Protein AF-0000000081272765 (afdb_homodimer)

Organism: Ralstonia solanacearum (NCBI:txid305)

Radius of gyration: 33.72 Å; Cα contacts (8 Å, |Δi|>4): 2215; chains: 2; bounding box: 58×109×72 Å

InterPro domains:
  IPR004722 Dihydroorotase [cd01317] (45-414)
  IPR006680 Amidohydrolase-related [PF01979] (261-419)
  IPR011059 Metal-dependent hydrolase, composite domain superfamily [G3DSA:2.30.40.10] (20-420)
  IPR011059 Metal-dependent hydrolase, composite domain superfamily [SSF51338] (1-423)
  IPR024403 Dihydroorotase, catalytic domain [PF12890] (51-236)
  IPR032466 Metal-dependent hydrolase [SSF51556] (56-367)
  IPR050138 Dihydroorotase/Allantoinase hydrolase-like [PTHR43668] (1-423)

Foldseek 3Di:
DKEKEAQAQEFFLVVRGGGGWIWIADQQATADIRDDDPPRDHPYYHHQHLWYKFFQFEFAAAAQQPPPRVVLFHVLLVLLLLFQQSHQHYEYEQPHVVGQLDLVRLLVVQVVNVVSVGHRYAYAHEQAVSLAQDHGGPRVSNVVSGHLAYESPPRANADLVSVLVSQLVCVVVVGEYEYAQFHRPQCPLFFAADDDLCVVLVGRHRYPVRRVVSLVSVLVSCVVRVGAYEHEADQFLNNLVSLVVSVVVVRNYAYEHALCLLPDARCLCPNQQLLQGAVVHGHHPNGSVSVLVCLVVCSHQAYHNNADGGDPVLSVDGNSRRDHHDGGSNCRVLSLLVSCVVVVNDPSSSSCRGAVRVCVVSVHQTRGRDGPGRPWMWMKNQADKDAQDQVVRSTPRSRHSRHGHITGIGTQFTDGSNHTPDGND/DKEKEAQAQEFFLVVRGGGGWIWIDDQQATADIRDDPPPRDHPYYHHQHLWYKFFQFEFAAAAQQPPPRVVLFHVLLVLLLLFQQSHQHYEYEQLHVVGQLDLVRLLVVQVVNVVSVGHRYAYAHEQAVSLAQPHGGPRVSNVVSGHLAYESPPRANADLVSVLVSQLVCVVVVGEYEYAQFHRPQCPLFFAADDDLCVVLVGRHRYPVRRVVSLVSVLVSCVVRVGAYEHEADQFLNNLVSLVVSVVVVRRYAYEHALCLLPDARCLCPNQQLLQGAVVHGHHPNGSVSVLVCLVVCSHQAYHNNADGGDPVLSPDGNSRRDHHHGGSNCRQLSLLVSCVVVVNDPSSSSCRGAVRVCVVSVHQTRGRDGPGRPWMWMKNQADKDAQAQVVRSTPRNRHSRHGHITGIGTQFTDGSNHTPDGND

Structure (mmCIF, N/CA/C/O backbone):
data_AF-0000000081272765-model_v1
#
loop_
_entity.id
_entity.type
_entity.pdbx_description
1 polymer Dihydroorotase
#
loop_
_atom_site.group_PDB
_atom_site.id
_atom_site.type_symbol
_atom_site.label_atom_id
_atom_site.label_alt_id
_atom_site.label_comp_id
_atom_site.label_asym_id
_atom_site.label_entity_id
_atom_site.label_seq_id
_atom_site.pdbx_PDB_ins_code
_atom_site.Cartn_x
_atom_site.Cartn_y
_atom_site.Cartn_z
_atom_site.occupancy
_atom_site.B_iso_or_equiv
_atom_site.auth_seq_id
_atom_site.auth_comp_id
_atom_site.auth_asym_id
_atom_site.auth_atom_id
_atom_site.pdbx_PDB_model_num
ATOM 1 N N . MET A 1 1 ? -9.938 -49.031 -22.141 1 82.81 1 MET A N 1
ATOM 2 C CA . MET A 1 1 ? -8.695 -49.75 -21.844 1 82.81 1 MET A CA 1
ATOM 3 C C . MET A 1 1 ? -8.523 -49.938 -20.344 1 82.81 1 MET A C 1
ATOM 5 O O . MET A 1 1 ? -8.844 -49.031 -19.547 1 82.81 1 MET A O 1
ATOM 9 N N . LYS A 1 2 ? -8.344 -51.156 -19.859 1 94.88 2 LYS A N 1
ATOM 10 C CA . LYS A 1 2 ? -8.102 -51.5 -18.469 1 94.88 2 LYS A CA 1
ATOM 11 C C . LYS A 1 2 ? -6.605 -51.656 -18.188 1 94.88 2 LYS A C 1
ATOM 13 O O . LYS A 1 2 ? -5.91 -52.375 -18.891 1 94.88 2 LYS A O 1
ATOM 18 N N . LEU A 1 3 ? -6.125 -50.875 -17.266 1 97 3 LEU A N 1
ATOM 19 C CA . LEU A 1 3 ? -4.703 -50.875 -16.953 1 97 3 LEU A CA 1
ATOM 20 C C . LEU A 1 3 ? -4.469 -51.281 -15.492 1 97 3 LEU A C 1
ATOM 22 O O . LEU A 1 3 ? -5.203 -50.844 -14.602 1 97 3 LEU A O 1
ATOM 26 N N . HIS A 1 4 ? -3.527 -52.156 -15.312 1 97.94 4 HIS A N 1
ATOM 27 C CA . HIS A 1 4 ? -3.092 -52.594 -13.984 1 97.94 4 HIS A CA 1
ATOM 28 C C . HIS A 1 4 ? -1.682 -52.094 -13.688 1 97.94 4 HIS A C 1
ATOM 30 O O . HIS A 1 4 ? -0.735 -52.406 -14.398 1 97.94 4 HIS A O 1
ATOM 36 N N . ILE A 1 5 ? -1.494 -51.156 -12.734 1 98.31 5 ILE A N 1
ATOM 37 C CA . ILE A 1 5 ? -0.188 -50.719 -12.242 1 98.31 5 ILE A CA 1
ATOM 38 C C . ILE A 1 5 ? 0.193 -51.531 -11.016 1 98.31 5 ILE A C 1
ATOM 40 O O . ILE A 1 5 ? -0.41 -51.406 -9.945 1 98.31 5 ILE A O 1
ATOM 44 N N . LYS A 1 6 ? 1.223 -52.281 -11.141 1 97.75 6 LYS A N 1
ATOM 45 C CA . LYS A 1 6 ? 1.475 -53.344 -10.188 1 97.75 6 LYS A CA 1
ATOM 46 C C . LYS A 1 6 ? 2.754 -53.094 -9.398 1 97.75 6 LYS A C 1
ATOM 48 O O . LYS A 1 6 ? 3.783 -52.719 -9.969 1 97.75 6 LYS A O 1
ATOM 53 N N . GLY A 1 7 ? 2.602 -53.281 -8.078 1 96.94 7 GLY A N 1
ATOM 54 C CA . GLY A 1 7 ? 3.779 -53.469 -7.242 1 96.94 7 GLY A CA 1
ATOM 55 C C . GLY A 1 7 ? 4.402 -52.156 -6.781 1 96.94 7 GLY A C 1
ATOM 56 O O . GLY A 1 7 ? 5.445 -52.188 -6.125 1 96.94 7 GLY A O 1
ATOM 57 N N . GLY A 1 8 ? 3.891 -51.031 -7.09 1 97.75 8 GLY A N 1
ATOM 58 C CA . GLY A 1 8 ? 4.484 -49.75 -6.738 1 97.75 8 GLY A CA 1
ATOM 59 C C . GLY A 1 8 ? 4.168 -49.312 -5.32 1 97.75 8 GLY A C 1
ATOM 60 O O . GLY A 1 8 ? 3.268 -49.844 -4.68 1 97.75 8 GLY A O 1
ATOM 61 N N . ARG A 1 9 ? 5.039 -48.344 -4.777 1 98.62 9 ARG A N 1
ATOM 62 C CA . ARG A 1 9 ? 4.664 -47.594 -3.588 1 98.62 9 ARG A CA 1
ATOM 63 C C . ARG A 1 9 ? 3.65 -46.5 -3.928 1 98.62 9 ARG A C 1
ATOM 65 O O . ARG A 1 9 ? 4.008 -45.469 -4.52 1 98.62 9 ARG A O 1
ATOM 72 N N . LEU A 1 10 ? 2.406 -46.75 -3.572 1 98.69 10 LEU A N 1
ATOM 73 C CA . LEU A 1 10 ? 1.344 -45.812 -3.891 1 98.69 10 LEU A CA 1
ATOM 74 C C . LEU A 1 10 ? 1.271 -44.719 -2.844 1 98.69 10 LEU A C 1
ATOM 76 O O . LEU A 1 10 ? 1.1 -44.969 -1.653 1 98.69 10 LEU A O 1
ATOM 80 N N . ILE A 1 11 ? 1.496 -43.438 -3.289 1 98.75 11 ILE A N 1
ATOM 81 C CA . ILE A 1 11 ? 1.385 -42.281 -2.416 1 98.75 11 ILE A CA 1
ATOM 82 C C . ILE A 1 11 ? 0.268 -41.344 -2.912 1 98.75 11 ILE A C 1
ATOM 84 O O . ILE A 1 11 ? 0.358 -40.781 -4.004 1 98.75 11 ILE A O 1
ATOM 88 N N . ASP A 1 12 ? -0.825 -41.25 -2.254 1 98.62 12 ASP A N 1
ATOM 89 C CA . ASP A 1 12 ? -1.963 -40.375 -2.488 1 98.62 12 ASP A CA 1
ATOM 90 C C . ASP A 1 12 ? -2.193 -39.438 -1.297 1 98.62 12 ASP A C 1
ATOM 92 O O . ASP A 1 12 ? -2.982 -39.75 -0.403 1 98.62 12 ASP A O 1
ATOM 96 N N . PRO A 1 13 ? -1.621 -38.281 -1.313 1 98.44 13 PRO A N 1
ATOM 97 C CA . PRO A 1 13 ? -1.691 -37.406 -0.163 1 98.44 13 PRO A CA 1
ATOM 98 C C . PRO A 1 13 ? -3.123 -37 0.188 1 98.44 13 PRO A C 1
ATOM 100 O O . PRO A 1 13 ? -3.459 -36.844 1.367 1 98.44 13 PRO A O 1
ATOM 103 N N . ALA A 1 14 ? -3.945 -36.812 -0.757 1 98.06 14 ALA A N 1
ATOM 104 C CA . ALA A 1 14 ? -5.32 -36.375 -0.521 1 98.06 14 ALA A CA 1
ATOM 105 C C . ALA A 1 14 ? -6.07 -37.375 0.353 1 98.06 14 ALA A C 1
ATOM 107 O O . ALA A 1 14 ? -6.957 -37 1.119 1 98.06 14 ALA A O 1
ATOM 108 N N . ASN A 1 15 ? -5.707 -38.656 0.218 1 97.44 15 ASN A N 1
ATOM 109 C CA . ASN A 1 15 ? -6.43 -39.719 0.92 1 97.44 15 ASN A CA 1
ATOM 110 C C . ASN A 1 15 ? -5.559 -40.406 1.975 1 97.44 15 ASN A C 1
ATOM 112 O O . ASN A 1 15 ? -5.906 -41.469 2.484 1 97.44 15 ASN A O 1
ATOM 116 N N . GLY A 1 16 ? -4.406 -39.875 2.248 1 97.56 16 GLY A N 1
ATOM 117 C CA . GLY A 1 16 ? -3.527 -40.375 3.305 1 97.56 16 GLY A CA 1
ATOM 118 C C . GLY A 1 16 ? -2.963 -41.75 3.033 1 97.56 16 GLY A C 1
ATOM 119 O O . GLY A 1 16 ? -2.734 -42.531 3.961 1 97.56 16 GLY A O 1
ATOM 120 N N . ILE A 1 17 ? -2.795 -42.094 1.766 1 97.75 17 ILE A N 1
ATOM 121 C CA . ILE A 1 17 ? -2.275 -43.406 1.396 1 97.75 17 ILE A CA 1
ATOM 122 C C . ILE A 1 17 ? -0.772 -43.312 1.143 1 97.75 17 ILE A C 1
ATOM 124 O O . ILE A 1 17 ? -0.314 -42.438 0.404 1 97.75 17 ILE A O 1
ATOM 128 N N . ASP A 1 18 ? 0.028 -44.094 1.775 1 98.44 18 ASP A N 1
ATOM 129 C CA . ASP A 1 18 ? 1.444 -44.375 1.549 1 98.44 18 ASP A CA 1
ATOM 130 C C . ASP A 1 18 ? 1.773 -45.844 1.826 1 98.44 18 ASP A C 1
ATOM 132 O O . ASP A 1 18 ? 2.15 -46.188 2.945 1 98.44 18 ASP A O 1
ATOM 136 N N . ALA A 1 19 ? 1.604 -46.656 0.722 1 97.81 19 ALA A N 1
ATOM 137 C CA . ALA A 1 19 ? 1.725 -48.094 0.917 1 97.81 19 ALA A CA 1
ATOM 138 C C . ALA A 1 19 ? 2.02 -48.812 -0.401 1 97.81 19 ALA A C 1
ATOM 140 O O . ALA A 1 19 ? 1.791 -48.25 -1.478 1 97.81 19 ALA A O 1
ATOM 141 N N . GLN A 1 20 ? 2.566 -50.031 -0.214 1 97.94 20 GLN A N 1
ATOM 142 C CA . GLN A 1 20 ? 2.691 -50.906 -1.383 1 97.94 20 GLN A CA 1
ATOM 143 C C . GLN A 1 20 ? 1.331 -51.438 -1.821 1 97.94 20 GLN A C 1
ATOM 145 O O . GLN A 1 20 ? 0.764 -52.312 -1.171 1 97.94 20 GLN A O 1
ATOM 150 N N . GLN A 1 21 ? 0.824 -50.844 -2.908 1 96.69 21 GLN A N 1
ATOM 151 C CA . GLN A 1 21 ? -0.5 -51.219 -3.389 1 96.69 21 GLN A CA 1
ATOM 152 C C . GLN A 1 21 ? -0.585 -51.125 -4.91 1 96.69 21 GLN A C 1
ATOM 154 O O . GLN A 1 21 ? 0.043 -50.25 -5.516 1 96.69 21 GLN A O 1
ATOM 159 N N . ASP A 1 22 ? -1.374 -52.031 -5.449 1 98 22 ASP A N 1
ATOM 160 C CA . ASP A 1 22 ? -1.65 -51.969 -6.883 1 98 22 ASP A CA 1
ATOM 161 C C . ASP A 1 22 ? -2.752 -50.969 -7.195 1 98 22 ASP A C 1
ATOM 163 O O . ASP A 1 22 ? -3.559 -50.625 -6.328 1 98 22 ASP A O 1
ATOM 167 N N . LEU A 1 23 ? -2.703 -50.438 -8.352 1 98.44 23 LEU A N 1
ATOM 168 C CA . LEU A 1 23 ? -3.713 -49.531 -8.844 1 98.44 23 LEU A CA 1
ATOM 169 C C . LEU A 1 23 ? -4.383 -50.062 -10.102 1 98.44 23 LEU A C 1
ATOM 171 O O . LEU A 1 23 ? -3.711 -50.594 -10.992 1 98.44 23 LEU A O 1
ATOM 175 N N . TYR A 1 24 ? -5.672 -50.031 -10.133 1 98.44 24 TYR A N 1
ATOM 176 C CA . TYR A 1 24 ? -6.453 -50.531 -11.25 1 98.44 24 TYR A CA 1
ATOM 177 C C . TYR A 1 24 ? -7.246 -49.438 -11.922 1 98.44 24 TYR A C 1
ATOM 179 O O . TYR A 1 24 ? -7.988 -48.688 -11.258 1 98.44 24 TYR A O 1
ATOM 187 N N . LEU A 1 25 ? -7.031 -49.281 -13.203 1 98.12 25 LEU A N 1
ATOM 188 C CA . LEU A 1 25 ? -7.645 -48.188 -13.984 1 98.12 25 LEU A CA 1
ATOM 189 C C . LEU A 1 25 ? -8.555 -48.781 -15.07 1 98.12 25 LEU A C 1
ATOM 191 O O . LEU A 1 25 ? -8.234 -49.781 -15.672 1 98.12 25 LEU A O 1
ATOM 195 N N . ALA A 1 26 ? -9.672 -48.156 -15.281 1 96.81 26 ALA A N 1
ATOM 196 C CA . ALA A 1 26 ? -10.602 -48.531 -16.344 1 96.81 26 ALA A CA 1
ATOM 197 C C . ALA A 1 26 ? -11.438 -47.344 -16.797 1 96.81 26 ALA A C 1
ATOM 199 O O . ALA A 1 26 ? -11.883 -46.562 -15.977 1 96.81 26 ALA A O 1
ATOM 200 N N . ALA A 1 27 ? -11.602 -47.25 -18.156 1 95.44 27 ALA A N 1
ATOM 201 C CA . ALA A 1 27 ? -12.469 -46.219 -18.734 1 95.44 27 ALA A CA 1
ATOM 202 C C . ALA A 1 27 ? -12.109 -44.844 -18.234 1 95.44 27 ALA A C 1
ATOM 204 O O . ALA A 1 27 ? -12.992 -44.062 -17.828 1 95.44 27 ALA A O 1
ATOM 205 N N . GLY A 1 28 ? -10.789 -44.656 -18.062 1 96.5 28 GLY A N 1
ATOM 206 C CA . GLY A 1 28 ? -10.289 -43.312 -17.75 1 96.5 28 GLY A CA 1
ATOM 207 C C . GLY A 1 28 ? -10.367 -42.969 -16.281 1 96.5 28 GLY A C 1
ATOM 208 O O . GLY A 1 28 ? -10.062 -41.844 -15.875 1 96.5 28 GLY A O 1
ATOM 209 N N . LYS A 1 29 ? -10.703 -43.938 -15.445 1 97.75 29 LYS A N 1
ATOM 210 C CA . LYS A 1 29 ? -10.891 -43.688 -14.016 1 97.75 29 LYS A CA 1
ATOM 211 C C . LYS A 1 29 ? -10.148 -44.719 -13.18 1 97.75 29 LYS A C 1
ATOM 213 O O . LYS A 1 29 ? -9.773 -45.781 -13.688 1 97.75 29 LYS A O 1
ATOM 218 N N . VAL A 1 30 ? -9.906 -44.344 -11.977 1 98.06 30 VAL A N 1
ATOM 219 C CA . VAL A 1 30 ? -9.43 -45.312 -10.992 1 98.06 30 VAL A CA 1
ATOM 220 C C . VAL A 1 30 ? -10.586 -46.219 -10.547 1 98.06 30 VAL A C 1
ATOM 222 O O . VAL A 1 30 ? -11.617 -45.719 -10.078 1 98.06 30 VAL A O 1
ATOM 225 N N . VAL A 1 31 ? -10.43 -47.469 -10.656 1 97.81 31 VAL A N 1
ATOM 226 C CA . VAL A 1 31 ? -11.555 -48.375 -10.336 1 97.81 31 VAL A CA 1
ATOM 227 C C . VAL A 1 31 ? -11.188 -49.25 -9.141 1 97.81 31 VAL A C 1
ATOM 229 O O . VAL A 1 31 ? -12.055 -49.906 -8.57 1 97.81 31 VAL A O 1
ATOM 232 N N . GLY A 1 32 ? -9.922 -49.25 -8.773 1 97.25 32 GLY A N 1
ATOM 233 C CA . GLY A 1 32 ? -9.508 -50.031 -7.617 1 97.25 32 GLY A CA 1
ATOM 234 C C . GLY A 1 32 ? -8.156 -49.594 -7.074 1 97.25 32 GLY A C 1
ATOM 235 O O . GLY A 1 32 ? -7.234 -49.312 -7.836 1 97.25 32 GLY A O 1
ATOM 236 N N . VAL A 1 33 ? -8.016 -49.594 -5.812 1 97.31 33 VAL A N 1
ATOM 237 C CA . VAL A 1 33 ? -6.773 -49.344 -5.094 1 97.31 33 VAL A CA 1
ATOM 238 C C . VAL A 1 33 ? -6.473 -50.5 -4.141 1 97.31 33 VAL A C 1
ATOM 240 O O . VAL A 1 33 ? -7.277 -50.781 -3.256 1 97.31 33 VAL A O 1
ATOM 243 N N . GLY A 1 34 ? -5.391 -51.188 -4.293 1 95.44 34 GLY A N 1
ATOM 244 C CA . GLY A 1 34 ? -5.016 -52.312 -3.436 1 95.44 34 GLY A CA 1
ATOM 245 C C . GLY A 1 34 ? -5.703 -53.594 -3.812 1 95.44 34 GLY A C 1
ATOM 246 O O . GLY A 1 34 ? -5.109 -54.688 -3.703 1 95.44 34 GLY A O 1
ATOM 247 N N . ARG A 1 35 ? -6.945 -53.469 -4.234 1 94.38 35 ARG A N 1
ATOM 248 C CA . ARG A 1 35 ? -7.727 -54.625 -4.602 1 94.38 35 ARG A CA 1
ATOM 249 C C . ARG A 1 35 ? -8.383 -54.469 -5.965 1 94.38 35 ARG A C 1
ATOM 251 O O . ARG A 1 35 ? -9.008 -53.406 -6.227 1 94.38 35 ARG A O 1
ATOM 258 N N . ALA A 1 36 ? -8.234 -55.5 -6.754 1 93.81 36 ALA A N 1
ATOM 259 C CA . ALA A 1 36 ? -8.852 -55.438 -8.078 1 93.81 36 ALA A CA 1
ATOM 260 C C . ALA A 1 36 ? -10.367 -55.562 -7.977 1 93.81 36 ALA A C 1
ATOM 262 O O . ALA A 1 36 ? -10.883 -56.344 -7.16 1 93.81 36 ALA A O 1
ATOM 263 N N . PRO A 1 37 ? -11.117 -54.781 -8.773 1 92.62 37 PRO A N 1
ATOM 264 C CA . PRO A 1 37 ? -12.555 -55.062 -8.875 1 92.62 37 PRO A CA 1
ATOM 265 C C . PRO A 1 37 ? -12.852 -56.469 -9.383 1 92.62 37 PRO A C 1
ATOM 267 O O . PRO A 1 37 ? -11.984 -57.094 -9.984 1 92.62 37 PRO A O 1
ATOM 270 N N . ALA A 1 38 ? -14.062 -56.844 -9.125 1 90 38 ALA A N 1
ATOM 271 C CA . ALA A 1 38 ? -14.484 -58.156 -9.617 1 90 38 ALA A CA 1
ATOM 272 C C . ALA A 1 38 ? -14.367 -58.219 -11.133 1 90 38 ALA A C 1
ATOM 274 O O . ALA A 1 38 ? -14.695 -57.281 -11.844 1 90 38 ALA A O 1
ATOM 275 N N . ASP A 1 39 ? -13.906 -59.281 -11.711 1 89.31 39 ASP A N 1
ATOM 276 C CA . ASP A 1 39 ? -13.828 -59.562 -13.141 1 89.31 39 ASP A CA 1
ATOM 277 C C . ASP A 1 39 ? -12.898 -58.562 -13.844 1 89.31 39 ASP A C 1
ATOM 279 O O . ASP A 1 39 ? -13.125 -58.219 -15.008 1 89.31 39 ASP A O 1
ATOM 283 N N . PHE A 1 40 ? -12.016 -57.938 -13.062 1 94.12 40 PHE A N 1
ATOM 284 C CA . PHE A 1 40 ? -11.047 -57.031 -13.672 1 94.12 40 PHE A CA 1
ATOM 285 C C . PHE A 1 40 ? -10 -57.812 -14.461 1 94.12 40 PHE A C 1
ATOM 287 O O . PHE A 1 40 ? -9.305 -58.656 -13.898 1 94.12 40 PHE A O 1
ATOM 294 N N . HIS A 1 41 ? -9.922 -57.625 -15.82 1 93.88 41 HIS A N 1
ATOM 295 C CA . HIS A 1 41 ? -8.883 -58.156 -16.688 1 93.88 41 HIS A CA 1
ATOM 296 C C . HIS A 1 41 ? -8.109 -57.062 -17.375 1 93.88 41 HIS A C 1
ATOM 298 O O . HIS A 1 41 ? -8.625 -56.375 -18.281 1 93.88 41 HIS A O 1
ATOM 304 N N . ALA A 1 42 ? -6.867 -56.906 -16.969 1 94 42 ALA A N 1
ATOM 305 C CA . ALA A 1 42 ? -6.066 -55.812 -17.469 1 94 42 ALA A CA 1
ATOM 306 C C . ALA A 1 42 ? -5.68 -56.031 -18.922 1 94 42 ALA A C 1
ATOM 308 O O . ALA A 1 42 ? -5.312 -57.125 -19.312 1 94 42 ALA A O 1
ATOM 309 N N . ASN A 1 43 ? -5.848 -55.062 -19.766 1 94.5 43 ASN A N 1
ATOM 310 C CA . ASN A 1 43 ? -5.312 -55.062 -21.125 1 94.5 43 ASN A CA 1
ATOM 311 C C . ASN A 1 43 ? -3.801 -54.875 -21.125 1 94.5 43 ASN A C 1
ATOM 313 O O . ASN A 1 43 ? -3.115 -55.344 -22.047 1 94.5 43 ASN A O 1
ATOM 317 N N . LYS A 1 44 ? -3.305 -54.062 -20.25 1 95.25 44 LYS A N 1
ATOM 318 C CA . LYS A 1 44 ? -1.89 -53.719 -20.094 1 95.25 44 LYS A CA 1
ATOM 319 C C . LYS A 1 44 ? -1.507 -53.656 -18.625 1 95.25 44 LYS A C 1
ATOM 321 O O . LYS A 1 44 ? -2.312 -53.219 -17.781 1 95.25 44 LYS A O 1
ATOM 326 N N . THR A 1 45 ? -0.401 -54.156 -18.266 1 96.25 45 THR A N 1
ATOM 327 C CA . THR A 1 45 ? 0.133 -54.062 -16.906 1 96.25 45 THR A CA 1
ATOM 328 C C . THR A 1 45 ? 1.427 -53.25 -16.891 1 96.25 45 THR A C 1
ATOM 330 O O . THR A 1 45 ? 2.322 -53.469 -17.703 1 96.25 45 THR A O 1
ATOM 333 N N . ILE A 1 46 ? 1.516 -52.25 -16.062 1 96.38 46 ILE A N 1
ATOM 334 C CA . ILE A 1 46 ? 2.734 -51.5 -15.805 1 96.38 46 ILE A CA 1
ATOM 335 C C . ILE A 1 46 ? 3.396 -52 -14.523 1 96.38 46 ILE A C 1
ATOM 337 O O . ILE A 1 46 ? 2.795 -51.938 -13.445 1 96.38 46 ILE A O 1
ATOM 341 N N . ASP A 1 47 ? 4.543 -52.562 -14.672 1 97.38 47 ASP A N 1
ATOM 342 C CA . ASP A 1 47 ? 5.305 -53 -13.5 1 97.38 47 ASP A CA 1
ATOM 343 C C . ASP A 1 47 ? 5.93 -51.812 -12.781 1 97.38 47 ASP A C 1
ATOM 345 O O . ASP A 1 47 ? 6.883 -51.188 -13.281 1 97.38 47 ASP A O 1
ATOM 349 N N . ALA A 1 48 ? 5.43 -51.5 -11.633 1 97.94 48 ALA A N 1
ATOM 350 C CA . ALA A 1 48 ? 5.898 -50.344 -10.883 1 97.94 48 ALA A CA 1
ATOM 351 C C . ALA A 1 48 ? 6.73 -50.75 -9.68 1 97.94 48 ALA A C 1
ATOM 353 O O . ALA A 1 48 ? 6.871 -50 -8.711 1 97.94 48 ALA A O 1
ATOM 354 N N . THR A 1 49 ? 7.238 -51.969 -9.711 1 97.19 49 THR A N 1
ATOM 355 C CA . THR A 1 49 ? 8.078 -52.469 -8.617 1 97.19 49 THR A CA 1
ATOM 356 C C . THR A 1 49 ? 9.281 -51.531 -8.414 1 97.19 49 THR A C 1
ATOM 358 O O . THR A 1 49 ? 10.016 -51.25 -9.359 1 97.19 49 THR A O 1
ATOM 361 N N . GLY A 1 50 ? 9.453 -51.031 -7.184 1 96.81 50 GLY A N 1
ATOM 362 C CA . GLY A 1 50 ? 10.562 -50.156 -6.844 1 96.81 50 GLY A CA 1
ATOM 363 C C . GLY A 1 50 ? 10.297 -48.719 -7.199 1 96.81 50 GLY A C 1
ATOM 364 O O . GLY A 1 50 ? 11.141 -47.844 -6.938 1 96.81 50 GLY A O 1
ATOM 365 N N . LEU A 1 51 ? 9.141 -48.469 -7.73 1 98.5 51 LEU A N 1
ATOM 366 C CA . LEU A 1 51 ? 8.781 -47.094 -8.156 1 98.5 51 LEU A CA 1
ATOM 367 C C . LEU A 1 51 ? 7.699 -46.531 -7.254 1 98.5 51 LEU A C 1
ATOM 369 O O . LEU A 1 51 ? 7.082 -47.25 -6.469 1 98.5 51 LEU A O 1
ATOM 373 N N . VAL A 1 52 ? 7.57 -45.219 -7.309 1 98.81 52 VAL A N 1
ATOM 374 C CA . VAL A 1 52 ? 6.488 -44.531 -6.621 1 98.81 52 VAL A CA 1
ATOM 375 C C . VAL A 1 52 ? 5.348 -44.25 -7.602 1 98.81 52 VAL A C 1
ATOM 377 O O . VAL A 1 52 ? 5.586 -43.875 -8.758 1 98.81 52 VAL A O 1
ATOM 380 N N . VAL A 1 53 ? 4.113 -44.531 -7.211 1 98.81 53 VAL A N 1
ATOM 381 C CA . VAL A 1 53 ? 2.9 -44.219 -7.953 1 98.81 53 VAL A CA 1
ATOM 382 C C . VAL A 1 53 ? 2.125 -43.094 -7.23 1 98.81 53 VAL A C 1
ATOM 384 O O . VAL A 1 53 ? 1.747 -43.281 -6.066 1 98.81 53 VAL A O 1
ATOM 387 N N . CYS A 1 54 ? 1.927 -41.969 -7.824 1 98.81 54 CYS A N 1
ATOM 388 C CA . CYS A 1 54 ? 1.198 -40.875 -7.211 1 98.81 54 CYS A CA 1
ATOM 389 C C . CYS A 1 54 ? 0.264 -40.219 -8.219 1 98.81 54 CYS A C 1
ATOM 391 O O . CYS A 1 54 ? 0.267 -40.562 -9.398 1 98.81 54 CYS A O 1
ATOM 393 N N . PRO A 1 55 ? -0.707 -39.375 -7.754 1 98.88 55 PRO A N 1
ATOM 394 C CA . PRO A 1 55 ? -1.521 -38.625 -8.719 1 98.88 55 PRO A CA 1
ATOM 395 C C . PRO A 1 55 ? -0.68 -37.812 -9.703 1 98.88 55 PRO A C 1
ATOM 397 O O . PRO A 1 55 ? 0.427 -37.406 -9.367 1 98.88 55 PRO A O 1
ATOM 400 N N . GLY A 1 56 ? -1.182 -37.688 -10.945 1 98.81 56 GLY A N 1
ATOM 401 C CA . GLY A 1 56 ? -0.507 -36.781 -11.859 1 98.81 56 GLY A CA 1
ATOM 402 C C . GLY A 1 56 ? -0.25 -35.406 -11.258 1 98.81 56 GLY A C 1
ATOM 403 O O . GLY A 1 56 ? -1.099 -34.875 -10.547 1 98.81 56 GLY A O 1
ATOM 404 N N . LEU A 1 57 ? 0.938 -34.844 -11.484 1 98.88 57 LEU A N 1
ATOM 405 C CA . LEU A 1 57 ? 1.309 -33.562 -10.891 1 98.88 57 LEU A CA 1
ATOM 406 C C . LEU A 1 57 ? 0.478 -32.438 -11.484 1 98.88 57 LEU A C 1
ATOM 408 O O . LEU A 1 57 ? 0.046 -32.5 -12.633 1 98.88 57 LEU A O 1
ATOM 412 N N . ILE A 1 58 ? 0.204 -31.406 -10.68 1 98.88 58 ILE A N 1
ATOM 413 C CA . ILE A 1 58 ? -0.535 -30.219 -11.078 1 98.88 58 ILE A CA 1
ATOM 414 C C . ILE A 1 58 ? 0.358 -28.984 -10.945 1 98.88 58 ILE A C 1
ATOM 416 O O . ILE A 1 58 ? 0.855 -28.688 -9.859 1 98.88 58 ILE A O 1
ATOM 420 N N . ASP A 1 59 ? 0.591 -28.297 -12.055 1 98.88 59 ASP A N 1
ATOM 421 C CA . ASP A 1 59 ? 1.438 -27.109 -12.086 1 98.88 59 ASP A CA 1
ATOM 422 C C . ASP A 1 59 ? 0.599 -25.844 -12.227 1 98.88 59 ASP A C 1
ATOM 424 O O . ASP A 1 59 ? -0.068 -25.641 -13.242 1 98.88 59 ASP A O 1
ATOM 428 N N . LEU A 1 60 ? 0.769 -24.922 -11.289 1 98.88 60 LEU A N 1
ATOM 429 C CA . LEU A 1 60 ? -0.103 -23.75 -11.227 1 98.88 60 LEU A CA 1
ATOM 430 C C . LEU A 1 60 ? 0.371 -22.672 -12.188 1 98.88 60 LEU A C 1
ATOM 432 O O . LEU A 1 60 ? -0.314 -21.656 -12.383 1 98.88 60 LEU A O 1
ATOM 436 N N . SER A 1 61 ? 1.479 -22.875 -12.844 1 98.81 61 SER A N 1
ATOM 437 C CA . SER A 1 61 ? 1.946 -21.859 -13.781 1 98.81 61 SER A CA 1
ATOM 438 C C . SER A 1 61 ? 2.891 -22.469 -14.82 1 98.81 61 SER A C 1
ATOM 440 O O . SER A 1 61 ? 4.004 -22.875 -14.484 1 98.81 61 SER A O 1
ATOM 442 N N . ALA A 1 62 ? 2.453 -22.516 -16.047 1 98.5 62 ALA A N 1
ATOM 443 C CA . ALA A 1 62 ? 3.258 -23 -17.172 1 98.5 62 ALA A CA 1
ATOM 444 C C . ALA A 1 62 ? 2.902 -22.25 -18.453 1 98.5 62 ALA A C 1
ATOM 446 O O . ALA A 1 62 ? 1.778 -22.359 -18.953 1 98.5 62 ALA A O 1
ATOM 447 N N . ARG A 1 63 ? 3.875 -21.469 -19.016 1 97.94 63 ARG A N 1
ATOM 448 C CA . ARG A 1 63 ? 3.693 -20.797 -20.297 1 97.94 63 ARG A CA 1
ATOM 449 C C . ARG A 1 63 ? 3.973 -21.75 -21.453 1 97.94 63 ARG A C 1
ATOM 451 O O . ARG A 1 63 ? 5.086 -22.266 -21.594 1 97.94 63 ARG A O 1
ATOM 458 N N . LEU A 1 64 ? 3.002 -21.922 -22.312 1 95.81 64 LEU A N 1
ATOM 459 C CA . LEU A 1 64 ? 3.088 -22.922 -23.375 1 95.81 64 LEU A CA 1
ATOM 460 C C . LEU A 1 64 ? 3.479 -22.281 -24.703 1 95.81 64 LEU A C 1
ATOM 462 O O . LEU A 1 64 ? 3.699 -22.969 -25.688 1 95.81 64 LEU A O 1
ATOM 466 N N . ARG A 1 65 ? 3.57 -20.969 -24.734 1 91 65 ARG A N 1
ATOM 467 C CA . ARG A 1 65 ? 4.148 -20.125 -25.766 1 91 65 ARG A CA 1
ATOM 468 C C . ARG A 1 65 ? 3.35 -20.203 -27.062 1 91 65 ARG A C 1
ATOM 470 O O . ARG A 1 65 ? 3.838 -19.828 -28.125 1 91 65 ARG A O 1
ATOM 477 N N . GLU A 1 66 ? 2.201 -20.828 -27.031 1 89.81 66 GLU A N 1
ATOM 478 C CA . GLU A 1 66 ? 1.209 -20.766 -28.094 1 89.81 66 GLU A CA 1
ATOM 479 C C . GLU A 1 66 ? -0.15 -20.328 -27.562 1 89.81 66 GLU A C 1
ATOM 481 O O . GLU A 1 66 ? -0.618 -20.828 -26.547 1 89.81 66 GLU A O 1
ATOM 486 N N . PRO A 1 67 ? -0.697 -19.328 -28.281 1 89.38 67 PRO A N 1
ATOM 487 C CA . PRO A 1 67 ? -0.295 -18.703 -29.547 1 89.38 67 PRO A CA 1
ATOM 488 C C . PRO A 1 67 ? 0.775 -17.625 -29.344 1 89.38 67 PRO A C 1
ATOM 490 O O . PRO A 1 67 ? 0.953 -17.125 -28.234 1 89.38 67 PRO A O 1
ATOM 493 N N . GLY A 1 68 ? 1.525 -17.25 -30.406 1 85.56 68 GLY A N 1
ATOM 494 C CA . GLY A 1 68 ? 2.275 -16.016 -30.562 1 85.56 68 GLY A CA 1
ATOM 495 C C . GLY A 1 68 ? 3.768 -16.188 -30.359 1 85.56 68 GLY A C 1
ATOM 496 O O . GLY A 1 68 ? 4.57 -15.438 -30.906 1 85.56 68 GLY A O 1
ATOM 497 N N . TYR A 1 69 ? 4.199 -17.188 -29.594 1 84.5 69 TYR A N 1
ATOM 498 C CA . TYR A 1 69 ? 5.613 -17.312 -29.266 1 84.5 69 TYR A CA 1
ATOM 499 C C . TYR A 1 69 ? 6.145 -18.688 -29.656 1 84.5 69 TYR A C 1
ATOM 501 O O . TYR A 1 69 ? 6.914 -19.297 -28.922 1 84.5 69 TYR A O 1
ATOM 509 N N . GLU A 1 70 ? 5.805 -19.125 -30.781 1 87 70 GLU A N 1
ATOM 510 C CA . GLU A 1 70 ? 6.125 -20.469 -31.234 1 87 70 GLU A CA 1
ATOM 511 C C . GLU A 1 70 ? 7.625 -20.656 -31.422 1 87 70 GLU A C 1
ATOM 513 O O . GLU A 1 70 ? 8.133 -21.781 -31.391 1 87 70 GLU A O 1
ATOM 518 N N . TYR A 1 71 ? 8.344 -19.531 -31.594 1 81.62 71 TYR A N 1
ATOM 519 C CA . TYR A 1 71 ? 9.789 -19.609 -31.75 1 81.62 71 TYR A CA 1
ATOM 520 C C . TYR A 1 71 ? 10.469 -19.938 -30.422 1 81.62 71 TYR A C 1
ATOM 522 O O . TYR A 1 71 ? 11.586 -20.453 -30.406 1 81.62 71 TYR A O 1
ATOM 530 N N . LYS A 1 72 ? 9.797 -19.609 -29.344 1 82.81 72 LYS A N 1
ATOM 531 C CA . LYS A 1 72 ? 10.297 -19.938 -28.016 1 82.81 72 LYS A CA 1
ATOM 532 C C . LYS A 1 72 ? 9.969 -21.391 -27.672 1 82.81 72 LYS A C 1
ATOM 534 O O . LYS A 1 72 ? 10.797 -22.094 -27.078 1 82.81 72 LYS A O 1
ATOM 539 N N . ALA A 1 73 ? 8.773 -21.734 -27.922 1 88.5 73 ALA A N 1
ATOM 540 C CA . ALA A 1 73 ? 8.25 -23.078 -27.672 1 88.5 73 ALA A CA 1
ATOM 541 C C . ALA A 1 73 ? 6.914 -23.281 -28.375 1 88.5 73 ALA A C 1
ATOM 543 O O . ALA A 1 73 ? 6.293 -22.312 -28.844 1 88.5 73 ALA A O 1
ATOM 544 N N . THR A 1 74 ? 6.559 -24.547 -28.562 1 92.62 74 THR A N 1
ATOM 545 C CA . THR A 1 74 ? 5.266 -24.891 -29.141 1 92.62 74 THR A CA 1
ATOM 546 C C . THR A 1 74 ? 4.402 -25.656 -28.141 1 92.62 74 THR A C 1
ATOM 548 O O . THR A 1 74 ? 4.926 -26.25 -27.203 1 92.62 74 THR A O 1
ATOM 551 N N . LEU A 1 75 ? 3.119 -25.547 -28.422 1 95.25 75 LEU A N 1
ATOM 552 C CA . LEU A 1 75 ? 2.195 -26.297 -27.562 1 95.25 75 LEU A CA 1
ATOM 553 C C . LEU A 1 75 ? 2.564 -27.766 -27.531 1 95.25 75 LEU A C 1
ATOM 555 O O . LEU A 1 75 ? 2.57 -28.391 -26.453 1 95.25 75 LEU A O 1
ATOM 559 N N . GLU A 1 76 ? 2.928 -28.359 -28.578 1 96 76 GLU A N 1
ATOM 560 C CA . GLU A 1 76 ? 3.283 -29.766 -28.672 1 96 76 GLU A CA 1
ATOM 561 C C . GLU A 1 76 ? 4.527 -30.094 -27.859 1 96 76 GLU A C 1
ATOM 563 O O . GLU A 1 76 ? 4.543 -31.078 -27.109 1 96 76 GLU A O 1
ATOM 568 N N . SER A 1 77 ? 5.547 -29.281 -28.031 1 96.38 77 SER A N 1
ATOM 569 C CA . SER A 1 77 ? 6.789 -29.516 -27.312 1 96.38 77 SER A CA 1
ATOM 570 C C . SER A 1 77 ? 6.574 -29.422 -25.797 1 96.38 77 SER A C 1
ATOM 572 O O . SER A 1 77 ? 7.082 -30.25 -25.047 1 96.38 77 SER A O 1
ATOM 574 N N . GLU A 1 78 ? 5.828 -28.375 -25.406 1 97.38 78 GLU A N 1
ATOM 575 C CA . GLU A 1 78 ? 5.664 -28.141 -23.969 1 97.38 78 GLU A CA 1
ATOM 576 C C . GLU A 1 78 ? 4.703 -29.156 -23.359 1 97.38 78 GLU A C 1
ATOM 578 O O . GLU A 1 78 ? 4.863 -29.531 -22.188 1 97.38 78 GLU A O 1
ATOM 583 N N . MET A 1 79 ? 3.736 -29.656 -24.125 1 97.75 79 MET A N 1
ATOM 584 C CA . MET A 1 79 ? 2.881 -30.75 -23.656 1 97.75 79 MET A CA 1
ATOM 585 C C . MET A 1 79 ? 3.68 -32.031 -23.484 1 97.75 79 MET A C 1
ATOM 587 O O . MET A 1 79 ? 3.479 -32.781 -22.516 1 97.75 79 MET A O 1
ATOM 591 N N . ALA A 1 80 ? 4.551 -32.25 -24.391 1 97.75 80 ALA A N 1
ATOM 592 C CA . ALA A 1 80 ? 5.438 -33.406 -24.266 1 97.75 80 ALA A CA 1
ATOM 593 C C . ALA A 1 80 ? 6.32 -33.281 -23.031 1 97.75 80 ALA A C 1
ATOM 595 O O . ALA A 1 80 ? 6.566 -34.281 -22.328 1 97.75 80 ALA A O 1
ATOM 596 N N . ALA A 1 81 ? 6.84 -32.062 -22.812 1 98.25 81 ALA A N 1
ATOM 597 C CA . ALA A 1 81 ? 7.645 -31.797 -21.609 1 98.25 81 ALA A CA 1
ATOM 598 C C . ALA A 1 81 ? 6.844 -32.062 -20.344 1 98.25 81 ALA A C 1
ATOM 600 O O . ALA A 1 81 ? 7.371 -32.625 -19.375 1 98.25 81 ALA A O 1
ATOM 601 N N . ALA A 1 82 ? 5.582 -31.641 -20.344 1 98.75 82 ALA A N 1
ATOM 602 C CA . ALA A 1 82 ? 4.711 -31.891 -19.203 1 98.75 82 ALA A CA 1
ATOM 603 C C . ALA A 1 82 ? 4.59 -33.375 -18.922 1 98.75 82 ALA A C 1
ATOM 605 O O . ALA A 1 82 ? 4.719 -33.812 -17.781 1 98.75 82 ALA A O 1
ATOM 606 N N . MET A 1 83 ? 4.391 -34.219 -19.938 1 98.5 83 MET A N 1
ATOM 607 C CA . MET A 1 83 ? 4.266 -35.656 -19.797 1 98.5 83 MET A CA 1
ATOM 608 C C . MET A 1 83 ? 5.562 -36.281 -19.266 1 98.5 83 MET A C 1
ATOM 610 O O . MET A 1 83 ? 5.535 -37.094 -18.359 1 98.5 83 MET A O 1
ATOM 614 N N . ALA A 1 84 ? 6.633 -35.75 -19.812 1 98.31 84 ALA A N 1
ATOM 615 C CA . ALA A 1 84 ? 7.938 -36.25 -19.391 1 98.31 84 ALA A CA 1
ATOM 616 C C . ALA A 1 84 ? 8.234 -35.875 -17.938 1 98.31 84 ALA A C 1
ATOM 618 O O . ALA A 1 84 ? 9.047 -36.5 -17.266 1 98.31 84 ALA A O 1
ATOM 619 N N . GLY A 1 85 ? 7.605 -34.812 -17.469 1 98.44 85 GLY A N 1
ATOM 620 C CA . GLY A 1 85 ? 7.793 -34.375 -16.109 1 98.44 85 GLY A CA 1
ATOM 621 C C . GLY A 1 85 ? 6.754 -34.906 -15.148 1 98.44 85 GLY A C 1
ATOM 622 O O . GLY A 1 85 ? 6.805 -34.625 -13.945 1 98.44 85 GLY A O 1
ATOM 623 N N . GLY A 1 86 ? 5.781 -35.688 -15.633 1 98.75 86 GLY A N 1
ATOM 624 C CA . GLY A 1 86 ? 4.742 -36.281 -14.789 1 98.75 86 GLY A CA 1
ATOM 625 C C . GLY A 1 86 ? 3.588 -35.312 -14.539 1 98.75 86 GLY A C 1
ATOM 626 O O . GLY A 1 86 ? 2.719 -35.594 -13.711 1 98.75 86 GLY A O 1
ATOM 627 N N . VAL A 1 87 ? 3.576 -34.156 -15.219 1 98.88 87 VAL A N 1
ATOM 628 C CA . VAL A 1 87 ? 2.553 -33.125 -15.039 1 98.88 87 VAL A CA 1
ATOM 629 C C . VAL A 1 87 ? 1.344 -33.438 -15.922 1 98.88 87 VAL A C 1
ATOM 631 O O . VAL A 1 87 ? 1.449 -33.469 -17.141 1 98.88 87 VAL A O 1
ATOM 634 N N . THR A 1 88 ? 0.21 -33.688 -15.289 1 98.69 88 THR A N 1
ATOM 635 C CA . THR A 1 88 ? -0.97 -34.094 -16.047 1 98.69 88 THR A CA 1
ATOM 636 C C . THR A 1 88 ? -1.963 -32.938 -16.141 1 98.69 88 THR A C 1
ATOM 638 O O . THR A 1 88 ? -2.898 -32.969 -16.938 1 98.69 88 THR A O 1
ATOM 641 N N . SER A 1 89 ? -1.815 -31.938 -15.297 1 98.62 89 SER A N 1
ATOM 642 C CA . SER A 1 89 ? -2.635 -30.734 -15.297 1 98.62 89 SER A CA 1
ATOM 643 C C . SER A 1 89 ? -1.777 -29.484 -15.133 1 98.62 89 SER A C 1
ATOM 645 O O . SER A 1 89 ? -0.828 -29.484 -14.344 1 98.62 89 SER A O 1
ATOM 647 N N . LEU A 1 90 ? -2.07 -28.484 -15.938 1 98.38 90 LEU A N 1
ATOM 648 C CA . LEU A 1 90 ? -1.289 -27.266 -15.766 1 98.38 90 LEU A CA 1
ATOM 649 C C . LEU A 1 90 ? -2.137 -26.031 -16.047 1 98.38 90 LEU A C 1
ATOM 651 O O . LEU A 1 90 ? -3.064 -26.078 -16.859 1 98.38 90 LEU A O 1
ATOM 655 N N . VAL A 1 91 ? -1.831 -24.953 -15.344 1 98.75 91 VAL A N 1
ATOM 656 C CA . VAL A 1 91 ? -2.475 -23.656 -15.523 1 98.75 91 VAL A CA 1
ATOM 657 C C . VAL A 1 91 ? -1.631 -22.781 -16.453 1 98.75 91 VAL A C 1
ATOM 659 O O . VAL A 1 91 ? -0.415 -22.688 -16.266 1 98.75 91 VAL A O 1
ATOM 662 N N . CYS A 1 92 ? -2.252 -22.219 -17.438 1 98.38 92 CYS A N 1
ATOM 663 C CA . CYS A 1 92 ? -1.571 -21.359 -18.391 1 98.38 92 CYS A CA 1
ATOM 664 C C . CYS A 1 92 ? -1.914 -19.891 -18.141 1 98.38 92 CYS A C 1
ATOM 666 O O . CYS A 1 92 ? -3.076 -19.5 -18.25 1 98.38 92 CYS A O 1
ATOM 668 N N . PRO A 1 93 ? -0.926 -19.031 -17.797 1 98.38 93 PRO A N 1
ATOM 669 C CA . PRO A 1 93 ? -1.19 -17.594 -17.656 1 98.38 93 PRO A CA 1
ATOM 670 C C . PRO A 1 93 ? -1.651 -16.938 -18.953 1 98.38 93 PRO A C 1
ATOM 672 O O . PRO A 1 93 ? -1.431 -17.484 -20.031 1 98.38 93 PRO A O 1
ATOM 675 N N . PRO A 1 94 ? -2.203 -15.797 -18.828 1 98.62 94 PRO A N 1
ATOM 676 C CA . PRO A 1 94 ? -2.889 -15.219 -19.984 1 98.62 94 PRO A CA 1
ATOM 677 C C . PRO A 1 94 ? -1.959 -14.391 -20.875 1 98.62 94 PRO A C 1
ATOM 679 O O . PRO A 1 94 ? -2.398 -13.82 -21.859 1 98.62 94 PRO A O 1
ATOM 682 N N . ASP A 1 95 ? -0.681 -14.281 -20.516 1 97.81 95 ASP A N 1
ATOM 683 C CA . ASP A 1 95 ? 0.233 -13.398 -21.234 1 97.81 95 ASP A CA 1
ATOM 684 C C . ASP A 1 95 ? 0.763 -14.062 -22.5 1 97.81 95 ASP A C 1
ATOM 686 O O . ASP A 1 95 ? 1.97 -14.055 -22.766 1 97.81 95 ASP A O 1
ATOM 690 N N . THR A 1 96 ? -0.112 -14.672 -23.281 1 96.5 96 THR A N 1
ATOM 691 C CA . THR A 1 96 ? 0.171 -15.133 -24.641 1 96.5 96 THR A CA 1
ATOM 692 C C . THR A 1 96 ? 0.117 -13.969 -25.625 1 96.5 96 THR A C 1
ATOM 694 O O . THR A 1 96 ? -0.116 -12.828 -25.234 1 96.5 96 THR A O 1
ATOM 697 N N . ASP A 1 97 ? 0.462 -14.312 -26.844 1 95.31 97 ASP A N 1
ATOM 698 C CA . ASP A 1 97 ? 0.31 -13.344 -27.922 1 95.31 97 ASP A CA 1
ATOM 699 C C . ASP A 1 97 ? -0.541 -13.906 -29.047 1 95.31 97 ASP A C 1
ATOM 701 O O . ASP A 1 97 ? -0.066 -14.727 -29.844 1 95.31 97 ASP A O 1
ATOM 705 N N . PRO A 1 98 ? -1.808 -13.461 -29.234 1 96.88 98 PRO A N 1
ATOM 706 C CA . PRO A 1 98 ? -2.471 -12.406 -28.453 1 96.88 98 PRO A CA 1
ATOM 707 C C . PRO A 1 98 ? -2.781 -12.828 -27.031 1 96.88 98 PRO A C 1
ATOM 709 O O . PRO A 1 98 ? -2.797 -14.023 -26.719 1 96.88 98 PRO A O 1
ATOM 712 N N . VAL A 1 99 ? -3.043 -11.828 -26.172 1 98 99 VAL A N 1
ATOM 713 C CA . VAL A 1 99 ? -3.428 -12.008 -24.781 1 98 99 VAL A CA 1
ATOM 714 C C . VAL A 1 99 ? -4.754 -12.758 -24.688 1 98 99 VAL A C 1
ATOM 716 O O . VAL A 1 99 ? -5.645 -12.555 -25.516 1 98 99 VAL A O 1
ATOM 719 N N . LEU A 1 100 ? -4.953 -13.633 -23.703 1 98.31 100 LEU A N 1
ATOM 720 C CA . LEU A 1 100 ? -6.188 -14.391 -23.547 1 98.31 100 LEU A CA 1
ATOM 721 C C . LEU A 1 100 ? -7.273 -13.531 -22.906 1 98.31 100 LEU A C 1
ATOM 723 O O . LEU A 1 100 ? -7.746 -13.836 -21.797 1 98.31 100 LEU A O 1
ATOM 727 N N . ASP A 1 101 ? -7.73 -12.492 -23.625 1 98.62 101 ASP A N 1
ATOM 728 C CA . ASP A 1 101 ? -8.742 -11.578 -23.109 1 98.62 101 ASP A CA 1
ATOM 729 C C . ASP A 1 101 ? -10.031 -11.664 -23.938 1 98.62 101 ASP A C 1
ATOM 731 O O . ASP A 1 101 ? -10.945 -10.859 -23.75 1 98.62 101 ASP A O 1
ATOM 735 N N . GLU A 1 102 ? -10.094 -12.664 -24.844 1 98.19 102 GLU A N 1
ATOM 736 C CA . GLU A 1 102 ? -11.289 -12.938 -25.641 1 98.19 102 GLU A CA 1
ATOM 737 C C . GLU A 1 102 ? -11.656 -14.422 -25.594 1 98.19 102 GLU A C 1
ATOM 739 O O . GLU A 1 102 ? -10.773 -15.281 -25.625 1 98.19 102 GLU A O 1
ATOM 744 N N . PRO A 1 103 ? -12.953 -14.75 -25.516 1 98.12 103 PRO A N 1
ATOM 745 C CA . PRO A 1 103 ? -13.398 -16.141 -25.422 1 98.12 103 PRO A CA 1
ATOM 746 C C . PRO A 1 103 ? -12.891 -17.016 -26.562 1 98.12 103 PRO A C 1
ATOM 748 O O . PRO A 1 103 ? -12.484 -18.156 -26.344 1 98.12 103 PRO A O 1
ATOM 751 N N . GLY A 1 104 ? -12.906 -16.438 -27.734 1 98 104 GLY A N 1
ATOM 752 C CA . GLY A 1 104 ? -12.469 -17.188 -28.891 1 98 104 GLY A CA 1
ATOM 753 C C . GLY A 1 104 ? -11.047 -17.703 -28.766 1 98 104 GLY A C 1
ATOM 754 O O . GLY A 1 104 ? -10.75 -18.828 -29.172 1 98 104 GLY A O 1
ATOM 755 N N . LEU A 1 105 ? -10.188 -16.938 -28.266 1 97.69 105 LEU A N 1
ATOM 756 C CA . LEU A 1 105 ? -8.789 -17.312 -28.078 1 97.69 105 LEU A CA 1
ATOM 757 C C . LEU A 1 105 ? -8.664 -18.438 -27.047 1 97.69 105 LEU A C 1
ATOM 759 O O . LEU A 1 105 ? -7.844 -19.344 -27.219 1 97.69 105 LEU A O 1
ATOM 763 N N . VAL A 1 106 ? -9.453 -18.359 -26.016 1 98.06 106 VAL A N 1
ATOM 764 C CA . VAL A 1 106 ? -9.461 -19.359 -24.953 1 98.06 106 VAL A CA 1
ATOM 765 C C . VAL A 1 106 ? -9.938 -20.703 -25.516 1 98.06 106 VAL A C 1
ATOM 767 O O . VAL A 1 106 ? -9.312 -21.734 -25.281 1 98.06 106 VAL A O 1
ATOM 770 N N . GLU A 1 107 ? -10.977 -20.656 -26.266 1 97.94 107 GLU A N 1
ATOM 771 C CA . GLU A 1 107 ? -11.539 -21.859 -26.891 1 97.94 107 GLU A CA 1
ATOM 772 C C . GLU A 1 107 ? -10.547 -22.5 -27.844 1 97.94 107 GLU A C 1
ATOM 774 O O . GLU A 1 107 ? -10.414 -23.719 -27.875 1 97.94 107 GLU A O 1
ATOM 779 N N . MET A 1 108 ? -9.961 -21.656 -28.547 1 96.81 108 MET A N 1
ATOM 780 C CA . MET A 1 108 ? -8.977 -22.156 -29.5 1 96.81 108 MET A CA 1
ATOM 781 C C . MET A 1 108 ? -7.824 -22.859 -28.781 1 96.81 108 MET A C 1
ATOM 783 O O . MET A 1 108 ? -7.398 -23.938 -29.203 1 96.81 108 MET A O 1
ATOM 787 N N . LEU A 1 109 ? -7.297 -22.281 -27.734 1 96.69 109 LEU A N 1
ATOM 788 C CA . LEU A 1 109 ? -6.219 -22.875 -26.953 1 96.69 109 LEU A CA 1
ATOM 789 C C . LEU A 1 109 ? -6.652 -24.219 -26.375 1 96.69 109 LEU A C 1
ATOM 791 O O . LEU A 1 109 ? -5.914 -25.203 -26.469 1 96.69 109 LEU A O 1
ATOM 795 N N . LYS A 1 110 ? -7.793 -24.266 -25.797 1 96.44 110 LYS A N 1
ATOM 796 C CA . LYS A 1 110 ? -8.305 -25.5 -25.203 1 96.44 110 LYS A CA 1
ATOM 797 C C . LYS A 1 110 ? -8.508 -26.578 -26.25 1 96.44 110 LYS A C 1
ATOM 799 O O . LYS A 1 110 ? -8.219 -27.75 -26.016 1 96.44 110 LYS A O 1
ATOM 804 N N . PHE A 1 111 ? -9.039 -26.141 -27.375 1 96.31 111 PHE A N 1
ATOM 805 C CA . PHE A 1 111 ? -9.273 -27.078 -28.484 1 96.31 111 PHE A CA 1
ATOM 806 C C . PHE A 1 111 ? -7.961 -27.703 -28.938 1 96.31 111 PHE A C 1
ATOM 808 O O . PHE A 1 111 ? -7.859 -28.922 -29.078 1 96.31 111 PHE A O 1
ATOM 815 N N . ARG A 1 112 ? -6.996 -26.891 -29.172 1 95.69 112 ARG A N 1
ATOM 816 C CA . ARG A 1 112 ? -5.691 -27.375 -29.625 1 95.69 112 ARG A CA 1
ATOM 817 C C . ARG A 1 112 ? -5.055 -28.281 -28.594 1 95.69 112 ARG A C 1
ATOM 819 O O . ARG A 1 112 ? -4.465 -29.312 -28.938 1 95.69 112 ARG A O 1
ATOM 826 N N . ALA A 1 113 ? -5.129 -27.906 -27.359 1 95.44 113 ALA A N 1
ATOM 827 C CA . ALA A 1 113 ? -4.57 -28.703 -26.266 1 95.44 113 ALA A CA 1
ATOM 828 C C . ALA A 1 113 ? -5.254 -30.078 -26.188 1 95.44 113 ALA A C 1
ATOM 830 O O . ALA A 1 113 ? -4.594 -31.094 -26 1 95.44 113 ALA A O 1
ATOM 831 N N . ARG A 1 114 ? -6.562 -30.062 -26.328 1 94.12 114 ARG A N 1
ATOM 832 C CA . ARG A 1 114 ? -7.332 -31.297 -26.25 1 94.12 114 ARG A CA 1
ATOM 833 C C . ARG A 1 114 ? -6.949 -32.25 -27.375 1 94.12 114 ARG A C 1
ATOM 835 O O . ARG A 1 114 ? -6.922 -33.469 -27.188 1 94.12 114 ARG A O 1
ATOM 842 N N . ASN A 1 115 ? -6.645 -31.703 -28.453 1 94.69 115 ASN A N 1
ATOM 843 C CA . ASN A 1 115 ? -6.316 -32.5 -29.625 1 94.69 115 ASN A CA 1
ATOM 844 C C . ASN A 1 115 ? -5 -33.25 -29.453 1 94.69 115 ASN A C 1
ATOM 846 O O . ASN A 1 115 ? -4.758 -34.25 -30.125 1 94.69 115 ASN A O 1
ATOM 850 N N . LEU A 1 116 ? -4.195 -32.812 -28.594 1 93.44 116 LEU A N 1
ATOM 851 C CA . LEU A 1 116 ? -2.916 -33.469 -28.344 1 93.44 116 LEU A CA 1
ATOM 852 C C . LEU A 1 116 ? -3.09 -34.656 -27.406 1 93.44 116 LEU A C 1
ATOM 854 O O . LEU A 1 116 ? -2.203 -35.5 -27.312 1 93.44 116 LEU A O 1
ATOM 858 N N . ASN A 1 117 ? -4.199 -34.781 -26.703 1 92.69 117 ASN A N 1
ATOM 859 C CA . ASN A 1 117 ? -4.535 -35.875 -25.797 1 92.69 117 ASN A CA 1
ATOM 860 C C . ASN A 1 117 ? -3.434 -36.125 -24.766 1 92.69 117 ASN A C 1
ATOM 862 O O . ASN A 1 117 ? -2.994 -37.25 -24.562 1 92.69 117 ASN A O 1
ATOM 866 N N . GLN A 1 118 ? -2.912 -35.062 -24.234 1 95.69 118 GLN A N 1
ATOM 867 C CA . GLN A 1 118 ? -1.888 -35.062 -23.188 1 95.69 118 GLN A CA 1
ATOM 868 C C . GLN A 1 118 ? -2.377 -34.375 -21.922 1 95.69 118 GLN A C 1
ATOM 870 O O . GLN A 1 118 ? -3.438 -34.719 -21.391 1 95.69 118 GLN A O 1
ATOM 875 N N . ALA A 1 119 ? -1.703 -33.375 -21.438 1 97.31 119 ALA A N 1
ATOM 876 C CA . ALA A 1 119 ? -2.051 -32.781 -20.156 1 97.31 119 ALA A CA 1
ATOM 877 C C . ALA A 1 119 ? -3.332 -31.953 -20.281 1 97.31 119 ALA A C 1
ATOM 879 O O . ALA A 1 119 ? -3.643 -31.422 -21.344 1 97.31 119 ALA A O 1
ATOM 880 N N . HIS A 1 120 ? -4.117 -31.891 -19.203 1 97.81 120 HIS A N 1
ATOM 881 C CA . HIS A 1 120 ? -5.227 -30.953 -19.078 1 97.81 120 HIS A CA 1
ATOM 882 C C . HIS A 1 120 ? -4.723 -29.531 -18.922 1 97.81 120 HIS A C 1
ATOM 884 O O . HIS A 1 120 ? -3.943 -29.234 -18.016 1 97.81 120 HIS A O 1
ATOM 890 N N . VAL A 1 121 ? -5.188 -28.672 -19.859 1 98.12 121 VAL A N 1
ATOM 891 C CA . VAL A 1 121 ? -4.754 -27.281 -19.812 1 98.12 121 VAL A CA 1
ATOM 892 C C . VAL A 1 121 ? -5.871 -26.406 -19.25 1 98.12 121 VAL A C 1
ATOM 894 O O . VAL A 1 121 ? -6.996 -26.422 -19.766 1 98.12 121 VAL A O 1
ATOM 897 N N . TYR A 1 122 ? -5.582 -25.672 -18.234 1 98.31 122 TYR A N 1
ATOM 898 C CA . TYR A 1 122 ? -6.512 -24.75 -17.594 1 98.31 122 TYR A CA 1
ATOM 899 C C . TYR A 1 122 ? -6.051 -23.312 -17.75 1 98.31 122 TYR A C 1
ATOM 901 O O . TYR A 1 122 ? -5.195 -22.828 -17 1 98.31 122 TYR A O 1
ATOM 909 N N . PRO A 1 123 ? -6.676 -22.547 -18.656 1 98.5 123 PRO A N 1
ATOM 910 C CA . PRO A 1 123 ? -6.223 -21.172 -18.906 1 98.5 123 PRO A CA 1
ATOM 911 C C . PRO A 1 123 ? -6.734 -20.172 -17.875 1 98.5 123 PRO A C 1
ATOM 913 O O . PRO A 1 123 ? -7.867 -20.297 -17.406 1 98.5 123 PRO A O 1
ATOM 916 N N . LEU A 1 124 ? -5.875 -19.266 -17.516 1 98.75 124 LEU A N 1
ATOM 917 C CA . LEU A 1 124 ? -6.328 -18.031 -16.859 1 98.75 124 LEU A CA 1
ATOM 918 C C . LEU A 1 124 ? -6.711 -16.984 -17.891 1 98.75 124 LEU A C 1
ATOM 920 O O . LEU A 1 124 ? -6.047 -16.828 -18.906 1 98.75 124 LEU A O 1
ATOM 924 N N . GLY A 1 125 ? -7.777 -16.328 -17.609 1 98.81 125 GLY A N 1
ATOM 925 C CA . GLY A 1 125 ? -8.117 -15.164 -18.422 1 98.81 125 GLY A CA 1
ATOM 926 C C . GLY A 1 125 ? -7.406 -13.898 -17.984 1 98.81 125 GLY A C 1
ATOM 927 O O . GLY A 1 125 ? -7.043 -13.758 -16.812 1 98.81 125 GLY A O 1
ATOM 928 N N . ALA A 1 126 ? -7.188 -13.016 -18.969 1 98.88 126 ALA A N 1
ATOM 929 C CA . ALA A 1 126 ? -6.629 -11.711 -18.609 1 98.88 126 ALA A CA 1
ATOM 930 C C . ALA A 1 126 ? -7.578 -10.938 -17.703 1 98.88 126 ALA A C 1
ATOM 932 O O . ALA A 1 126 ? -8.789 -10.906 -17.938 1 98.88 126 ALA A O 1
ATOM 933 N N . LEU A 1 127 ? -7 -10.359 -16.672 1 98.81 127 LEU A N 1
ATOM 934 C CA . LEU A 1 127 ? -7.785 -9.547 -15.758 1 98.81 127 LEU A CA 1
ATOM 935 C C . LEU A 1 127 ? -8.273 -8.273 -16.453 1 98.81 127 LEU A C 1
ATOM 937 O O . LEU A 1 127 ? -9.406 -7.836 -16.219 1 98.81 127 LEU A O 1
ATOM 941 N N . THR A 1 128 ? -7.426 -7.652 -17.234 1 98.81 128 THR A N 1
ATOM 942 C CA . THR A 1 128 ? -7.766 -6.445 -17.984 1 98.81 128 THR A CA 1
ATOM 943 C C . THR A 1 128 ? -7.465 -6.625 -19.469 1 98.81 128 THR A C 1
ATOM 945 O O . THR A 1 128 ? -6.637 -7.461 -19.844 1 98.81 128 THR A O 1
ATOM 948 N N . VAL A 1 129 ? -8.125 -5.891 -20.312 1 98.69 129 VAL A N 1
ATOM 949 C CA . VAL A 1 129 ? -7.961 -5.965 -21.766 1 98.69 129 VAL A CA 1
ATOM 950 C C . VAL A 1 129 ? -6.508 -5.68 -22.141 1 98.69 129 VAL A C 1
ATOM 952 O O . VAL A 1 129 ? -5.969 -4.625 -21.797 1 98.69 129 VAL A O 1
ATOM 955 N N . GLY A 1 130 ? -5.891 -6.68 -22.812 1 98.56 130 GLY A N 1
ATOM 956 C CA . GLY A 1 130 ? -4.512 -6.527 -23.25 1 98.56 130 GLY A CA 1
ATOM 957 C C . GLY A 1 130 ? -3.52 -6.516 -22.094 1 98.56 130 GLY A C 1
ATOM 958 O O . GLY A 1 130 ? -2.342 -6.207 -22.297 1 98.56 130 GLY A O 1
ATOM 959 N N . LEU A 1 131 ? -3.969 -6.754 -20.859 1 98.5 131 LEU A N 1
ATOM 960 C CA . LEU A 1 131 ? -3.164 -6.703 -19.641 1 98.5 131 LEU A CA 1
ATOM 961 C C . LEU A 1 131 ? -2.617 -5.301 -19.422 1 98.5 131 LEU A C 1
ATOM 963 O O . LEU A 1 131 ? -1.496 -5.137 -18.922 1 98.5 131 LEU A O 1
ATOM 967 N N . LYS A 1 132 ? -3.396 -4.293 -19.781 1 98.25 132 LYS A N 1
ATOM 968 C CA . LYS A 1 132 ? -2.945 -2.906 -19.719 1 98.25 132 LYS A CA 1
ATOM 969 C C . LYS A 1 132 ? -3.27 -2.279 -18.375 1 98.25 132 LYS A C 1
ATOM 971 O O . LYS A 1 132 ? -2.805 -1.182 -18.062 1 98.25 132 LYS A O 1
ATOM 976 N N . GLY A 1 133 ? -4.129 -2.922 -17.547 1 97.81 133 GLY A N 1
ATOM 977 C CA . GLY A 1 133 ? -4.457 -2.439 -16.219 1 97.81 133 GLY A CA 1
ATOM 978 C C . GLY A 1 133 ? -5.473 -1.312 -16.219 1 97.81 133 GLY A C 1
ATOM 979 O O . GLY A 1 133 ? -5.57 -0.55 -15.258 1 97.81 133 GLY A O 1
ATOM 980 N N . LEU A 1 134 ? -6.336 -1.147 -17.312 1 97.62 134 LEU A N 1
ATOM 981 C CA . LEU A 1 134 ? -7.199 0.018 -17.453 1 97.62 134 LEU A CA 1
ATOM 982 C C . LEU A 1 134 ? -8.672 -0.394 -17.5 1 97.62 134 LEU A C 1
ATOM 984 O O . LEU A 1 134 ? -9.516 0.247 -16.859 1 97.62 134 LEU A O 1
ATOM 988 N N . VAL A 1 135 ? -8.977 -1.465 -18.25 1 98.25 135 VAL A N 1
ATOM 989 C CA . VAL A 1 135 ? -10.352 -1.898 -18.469 1 98.25 135 VAL A CA 1
ATOM 990 C C . VAL A 1 135 ? -10.477 -3.395 -18.188 1 98.25 135 VAL A C 1
ATOM 992 O O . VAL A 1 135 ? -9.68 -4.195 -18.688 1 98.25 135 VAL A O 1
ATOM 995 N N . LEU A 1 136 ? -11.461 -3.787 -17.375 1 98.44 136 LEU A N 1
ATOM 996 C CA . LEU A 1 136 ? -11.68 -5.188 -17.031 1 98.44 136 LEU A CA 1
ATOM 997 C C . LEU A 1 136 ? -12.086 -5.988 -18.266 1 98.44 136 LEU A C 1
ATOM 999 O O . LEU A 1 136 ? -12.766 -5.469 -19.156 1 98.44 136 LEU A O 1
ATOM 1003 N N . THR A 1 137 ? -11.703 -7.168 -18.344 1 98.62 137 THR A N 1
ATOM 1004 C CA . THR A 1 137 ? -12.188 -8.07 -19.375 1 98.62 137 THR A CA 1
ATOM 1005 C C . THR A 1 137 ? -13.594 -8.578 -19.047 1 98.62 137 THR A C 1
ATOM 1007 O O . THR A 1 137 ? -14.102 -8.336 -17.953 1 98.62 137 THR A O 1
ATOM 1010 N N . GLU A 1 138 ? -14.242 -9.211 -20.062 1 97.94 138 GLU A N 1
ATOM 1011 C CA . GLU A 1 138 ? -15.523 -9.883 -19.828 1 97.94 138 GLU A CA 1
ATOM 1012 C C . GLU A 1 138 ? -15.32 -11.219 -19.109 1 97.94 138 GLU A C 1
ATOM 1014 O O . GLU A 1 138 ? -15.445 -12.281 -19.719 1 97.94 138 GLU A O 1
ATOM 1019 N N . MET A 1 139 ? -15.141 -11.164 -17.797 1 98.25 139 MET A N 1
ATOM 1020 C CA . MET A 1 139 ? -14.719 -12.305 -16.984 1 98.25 139 MET A CA 1
ATOM 1021 C C . MET A 1 139 ? -15.711 -13.453 -17.094 1 98.25 139 MET A C 1
ATOM 1023 O O . MET A 1 139 ? -15.32 -14.617 -17.172 1 98.25 139 MET A O 1
ATOM 1027 N N . ALA A 1 140 ? -16.953 -13.133 -17.094 1 97.88 140 ALA A N 1
ATOM 1028 C CA . ALA A 1 140 ? -17.984 -14.172 -17.172 1 97.88 140 ALA A CA 1
ATOM 1029 C C . ALA A 1 140 ? -17.875 -14.961 -18.469 1 97.88 140 ALA A C 1
ATOM 1031 O O . ALA A 1 140 ? -17.906 -16.188 -18.453 1 97.88 140 ALA A O 1
ATOM 1032 N N . GLU A 1 141 ? -17.75 -14.227 -19.578 1 98.12 141 GLU A N 1
ATOM 1033 C CA . GLU A 1 141 ? -17.641 -14.867 -20.875 1 98.12 141 GLU A CA 1
ATOM 1034 C C . GLU A 1 141 ? -16.359 -15.703 -20.969 1 98.12 141 GLU A C 1
ATOM 1036 O O . GLU A 1 141 ? -16.359 -16.781 -21.578 1 98.12 141 GLU A O 1
ATOM 1041 N N . LEU A 1 142 ? -15.328 -15.18 -20.422 1 98.69 142 LEU A N 1
ATOM 1042 C CA . LEU A 1 142 ? -14.062 -15.898 -20.422 1 98.69 142 LEU A CA 1
ATOM 1043 C C . LEU A 1 142 ? -14.156 -17.172 -19.594 1 98.69 142 LEU A C 1
ATOM 1045 O O . LEU A 1 142 ? -13.562 -18.203 -19.938 1 98.69 142 LEU A O 1
ATOM 1049 N N . THR A 1 143 ? -14.844 -17.094 -18.5 1 98.25 143 THR A N 1
ATOM 1050 C CA . THR A 1 143 ? -15.062 -18.281 -17.656 1 98.25 143 THR A CA 1
ATOM 1051 C C . THR A 1 143 ? -15.859 -19.328 -18.422 1 98.25 143 THR A C 1
ATOM 1053 O O . THR A 1 143 ? -15.547 -20.516 -18.359 1 98.25 143 THR A O 1
ATOM 1056 N N . GLU A 1 144 ? -16.906 -18.906 -19.141 1 98 144 GLU A N 1
ATOM 1057 C CA . GLU A 1 144 ? -17.703 -19.812 -19.969 1 98 144 GLU A CA 1
ATOM 1058 C C . GLU A 1 144 ? -16.844 -20.484 -21.031 1 98 144 GLU A C 1
ATOM 1060 O O . GLU A 1 144 ? -17.078 -21.641 -21.391 1 98 144 GLU A O 1
ATOM 1065 N N . ALA A 1 145 ? -15.875 -19.688 -21.453 1 98.19 145 ALA A N 1
ATOM 1066 C CA . ALA A 1 145 ? -14.984 -20.203 -22.484 1 98.19 145 ALA A CA 1
ATOM 1067 C C . ALA A 1 145 ? -13.992 -21.219 -21.906 1 98.19 145 ALA A C 1
ATOM 1069 O O . ALA A 1 145 ? -13.375 -21.984 -22.641 1 98.19 145 ALA A O 1
ATOM 1070 N N . GLY A 1 146 ? -13.797 -21.219 -20.594 1 97.81 146 GLY A N 1
ATOM 1071 C CA . GLY A 1 146 ? -12.977 -22.25 -20 1 97.81 146 GLY A CA 1
ATOM 1072 C C . GLY A 1 146 ? -11.93 -21.719 -19.047 1 97.81 146 GLY A C 1
ATOM 1073 O O . GLY A 1 146 ? -11.141 -22.484 -18.484 1 97.81 146 GLY A O 1
ATOM 1074 N N . CYS A 1 147 ? -11.867 -20.391 -18.797 1 98.56 147 CYS A N 1
ATOM 1075 C CA . CYS A 1 147 ? -10.898 -19.844 -17.859 1 98.56 147 CYS A CA 1
ATOM 1076 C C . CYS A 1 147 ? -11.234 -20.234 -16.422 1 98.56 147 CYS A C 1
ATOM 1078 O O . CYS A 1 147 ? -12.406 -20.234 -16.047 1 98.56 147 CYS A O 1
ATOM 1080 N N . VAL A 1 148 ? -10.18 -20.5 -15.656 1 98.25 148 VAL A N 1
ATOM 1081 C CA . VAL A 1 148 ? -10.398 -21 -14.305 1 98.25 148 VAL A CA 1
ATOM 1082 C C . VAL A 1 148 ? -10.133 -19.891 -13.289 1 98.25 148 VAL A C 1
ATOM 1084 O O . VAL A 1 148 ? -10.305 -20.094 -12.086 1 98.25 148 VAL A O 1
ATOM 1087 N N . GLY A 1 149 ? -9.742 -18.766 -13.695 1 98.44 149 GLY A N 1
ATOM 1088 C CA . GLY A 1 149 ? -9.414 -17.562 -12.93 1 98.44 149 GLY A CA 1
ATOM 1089 C C . GLY A 1 149 ? -8.891 -16.438 -13.781 1 98.44 149 GLY A C 1
ATOM 1090 O O . GLY A 1 149 ? -8.867 -16.531 -15.016 1 98.44 149 GLY A O 1
ATOM 1091 N N . PHE A 1 150 ? -8.5 -15.367 -13.172 1 98.88 150 PHE A N 1
ATOM 1092 C CA . PHE A 1 150 ? -8.07 -14.188 -13.922 1 98.88 150 PHE A CA 1
ATOM 1093 C C . PHE A 1 150 ? -6.762 -13.641 -13.367 1 98.88 150 PHE A C 1
ATOM 1095 O O . PHE A 1 150 ? -6.547 -13.641 -12.148 1 98.88 150 PHE A O 1
ATOM 1102 N N . SER A 1 151 ? -5.938 -13.164 -14.273 1 98.75 151 SER A N 1
ATOM 1103 C CA . SER A 1 151 ? -4.602 -12.742 -13.852 1 98.75 151 SER A CA 1
ATOM 1104 C C . SER A 1 151 ? -4.105 -11.57 -14.695 1 98.75 151 SER A C 1
ATOM 1106 O O . SER A 1 151 ? -4.566 -11.367 -15.82 1 98.75 151 SER A O 1
ATOM 1108 N N . GLN A 1 152 ? -3.215 -10.828 -14.062 1 98.06 152 GLN A N 1
ATOM 1109 C CA . GLN A 1 152 ? -2.441 -9.82 -14.781 1 98.06 152 GLN A CA 1
ATOM 1110 C C . GLN A 1 152 ? -1.057 -10.352 -15.148 1 98.06 152 GLN A C 1
ATOM 1112 O O . GLN A 1 152 ? -0.207 -9.602 -15.633 1 98.06 152 GLN A O 1
ATOM 1117 N N . ALA A 1 153 ? -0.904 -11.641 -14.93 1 97.5 153 ALA A N 1
ATOM 1118 C CA . ALA A 1 153 ? 0.419 -12.219 -15.148 1 97.5 153 ALA A CA 1
ATOM 1119 C C . ALA A 1 153 ? 1.508 -11.352 -14.531 1 97.5 153 ALA A C 1
ATOM 1121 O O . ALA A 1 153 ? 1.432 -11 -13.352 1 97.5 153 ALA A O 1
ATOM 1122 N N . ASP A 1 154 ? 2.508 -10.938 -15.32 1 95.62 154 ASP A N 1
ATOM 1123 C CA . ASP A 1 154 ? 3.607 -10.133 -14.789 1 95.62 154 ASP A CA 1
ATOM 1124 C C . ASP A 1 154 ? 3.428 -8.656 -15.125 1 95.62 154 ASP A C 1
ATOM 1126 O O . ASP A 1 154 ? 4.27 -7.828 -14.781 1 95.62 154 ASP A O 1
ATOM 1130 N N . ALA A 1 155 ? 2.32 -8.305 -15.781 1 96.62 155 ALA A N 1
ATOM 1131 C CA . ALA A 1 155 ? 2.072 -6.914 -16.141 1 96.62 155 ALA A CA 1
ATOM 1132 C C . ALA A 1 155 ? 1.693 -6.086 -14.922 1 96.62 155 ALA A C 1
ATOM 1134 O O . ALA A 1 155 ? 0.987 -6.562 -14.039 1 96.62 155 ALA A O 1
ATOM 1135 N N . PRO A 1 156 ? 2.168 -4.867 -14.938 1 93.81 156 PRO A N 1
ATOM 1136 C CA . PRO A 1 156 ? 1.898 -4.031 -13.766 1 93.81 156 PRO A CA 1
ATOM 1137 C C . PRO A 1 156 ? 0.426 -3.648 -13.641 1 93.81 156 PRO A C 1
ATOM 1139 O O . PRO A 1 156 ? -0.252 -3.441 -14.648 1 93.81 156 PRO A O 1
ATOM 1142 N N . MET A 1 157 ? -0.052 -3.562 -12.445 1 95.19 157 MET A N 1
ATOM 1143 C CA . MET A 1 157 ? -1.367 -3.035 -12.086 1 95.19 157 MET A CA 1
ATOM 1144 C C . MET A 1 157 ? -1.238 -1.748 -11.281 1 95.19 157 MET A C 1
ATOM 1146 O O . MET A 1 157 ? -1.28 -1.778 -10.047 1 95.19 157 MET A O 1
ATOM 1150 N N . THR A 1 158 ? -1.265 -0.613 -11.961 1 96.31 158 THR A N 1
ATOM 1151 C CA . THR A 1 158 ? -0.975 0.67 -11.328 1 96.31 158 THR A CA 1
ATOM 1152 C C . THR A 1 158 ? -2.217 1.229 -10.641 1 96.31 158 THR A C 1
ATOM 1154 O O . THR A 1 158 ? -2.143 1.714 -9.508 1 96.31 158 THR A O 1
ATOM 1157 N N . ASP A 1 159 ? -3.352 1.154 -11.281 1 97.69 159 ASP A N 1
ATOM 1158 C CA . ASP A 1 159 ? -4.594 1.764 -10.812 1 97.69 159 ASP A CA 1
ATOM 1159 C C . ASP A 1 159 ? -5.285 0.876 -9.781 1 97.69 159 ASP A C 1
ATOM 1161 O O . ASP A 1 159 ? -5.957 -0.093 -10.133 1 97.69 159 ASP A O 1
ATOM 1165 N N . THR A 1 160 ? -5.203 1.227 -8.523 1 98.31 160 THR A N 1
ATOM 1166 C CA . THR A 1 160 ? -5.754 0.419 -7.441 1 98.31 160 THR A CA 1
ATOM 1167 C C . THR A 1 160 ? -7.281 0.419 -7.488 1 98.31 160 THR A C 1
ATOM 1169 O O . THR A 1 160 ? -7.922 -0.495 -6.965 1 98.31 160 THR A O 1
ATOM 1172 N N . LEU A 1 161 ? -7.863 1.463 -8.078 1 97.81 161 LEU A N 1
ATOM 1173 C CA . LEU A 1 161 ? -9.312 1.478 -8.242 1 97.81 161 LEU A CA 1
ATOM 1174 C C . LEU A 1 161 ? -9.758 0.412 -9.234 1 97.81 161 LEU A C 1
ATOM 1176 O O . LEU A 1 161 ? -10.766 -0.271 -9.016 1 97.81 161 LEU A O 1
ATOM 1180 N N . VAL A 1 162 ? -9.016 0.257 -10.32 1 98.19 162 VAL A N 1
ATOM 1181 C CA . VAL A 1 162 ? -9.312 -0.793 -11.289 1 98.19 162 VAL A CA 1
ATOM 1182 C C . VAL A 1 162 ? -9.156 -2.162 -10.633 1 98.19 162 VAL A C 1
ATOM 1184 O O . VAL A 1 162 ? -9.977 -3.059 -10.852 1 98.19 162 VAL A O 1
ATOM 1187 N N . LEU A 1 163 ? -8.125 -2.332 -9.875 1 98.62 163 LEU A N 1
ATOM 1188 C CA . LEU A 1 163 ? -7.91 -3.588 -9.164 1 98.62 163 LEU A CA 1
ATOM 1189 C C . LEU A 1 163 ? -9.062 -3.869 -8.203 1 98.62 163 LEU A C 1
ATOM 1191 O O . LEU A 1 163 ? -9.547 -5 -8.125 1 98.62 163 LEU A O 1
ATOM 1195 N N . MET A 1 164 ? -9.516 -2.846 -7.469 1 98.38 164 MET A N 1
ATOM 1196 C CA . MET A 1 164 ? -10.648 -2.982 -6.551 1 98.38 164 MET A CA 1
ATOM 1197 C C . MET A 1 164 ? -11.898 -3.43 -7.293 1 98.38 164 MET A C 1
ATOM 1199 O O . MET A 1 164 ? -12.594 -4.348 -6.852 1 98.38 164 MET A O 1
ATOM 1203 N N . ARG A 1 165 ? -12.164 -2.801 -8.375 1 97.88 165 ARG A N 1
ATOM 1204 C CA . ARG A 1 165 ? -13.328 -3.15 -9.18 1 97.88 165 ARG A CA 1
ATOM 1205 C C . ARG A 1 165 ? -13.234 -4.582 -9.695 1 97.88 165 ARG A C 1
ATOM 1207 O O . ARG A 1 165 ? -14.227 -5.305 -9.734 1 97.88 165 ARG A O 1
ATOM 1214 N N . ALA A 1 166 ? -12.023 -4.969 -10.117 1 98.69 166 ALA A N 1
ATOM 1215 C CA . ALA A 1 166 ? -11.805 -6.336 -10.57 1 98.69 166 ALA A CA 1
ATOM 1216 C C . ALA A 1 166 ? -12.125 -7.344 -9.477 1 98.69 166 ALA A C 1
ATOM 1218 O O . ALA A 1 166 ? -12.789 -8.352 -9.719 1 98.69 166 ALA A O 1
ATOM 1219 N N . LEU A 1 167 ? -11.672 -7.074 -8.297 1 98.69 167 LEU A N 1
ATOM 1220 C CA . LEU A 1 167 ? -11.898 -7.969 -7.168 1 98.69 167 LEU A CA 1
ATOM 1221 C C . LEU A 1 167 ? -13.383 -8.016 -6.801 1 98.69 167 LEU A C 1
ATOM 1223 O O . LEU A 1 167 ? -13.914 -9.078 -6.469 1 98.69 167 LEU A O 1
ATOM 1227 N N . GLN A 1 168 ? -14.031 -6.844 -6.859 1 98.06 168 GLN A N 1
ATOM 1228 C CA . GLN A 1 168 ? -15.461 -6.801 -6.594 1 98.06 168 GLN A CA 1
ATOM 1229 C C . GLN A 1 168 ? -16.234 -7.66 -7.586 1 98.06 168 GLN A C 1
ATOM 1231 O O . GLN A 1 168 ? -17.109 -8.43 -7.199 1 98.06 168 GLN A O 1
ATOM 1236 N N . TYR A 1 169 ? -15.883 -7.461 -8.852 1 97.94 169 TYR A N 1
ATOM 1237 C CA . TYR A 1 169 ? -16.531 -8.242 -9.898 1 97.94 169 TYR A CA 1
ATOM 1238 C C . TYR A 1 169 ? -16.266 -9.734 -9.711 1 97.94 169 TYR A C 1
ATOM 1240 O O . TYR A 1 169 ? -17.188 -10.547 -9.812 1 97.94 169 TYR A O 1
ATOM 1248 N N . ALA A 1 170 ? -15.062 -10.094 -9.461 1 98.44 170 ALA A N 1
ATOM 1249 C CA . ALA A 1 170 ? -14.695 -11.492 -9.258 1 98.44 170 ALA A CA 1
ATOM 1250 C C . ALA A 1 170 ? -15.469 -12.094 -8.086 1 98.44 170 ALA A C 1
ATOM 1252 O O . ALA A 1 170 ? -15.945 -13.227 -8.172 1 98.44 170 ALA A O 1
ATOM 1253 N N . GLN A 1 171 ? -15.57 -11.344 -7.035 1 98.06 171 GLN A N 1
ATOM 1254 C CA . GLN A 1 171 ? -16.297 -11.812 -5.859 1 98.06 171 GLN A CA 1
ATOM 1255 C C . GLN A 1 171 ? -17.766 -12.094 -6.195 1 98.06 171 GLN A C 1
ATOM 1257 O O . GLN A 1 171 ? -18.344 -13.078 -5.73 1 98.06 171 GLN A O 1
ATOM 1262 N N . THR A 1 172 ? -18.375 -11.18 -6.922 1 97.56 172 THR A N 1
ATOM 1263 C CA . THR A 1 172 ? -19.781 -11.289 -7.305 1 97.56 172 THR A CA 1
ATOM 1264 C C . THR A 1 172 ? -20.047 -12.625 -7.992 1 97.56 172 THR A C 1
ATOM 1266 O O . THR A 1 172 ? -21.094 -13.25 -7.762 1 97.56 172 THR A O 1
ATOM 1269 N N . PHE A 1 173 ? -19.125 -13.109 -8.75 1 97.25 173 PHE A N 1
ATOM 1270 C CA . PHE A 1 173 ? -19.344 -14.305 -9.555 1 97.25 173 PHE A CA 1
ATOM 1271 C C . PHE A 1 173 ? -18.594 -15.492 -8.992 1 97.25 173 PHE A C 1
ATOM 1273 O O . PHE A 1 173 ? -18.641 -16.594 -9.547 1 97.25 173 PHE A O 1
ATOM 1280 N N . GLY A 1 174 ? -17.828 -15.25 -7.926 1 97.31 174 GLY A N 1
ATOM 1281 C CA . GLY A 1 174 ? -17.109 -16.328 -7.266 1 97.31 174 GLY A CA 1
ATOM 1282 C C . GLY A 1 174 ? -15.836 -16.719 -7.98 1 97.31 174 GLY A C 1
ATOM 1283 O O . GLY A 1 174 ? -15.383 -17.859 -7.879 1 97.31 174 GLY A O 1
ATOM 1284 N N . PHE A 1 175 ? -15.281 -15.828 -8.797 1 98.12 175 PHE A N 1
ATOM 1285 C CA . PHE A 1 175 ? -14.031 -16.078 -9.5 1 98.12 175 PHE A CA 1
ATOM 1286 C C . PHE A 1 175 ? -12.836 -15.828 -8.594 1 98.12 175 PHE A C 1
ATOM 1288 O O . PHE A 1 175 ? -12.945 -15.117 -7.594 1 98.12 175 PHE A O 1
ATOM 1295 N N . THR A 1 176 ? -11.75 -16.438 -8.867 1 98.56 176 THR A N 1
ATOM 1296 C CA . THR A 1 176 ? -10.5 -16.203 -8.164 1 98.56 176 THR A CA 1
ATOM 1297 C C . THR A 1 176 ? -9.57 -15.328 -9 1 98.56 176 THR A C 1
ATOM 1299 O O . THR A 1 176 ? -9.422 -15.539 -10.203 1 98.56 176 THR A O 1
ATOM 1302 N N . VAL A 1 177 ? -8.992 -14.312 -8.383 1 98.88 177 VAL A N 1
ATOM 1303 C CA . VAL A 1 177 ? -8.023 -13.461 -9.062 1 98.88 177 VAL A CA 1
ATOM 1304 C C . VAL A 1 177 ? -6.602 -13.867 -8.664 1 98.88 177 VAL A C 1
ATOM 1306 O O . VAL A 1 177 ? -6.305 -14.031 -7.48 1 98.88 177 VAL A O 1
ATOM 1309 N N . TRP A 1 178 ? -5.793 -14.109 -9.664 1 98.88 178 TRP A N 1
ATOM 1310 C CA . TRP A 1 178 ? -4.398 -14.5 -9.484 1 98.88 178 TRP A CA 1
ATOM 1311 C C . TRP A 1 178 ? -3.467 -13.305 -9.68 1 98.88 178 TRP A C 1
ATOM 1313 O O . TRP A 1 178 ? -3.393 -12.734 -10.773 1 98.88 178 TRP A O 1
ATOM 1323 N N . LEU A 1 179 ? -2.719 -12.961 -8.594 1 98.75 179 LEU A N 1
ATOM 1324 C CA . LEU A 1 179 ? -1.917 -11.742 -8.656 1 98.75 179 LEU A CA 1
ATOM 1325 C C . LEU A 1 179 ? -0.481 -12.016 -8.219 1 98.75 179 LEU A C 1
ATOM 1327 O O . LEU A 1 179 ? -0.249 -12.648 -7.191 1 98.75 179 LEU A O 1
ATOM 1331 N N . ARG A 1 180 ? 0.51 -11.617 -9.023 1 98 180 ARG A N 1
ATOM 1332 C CA . ARG A 1 180 ? 1.861 -11.438 -8.508 1 98 180 ARG A CA 1
ATOM 1333 C C . ARG A 1 180 ? 1.976 -10.141 -7.715 1 98 180 ARG A C 1
ATOM 1335 O O . ARG A 1 180 ? 1.731 -9.055 -8.25 1 98 180 ARG A O 1
ATOM 1342 N N . PRO A 1 181 ? 2.283 -10.289 -6.465 1 98.06 181 PRO A N 1
ATOM 1343 C CA . PRO A 1 181 ? 2.295 -9.078 -5.633 1 98.06 181 PRO A CA 1
ATOM 1344 C C . PRO A 1 181 ? 3.564 -8.25 -5.82 1 98.06 181 PRO A C 1
ATOM 1346 O O . PRO A 1 181 ? 4.57 -8.492 -5.145 1 98.06 181 PRO A O 1
ATOM 1349 N N . GLU A 1 182 ? 3.512 -7.281 -6.629 1 97.69 182 GLU A N 1
ATOM 1350 C CA . GLU A 1 182 ? 4.613 -6.352 -6.84 1 97.69 182 GLU A CA 1
ATOM 1351 C C . GLU A 1 182 ? 4.102 -4.941 -7.129 1 97.69 182 GLU A C 1
ATOM 1353 O O . GLU A 1 182 ? 3.24 -4.754 -7.992 1 97.69 182 GLU A O 1
ATOM 1358 N N . ASP A 1 183 ? 4.578 -4.047 -6.336 1 98.06 183 ASP A N 1
ATOM 1359 C CA . ASP A 1 183 ? 4.266 -2.646 -6.605 1 98.06 183 ASP A CA 1
ATOM 1360 C C . ASP A 1 183 ? 4.691 -2.25 -8.016 1 98.06 183 ASP A C 1
ATOM 1362 O O . ASP A 1 183 ? 5.762 -2.65 -8.484 1 98.06 183 ASP A O 1
ATOM 1366 N N . ALA A 1 184 ? 3.908 -1.408 -8.68 1 96.81 184 ALA A N 1
ATOM 1367 C CA . ALA A 1 184 ? 4.098 -1.119 -10.102 1 96.81 184 ALA A CA 1
ATOM 1368 C C . ALA A 1 184 ? 5.32 -0.231 -10.32 1 96.81 184 ALA A C 1
ATOM 1370 O O . ALA A 1 184 ? 5.844 -0.151 -11.438 1 96.81 184 ALA A O 1
ATOM 1371 N N . PHE A 1 185 ? 5.867 0.433 -9.25 1 97.94 185 PHE A N 1
ATOM 1372 C CA . PHE A 1 185 ? 6.887 1.455 -9.453 1 97.94 185 PHE A CA 1
ATOM 1373 C C . PHE A 1 185 ? 8.18 1.076 -8.75 1 97.94 185 PHE A C 1
ATOM 1375 O O . PHE A 1 185 ? 9.266 1.214 -9.32 1 97.94 185 PHE A O 1
ATOM 1382 N N . LEU A 1 186 ? 8.18 0.516 -7.621 1 97.38 186 LEU A N 1
ATOM 1383 C CA . LEU A 1 186 ? 9.336 0.271 -6.766 1 97.38 186 LEU A CA 1
ATOM 1384 C C . LEU A 1 186 ? 10.289 -0.727 -7.414 1 97.38 186 LEU A C 1
ATOM 1386 O O . LEU A 1 186 ? 11.5 -0.662 -7.203 1 97.38 186 LEU A O 1
ATOM 1390 N N . GLY A 1 187 ? 9.742 -1.673 -8.188 1 93.62 187 GLY A N 1
ATOM 1391 C CA . GLY A 1 187 ? 10.578 -2.676 -8.828 1 93.62 187 GLY A CA 1
ATOM 1392 C C . GLY A 1 187 ? 10.812 -2.408 -10.305 1 93.62 187 GLY A C 1
ATOM 1393 O O . GLY A 1 187 ? 11.438 -3.217 -10.992 1 93.62 187 GLY A O 1
ATOM 1394 N N . LYS A 1 188 ? 10.391 -1.235 -10.75 1 93.69 188 LYS A N 1
ATOM 1395 C CA . LYS A 1 188 ? 10.445 -0.943 -12.18 1 93.69 188 LYS A CA 1
ATOM 1396 C C . LYS A 1 188 ? 11.891 -0.87 -12.672 1 93.69 188 LYS A C 1
ATOM 1398 O O . LYS A 1 188 ? 12.711 -0.155 -12.094 1 93.69 188 LYS A O 1
ATOM 1403 N N . GLY A 1 189 ? 12.172 -1.704 -13.695 1 93 189 GLY A N 1
ATOM 1404 C CA . GLY A 1 189 ? 13.492 -1.701 -14.305 1 93 189 GLY A CA 1
ATOM 1405 C C . GLY A 1 189 ? 14.484 -2.598 -13.586 1 93 189 GLY A C 1
ATOM 1406 O O . GLY A 1 189 ? 15.609 -2.779 -14.047 1 93 189 GLY A O 1
ATOM 1407 N N . GLY A 1 190 ? 14.094 -3.195 -12.445 1 96.62 190 GLY A N 1
ATOM 1408 C CA . GLY A 1 190 ? 14.977 -4.082 -11.703 1 96.62 190 GLY A CA 1
ATOM 1409 C C . GLY A 1 190 ? 15.141 -5.441 -12.359 1 96.62 190 GLY A C 1
ATOM 1410 O O . GLY A 1 190 ? 14.203 -5.957 -12.977 1 96.62 190 GLY A O 1
ATOM 1411 N N . VAL A 1 191 ? 16.406 -5.992 -12.203 1 97.44 191 VAL A N 1
ATOM 1412 C CA . VAL A 1 191 ? 16.672 -7.258 -12.875 1 97.44 191 VAL A CA 1
ATOM 1413 C C . VAL A 1 191 ? 17.234 -8.258 -11.867 1 97.44 191 VAL A C 1
ATOM 1415 O O . VAL A 1 191 ? 17.406 -9.445 -12.188 1 97.44 191 VAL A O 1
ATOM 1418 N N . ALA A 1 192 ? 17.547 -7.805 -10.711 1 98.12 192 ALA A N 1
ATOM 1419 C CA . ALA A 1 192 ? 18.016 -8.617 -9.594 1 98.12 192 ALA A CA 1
ATOM 1420 C C . ALA A 1 192 ? 17.422 -8.133 -8.273 1 98.12 192 ALA A C 1
ATOM 1422 O O . ALA A 1 192 ? 16.781 -7.078 -8.219 1 98.12 192 ALA A O 1
ATOM 1423 N N . ALA A 1 193 ? 17.5 -8.945 -7.277 1 98.19 193 ALA A N 1
ATOM 1424 C CA . ALA A 1 193 ? 17.047 -8.5 -5.965 1 98.19 193 ALA A CA 1
ATOM 1425 C C . ALA A 1 193 ? 17.953 -7.406 -5.41 1 98.19 193 ALA A C 1
ATOM 1427 O O . ALA A 1 193 ? 19.172 -7.5 -5.5 1 98.19 193 ALA A O 1
ATOM 1428 N N . SER A 1 194 ? 17.328 -6.363 -4.859 1 97.19 194 SER A N 1
ATOM 1429 C CA . SER A 1 194 ? 18.125 -5.352 -4.191 1 97.19 194 SER A CA 1
ATOM 1430 C C . SER A 1 194 ? 18.953 -5.957 -3.061 1 97.19 194 SER A C 1
ATOM 1432 O O . SER A 1 194 ? 18.469 -6.809 -2.314 1 97.19 194 SER A O 1
ATOM 1434 N N . GLY A 1 195 ? 20.219 -5.555 -2.982 1 95.19 195 GLY A N 1
ATOM 1435 C CA . GLY A 1 195 ? 21.125 -6.062 -1.96 1 95.19 195 GLY A CA 1
ATOM 1436 C C . GLY A 1 195 ? 22.594 -5.934 -2.34 1 95.19 195 GLY A C 1
ATOM 1437 O O . GLY A 1 195 ? 22.922 -5.324 -3.361 1 95.19 195 GLY A O 1
ATOM 1438 N N . PRO A 1 196 ? 23.422 -6.441 -1.541 1 95.44 196 PRO A N 1
ATOM 1439 C CA . PRO A 1 196 ? 24.859 -6.281 -1.745 1 95.44 196 PRO A CA 1
ATOM 1440 C C . PRO A 1 196 ? 25.328 -6.84 -3.086 1 95.44 196 PRO A C 1
ATOM 1442 O O . PRO A 1 196 ? 26.156 -6.219 -3.758 1 95.44 196 PRO A O 1
ATOM 1445 N N . LEU A 1 197 ? 24.797 -7.945 -3.51 1 95.94 197 LEU A N 1
ATOM 1446 C CA . LEU A 1 197 ? 25.25 -8.562 -4.754 1 95.94 197 LEU A CA 1
ATOM 1447 C C . LEU A 1 197 ? 24.875 -7.703 -5.953 1 95.94 197 LEU A C 1
ATOM 1449 O O . LEU A 1 197 ? 25.719 -7.461 -6.828 1 95.94 197 LEU A O 1
ATOM 1453 N N . ALA A 1 198 ? 23.641 -7.309 -6.023 1 96.81 198 ALA A N 1
ATOM 1454 C CA . ALA A 1 198 ? 23.203 -6.461 -7.129 1 96.81 198 ALA A CA 1
ATOM 1455 C C . ALA A 1 198 ? 24.047 -5.188 -7.211 1 96.81 198 ALA A C 1
ATOM 1457 O O . ALA A 1 198 ? 24.453 -4.773 -8.305 1 96.81 198 ALA A O 1
ATOM 1458 N N . SER A 1 199 ? 24.281 -4.586 -6.074 1 95.12 199 SER A N 1
ATOM 1459 C CA . SER A 1 199 ? 25.094 -3.379 -6.02 1 95.12 199 SER A CA 1
ATOM 1460 C C . SER A 1 199 ? 26.5 -3.631 -6.566 1 95.12 199 SER A C 1
ATOM 1462 O O . SER A 1 199 ? 27.016 -2.846 -7.371 1 95.12 199 SER A O 1
ATOM 1464 N N . ARG A 1 200 ? 27.141 -4.668 -6.125 1 95.81 200 ARG A N 1
ATOM 1465 C CA . ARG A 1 200 ? 28.484 -5.023 -6.543 1 95.81 200 ARG A CA 1
ATOM 1466 C C . ARG A 1 200 ? 28.547 -5.27 -8.047 1 95.81 200 ARG A C 1
ATOM 1468 O O . ARG A 1 200 ? 29.531 -4.91 -8.703 1 95.81 200 ARG A O 1
ATOM 1475 N N . LEU A 1 201 ? 27.469 -5.863 -8.594 1 96.25 201 LEU A N 1
ATOM 1476 C CA . LEU A 1 201 ? 27.438 -6.223 -10.008 1 96.25 201 LEU A CA 1
ATOM 1477 C C . LEU A 1 201 ? 26.922 -5.066 -10.852 1 96.25 201 LEU A C 1
ATOM 1479 O O . LEU A 1 201 ? 26.859 -5.156 -12.078 1 96.25 201 LEU A O 1
ATOM 1483 N N . GLY A 1 202 ? 26.484 -3.984 -10.172 1 96.06 202 GLY A N 1
ATOM 1484 C CA . GLY A 1 202 ? 25.953 -2.838 -10.883 1 96.06 202 GLY A CA 1
ATOM 1485 C C . GLY A 1 202 ? 24.594 -3.104 -11.508 1 96.06 202 GLY A C 1
ATOM 1486 O O . GLY A 1 202 ? 24.25 -2.512 -12.531 1 96.06 202 GLY A O 1
ATOM 1487 N N . LEU A 1 203 ? 23.859 -4.031 -10.984 1 97.19 203 LEU A N 1
ATOM 1488 C CA . LEU A 1 203 ? 22.531 -4.379 -11.492 1 97.19 203 LEU A CA 1
ATOM 1489 C C . LEU A 1 203 ? 21.438 -3.592 -10.766 1 97.19 203 LEU A C 1
ATOM 1491 O O . LEU A 1 203 ? 21.531 -3.385 -9.555 1 97.19 203 LEU A O 1
ATOM 1495 N N . ALA A 1 204 ? 20.453 -3.137 -11.516 1 96.69 204 ALA A N 1
ATOM 1496 C CA . ALA A 1 204 ? 19.281 -2.525 -10.898 1 96.69 204 ALA A CA 1
ATOM 1497 C C . ALA A 1 204 ? 18.5 -3.549 -10.078 1 96.69 204 ALA A C 1
ATOM 1499 O O . ALA A 1 204 ? 18.281 -4.672 -10.531 1 96.69 204 ALA A O 1
ATOM 1500 N N . GLY A 1 205 ? 18.078 -3.125 -8.875 1 97.06 205 GLY A N 1
ATOM 1501 C CA . GLY A 1 205 ? 17.516 -4.09 -7.949 1 97.06 205 GLY A CA 1
ATOM 1502 C C . GLY A 1 205 ? 16.016 -3.945 -7.785 1 97.06 205 GLY A C 1
ATOM 1503 O O . GLY A 1 205 ? 15.469 -2.854 -7.949 1 97.06 205 GLY A O 1
ATOM 1504 N N . VAL A 1 206 ? 15.336 -5.004 -7.512 1 98.06 206 VAL A N 1
ATOM 1505 C CA . VAL A 1 206 ? 13.961 -5.043 -7.031 1 98.06 206 VAL A CA 1
ATOM 1506 C C . VAL A 1 206 ? 13.945 -5.219 -5.512 1 98.06 206 VAL A C 1
ATOM 1508 O O . VAL A 1 206 ? 14.344 -6.27 -5 1 98.06 206 VAL A O 1
ATOM 1511 N N . PRO A 1 207 ? 13.539 -4.25 -4.812 1 97.81 207 PRO A N 1
ATOM 1512 C CA . PRO A 1 207 ? 13.562 -4.371 -3.354 1 97.81 207 PRO A CA 1
ATOM 1513 C C . PRO A 1 207 ? 12.445 -5.258 -2.814 1 97.81 207 PRO A C 1
ATOM 1515 O O . PRO A 1 207 ? 11.398 -5.395 -3.457 1 97.81 207 PRO A O 1
ATOM 1518 N N . VAL A 1 208 ? 12.648 -5.828 -1.624 1 97.88 208 VAL A N 1
ATOM 1519 C CA . VAL A 1 208 ? 11.641 -6.645 -0.946 1 97.88 208 VAL A CA 1
ATOM 1520 C C . VAL A 1 208 ? 10.359 -5.84 -0.765 1 97.88 208 VAL A C 1
ATOM 1522 O O . VAL A 1 208 ? 9.258 -6.387 -0.878 1 97.88 208 VAL A O 1
ATOM 1525 N N . MET A 1 209 ? 10.484 -4.57 -0.577 1 97.69 209 MET A N 1
ATOM 1526 C CA . MET A 1 209 ? 9.336 -3.721 -0.282 1 97.69 209 MET A CA 1
ATOM 1527 C C . MET A 1 209 ? 8.398 -3.641 -1.48 1 97.69 209 MET A C 1
ATOM 1529 O O . MET A 1 209 ? 7.207 -3.35 -1.325 1 97.69 209 MET A O 1
ATOM 1533 N N . ALA A 1 210 ? 8.938 -3.842 -2.691 1 98.25 210 ALA A N 1
ATOM 1534 C CA . ALA A 1 210 ? 8.055 -3.895 -3.852 1 98.25 210 ALA A CA 1
ATOM 1535 C C . ALA A 1 210 ? 6.984 -4.969 -3.676 1 98.25 210 ALA A C 1
ATOM 1537 O O . ALA A 1 210 ? 5.852 -4.805 -4.133 1 98.25 210 ALA A O 1
ATOM 1538 N N . GLU A 1 211 ? 7.285 -6.07 -3.031 1 98.56 211 GLU A N 1
ATOM 1539 C CA . GLU A 1 211 ? 6.359 -7.164 -2.76 1 98.56 211 GLU A CA 1
ATOM 1540 C C . GLU A 1 211 ? 5.477 -6.852 -1.556 1 98.56 211 GLU A C 1
ATOM 1542 O O . GLU A 1 211 ? 4.254 -7 -1.621 1 98.56 211 GLU A O 1
ATOM 1547 N N . THR A 1 212 ? 6.039 -6.348 -0.422 1 98.56 212 THR A N 1
ATOM 1548 C CA . THR A 1 212 ? 5.277 -6.176 0.809 1 98.56 212 THR A CA 1
ATOM 1549 C C . THR A 1 212 ? 4.266 -5.039 0.663 1 98.56 212 THR A C 1
ATOM 1551 O O . THR A 1 212 ? 3.135 -5.141 1.143 1 98.56 212 THR A O 1
ATOM 1554 N N . VAL A 1 213 ? 4.648 -3.955 -0.019 1 98.5 213 VAL A N 1
ATOM 1555 C CA . VAL A 1 213 ? 3.734 -2.842 -0.251 1 98.5 213 VAL A CA 1
ATOM 1556 C C . VAL A 1 213 ? 2.496 -3.336 -0.997 1 98.5 213 VAL A C 1
ATOM 1558 O O . VAL A 1 213 ? 1.366 -3.025 -0.612 1 98.5 213 VAL A O 1
ATOM 1561 N N . ARG A 1 214 ? 2.738 -4.082 -2.031 1 98.62 214 ARG A N 1
ATOM 1562 C CA . ARG A 1 214 ? 1.615 -4.559 -2.83 1 98.62 214 ARG A CA 1
ATOM 1563 C C . ARG A 1 214 ? 0.774 -5.562 -2.049 1 98.62 214 ARG A C 1
ATOM 1565 O O . ARG A 1 214 ? -0.452 -5.582 -2.174 1 98.62 214 ARG A O 1
ATOM 1572 N N . LEU A 1 215 ? 1.414 -6.414 -1.246 1 98.81 215 LEU A N 1
ATOM 1573 C CA . LEU A 1 215 ? 0.668 -7.355 -0.417 1 98.81 215 LEU A CA 1
ATOM 1574 C C . LEU A 1 215 ? -0.279 -6.617 0.524 1 98.81 215 LEU A C 1
ATOM 1576 O O . LEU A 1 215 ? -1.446 -6.988 0.655 1 98.81 215 LEU A O 1
ATOM 1580 N N . HIS A 1 216 ? 0.197 -5.555 1.154 1 98.56 216 HIS A N 1
ATOM 1581 C CA . HIS A 1 216 ? -0.667 -4.758 2.018 1 98.56 216 HIS A CA 1
ATOM 1582 C C . HIS A 1 216 ? -1.876 -4.23 1.253 1 98.56 216 HIS A C 1
ATOM 1584 O O . HIS A 1 216 ? -3 -4.273 1.756 1 98.56 216 HIS A O 1
ATOM 1590 N N . THR A 1 217 ? -1.618 -3.705 0.093 1 98.5 217 THR A N 1
ATOM 1591 C CA . THR A 1 217 ? -2.697 -3.191 -0.743 1 98.5 217 THR A CA 1
ATOM 1592 C C . THR A 1 217 ? -3.719 -4.285 -1.043 1 98.5 217 THR A C 1
ATOM 1594 O O . THR A 1 217 ? -4.922 -4.086 -0.87 1 98.5 217 THR A O 1
ATOM 1597 N N . ILE A 1 218 ? -3.203 -5.445 -1.445 1 98.81 218 ILE A N 1
ATOM 1598 C CA . ILE A 1 218 ? -4.066 -6.551 -1.835 1 98.81 218 ILE A CA 1
ATOM 1599 C C . ILE A 1 218 ? -4.906 -7 -0.639 1 98.81 218 ILE A C 1
ATOM 1601 O O . ILE A 1 218 ? -6.113 -7.211 -0.763 1 98.81 218 ILE A O 1
ATOM 1605 N N . PHE A 1 219 ? -4.316 -7.105 0.507 1 98.75 219 PHE A N 1
ATOM 1606 C CA . PHE A 1 219 ? -5.031 -7.59 1.684 1 98.75 219 PHE A CA 1
ATOM 1607 C C . PHE A 1 219 ? -6.105 -6.602 2.109 1 98.75 219 PHE A C 1
ATOM 1609 O O . PHE A 1 219 ? -7.195 -7 2.525 1 98.75 219 PHE A O 1
ATOM 1616 N N . GLU A 1 220 ? -5.809 -5.25 1.985 1 98.19 220 GLU A N 1
ATOM 1617 C CA . GLU A 1 220 ? -6.84 -4.25 2.266 1 98.19 220 GLU A CA 1
ATOM 1618 C C . GLU A 1 220 ? -8.023 -4.398 1.317 1 98.19 220 GLU A C 1
ATOM 1620 O O . GLU A 1 220 ? -9.18 -4.297 1.736 1 98.19 220 GLU A O 1
ATOM 1625 N N . LEU A 1 221 ? -7.73 -4.637 0.116 1 98.5 221 LEU A N 1
ATOM 1626 C CA . LEU A 1 221 ? -8.789 -4.793 -0.88 1 98.5 221 LEU A CA 1
ATOM 1627 C C . LEU A 1 221 ? -9.594 -6.059 -0.62 1 98.5 221 LEU A C 1
ATOM 1629 O O . LEU A 1 221 ? -10.82 -6.062 -0.775 1 98.5 221 LEU A O 1
ATOM 1633 N N . ILE A 1 222 ? -8.914 -7.156 -0.231 1 98.69 222 ILE A N 1
ATOM 1634 C CA . ILE A 1 222 ? -9.594 -8.406 0.087 1 98.69 222 ILE A CA 1
ATOM 1635 C C . ILE A 1 222 ? -10.531 -8.195 1.274 1 98.69 222 ILE A C 1
ATOM 1637 O O . ILE A 1 222 ? -11.68 -8.633 1.251 1 98.69 222 ILE A O 1
ATOM 1641 N N . ARG A 1 223 ? -10.07 -7.492 2.307 1 97.06 223 ARG A N 1
ATOM 1642 C CA . ARG A 1 223 ? -10.891 -7.215 3.482 1 97.06 223 ARG A CA 1
ATOM 1643 C C . ARG A 1 223 ? -12.164 -6.477 3.098 1 97.06 223 ARG A C 1
ATOM 1645 O O . ARG A 1 223 ? -13.227 -6.727 3.672 1 97.06 223 ARG A O 1
ATOM 1652 N N . SER A 1 224 ? -12.047 -5.633 2.143 1 95.44 224 SER A N 1
ATOM 1653 C CA . SER A 1 224 ? -13.156 -4.785 1.736 1 95.44 224 SER A CA 1
ATOM 1654 C C . SER A 1 224 ? -14.109 -5.531 0.807 1 95.44 224 SER A C 1
ATOM 1656 O O . SER A 1 224 ? -15.328 -5.332 0.868 1 95.44 224 SER A O 1
ATOM 1658 N N . THR A 1 225 ? -13.602 -6.43 -0.05 1 97.06 225 THR A N 1
ATOM 1659 C CA . THR A 1 225 ? -14.414 -7.004 -1.114 1 97.06 225 THR A CA 1
ATOM 1660 C C . THR A 1 225 ? -14.805 -8.438 -0.777 1 97.06 225 THR A C 1
ATOM 1662 O O . THR A 1 225 ? -15.789 -8.961 -1.304 1 97.06 225 THR A O 1
ATOM 1665 N N . GLY A 1 226 ? -13.922 -9.125 -0.014 1 97.88 226 GLY A N 1
ATOM 1666 C CA . GLY A 1 226 ? -14.117 -10.547 0.248 1 97.88 226 GLY A CA 1
ATOM 1667 C C . GLY A 1 226 ? -13.664 -11.43 -0.898 1 97.88 226 GLY A C 1
ATOM 1668 O O . GLY A 1 226 ? -13.898 -12.641 -0.886 1 97.88 226 GLY A O 1
ATOM 1669 N N . ALA A 1 227 ? -12.977 -10.883 -1.84 1 98.5 227 ALA A N 1
ATOM 1670 C CA . ALA A 1 227 ? -12.602 -11.617 -3.041 1 98.5 227 ALA A CA 1
ATOM 1671 C C . ALA A 1 227 ? -11.539 -12.672 -2.73 1 98.5 227 ALA A C 1
ATOM 1673 O O . ALA A 1 227 ? -10.688 -12.461 -1.86 1 98.5 227 ALA A O 1
ATOM 1674 N N . ARG A 1 228 ? -11.586 -13.781 -3.475 1 98.69 228 ARG A N 1
ATOM 1675 C CA . ARG A 1 228 ? -10.555 -14.812 -3.393 1 98.69 228 ARG A CA 1
ATOM 1676 C C . ARG A 1 228 ? -9.352 -14.453 -4.258 1 98.69 228 ARG A C 1
ATOM 1678 O O . ARG A 1 228 ? -9.508 -14.141 -5.441 1 98.69 228 ARG A O 1
ATOM 1685 N N . VAL A 1 229 ? -8.203 -14.477 -3.602 1 98.88 229 VAL A N 1
ATOM 1686 C CA . VAL A 1 229 ? -6.996 -14.109 -4.34 1 98.88 229 VAL A CA 1
ATOM 1687 C C . VAL A 1 229 ? -5.938 -15.195 -4.176 1 98.88 229 VAL A C 1
ATOM 1689 O O . VAL A 1 229 ? -5.742 -15.719 -3.078 1 98.88 229 VAL A O 1
ATOM 1692 N N . HIS A 1 230 ? -5.395 -15.625 -5.238 1 98.94 230 HIS A N 1
ATOM 1693 C CA . HIS A 1 230 ? -4.191 -16.453 -5.23 1 98.94 230 HIS A CA 1
ATOM 1694 C C . HIS A 1 230 ? -2.947 -15.625 -5.512 1 98.94 230 HIS A C 1
ATOM 1696 O O . HIS A 1 230 ? -2.842 -14.992 -6.562 1 98.94 230 HIS A O 1
ATOM 1702 N N . LEU A 1 231 ? -2.047 -15.586 -4.562 1 98.88 231 LEU A N 1
ATOM 1703 C CA . LEU A 1 231 ? -0.796 -14.844 -4.711 1 98.88 231 LEU A CA 1
ATOM 1704 C C . LEU A 1 231 ? 0.259 -15.703 -5.402 1 98.88 231 LEU A C 1
ATOM 1706 O O . LEU A 1 231 ? 0.615 -16.781 -4.91 1 98.88 231 LEU A O 1
ATOM 1710 N N . CYS A 1 232 ? 0.731 -15.172 -6.512 1 98.75 232 CYS A N 1
ATOM 1711 C CA . CYS A 1 232 ? 1.603 -15.953 -7.379 1 98.75 232 CYS A CA 1
ATOM 1712 C C . CYS A 1 232 ? 3.07 -15.68 -7.074 1 98.75 232 CYS A C 1
ATOM 1714 O O . CYS A 1 232 ? 3.5 -14.523 -7.062 1 98.75 232 CYS A O 1
ATOM 1716 N N . ARG A 1 233 ? 3.879 -16.672 -6.82 1 98.56 233 ARG A N 1
ATOM 1717 C CA . ARG A 1 233 ? 5.336 -16.672 -6.809 1 98.56 233 ARG A CA 1
ATOM 1718 C C . ARG A 1 233 ? 5.883 -15.711 -5.762 1 98.56 233 ARG A C 1
ATOM 1720 O O . ARG A 1 233 ? 6.691 -14.836 -6.074 1 98.56 233 ARG A O 1
ATOM 1727 N N . LEU A 1 234 ? 5.48 -15.969 -4.562 1 98.75 234 LEU A N 1
ATOM 1728 C CA . LEU A 1 234 ? 6.062 -15.195 -3.469 1 98.75 234 LEU A CA 1
ATOM 1729 C C . LEU A 1 234 ? 7.57 -15.43 -3.381 1 98.75 234 LEU A C 1
ATOM 1731 O O . LEU A 1 234 ? 8.047 -16.531 -3.625 1 98.75 234 LEU A O 1
ATOM 1735 N N . SER A 1 235 ? 8.312 -14.359 -2.99 1 98.56 235 SER A N 1
ATOM 1736 C CA . SER A 1 235 ? 9.766 -14.477 -3.125 1 98.56 235 SER A CA 1
ATOM 1737 C C . SER A 1 235 ? 10.477 -13.977 -1.876 1 98.56 235 SER A C 1
ATOM 1739 O O . SER A 1 235 ? 11.703 -14.078 -1.771 1 98.56 235 SER A O 1
ATOM 1741 N N . SER A 1 236 ? 9.797 -13.367 -0.885 1 98.62 236 SER A N 1
ATOM 1742 C CA . SER A 1 236 ? 10.484 -12.758 0.246 1 98.62 236 SER A CA 1
ATOM 1743 C C . SER A 1 236 ? 9.969 -13.312 1.571 1 98.62 236 SER A C 1
ATOM 1745 O O . SER A 1 236 ? 8.789 -13.641 1.693 1 98.62 236 SER A O 1
ATOM 1747 N N . ALA A 1 237 ? 10.875 -13.398 2.561 1 98.75 237 ALA A N 1
ATOM 1748 C CA . ALA A 1 237 ? 10.492 -13.812 3.908 1 98.75 237 ALA A CA 1
ATOM 1749 C C . ALA A 1 237 ? 9.477 -12.852 4.516 1 98.75 237 ALA A C 1
ATOM 1751 O O . ALA A 1 237 ? 8.508 -13.281 5.141 1 98.75 237 ALA A O 1
ATOM 1752 N N . ALA A 1 238 ? 9.703 -11.602 4.309 1 98.44 238 ALA A N 1
ATOM 1753 C CA . ALA A 1 238 ? 8.797 -10.578 4.84 1 98.44 238 ALA A CA 1
ATOM 1754 C C . ALA A 1 238 ? 7.406 -10.711 4.227 1 98.44 238 ALA A C 1
ATOM 1756 O O . ALA A 1 238 ? 6.398 -10.547 4.922 1 98.44 238 ALA A O 1
ATOM 1757 N N . GLY A 1 239 ? 7.352 -10.914 2.947 1 98.69 239 GLY A N 1
ATOM 1758 C CA . GLY A 1 239 ? 6.074 -11.141 2.291 1 98.69 239 GLY A CA 1
ATOM 1759 C C . GLY A 1 239 ? 5.324 -12.344 2.83 1 98.69 239 GLY A C 1
ATOM 1760 O O . GLY A 1 239 ? 4.113 -12.289 3.041 1 98.69 239 GLY A O 1
ATOM 1761 N N . LEU A 1 240 ? 6.047 -13.414 3.082 1 98.88 240 LEU A N 1
ATOM 1762 C CA . LEU A 1 240 ? 5.441 -14.641 3.582 1 98.88 240 LEU A CA 1
ATOM 1763 C C . LEU A 1 240 ? 4.91 -14.445 5 1 98.88 240 LEU A C 1
ATOM 1765 O O . LEU A 1 240 ? 3.898 -15.039 5.375 1 98.88 240 LEU A O 1
ATOM 1769 N N . GLU A 1 241 ? 5.586 -13.617 5.75 1 98.56 241 GLU A N 1
ATOM 1770 C CA . GLU A 1 241 ? 5.07 -13.281 7.07 1 98.56 241 GLU A CA 1
ATOM 1771 C C . GLU A 1 241 ? 3.734 -12.555 6.973 1 98.56 241 GLU A C 1
ATOM 1773 O O . GLU A 1 241 ? 2.824 -12.805 7.766 1 98.56 241 GLU A O 1
ATOM 1778 N N . LEU A 1 242 ? 3.637 -11.648 6.066 1 98.56 242 LEU A N 1
ATOM 1779 C CA . LEU A 1 242 ? 2.375 -10.953 5.84 1 98.56 242 LEU A CA 1
ATOM 1780 C C . LEU A 1 242 ? 1.277 -11.938 5.441 1 98.56 242 LEU A C 1
ATOM 1782 O O . LEU A 1 242 ? 0.135 -11.812 5.887 1 98.56 242 LEU A O 1
ATOM 1786 N N . VAL A 1 243 ? 1.6 -12.906 4.598 1 98.88 243 VAL A N 1
ATOM 1787 C CA . VAL A 1 243 ? 0.632 -13.898 4.156 1 98.88 243 VAL A CA 1
ATOM 1788 C C . VAL A 1 243 ? 0.179 -14.742 5.344 1 98.88 243 VAL A C 1
ATOM 1790 O O . VAL A 1 243 ? -1.009 -15.047 5.48 1 98.88 243 VAL A O 1
ATOM 1793 N N . ARG A 1 244 ? 1.142 -15.133 6.145 1 98.62 244 ARG A N 1
ATOM 1794 C CA . ARG A 1 244 ? 0.816 -15.898 7.34 1 98.62 244 ARG A CA 1
ATOM 1795 C C . ARG A 1 244 ? -0.219 -15.18 8.195 1 98.62 244 ARG A C 1
ATOM 1797 O O . ARG A 1 244 ? -1.191 -15.789 8.648 1 98.62 244 ARG A O 1
ATOM 1804 N N . ARG A 1 245 ? -0.041 -13.898 8.422 1 97.75 245 ARG A N 1
ATOM 1805 C CA . ARG A 1 245 ? -0.961 -13.094 9.211 1 97.75 245 ARG A CA 1
ATOM 1806 C C . ARG A 1 245 ? -2.322 -12.984 8.531 1 97.75 245 ARG A C 1
ATOM 1808 O O . ARG A 1 245 ? -3.359 -13.047 9.195 1 97.75 245 ARG A O 1
ATOM 1815 N N . ALA A 1 246 ? -2.301 -12.75 7.234 1 98.62 246 ALA A N 1
ATOM 1816 C CA . ALA A 1 246 ? -3.545 -12.648 6.477 1 98.62 246 ALA A CA 1
ATOM 1817 C C . ALA A 1 246 ? -4.359 -13.93 6.59 1 98.62 246 ALA A C 1
ATOM 1819 O O . ALA A 1 246 ? -5.578 -13.883 6.781 1 98.62 246 ALA A O 1
ATOM 1820 N N . LYS A 1 247 ? -3.686 -15.078 6.469 1 98.62 247 LYS A N 1
ATOM 1821 C CA . LYS A 1 247 ? -4.359 -16.375 6.605 1 98.62 247 LYS A CA 1
ATOM 1822 C C . LYS A 1 247 ? -4.898 -16.562 8.016 1 98.62 247 LYS A C 1
ATOM 1824 O O . LYS A 1 247 ? -6 -17.078 8.203 1 98.62 247 LYS A O 1
ATOM 1829 N N . ALA A 1 248 ? -4.125 -16.172 8.992 1 98.19 248 ALA A N 1
ATOM 1830 C CA . ALA A 1 248 ? -4.562 -16.25 10.383 1 98.19 248 ALA A CA 1
ATOM 1831 C C . ALA A 1 248 ? -5.809 -15.406 10.617 1 98.19 248 ALA A C 1
ATOM 1833 O O . ALA A 1 248 ? -6.664 -15.766 11.43 1 98.19 248 ALA A O 1
ATOM 1834 N N . GLU A 1 249 ? -5.895 -14.289 9.93 1 97.62 249 GLU A N 1
ATOM 1835 C CA . GLU A 1 249 ? -7.055 -13.406 10.008 1 97.62 249 GLU A CA 1
ATOM 1836 C C . GLU A 1 249 ? -8.266 -14.016 9.305 1 97.62 249 GLU A C 1
ATOM 1838 O O . GLU A 1 249 ? -9.391 -13.555 9.492 1 97.62 249 GLU A O 1
ATOM 1843 N N . GLY A 1 250 ? -8.086 -15.008 8.469 1 98.31 250 GLY A N 1
ATOM 1844 C CA . GLY A 1 250 ? -9.164 -15.688 7.773 1 98.31 250 GLY A CA 1
ATOM 1845 C C . GLY A 1 250 ? -9.414 -15.141 6.383 1 98.31 250 GLY A C 1
ATOM 1846 O O . GLY A 1 250 ? -10.461 -15.406 5.781 1 98.31 250 GLY A O 1
ATOM 1847 N N . LEU A 1 251 ? -8.508 -14.305 5.883 1 98.56 251 LEU A N 1
ATOM 1848 C CA . LEU A 1 251 ? -8.68 -13.797 4.527 1 98.56 251 LEU A CA 1
ATOM 1849 C C . LEU A 1 251 ? -8.633 -14.93 3.508 1 98.56 251 LEU A C 1
ATOM 1851 O O . LEU A 1 251 ? -7.871 -15.883 3.674 1 98.56 251 LEU A O 1
ATOM 1855 N N . PRO A 1 252 ? -9.445 -14.914 2.506 1 98.62 252 PRO A N 1
ATOM 1856 C CA . PRO A 1 252 ? -9.477 -15.961 1.481 1 98.62 252 PRO A CA 1
ATOM 1857 C C . PRO A 1 252 ? -8.312 -15.852 0.499 1 98.62 252 PRO A C 1
ATOM 1859 O O . PRO A 1 252 ? -8.516 -15.508 -0.669 1 98.62 252 PRO A O 1
ATOM 1862 N N . VAL A 1 253 ? -7.125 -16.25 0.94 1 98.69 253 VAL A N 1
ATOM 1863 C CA . VAL A 1 253 ? -5.914 -16.109 0.141 1 98.69 253 VAL A CA 1
ATOM 1864 C C . VAL A 1 253 ? -5.148 -17.422 0.108 1 98.69 253 VAL A C 1
ATOM 1866 O O . VAL A 1 253 ? -5.137 -18.172 1.093 1 98.69 253 VAL A O 1
ATOM 1869 N N . THR A 1 254 ? -4.652 -17.781 -0.975 1 98.81 254 THR A N 1
ATOM 1870 C CA . THR A 1 254 ? -3.674 -18.844 -1.174 1 98.81 254 THR A CA 1
ATOM 1871 C C . THR A 1 254 ? -2.424 -18.312 -1.867 1 98.81 254 THR A C 1
ATOM 1873 O O . THR A 1 254 ? -2.408 -17.172 -2.338 1 98.81 254 THR A O 1
ATOM 1876 N N . CYS A 1 255 ? -1.354 -19.078 -1.842 1 98.88 255 CYS A N 1
ATOM 1877 C CA . CYS A 1 255 ? -0.158 -18.594 -2.521 1 98.88 255 CYS A CA 1
ATOM 1878 C C . CYS A 1 255 ? 0.725 -19.75 -2.967 1 98.88 255 CYS A C 1
ATOM 1880 O O . CYS A 1 255 ? 0.578 -20.875 -2.477 1 98.88 255 CYS A O 1
ATOM 1882 N N . ASP A 1 256 ? 1.512 -19.469 -3.922 1 98.88 256 ASP A N 1
ATOM 1883 C CA . ASP A 1 256 ? 2.482 -20.453 -4.395 1 98.88 256 ASP A CA 1
ATOM 1884 C C . ASP A 1 256 ? 3.881 -19.844 -4.48 1 98.88 256 ASP A C 1
ATOM 1886 O O . ASP A 1 256 ? 4.066 -18.656 -4.191 1 98.88 256 ASP A O 1
ATOM 1890 N N . VAL A 1 257 ? 4.848 -20.703 -4.758 1 98.81 257 VAL A N 1
ATOM 1891 C CA . VAL A 1 257 ? 6.238 -20.297 -4.945 1 98.81 257 VAL A CA 1
ATOM 1892 C C . VAL A 1 257 ? 6.805 -20.984 -6.188 1 98.81 257 VAL A C 1
ATOM 1894 O O . VAL A 1 257 ? 6.375 -22.078 -6.551 1 98.81 257 VAL A O 1
ATOM 1897 N N . ASN A 1 258 ? 7.652 -20.266 -6.852 1 98.44 258 ASN A N 1
ATOM 1898 C CA . ASN A 1 258 ? 8.469 -20.875 -7.898 1 98.44 258 ASN A CA 1
ATOM 1899 C C . ASN A 1 258 ? 9.477 -21.859 -7.32 1 98.44 258 ASN A C 1
ATOM 1901 O O . ASN A 1 258 ? 10.242 -21.5 -6.418 1 98.44 258 ASN A O 1
ATOM 1905 N N . VAL A 1 259 ? 9.555 -23.031 -7.793 1 98.5 259 VAL A N 1
ATOM 1906 C CA . VAL A 1 259 ? 10.367 -24.125 -7.266 1 98.5 259 VAL A CA 1
ATOM 1907 C C . VAL A 1 259 ? 11.836 -23.703 -7.223 1 98.5 259 VAL A C 1
ATOM 1909 O O . VAL A 1 259 ? 12.586 -24.109 -6.34 1 98.5 259 VAL A O 1
ATOM 1912 N N . HIS A 1 260 ? 12.289 -22.812 -8.133 1 98.12 260 HIS A N 1
ATOM 1913 C CA . HIS A 1 260 ? 13.672 -22.359 -8.203 1 98.12 260 HIS A CA 1
ATOM 1914 C C . HIS A 1 260 ? 14.047 -21.531 -6.977 1 98.12 260 HIS A C 1
ATOM 1916 O O . HIS A 1 260 ? 15.195 -21.562 -6.523 1 98.12 260 HIS A O 1
ATOM 1922 N N . HIS A 1 261 ? 13.07 -20.859 -6.434 1 98.44 261 HIS A N 1
ATOM 1923 C CA . HIS A 1 261 ? 13.297 -19.953 -5.316 1 98.44 261 HIS A CA 1
ATOM 1924 C C . HIS A 1 261 ? 13.461 -20.719 -4.008 1 98.44 261 HIS A C 1
ATOM 1926 O O . HIS A 1 261 ? 13.82 -20.141 -2.98 1 98.44 261 HIS A O 1
ATOM 1932 N N . ILE A 1 262 ? 13.203 -22.016 -4.047 1 98.25 262 ILE A N 1
ATOM 1933 C CA . ILE A 1 262 ? 13.336 -22.859 -2.863 1 98.25 262 ILE A CA 1
ATOM 1934 C C . ILE A 1 262 ? 14.812 -23.172 -2.617 1 98.25 262 ILE A C 1
ATOM 1936 O O . ILE A 1 262 ? 15.234 -23.328 -1.469 1 98.25 262 ILE A O 1
ATOM 1940 N N . SER A 1 263 ? 15.641 -23.172 -3.719 1 96 263 SER A N 1
ATOM 1941 C CA . SER A 1 263 ? 17 -23.672 -3.57 1 96 263 SER A CA 1
ATOM 1942 C C . SER A 1 263 ? 18.031 -22.641 -3.992 1 96 263 SER A C 1
ATOM 1944 O O . SER A 1 263 ? 19.203 -22.734 -3.627 1 96 263 SER A O 1
ATOM 1946 N N . LEU A 1 264 ? 17.594 -21.688 -4.805 1 98 264 LEU A N 1
ATOM 1947 C CA . LEU A 1 264 ? 18.547 -20.734 -5.367 1 98 264 LEU A CA 1
ATOM 1948 C C . LEU A 1 264 ? 18.438 -19.391 -4.66 1 98 264 LEU A C 1
ATOM 1950 O O . LEU A 1 264 ? 17.406 -19.062 -4.074 1 98 264 LEU A O 1
ATOM 1954 N N . THR A 1 265 ? 19.5 -18.672 -4.648 1 98.31 265 THR A N 1
ATOM 1955 C CA . THR A 1 265 ? 19.562 -17.328 -4.078 1 98.31 265 THR A CA 1
ATOM 1956 C C . THR A 1 265 ? 20.266 -16.375 -5.039 1 98.31 265 THR A C 1
ATOM 1958 O O . THR A 1 265 ? 20.688 -16.766 -6.125 1 98.31 265 THR A O 1
ATOM 1961 N N . ASP A 1 266 ? 20.328 -15.117 -4.645 1 98 266 ASP A N 1
ATOM 1962 C CA . ASP A 1 266 ? 20.953 -14.102 -5.48 1 98 266 ASP A CA 1
ATOM 1963 C C . ASP A 1 266 ? 22.438 -14.414 -5.703 1 98 266 ASP A C 1
ATOM 1965 O O . ASP A 1 266 ? 23 -14.055 -6.738 1 98 266 ASP A O 1
ATOM 1969 N N . VAL A 1 267 ? 23.047 -15.164 -4.832 1 97.62 267 VAL A N 1
ATOM 1970 C CA . VAL A 1 267 ? 24.469 -15.484 -4.949 1 97.62 267 VAL A CA 1
ATOM 1971 C C . VAL A 1 267 ? 24.688 -16.375 -6.164 1 97.62 267 VAL A C 1
ATOM 1973 O O . VAL A 1 267 ? 25.766 -16.359 -6.766 1 97.62 267 VAL A O 1
ATOM 1976 N N . ASP A 1 268 ? 23.703 -17.109 -6.582 1 97.75 268 ASP A N 1
ATOM 1977 C CA . ASP A 1 268 ? 23.812 -18.062 -7.688 1 97.75 268 ASP A CA 1
ATOM 1978 C C . ASP A 1 268 ? 23.938 -17.328 -9.023 1 97.75 268 ASP A C 1
ATOM 1980 O O . ASP A 1 268 ? 24.312 -17.938 -10.031 1 97.75 268 ASP A O 1
ATOM 1984 N N . ILE A 1 269 ? 23.625 -16.047 -8.977 1 96.69 269 ILE A N 1
ATOM 1985 C CA . ILE A 1 269 ? 23.797 -15.25 -10.188 1 96.69 269 ILE A CA 1
ATOM 1986 C C . ILE A 1 269 ? 25.281 -15.227 -10.57 1 96.69 269 ILE A C 1
ATOM 1988 O O . ILE A 1 269 ? 25.609 -15.109 -11.75 1 96.69 269 ILE A O 1
ATOM 1992 N N . GLY A 1 270 ? 26.188 -15.297 -9.5 1 95.19 270 GLY A N 1
ATOM 1993 C CA . GLY A 1 270 ? 27.609 -15.328 -9.758 1 95.19 270 GLY A CA 1
ATOM 1994 C C . GLY A 1 270 ? 28.094 -14.188 -10.641 1 95.19 270 GLY A C 1
ATOM 1995 O O . GLY A 1 270 ? 27.797 -13.023 -10.367 1 95.19 270 GLY A O 1
ATOM 1996 N N . TYR A 1 271 ? 28.844 -14.602 -11.711 1 93.44 271 TYR A N 1
ATOM 1997 C CA . TYR A 1 271 ? 29.312 -13.602 -12.664 1 93.44 271 TYR A CA 1
ATOM 1998 C C . TYR A 1 271 ? 28.344 -13.445 -13.82 1 93.44 271 TYR A C 1
ATOM 2000 O O . TYR A 1 271 ? 28.656 -13.781 -14.961 1 93.44 271 TYR A O 1
ATOM 2008 N N . PHE A 1 272 ? 27.203 -12.992 -13.555 1 95.56 272 PHE A N 1
ATOM 2009 C CA . PHE A 1 272 ? 26.156 -12.594 -14.5 1 95.56 272 PHE A CA 1
ATOM 2010 C C . PHE A 1 272 ? 25.625 -13.812 -15.242 1 95.56 272 PHE A C 1
ATOM 2012 O O . PHE A 1 272 ? 25.484 -13.781 -16.469 1 95.56 272 PHE A O 1
ATOM 2019 N N . ASN A 1 273 ? 25.438 -14.891 -14.531 1 95.88 273 ASN A N 1
ATOM 2020 C CA . ASN A 1 273 ? 24.828 -16.062 -15.141 1 95.88 273 ASN A CA 1
ATOM 2021 C C . ASN A 1 273 ? 23.375 -15.82 -15.523 1 95.88 273 ASN A C 1
ATOM 2023 O O . ASN A 1 273 ? 22.484 -15.852 -14.664 1 95.88 273 ASN A O 1
ATOM 2027 N N . SER A 1 274 ? 23.109 -15.719 -16.781 1 96.06 274 SER A N 1
ATOM 2028 C CA . SER A 1 274 ? 21.781 -15.344 -17.281 1 96.06 274 SER A CA 1
ATOM 2029 C C . SER A 1 274 ? 20.766 -16.453 -17.047 1 96.06 274 SER A C 1
ATOM 2031 O O . SER A 1 274 ? 19.562 -16.219 -17.125 1 96.06 274 SER A O 1
ATOM 2033 N N . GLN A 1 275 ? 21.219 -17.672 -16.734 1 95.69 275 GLN A N 1
ATOM 2034 C CA . GLN A 1 275 ? 20.312 -18.766 -16.406 1 95.69 275 GLN A CA 1
ATOM 2035 C C . GLN A 1 275 ? 19.609 -18.531 -15.07 1 95.69 275 GLN A C 1
ATOM 2037 O O . GLN A 1 275 ? 18.609 -19.188 -14.758 1 95.69 275 GLN A O 1
ATOM 2042 N N . MET A 1 276 ? 20.125 -17.531 -14.32 1 97.12 276 MET A N 1
ATOM 2043 C CA . MET A 1 276 ? 19.578 -17.219 -13 1 97.12 276 MET A CA 1
ATOM 2044 C C . MET A 1 276 ? 18.656 -16.016 -13.07 1 97.12 276 MET A C 1
ATOM 2046 O O . MET A 1 276 ? 18.25 -15.477 -12.039 1 97.12 276 MET A O 1
ATOM 2050 N N . ARG A 1 277 ? 18.312 -15.586 -14.328 1 97.12 277 ARG A N 1
ATOM 2051 C CA . ARG A 1 277 ? 17.406 -14.469 -14.523 1 97.12 277 ARG A CA 1
ATOM 2052 C C . ARG A 1 277 ? 15.953 -14.914 -14.367 1 97.12 277 ARG A C 1
ATOM 2054 O O . ARG A 1 277 ? 15.406 -15.578 -15.258 1 97.12 277 ARG A O 1
ATOM 2061 N N . PHE A 1 278 ? 15.359 -14.508 -13.258 1 97.12 278 PHE A N 1
ATOM 2062 C CA . PHE A 1 278 ? 13.977 -14.883 -12.953 1 97.12 278 PHE A CA 1
ATOM 2063 C C . PHE A 1 278 ? 13.141 -13.656 -12.609 1 97.12 278 PHE A C 1
ATOM 2065 O O . PHE A 1 278 ? 13.688 -12.578 -12.352 1 97.12 278 PHE A O 1
ATOM 2072 N N . MET A 1 279 ? 11.883 -13.82 -12.695 1 96.12 279 MET A N 1
ATOM 2073 C CA . MET A 1 279 ? 10.883 -12.891 -12.18 1 96.12 279 MET A CA 1
ATOM 2074 C C . MET A 1 279 ? 9.875 -13.609 -11.289 1 96.12 279 MET A C 1
ATOM 2076 O O . MET A 1 279 ? 9.141 -14.477 -11.758 1 96.12 279 MET A O 1
ATOM 2080 N N . PRO A 1 280 ? 9.75 -13.297 -9.992 1 97.5 280 PRO A N 1
ATOM 2081 C CA . PRO A 1 280 ? 10.609 -12.352 -9.273 1 97.5 280 PRO A CA 1
ATOM 2082 C C . PRO A 1 280 ? 12.062 -12.812 -9.219 1 97.5 280 PRO A C 1
ATOM 2084 O O . PRO A 1 280 ? 12.359 -13.977 -9.477 1 97.5 280 PRO A O 1
ATOM 2087 N N . PRO A 1 281 ? 12.961 -11.867 -8.961 1 98.38 281 PRO A N 1
ATOM 2088 C CA . PRO A 1 281 ? 14.375 -12.258 -8.922 1 98.38 281 PRO A CA 1
ATOM 2089 C C . PRO A 1 281 ? 14.711 -13.125 -7.715 1 98.38 281 PRO A C 1
ATOM 2091 O O . PRO A 1 281 ? 13.984 -13.117 -6.723 1 98.38 281 PRO A O 1
ATOM 2094 N N . LEU A 1 282 ? 15.773 -13.906 -7.867 1 98.56 282 LEU A N 1
ATOM 2095 C CA . LEU A 1 282 ? 16.312 -14.648 -6.73 1 98.56 282 LEU A CA 1
ATOM 2096 C C . LEU A 1 282 ? 16.781 -13.695 -5.637 1 98.56 282 LEU A C 1
ATOM 2098 O O . LEU A 1 282 ? 17.516 -12.742 -5.906 1 98.56 282 LEU A O 1
ATOM 2102 N N . ARG A 1 283 ? 16.328 -13.961 -4.438 1 98.5 283 ARG A N 1
ATOM 2103 C CA . ARG A 1 283 ? 16.672 -13.055 -3.342 1 98.5 283 ARG A CA 1
ATOM 2104 C C . ARG A 1 283 ? 17.719 -13.672 -2.428 1 98.5 283 ARG A C 1
ATOM 2106 O O . ARG A 1 283 ? 18.375 -14.641 -2.805 1 98.5 283 ARG A O 1
ATOM 2113 N N . ALA A 1 284 ? 17.984 -13.039 -1.242 1 98 284 ALA A N 1
ATOM 2114 C CA . ALA A 1 284 ? 19.062 -13.438 -0.328 1 98 284 ALA A CA 1
ATOM 2115 C C . ALA A 1 284 ? 18.703 -14.734 0.402 1 98 284 ALA A C 1
ATOM 2117 O O . ALA A 1 284 ? 17.547 -15.172 0.368 1 98 284 ALA A O 1
ATOM 2118 N N . GLY A 1 285 ? 19.688 -15.344 1.023 1 98.25 285 GLY A N 1
ATOM 2119 C CA . GLY A 1 285 ? 19.516 -16.594 1.762 1 98.25 285 GLY A CA 1
ATOM 2120 C C . GLY A 1 285 ? 18.375 -16.531 2.77 1 98.25 285 GLY A C 1
ATOM 2121 O O . GLY A 1 285 ? 17.641 -17.5 2.949 1 98.25 285 GLY A O 1
ATOM 2122 N N . ARG A 1 286 ? 18.234 -15.422 3.406 1 97.88 286 ARG A N 1
ATOM 2123 C CA . ARG A 1 286 ? 17.188 -15.273 4.402 1 97.88 286 ARG A CA 1
ATOM 2124 C C . ARG A 1 286 ? 15.805 -15.445 3.771 1 97.88 286 ARG A C 1
ATOM 2126 O O . ARG A 1 286 ? 14.891 -15.984 4.398 1 97.88 286 ARG A O 1
ATOM 2133 N N . ASP A 1 287 ? 15.633 -14.945 2.609 1 98.5 287 ASP A N 1
ATOM 2134 C CA . ASP A 1 287 ? 14.367 -15.078 1.899 1 98.5 287 ASP A CA 1
ATOM 2135 C C . ASP A 1 287 ? 14.133 -16.531 1.476 1 98.5 287 ASP A C 1
ATOM 2137 O O . ASP A 1 287 ? 13.023 -17.047 1.622 1 98.5 287 ASP A O 1
ATOM 2141 N N . ARG A 1 288 ? 15.156 -17.141 0.956 1 98.44 288 ARG A N 1
ATOM 2142 C CA . ARG A 1 288 ? 15.062 -18.562 0.626 1 98.44 288 ARG A CA 1
ATOM 2143 C C . ARG A 1 288 ? 14.695 -19.391 1.856 1 98.44 288 ARG A C 1
ATOM 2145 O O . ARG A 1 288 ? 13.82 -20.25 1.792 1 98.44 288 ARG A O 1
ATOM 2152 N N . ASP A 1 289 ? 15.312 -19.094 2.982 1 98.44 289 ASP A N 1
ATOM 2153 C CA . ASP A 1 289 ? 15.008 -19.797 4.227 1 98.44 289 ASP A CA 1
ATOM 2154 C C . ASP A 1 289 ? 13.562 -19.562 4.652 1 98.44 289 ASP A C 1
ATOM 2156 O O . ASP A 1 289 ? 12.914 -20.469 5.188 1 98.44 289 ASP A O 1
ATOM 2160 N N . GLY A 1 290 ? 13.141 -18.312 4.434 1 98.62 290 GLY A N 1
ATOM 2161 C CA . GLY A 1 290 ? 11.75 -18 4.699 1 98.62 290 GLY A CA 1
ATOM 2162 C C . GLY A 1 290 ? 10.789 -18.844 3.871 1 98.62 290 GLY A C 1
ATOM 2163 O O . GLY A 1 290 ? 9.758 -19.297 4.375 1 98.62 290 GLY A O 1
ATOM 2164 N N . ILE A 1 291 ? 11.109 -19.062 2.652 1 98.81 291 ILE A N 1
ATOM 2165 C CA . ILE A 1 291 ? 10.305 -19.875 1.75 1 98.81 291 ILE A CA 1
ATOM 2166 C C . ILE A 1 291 ? 10.258 -21.312 2.254 1 98.81 291 ILE A C 1
ATOM 2168 O O . ILE A 1 291 ? 9.188 -21.922 2.328 1 98.81 291 ILE A O 1
ATOM 2172 N N . VAL A 1 292 ? 11.398 -21.812 2.631 1 98.31 292 VAL A N 1
ATOM 2173 C CA . VAL A 1 292 ? 11.492 -23.188 3.113 1 98.31 292 VAL A CA 1
ATOM 2174 C C . VAL A 1 292 ? 10.641 -23.344 4.367 1 98.31 292 VAL A C 1
ATOM 2176 O O . VAL A 1 292 ? 9.883 -24.312 4.48 1 98.31 292 VAL A O 1
ATOM 2179 N N . ARG A 1 293 ? 10.711 -22.391 5.266 1 97.69 293 ARG A N 1
ATOM 2180 C CA . ARG A 1 293 ? 9.914 -22.438 6.488 1 97.69 293 ARG A CA 1
ATOM 2181 C C . ARG A 1 293 ? 8.422 -22.359 6.176 1 97.69 293 ARG A C 1
ATOM 2183 O O . ARG A 1 293 ? 7.617 -23.078 6.781 1 97.69 293 ARG A O 1
ATOM 2190 N N . ALA A 1 294 ? 8.102 -21.5 5.227 1 98.5 294 ALA A N 1
ATOM 2191 C CA . ALA A 1 294 ? 6.695 -21.297 4.879 1 98.5 294 ALA A CA 1
ATOM 2192 C C . ALA A 1 294 ? 6.113 -22.516 4.184 1 98.5 294 ALA A C 1
ATOM 2194 O O . ALA A 1 294 ? 4.93 -22.828 4.336 1 98.5 294 ALA A O 1
ATOM 2195 N N . LEU A 1 295 ? 6.891 -23.25 3.441 1 98.06 295 LEU A N 1
ATOM 2196 C CA . LEU A 1 295 ? 6.457 -24.5 2.846 1 98.06 295 LEU A CA 1
ATOM 2197 C C . LEU A 1 295 ? 6.203 -25.547 3.922 1 98.06 295 LEU A C 1
ATOM 2199 O O . LEU A 1 295 ? 5.219 -26.297 3.85 1 98.06 295 LEU A O 1
ATOM 2203 N N . ALA A 1 296 ? 7.051 -25.531 4.91 1 95 296 ALA A N 1
ATOM 2204 C CA . ALA A 1 296 ? 6.969 -26.531 5.98 1 95 296 ALA A CA 1
ATOM 2205 C C . ALA A 1 296 ? 5.742 -26.281 6.855 1 95 296 ALA A C 1
ATOM 2207 O O . ALA A 1 296 ? 5.109 -27.234 7.32 1 95 296 ALA A O 1
ATOM 2208 N N . ASP A 1 297 ? 5.395 -25.016 7.047 1 95.31 297 ASP A N 1
ATOM 2209 C CA . ASP A 1 297 ? 4.332 -24.75 8.008 1 95.31 297 ASP A CA 1
ATOM 2210 C C . ASP A 1 297 ? 2.988 -24.578 7.309 1 95.31 297 ASP A C 1
ATOM 2212 O O . ASP A 1 297 ? 1.975 -24.297 7.957 1 95.31 297 ASP A O 1
ATOM 2216 N N . GLY A 1 298 ? 2.994 -24.672 5.996 1 95.31 298 GLY A N 1
ATOM 2217 C CA . GLY A 1 298 ? 1.74 -24.672 5.262 1 95.31 298 GLY A CA 1
ATOM 2218 C C . GLY A 1 298 ? 1.307 -23.281 4.824 1 95.31 298 GLY A C 1
ATOM 2219 O O . GLY A 1 298 ? 0.26 -23.125 4.195 1 95.31 298 GLY A O 1
ATOM 2220 N N . THR A 1 299 ? 2.094 -22.234 5.125 1 98.31 299 THR A N 1
ATOM 2221 C CA . THR A 1 299 ? 1.79 -20.891 4.637 1 98.31 299 THR A CA 1
ATOM 2222 C C . THR A 1 299 ? 1.746 -20.875 3.109 1 98.31 299 THR A C 1
ATOM 2224 O O . THR A 1 299 ? 0.85 -20.266 2.518 1 98.31 299 THR A O 1
ATOM 2227 N N . ILE A 1 300 ? 2.707 -21.516 2.523 1 98.81 300 ILE A N 1
ATOM 2228 C CA . ILE A 1 300 ? 2.697 -21.688 1.074 1 98.81 300 ILE A CA 1
ATOM 2229 C C . ILE A 1 300 ? 1.875 -22.922 0.7 1 98.81 300 ILE A C 1
ATOM 2231 O O . ILE A 1 300 ? 2.098 -24 1.234 1 98.81 300 ILE A O 1
ATOM 2235 N N . ASP A 1 301 ? 0.984 -22.719 -0.198 1 98.75 301 ASP A N 1
ATOM 2236 C CA . ASP A 1 301 ? 0.046 -23.781 -0.548 1 98.75 301 ASP A CA 1
ATOM 2237 C C . ASP A 1 301 ? 0.654 -24.734 -1.574 1 98.75 301 ASP A C 1
ATOM 2239 O O . ASP A 1 301 ? 0.499 -25.953 -1.465 1 98.75 301 ASP A O 1
ATOM 2243 N N . ALA A 1 302 ? 1.356 -24.188 -2.525 1 98.81 302 ALA A N 1
ATOM 2244 C CA . ALA A 1 302 ? 1.752 -25.031 -3.645 1 98.81 302 ALA A CA 1
ATOM 2245 C C . ALA A 1 302 ? 3.109 -24.609 -4.199 1 98.81 302 ALA A C 1
ATOM 2247 O O . ALA A 1 302 ? 3.527 -23.469 -4.031 1 98.81 302 ALA A O 1
ATOM 2248 N N . ILE A 1 303 ? 3.773 -25.547 -4.809 1 98.81 303 ILE A N 1
ATOM 2249 C CA . ILE A 1 303 ? 4.988 -25.328 -5.586 1 98.81 303 ILE A CA 1
ATOM 2250 C C . ILE A 1 303 ? 4.66 -25.375 -7.074 1 98.81 303 ILE A C 1
ATOM 2252 O O . ILE A 1 303 ? 3.912 -26.25 -7.527 1 98.81 303 ILE A O 1
ATOM 2256 N N . CYS A 1 304 ? 5.094 -24.406 -7.797 1 98.5 304 CYS A N 1
ATOM 2257 C CA . CYS A 1 304 ? 4.914 -24.469 -9.242 1 98.5 304 CYS A CA 1
ATOM 2258 C C . CYS A 1 304 ? 6.25 -24.344 -9.961 1 98.5 304 CYS A C 1
ATOM 2260 O O . CYS A 1 304 ? 7.227 -23.859 -9.391 1 98.5 304 CYS A O 1
ATOM 2262 N N . SER A 1 305 ? 6.309 -24.797 -11.148 1 98.44 305 SER A N 1
ATOM 2263 C CA . SER A 1 305 ? 7.531 -24.75 -11.945 1 98.44 305 SER A CA 1
ATOM 2264 C C . SER A 1 305 ? 7.77 -23.359 -12.508 1 98.44 305 SER A C 1
ATOM 2266 O O . SER A 1 305 ? 8.914 -22.984 -12.789 1 98.44 305 SER A O 1
ATOM 2268 N N . ASP A 1 306 ? 6.641 -22.609 -12.672 1 98.19 306 ASP A N 1
ATOM 2269 C CA . ASP A 1 306 ? 6.672 -21.344 -13.414 1 98.19 306 ASP A CA 1
ATOM 2270 C C . ASP A 1 306 ? 7.406 -21.5 -14.742 1 98.19 306 ASP A C 1
ATOM 2272 O O . ASP A 1 306 ? 8.273 -20.688 -15.078 1 98.19 306 ASP A O 1
ATOM 2276 N N . HIS A 1 307 ? 7.09 -22.625 -15.445 1 98.44 307 HIS A N 1
ATOM 2277 C CA . HIS A 1 307 ? 7.691 -22.969 -16.719 1 98.44 307 HIS A CA 1
ATOM 2278 C C . HIS A 1 307 ? 7.586 -21.812 -17.719 1 98.44 307 HIS A C 1
ATOM 2280 O O . HIS A 1 307 ? 6.484 -21.453 -18.141 1 98.44 307 HIS A O 1
ATOM 2286 N N . THR A 1 308 ? 8.727 -21.234 -18.047 1 97.5 308 THR A N 1
ATOM 2287 C CA . THR A 1 308 ? 8.852 -20.078 -18.938 1 97.5 308 THR A CA 1
ATOM 2288 C C . THR A 1 308 ? 10.008 -20.281 -19.922 1 97.5 308 THR A C 1
ATOM 2290 O O . THR A 1 308 ? 11.078 -19.703 -19.75 1 97.5 308 THR A O 1
ATOM 2293 N N . PRO A 1 309 ? 9.727 -21.109 -20.922 1 95.56 309 PRO A N 1
ATOM 2294 C CA . PRO A 1 309 ? 10.781 -21.344 -21.906 1 95.56 309 PRO A CA 1
ATOM 2295 C C . PRO A 1 309 ? 11.148 -20.078 -22.688 1 95.56 309 PRO A C 1
ATOM 2297 O O . PRO A 1 309 ? 10.266 -19.297 -23.047 1 95.56 309 PRO A O 1
ATOM 2300 N N . VAL A 1 310 ? 12.391 -19.859 -22.812 1 93.06 310 VAL A N 1
ATOM 2301 C CA . VAL A 1 310 ? 12.938 -18.734 -23.562 1 93.06 310 VAL A CA 1
ATOM 2302 C C . VAL A 1 310 ? 13.875 -19.234 -24.656 1 93.06 310 VAL A C 1
ATOM 2304 O O . VAL A 1 310 ? 14.43 -20.328 -24.531 1 93.06 310 VAL A O 1
ATOM 2307 N N . ASP A 1 311 ? 13.945 -18.516 -25.688 1 88.69 311 ASP A N 1
ATOM 2308 C CA . ASP A 1 311 ? 14.859 -18.891 -26.75 1 88.69 311 ASP A CA 1
ATOM 2309 C C . ASP A 1 311 ? 16.312 -18.781 -26.297 1 88.69 311 ASP A C 1
ATOM 2311 O O . ASP A 1 311 ? 16.656 -17.906 -25.484 1 88.69 311 ASP A O 1
ATOM 2315 N N . ASP A 1 312 ? 17.125 -19.609 -26.859 1 85.44 312 ASP A N 1
ATOM 2316 C CA . ASP A 1 312 ? 18.531 -19.672 -26.469 1 85.44 312 ASP A CA 1
ATOM 2317 C C . ASP A 1 312 ? 19.219 -18.312 -26.672 1 85.44 312 ASP A C 1
ATOM 2319 O O . ASP A 1 312 ? 20.062 -17.906 -25.875 1 85.44 312 ASP A O 1
ATOM 2323 N N . ASP A 1 313 ? 18.844 -17.672 -27.656 1 90 313 ASP A N 1
ATOM 2324 C CA . ASP A 1 313 ? 19.469 -16.391 -27.984 1 90 313 ASP A CA 1
ATOM 2325 C C . ASP A 1 313 ? 19.172 -15.344 -26.922 1 90 313 ASP A C 1
ATOM 2327 O O . ASP A 1 313 ? 20 -14.469 -26.656 1 90 313 ASP A O 1
ATOM 2331 N N . GLU A 1 314 ? 18.016 -15.492 -26.328 1 90.56 314 GLU A N 1
ATOM 2332 C CA . GLU A 1 314 ? 17.625 -14.523 -25.328 1 90.56 314 GLU A CA 1
ATOM 2333 C C . GLU A 1 314 ? 18.422 -14.703 -24.031 1 90.56 314 GLU A C 1
ATOM 2335 O O . GLU A 1 314 ? 18.609 -13.75 -23.281 1 90.56 314 GLU A O 1
ATOM 2340 N N . LYS A 1 315 ? 18.906 -15.883 -23.828 1 91.75 315 LYS A N 1
ATOM 2341 C CA . LYS A 1 315 ? 19.672 -16.156 -22.609 1 91.75 315 LYS A CA 1
ATOM 2342 C C . LYS A 1 315 ? 21.172 -15.906 -22.844 1 91.75 315 LYS A C 1
ATOM 2344 O O . LYS A 1 315 ? 21.953 -15.859 -21.891 1 91.75 315 LYS A O 1
ATOM 2349 N N . LEU A 1 316 ? 21.516 -15.672 -24.031 1 92.38 316 LEU A N 1
ATOM 2350 C CA . LEU A 1 316 ? 22.906 -15.391 -24.359 1 92.38 316 LEU A CA 1
ATOM 2351 C C . LEU A 1 316 ? 23.219 -13.898 -24.203 1 92.38 316 LEU A C 1
ATOM 2353 O O . LEU A 1 316 ? 24.375 -13.492 -24.219 1 92.38 316 LEU A O 1
ATOM 2357 N N . LEU A 1 317 ? 22.203 -13.156 -23.969 1 93.81 317 LEU A N 1
ATOM 2358 C CA . LEU A 1 317 ? 22.359 -11.727 -23.75 1 93.81 317 LEU A CA 1
ATOM 2359 C C . LEU A 1 317 ? 22.938 -11.461 -22.35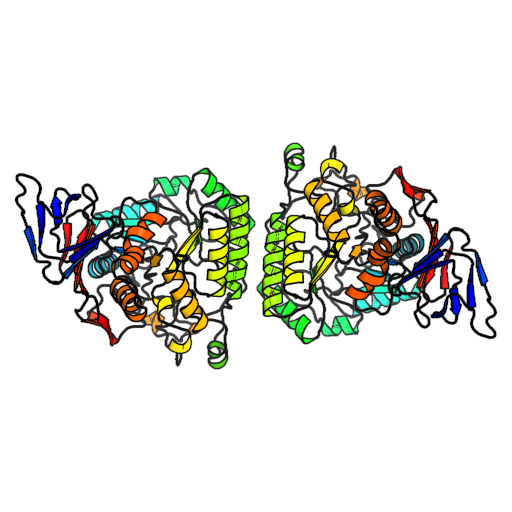9 1 93.81 317 LEU A C 1
ATOM 2361 O O . LEU A 1 317 ? 22.891 -12.328 -21.484 1 93.81 317 LEU A O 1
ATOM 2365 N N . PRO A 1 318 ? 23.516 -10.234 -22.25 1 95.44 318 PRO A N 1
ATOM 2366 C CA . PRO A 1 318 ? 23.938 -9.867 -20.891 1 95.44 318 PRO A CA 1
ATOM 2367 C C . PRO A 1 318 ? 22.812 -10 -19.875 1 95.44 318 PRO A C 1
ATOM 2369 O O . PRO A 1 318 ? 21.641 -9.859 -20.219 1 95.44 318 PRO A O 1
ATOM 2372 N N . PHE A 1 319 ? 23.203 -10.242 -18.672 1 96.81 319 PHE A N 1
ATOM 2373 C CA . PHE A 1 319 ? 22.266 -10.602 -17.609 1 96.81 319 PHE A CA 1
ATOM 2374 C C . PHE A 1 319 ? 21.078 -9.641 -17.594 1 96.81 319 PHE A C 1
ATOM 2376 O O . PHE A 1 319 ? 19.938 -10.078 -17.547 1 96.81 319 PHE A O 1
ATOM 2383 N N . ALA A 1 320 ? 21.281 -8.398 -17.688 1 95.56 320 ALA A N 1
ATOM 2384 C CA . ALA A 1 320 ? 20.234 -7.379 -17.562 1 95.56 320 ALA A CA 1
ATOM 2385 C C . ALA A 1 320 ? 19.312 -7.391 -18.781 1 95.56 320 ALA A C 1
ATOM 2387 O O . ALA A 1 320 ? 18.172 -6.953 -18.703 1 95.56 320 ALA A O 1
ATOM 2388 N N . GLU A 1 321 ? 19.766 -7.902 -19.844 1 96.12 321 GLU A N 1
ATOM 2389 C CA . GLU A 1 321 ? 19 -7.906 -21.094 1 96.12 321 GLU A CA 1
ATOM 2390 C C . GLU A 1 321 ? 18.375 -9.266 -21.359 1 96.12 321 GLU A C 1
ATOM 2392 O O . GLU A 1 321 ? 17.484 -9.398 -22.203 1 96.12 321 GLU A O 1
ATOM 2397 N N . ALA A 1 322 ? 18.859 -10.25 -20.656 1 96.31 322 ALA A N 1
ATOM 2398 C CA . ALA A 1 322 ? 18.328 -11.602 -20.844 1 96.31 322 ALA A CA 1
ATOM 2399 C C . ALA A 1 322 ? 16.891 -11.688 -20.359 1 96.31 322 ALA A C 1
ATOM 2401 O O . ALA A 1 322 ? 16.516 -11.055 -19.375 1 96.31 322 ALA A O 1
ATOM 2402 N N . SER A 1 323 ? 16.062 -12.453 -21.062 1 95.69 323 SER A N 1
ATOM 2403 C CA . SER A 1 323 ? 14.672 -12.664 -20.656 1 95.69 323 SER A CA 1
ATOM 2404 C C . SER A 1 323 ? 14.578 -13.562 -19.422 1 95.69 323 SER A C 1
ATOM 2406 O O . SER A 1 323 ? 15.305 -14.555 -19.312 1 95.69 323 SER A O 1
ATOM 2408 N N . PRO A 1 324 ? 13.75 -13.172 -18.531 1 96.56 324 PRO A N 1
ATOM 2409 C CA . PRO A 1 324 ? 13.594 -14.016 -17.344 1 96.56 324 PRO A CA 1
ATOM 2410 C C . PRO A 1 324 ? 12.828 -15.305 -17.641 1 96.56 324 PRO A C 1
ATOM 2412 O O . PRO A 1 324 ? 11.898 -15.305 -18.453 1 96.56 324 PRO A O 1
ATOM 2415 N N . GLY A 1 325 ? 13.164 -16.375 -16.984 1 95.81 325 GLY A N 1
ATOM 2416 C CA . GLY A 1 325 ? 12.43 -17.625 -17.109 1 95.81 325 GLY A CA 1
ATOM 2417 C C . GLY A 1 325 ? 13.344 -18.828 -17.281 1 95.81 325 GLY A C 1
ATOM 2418 O O . GLY A 1 325 ? 14.555 -18.672 -17.453 1 95.81 325 GLY A O 1
ATOM 2419 N N . ALA A 1 326 ? 12.781 -19.969 -17.172 1 96.25 326 ALA A N 1
ATOM 2420 C CA . ALA A 1 326 ? 13.445 -21.25 -17.359 1 96.25 326 ALA A CA 1
ATOM 2421 C C . ALA A 1 326 ? 12.438 -22.344 -17.688 1 96.25 326 ALA A C 1
ATOM 2423 O O . ALA A 1 326 ? 11.258 -22.234 -17.344 1 96.25 326 ALA A O 1
ATOM 2424 N N . THR A 1 327 ? 12.945 -23.328 -18.406 1 96.5 327 THR A N 1
ATOM 2425 C CA . THR A 1 327 ? 12.141 -24.547 -18.5 1 96.5 327 THR A CA 1
ATOM 2426 C C . THR A 1 327 ? 12 -25.219 -17.141 1 96.5 327 THR A C 1
ATOM 2428 O O . THR A 1 327 ? 12.953 -25.25 -16.359 1 96.5 327 THR A O 1
ATOM 2431 N N . GLY A 1 328 ? 10.766 -25.625 -16.812 1 97.62 328 GLY A N 1
ATOM 2432 C CA . GLY A 1 328 ? 10.602 -26.078 -15.445 1 97.62 328 GLY A CA 1
ATOM 2433 C C . GLY A 1 328 ? 9.68 -27.281 -15.32 1 97.62 328 GLY A C 1
ATOM 2434 O O . GLY A 1 328 ? 9.648 -27.938 -14.281 1 97.62 328 GLY A O 1
ATOM 2435 N N . LEU A 1 329 ? 8.945 -27.703 -16.359 1 98.5 329 LEU A N 1
ATOM 2436 C CA . LEU A 1 329 ? 7.969 -28.797 -16.281 1 98.5 329 LEU A CA 1
ATOM 2437 C C . LEU A 1 329 ? 8.648 -30.109 -15.93 1 98.5 329 LEU A C 1
ATOM 2439 O O . LEU A 1 329 ? 8.18 -30.844 -15.055 1 98.5 329 LEU A O 1
ATOM 2443 N N . GLU A 1 330 ? 9.773 -30.359 -16.516 1 98.12 330 GLU A N 1
ATOM 2444 C CA . GLU A 1 330 ? 10.461 -31.641 -16.359 1 98.12 330 GLU A CA 1
ATOM 2445 C C . GLU A 1 330 ? 11.281 -31.672 -15.07 1 98.12 330 GLU A C 1
ATOM 2447 O O . GLU A 1 330 ? 11.68 -32.75 -14.609 1 98.12 330 GLU A O 1
ATOM 2452 N N . THR A 1 331 ? 11.547 -30.5 -14.523 1 98.06 331 THR A N 1
ATOM 2453 C CA . THR A 1 331 ? 12.391 -30.453 -13.336 1 98.06 331 THR A CA 1
ATOM 2454 C C . THR A 1 331 ? 11.547 -30.219 -12.086 1 98.06 331 THR A C 1
ATOM 2456 O O . THR A 1 331 ? 12.062 -30.25 -10.969 1 98.06 331 THR A O 1
ATOM 2459 N N . LEU A 1 332 ? 10.234 -30.031 -12.227 1 98.75 332 LEU A N 1
ATOM 2460 C CA . LEU A 1 332 ? 9.367 -29.75 -11.094 1 98.75 332 LEU A CA 1
ATOM 2461 C C . LEU A 1 332 ? 9.453 -30.875 -10.055 1 98.75 332 LEU A C 1
ATOM 2463 O O . LEU A 1 332 ? 9.727 -30.609 -8.883 1 98.75 332 LEU A O 1
ATOM 2467 N N . LEU A 1 333 ? 9.273 -32.156 -10.445 1 98.81 333 LEU A N 1
ATOM 2468 C CA . LEU A 1 333 ? 9.297 -33.281 -9.531 1 98.81 333 LEU A CA 1
ATOM 2469 C C . LEU A 1 333 ? 10.672 -33.469 -8.906 1 98.81 333 LEU A C 1
ATOM 2471 O O . LEU A 1 333 ? 10.812 -33.469 -7.68 1 98.81 333 LEU A O 1
ATOM 2475 N N . PRO A 1 334 ? 11.789 -33.531 -9.719 1 98.62 334 PRO A N 1
ATOM 2476 C CA . PRO A 1 334 ? 13.117 -33.688 -9.141 1 98.62 334 PRO A CA 1
ATOM 2477 C C . PRO A 1 334 ? 13.469 -32.625 -8.117 1 98.62 334 PRO A C 1
ATOM 2479 O O . PRO A 1 334 ? 14.031 -32.938 -7.059 1 98.62 334 PRO A O 1
ATOM 2482 N N . LEU A 1 335 ? 13.102 -31.391 -8.414 1 98.44 335 LEU A N 1
ATOM 2483 C CA . LEU A 1 335 ? 13.453 -30.297 -7.512 1 98.44 335 LEU A CA 1
ATOM 2484 C C . LEU A 1 335 ? 12.602 -30.344 -6.246 1 98.44 335 LEU A C 1
ATOM 2486 O O . LEU A 1 335 ? 13.07 -29.984 -5.164 1 98.44 335 LEU A O 1
ATOM 2490 N N . THR A 1 336 ? 11.336 -30.734 -6.352 1 98.62 336 THR A N 1
ATOM 2491 C CA . THR A 1 336 ? 10.492 -30.938 -5.18 1 98.62 336 THR A CA 1
ATOM 2492 C C . THR A 1 336 ? 11.055 -32.031 -4.293 1 98.62 336 THR A C 1
ATOM 2494 O O . THR A 1 336 ? 11.109 -31.906 -3.07 1 98.62 336 THR A O 1
ATOM 2497 N N . LEU A 1 337 ? 11.492 -33.125 -4.922 1 98.38 337 LEU A N 1
ATOM 2498 C CA . LEU A 1 337 ? 12.094 -34.25 -4.184 1 98.38 337 LEU A CA 1
ATOM 2499 C C . LEU A 1 337 ? 13.375 -33.781 -3.484 1 98.38 337 LEU A C 1
ATOM 2501 O O . LEU A 1 337 ? 13.641 -34.188 -2.346 1 98.38 337 LEU A O 1
ATOM 2505 N N . ARG A 1 338 ? 14.148 -33.031 -4.172 1 97.5 338 ARG A N 1
ATOM 2506 C CA . ARG A 1 338 ? 15.383 -32.531 -3.584 1 97.5 338 ARG A CA 1
ATOM 2507 C C . ARG A 1 338 ? 15.086 -31.688 -2.34 1 97.5 338 ARG A C 1
ATOM 2509 O O . ARG A 1 338 ? 15.75 -31.844 -1.312 1 97.5 338 ARG A O 1
ATOM 2516 N N . TRP A 1 339 ? 14.141 -30.797 -2.475 1 97.38 339 TRP A N 1
ATOM 2517 C CA . TRP A 1 339 ? 13.711 -30 -1.328 1 97.38 339 TRP A CA 1
ATOM 2518 C C . TRP A 1 339 ? 13.305 -30.906 -0.164 1 97.38 339 TRP A C 1
ATOM 2520 O O . TRP A 1 339 ? 13.719 -30.672 0.976 1 97.38 339 TRP A O 1
ATOM 2530 N N . ALA A 1 340 ? 12.484 -31.875 -0.456 1 97.19 340 ALA A N 1
ATOM 2531 C CA . ALA A 1 340 ? 12 -32.781 0.575 1 97.19 340 ALA A CA 1
ATOM 2532 C C . ALA A 1 340 ? 13.156 -33.5 1.272 1 97.19 340 ALA A C 1
ATOM 2534 O O . ALA A 1 340 ? 13.195 -33.562 2.502 1 97.19 340 ALA A O 1
ATOM 2535 N N . ALA A 1 341 ? 14.07 -33.938 0.5 1 96.81 341 ALA A N 1
ATOM 2536 C CA . ALA A 1 341 ? 15.219 -34.656 1.04 1 96.81 341 ALA A CA 1
ATOM 2537 C C . ALA A 1 341 ? 16.094 -33.75 1.886 1 96.81 341 ALA A C 1
ATOM 2539 O O . ALA A 1 341 ? 16.484 -34.094 3.002 1 96.81 341 ALA A O 1
ATOM 2540 N N . GLU A 1 342 ? 16.375 -32.594 1.37 1 96.44 342 GLU A N 1
ATOM 2541 C CA . GLU A 1 342 ? 17.281 -31.641 2.02 1 96.44 342 GLU A CA 1
ATOM 2542 C C . GLU A 1 342 ? 16.688 -31.141 3.332 1 96.44 342 GLU A C 1
ATOM 2544 O O . GLU A 1 342 ? 17.422 -30.859 4.285 1 96.44 342 GLU A O 1
ATOM 2549 N N . HIS A 1 343 ? 15.453 -31.062 3.373 1 96.5 343 HIS A N 1
ATOM 2550 C CA . HIS A 1 343 ? 14.836 -30.438 4.539 1 96.5 343 HIS A CA 1
ATOM 2551 C C . HIS A 1 343 ? 14.023 -31.438 5.348 1 96.5 343 HIS A C 1
ATOM 2553 O O . HIS A 1 343 ? 13.195 -31.047 6.168 1 96.5 343 HIS A O 1
ATOM 2559 N N . LYS A 1 344 ? 14.156 -32.688 5.039 1 96.25 344 LYS A N 1
ATOM 2560 C CA . LYS A 1 344 ? 13.586 -33.812 5.785 1 96.25 344 LYS A CA 1
ATOM 2561 C C . LYS A 1 344 ? 12.062 -33.719 5.816 1 96.25 344 LYS A C 1
ATOM 2563 O O . LYS A 1 344 ? 11.445 -33.875 6.875 1 96.25 344 LYS A O 1
ATOM 2568 N N . VAL A 1 345 ? 11.547 -33.375 4.699 1 96.62 345 VAL A N 1
ATOM 2569 C CA . VAL A 1 345 ? 10.102 -33.406 4.512 1 96.62 345 VAL A CA 1
ATOM 2570 C C . VAL A 1 345 ? 9.68 -34.781 3.994 1 96.62 345 VAL A C 1
ATOM 2572 O O . VAL A 1 345 ? 10.305 -35.312 3.086 1 96.62 345 VAL A O 1
ATOM 2575 N N . ASP A 1 346 ? 8.68 -35.312 4.652 1 96.75 346 ASP A N 1
ATOM 2576 C CA . ASP A 1 346 ? 8.242 -36.625 4.184 1 96.75 346 ASP A CA 1
ATOM 2577 C C . ASP A 1 346 ? 7.648 -36.531 2.779 1 96.75 346 ASP A C 1
ATOM 2579 O O . ASP A 1 346 ? 7.07 -35.5 2.41 1 96.75 346 ASP A O 1
ATOM 2583 N N . LEU A 1 347 ? 7.758 -37.562 2.021 1 97.75 347 LEU A N 1
ATOM 2584 C CA . LEU A 1 347 ? 7.449 -37.594 0.597 1 97.75 347 LEU A CA 1
ATOM 2585 C C . LEU A 1 347 ? 5.973 -37.281 0.356 1 97.75 347 LEU A C 1
ATOM 2587 O O . LEU A 1 347 ? 5.637 -36.5 -0.539 1 97.75 347 LEU A O 1
ATOM 2591 N N . PRO A 1 348 ? 4.977 -37.844 1.144 1 98.44 348 PRO A N 1
ATOM 2592 C CA . PRO A 1 348 ? 3.57 -37.5 0.924 1 98.44 348 PRO A CA 1
ATOM 2593 C C . PRO A 1 348 ? 3.309 -36 1.043 1 98.44 348 PRO A C 1
ATOM 2595 O O . PRO A 1 348 ? 2.555 -35.438 0.247 1 98.44 348 PRO A O 1
ATOM 2598 N N . ARG A 1 349 ? 3.951 -35.406 2.049 1 97.12 349 ARG A N 1
ATOM 2599 C CA . ARG A 1 349 ? 3.779 -33.969 2.24 1 97.12 349 ARG A CA 1
ATOM 2600 C C . ARG A 1 349 ? 4.371 -33.188 1.073 1 97.12 349 ARG A C 1
ATOM 2602 O O . ARG A 1 349 ? 3.797 -32.188 0.633 1 97.12 349 ARG A O 1
ATOM 2609 N N . ALA A 1 350 ? 5.492 -33.562 0.626 1 98.19 350 ALA A N 1
ATOM 2610 C CA . ALA A 1 350 ? 6.141 -32.906 -0.506 1 98.19 350 ALA A CA 1
ATOM 2611 C C . ALA A 1 350 ? 5.301 -33.062 -1.773 1 98.19 350 ALA A C 1
ATOM 2613 O O . ALA A 1 350 ? 5.082 -32.062 -2.49 1 98.19 350 ALA A O 1
ATOM 2614 N N . LEU A 1 351 ? 4.801 -34.25 -2.041 1 98.69 351 LEU A N 1
ATOM 2615 C CA . LEU A 1 351 ? 4.012 -34.5 -3.242 1 98.69 351 LEU A CA 1
ATOM 2616 C C . LEU A 1 351 ? 2.682 -33.75 -3.182 1 98.69 351 LEU A C 1
ATOM 2618 O O . LEU A 1 351 ? 2.15 -33.344 -4.215 1 98.69 351 LEU A O 1
ATOM 2622 N N . ALA A 1 352 ? 2.152 -33.562 -1.957 1 98.75 352 ALA A N 1
ATOM 2623 C CA . ALA A 1 352 ? 0.911 -32.812 -1.807 1 98.75 352 ALA A CA 1
ATOM 2624 C C . ALA A 1 352 ? 1.044 -31.406 -2.402 1 98.75 352 ALA A C 1
ATOM 2626 O O . ALA A 1 352 ? 0.089 -30.875 -2.975 1 98.75 352 ALA A O 1
ATOM 2627 N N . ARG A 1 353 ? 2.221 -30.812 -2.369 1 98.75 353 ARG A N 1
ATOM 2628 C CA . ARG A 1 353 ? 2.463 -29.438 -2.799 1 98.75 353 ARG A CA 1
ATOM 2629 C C . ARG A 1 353 ? 2.4 -29.312 -4.316 1 98.75 353 ARG A C 1
ATOM 2631 O O . ARG A 1 353 ? 2.312 -28.203 -4.859 1 98.75 353 ARG A O 1
ATOM 2638 N N . ILE A 1 354 ? 2.385 -30.516 -5.008 1 98.88 354 ILE A N 1
ATOM 2639 C CA . ILE A 1 354 ? 2.328 -30.469 -6.465 1 98.88 354 ILE A CA 1
ATOM 2640 C C . ILE A 1 354 ? 1.244 -31.422 -6.965 1 98.88 354 ILE A C 1
ATOM 2642 O O . ILE A 1 354 ? 1.252 -31.828 -8.133 1 98.88 354 ILE A O 1
ATOM 2646 N N . THR A 1 355 ? 0.293 -31.891 -6.109 1 98.75 355 THR A N 1
ATOM 2647 C CA . THR A 1 355 ? -0.824 -32.75 -6.516 1 98.75 355 THR A CA 1
ATOM 2648 C C . THR A 1 355 ? -2.127 -32.25 -5.891 1 98.75 355 THR A C 1
ATOM 2650 O O . THR A 1 355 ? -2.777 -31.344 -6.426 1 98.75 355 THR A O 1
ATOM 2653 N N . SER A 1 356 ? -2.342 -32.562 -4.578 1 98.69 356 SER A N 1
ATOM 2654 C CA . SER A 1 356 ? -3.627 -32.281 -3.941 1 98.69 356 SER A CA 1
ATOM 2655 C C . SER A 1 356 ? -3.779 -30.812 -3.588 1 98.69 356 SER A C 1
ATOM 2657 O O . SER A 1 356 ? -4.879 -30.266 -3.674 1 98.69 356 SER A O 1
ATOM 2659 N N . GLU A 1 357 ? -2.717 -30.156 -3.172 1 98.56 357 GLU A N 1
ATOM 2660 C CA . GLU A 1 357 ? -2.818 -28.766 -2.736 1 98.56 357 GLU A CA 1
ATOM 2661 C C . GLU A 1 357 ? -3.084 -27.844 -3.916 1 98.56 357 GLU A C 1
ATOM 2663 O O . GLU A 1 357 ? -3.975 -26.984 -3.854 1 98.56 357 GLU A O 1
ATOM 2668 N N . PRO A 1 358 ? -2.316 -27.969 -5.008 1 98.75 358 PRO A N 1
ATOM 2669 C CA . PRO A 1 358 ? -2.707 -27.156 -6.16 1 98.75 358 PRO A CA 1
ATOM 2670 C C . PRO A 1 358 ? -4.109 -27.484 -6.672 1 98.75 358 PRO A C 1
ATOM 2672 O O . PRO A 1 358 ? -4.805 -26.594 -7.18 1 98.75 358 PRO A O 1
ATOM 2675 N N . ALA A 1 359 ? -4.551 -28.719 -6.605 1 98.62 359 ALA A N 1
ATOM 2676 C CA . ALA A 1 359 ? -5.93 -29.062 -6.949 1 98.62 359 ALA A CA 1
ATOM 2677 C C . ALA A 1 359 ? -6.918 -28.297 -6.078 1 98.62 359 ALA A C 1
ATOM 2679 O O . ALA A 1 359 ? -7.918 -27.766 -6.578 1 98.62 359 ALA A O 1
ATOM 2680 N N . ARG A 1 360 ? -6.613 -28.234 -4.809 1 98.19 360 ARG A N 1
ATOM 2681 C CA . ARG A 1 360 ? -7.438 -27.484 -3.867 1 98.19 360 ARG A CA 1
ATOM 2682 C C . ARG A 1 360 ? -7.473 -26 -4.23 1 98.19 360 ARG A C 1
ATOM 2684 O O . ARG A 1 360 ? -8.539 -25.375 -4.234 1 98.19 360 ARG A O 1
ATOM 2691 N N . VAL A 1 361 ? -6.34 -25.438 -4.578 1 98.06 361 VAL A N 1
ATOM 2692 C CA . VAL A 1 361 ? -6.234 -24.031 -4.961 1 98.06 361 VAL A CA 1
ATOM 2693 C C . VAL A 1 361 ? -7.121 -23.766 -6.172 1 98.06 361 VAL A C 1
ATOM 2695 O O . VAL A 1 361 ? -7.781 -22.719 -6.246 1 98.06 361 VAL A O 1
ATOM 2698 N N . LEU A 1 362 ? -7.188 -24.734 -7.082 1 97.62 362 LEU A N 1
ATOM 2699 C CA . LEU A 1 362 ? -7.918 -24.578 -8.336 1 97.62 362 LEU A CA 1
ATOM 2700 C C . LEU A 1 362 ? -9.391 -24.938 -8.156 1 97.62 362 LEU A C 1
ATOM 2702 O O . LEU A 1 362 ? -10.219 -24.625 -9.016 1 97.62 362 LEU A O 1
ATOM 2706 N N . GLY A 1 363 ? -9.703 -25.578 -7.125 1 95.75 363 GLY A N 1
ATOM 2707 C CA . GLY A 1 363 ? -11.047 -26.109 -6.961 1 95.75 363 GLY A CA 1
ATOM 2708 C C . GLY A 1 363 ? -11.367 -27.25 -7.922 1 95.75 363 GLY A C 1
ATOM 2709 O O . GLY A 1 363 ? -12.492 -27.359 -8.414 1 95.75 363 GLY A O 1
ATOM 2710 N N . LEU A 1 364 ? -10.359 -27.984 -8.273 1 94.12 364 LEU A N 1
ATOM 2711 C CA . LEU A 1 364 ? -10.5 -29.094 -9.219 1 94.12 364 LEU A CA 1
ATOM 2712 C C . LEU A 1 364 ? -10.633 -30.422 -8.484 1 94.12 364 LEU A C 1
ATOM 2714 O O . LEU A 1 364 ? -9.984 -30.641 -7.457 1 94.12 364 LEU A O 1
ATOM 2718 N N . GLN A 1 365 ? -11.477 -31.219 -8.992 1 93.38 365 GLN A N 1
ATOM 2719 C CA . GLN A 1 365 ? -11.477 -32.625 -8.547 1 93.38 365 GLN A CA 1
ATOM 2720 C C . GLN A 1 365 ? -10.344 -33.406 -9.203 1 93.38 365 GLN A C 1
ATOM 2722 O O . GLN A 1 365 ? -10.586 -34.188 -10.117 1 93.38 365 GLN A O 1
ATOM 2727 N N . ALA A 1 366 ? -9.18 -33.219 -8.789 1 96.19 366 ALA A N 1
ATOM 2728 C CA . ALA A 1 366 ? -7.949 -33.812 -9.297 1 96.19 366 ALA A CA 1
ATOM 2729 C C . ALA A 1 366 ? -6.926 -33.969 -8.18 1 96.19 366 ALA A C 1
ATOM 2731 O O . ALA A 1 366 ? -7.219 -33.719 -7.012 1 96.19 366 ALA A O 1
ATOM 2732 N N . GLY A 1 367 ? -5.836 -34.531 -8.484 1 97.31 367 GLY A N 1
ATOM 2733 C CA . GLY A 1 367 ? -4.738 -34.656 -7.539 1 97.31 367 GLY A CA 1
ATOM 2734 C C . GLY A 1 367 ? -4.934 -35.781 -6.539 1 97.31 367 GLY A C 1
ATOM 2735 O O . GLY A 1 367 ? -4.367 -35.75 -5.445 1 97.31 367 GLY A O 1
ATOM 2736 N N . SER A 1 368 ? -5.773 -36.688 -6.891 1 98 368 SER A N 1
ATOM 2737 C CA . SER A 1 368 ? -6.055 -37.844 -6.031 1 98 368 SER A CA 1
ATOM 2738 C C . SER A 1 368 ? -6.191 -39.125 -6.848 1 98 368 SER A C 1
ATOM 2740 O O . SER A 1 368 ? -6.367 -39.062 -8.062 1 98 368 SER A O 1
ATOM 2742 N N . LEU A 1 369 ? -6.027 -40.281 -6.172 1 98.31 369 LEU A N 1
ATOM 2743 C CA . LEU A 1 369 ? -6.145 -41.594 -6.82 1 98.31 369 LEU A CA 1
ATOM 2744 C C . LEU A 1 369 ? -7.254 -42.406 -6.184 1 98.31 369 LEU A C 1
ATOM 2746 O O . LEU A 1 369 ? -7.211 -43.625 -6.211 1 98.31 369 LEU A O 1
ATOM 2750 N N . GLU A 1 370 ? -8.164 -41.75 -5.586 1 97.06 370 GLU A N 1
ATOM 2751 C CA . GLU A 1 370 ? -9.289 -42.469 -5 1 97.06 370 GLU A CA 1
ATOM 2752 C C . GLU A 1 370 ? -10.148 -43.125 -6.078 1 97.06 370 GLU A C 1
ATOM 2754 O O . GLU A 1 370 ? -10.141 -42.688 -7.23 1 97.06 370 GLU A O 1
ATOM 2759 N N . GLU A 1 371 ? -10.859 -44.125 -5.66 1 97.19 371 GLU A N 1
ATOM 2760 C CA . GLU A 1 371 ? -11.758 -44.781 -6.605 1 97.19 371 GLU A CA 1
ATOM 2761 C C . GLU A 1 371 ? -12.773 -43.812 -7.168 1 97.19 371 GLU A C 1
ATOM 2763 O O . GLU A 1 371 ? -13.367 -43.031 -6.422 1 97.19 371 GLU A O 1
ATOM 2768 N N . GLY A 1 372 ? -12.898 -43.844 -8.461 1 97.12 372 GLY A N 1
ATOM 2769 C CA . GLY A 1 372 ? -13.82 -42.906 -9.117 1 97.12 372 GLY A CA 1
ATOM 2770 C C . GLY A 1 372 ? -13.125 -41.688 -9.688 1 97.12 372 GLY A C 1
ATOM 2771 O O . GLY A 1 372 ? -13.656 -41.031 -10.586 1 97.12 372 GLY A O 1
ATOM 2772 N N . ALA A 1 373 ? -11.945 -41.406 -9.234 1 97.75 373 ALA A N 1
ATOM 2773 C CA . ALA A 1 373 ? -11.195 -40.25 -9.711 1 97.75 373 ALA A CA 1
ATOM 2774 C C . ALA A 1 373 ? -10.672 -40.469 -11.125 1 97.75 373 ALA A C 1
ATOM 2776 O O . ALA A 1 373 ? -10.539 -41.625 -11.57 1 97.75 373 ALA A O 1
ATOM 2777 N N . MET A 1 374 ? -10.492 -39.406 -11.852 1 97.81 374 MET A N 1
ATOM 2778 C CA . MET A 1 374 ? -9.828 -39.5 -13.141 1 97.81 374 MET A CA 1
ATOM 2779 C C . MET A 1 374 ? -8.461 -40.156 -13 1 97.81 374 MET A C 1
ATOM 2781 O O . MET A 1 374 ? -7.707 -39.844 -12.07 1 97.81 374 MET A O 1
ATOM 2785 N N . ALA A 1 375 ? -8.133 -41 -13.914 1 98.12 375 ALA A N 1
ATOM 2786 C CA . ALA A 1 375 ? -6.898 -41.781 -13.844 1 98.12 375 ALA A CA 1
ATOM 2787 C C . ALA A 1 375 ? -5.711 -40.969 -14.359 1 98.12 375 ALA A C 1
ATOM 2789 O O . ALA A 1 375 ? -5.055 -41.375 -15.32 1 98.12 375 ALA A O 1
ATOM 2790 N N . ASP A 1 376 ? -5.465 -39.875 -13.781 1 98.62 376 ASP A N 1
ATOM 2791 C CA . ASP A 1 376 ? -4.23 -39.125 -13.961 1 98.62 376 ASP A CA 1
ATOM 2792 C C . ASP A 1 376 ? -3.154 -39.594 -12.984 1 98.62 376 ASP A C 1
ATOM 2794 O O . ASP A 1 376 ? -3.275 -39.375 -11.773 1 98.62 376 ASP A O 1
ATOM 2798 N N . VAL A 1 377 ? -2.088 -40.188 -13.516 1 98.69 377 VAL A N 1
ATOM 2799 C CA . VAL A 1 377 ? -1.14 -40.875 -12.648 1 98.69 377 VAL A CA 1
ATOM 2800 C C . VAL A 1 377 ? 0.288 -40.562 -13.094 1 98.69 377 VAL A C 1
ATOM 2802 O O . VAL A 1 377 ? 0.573 -40.5 -14.289 1 98.69 377 VAL A O 1
ATOM 2805 N N . CYS A 1 378 ? 1.105 -40.312 -12.18 1 98.88 378 CYS A N 1
ATOM 2806 C CA . CYS A 1 378 ? 2.545 -40.219 -12.398 1 98.88 378 CYS A CA 1
ATOM 2807 C C . CYS A 1 378 ? 3.283 -41.344 -11.711 1 98.88 378 CYS A C 1
ATOM 2809 O O . CYS A 1 378 ? 3.074 -41.625 -10.523 1 98.88 378 CYS A O 1
ATOM 2811 N N . VAL A 1 379 ? 4.062 -42.125 -12.43 1 98.81 379 VAL A N 1
ATOM 2812 C CA . VAL A 1 379 ? 4.934 -43.188 -11.922 1 98.81 379 VAL A CA 1
ATOM 2813 C C . VAL A 1 379 ? 6.395 -42.75 -12.078 1 98.81 379 VAL A C 1
ATOM 2815 O O . VAL A 1 379 ? 6.84 -42.438 -13.18 1 98.81 379 VAL A O 1
ATOM 2818 N N . PHE A 1 380 ? 7.137 -42.75 -10.969 1 98.75 380 PHE A N 1
ATOM 2819 C CA . PHE A 1 380 ? 8.508 -42.281 -11.086 1 98.75 380 PHE A CA 1
ATOM 2820 C C . PHE A 1 380 ? 9.445 -43.062 -10.188 1 98.75 380 PHE A C 1
ATOM 2822 O O . PHE A 1 380 ? 9 -43.719 -9.242 1 98.75 380 PHE A O 1
ATOM 2829 N N . ASP A 1 381 ? 10.719 -43.094 -10.555 1 98.56 381 ASP A N 1
ATOM 2830 C CA . ASP A 1 381 ? 11.805 -43.656 -9.75 1 98.56 381 ASP A CA 1
ATOM 2831 C C . ASP A 1 381 ? 12.469 -42.562 -8.898 1 98.56 381 ASP A C 1
ATOM 2833 O O . ASP A 1 381 ? 13.188 -41.719 -9.43 1 98.56 381 ASP A O 1
ATOM 2837 N N . PRO A 1 382 ? 12.195 -42.625 -7.586 1 97.62 382 PRO A N 1
ATOM 2838 C CA . PRO A 1 382 ? 12.719 -41.531 -6.75 1 97.62 382 PRO A CA 1
ATOM 2839 C C . PRO A 1 382 ? 14.242 -41.531 -6.648 1 97.62 382 PRO A C 1
ATOM 2841 O O . PRO A 1 382 ? 14.852 -40.531 -6.324 1 97.62 382 PRO A O 1
ATOM 2844 N N . ASP A 1 383 ? 14.906 -42.594 -7.02 1 96.25 383 ASP A N 1
ATOM 2845 C CA . ASP A 1 383 ? 16.344 -42.75 -6.797 1 96.25 383 ASP A CA 1
ATOM 2846 C C . ASP A 1 383 ? 17.109 -42.625 -8.109 1 96.25 383 ASP A C 1
ATOM 2848 O O . ASP A 1 383 ? 18.328 -42.375 -8.102 1 96.25 383 ASP A O 1
ATOM 2852 N N . ALA A 1 384 ? 16.453 -42.812 -9.219 1 97.38 384 ALA A N 1
ATOM 2853 C CA . ALA A 1 384 ? 17.141 -42.719 -10.5 1 97.38 384 ALA A CA 1
ATOM 2854 C C . ALA A 1 384 ? 17.594 -41.281 -10.766 1 97.38 384 ALA A C 1
ATOM 2856 O O . ALA A 1 384 ? 16.812 -40.344 -10.609 1 97.38 384 ALA A O 1
ATOM 2857 N N . THR A 1 385 ? 18.859 -41.188 -11.141 1 97 385 THR A N 1
ATOM 2858 C CA . THR A 1 385 ? 19.422 -39.844 -11.43 1 97 385 THR A CA 1
ATOM 2859 C C . THR A 1 385 ? 19.516 -39.625 -12.93 1 97 385 THR A C 1
ATOM 2861 O O . THR A 1 385 ? 19.531 -40.562 -13.711 1 97 385 THR A O 1
ATOM 2864 N N . TRP A 1 386 ? 19.469 -38.469 -13.289 1 96 386 TRP A N 1
ATOM 2865 C CA . TRP A 1 386 ? 19.656 -38.062 -14.68 1 96 386 TRP A CA 1
ATOM 2866 C C . TRP A 1 386 ? 20.312 -36.688 -14.766 1 96 386 TRP A C 1
ATOM 2868 O O . TRP A 1 386 ? 20.156 -35.875 -13.867 1 96 386 TRP A O 1
ATOM 2878 N N . LYS A 1 387 ? 21.047 -36.438 -15.773 1 96.88 387 LYS A N 1
ATOM 2879 C CA . LYS A 1 387 ? 21.734 -35.188 -15.984 1 96.88 387 LYS A CA 1
ATOM 2880 C C . LYS A 1 387 ? 20.859 -34.219 -16.797 1 96.88 387 LYS A C 1
ATOM 2882 O O . LYS A 1 387 ? 20.344 -34.562 -17.859 1 96.88 387 LYS A O 1
ATOM 2887 N N . VAL A 1 388 ? 20.656 -33.062 -16.281 1 96.94 388 VAL A N 1
ATOM 2888 C CA . VAL A 1 388 ? 19.922 -32.031 -17 1 96.94 388 VAL A CA 1
ATOM 2889 C C . VAL A 1 388 ? 20.781 -31.484 -18.125 1 96.94 388 VAL A C 1
ATOM 2891 O O . VAL A 1 388 ? 21.766 -30.766 -17.875 1 96.94 388 VAL A O 1
ATOM 2894 N N . GLU A 1 389 ? 20.469 -31.797 -19.375 1 96.44 389 GLU A N 1
ATOM 2895 C CA . GLU A 1 389 ? 21.109 -31.328 -20.594 1 96.44 389 GLU A CA 1
ATOM 2896 C C . GLU A 1 389 ? 20.094 -31.047 -21.688 1 96.44 389 GLU A C 1
ATOM 2898 O O . GLU A 1 389 ? 18.984 -31.578 -21.656 1 96.44 389 GLU A O 1
ATOM 2903 N N . PRO A 1 390 ? 20.5 -30.188 -22.609 1 93.94 390 PRO A N 1
ATOM 2904 C CA . PRO A 1 390 ? 19.531 -29.844 -23.656 1 93.94 390 PRO A CA 1
ATOM 2905 C C . PRO A 1 390 ? 18.906 -31.062 -24.312 1 93.94 390 PRO A C 1
ATOM 2907 O O . PRO A 1 390 ? 17.688 -31.094 -24.547 1 93.94 390 PRO A O 1
ATOM 2910 N N . ARG A 1 391 ? 19.594 -32.062 -24.469 1 94.38 391 ARG A N 1
ATOM 2911 C CA . ARG A 1 391 ? 19.109 -33.219 -25.188 1 94.38 391 ARG A CA 1
ATOM 2912 C C . ARG A 1 391 ? 18.156 -34.031 -24.328 1 94.38 391 ARG A C 1
ATOM 2914 O O . ARG A 1 391 ? 17.344 -34.812 -24.844 1 94.38 391 ARG A O 1
ATOM 2921 N N . SER A 1 392 ? 18.281 -33.906 -23.031 1 94.5 392 SER A N 1
ATOM 2922 C CA . SER A 1 392 ? 17.453 -34.656 -22.125 1 94.5 392 SER A CA 1
ATOM 2923 C C . SER A 1 392 ? 16.109 -33.969 -21.891 1 94.5 392 SER A C 1
ATOM 2925 O O . SER A 1 392 ? 15.18 -34.562 -21.344 1 94.5 392 SER A O 1
ATOM 2927 N N . LEU A 1 393 ? 16 -32.781 -22.297 1 95.38 393 LEU A N 1
ATOM 2928 C CA . LEU A 1 393 ? 14.781 -32 -22.094 1 95.38 393 LEU A CA 1
ATOM 2929 C C . LEU A 1 393 ? 13.891 -32.062 -23.328 1 95.38 393 LEU A C 1
ATOM 2931 O O . LEU A 1 393 ? 14.359 -31.812 -24.453 1 95.38 393 LEU A O 1
ATOM 2935 N N . ARG A 1 394 ? 12.664 -32.375 -23.141 1 96.38 394 ARG A N 1
ATOM 2936 C CA . ARG A 1 394 ? 11.703 -32.406 -24.234 1 96.38 394 ARG A CA 1
ATOM 2937 C C . ARG A 1 394 ? 11.242 -31 -24.609 1 96.38 394 ARG A C 1
ATOM 2939 O O . ARG A 1 394 ? 10.914 -30.734 -25.766 1 96.38 394 ARG A O 1
ATOM 2946 N N . SER A 1 395 ? 11.203 -30.094 -23.641 1 96.44 395 SER A N 1
ATOM 2947 C CA . SER A 1 395 ? 10.852 -28.703 -23.922 1 96.44 395 SER A CA 1
ATOM 2948 C C . SER A 1 395 ? 11.734 -28.125 -25.016 1 96.44 395 SER A C 1
ATOM 2950 O O . SER A 1 395 ? 12.922 -28.453 -25.109 1 96.44 395 SER A O 1
ATOM 2952 N N . GLN A 1 396 ? 11.133 -27.312 -25.859 1 94.94 396 GLN A N 1
ATOM 2953 C CA . GLN A 1 396 ? 11.906 -26.641 -26.891 1 94.94 396 GLN A CA 1
ATOM 2954 C C . GLN A 1 396 ? 12.898 -25.641 -26.297 1 94.94 396 GLN A C 1
ATOM 2956 O O . GLN A 1 396 ? 14.023 -25.516 -26.781 1 94.94 396 GLN A O 1
ATOM 2961 N N . GLY A 1 397 ? 12.414 -24.875 -25.328 1 93.44 397 GLY A N 1
ATOM 2962 C CA . GLY A 1 397 ? 13.336 -24.047 -24.562 1 93.44 397 GLY A CA 1
ATOM 2963 C C . GLY A 1 397 ? 14.289 -24.844 -23.703 1 93.44 397 GLY A C 1
ATOM 2964 O O . GLY A 1 397 ? 13.852 -25.688 -22.922 1 93.44 397 GLY A O 1
ATOM 2965 N N . LYS A 1 398 ? 15.602 -24.625 -23.797 1 94.25 398 LYS A N 1
ATOM 2966 C CA . LYS A 1 398 ? 16.594 -25.453 -23.125 1 94.25 398 LYS A CA 1
ATOM 2967 C C . LYS A 1 398 ? 17.25 -24.703 -21.969 1 94.25 398 LYS A C 1
ATOM 2969 O O . LYS A 1 398 ? 18.156 -25.219 -21.328 1 94.25 398 LYS A O 1
ATOM 2974 N N . ASN A 1 399 ? 16.781 -23.516 -21.719 1 93.88 399 ASN A N 1
ATOM 2975 C CA . ASN A 1 399 ? 17.359 -22.688 -20.656 1 93.88 399 ASN A CA 1
ATOM 2976 C C . ASN A 1 399 ? 17 -23.219 -19.266 1 93.88 399 ASN A C 1
ATOM 2978 O O . ASN A 1 399 ? 15.82 -23.453 -18.984 1 93.88 399 ASN A O 1
ATOM 2982 N N . SER A 1 400 ? 17.938 -23.484 -18.406 1 95.31 400 SER A N 1
ATOM 2983 C CA . SER A 1 400 ? 17.719 -23.953 -17.047 1 95.31 400 SER A CA 1
ATOM 2984 C C . SER A 1 400 ? 18.922 -23.625 -16.156 1 95.31 400 SER A C 1
ATOM 2986 O O . SER A 1 400 ? 20.062 -23.719 -16.594 1 95.31 400 SER A O 1
ATOM 2988 N N . PRO A 1 401 ? 18.656 -23.234 -14.906 1 95.75 401 PRO A N 1
ATOM 2989 C CA . PRO A 1 401 ? 19.75 -23.016 -13.969 1 95.75 401 PRO A CA 1
ATOM 2990 C C . PRO A 1 401 ? 20.438 -24.312 -13.555 1 95.75 401 PRO A C 1
ATOM 2992 O O . PRO A 1 401 ? 21.5 -24.281 -12.922 1 95.75 401 PRO A O 1
ATOM 2995 N N . TYR A 1 402 ? 19.969 -25.469 -14.039 1 96.75 402 TYR A N 1
ATOM 2996 C CA . TYR A 1 402 ? 20.469 -26.75 -13.555 1 96.75 402 TYR A CA 1
ATOM 2997 C C . TYR A 1 402 ? 21.172 -27.516 -14.664 1 96.75 402 TYR A C 1
ATOM 2999 O O . TYR A 1 402 ? 21.438 -28.703 -14.539 1 96.75 402 TYR A O 1
ATOM 3007 N N . LEU A 1 403 ? 21.391 -26.828 -15.734 1 95.38 403 LEU A N 1
ATOM 3008 C CA . LEU A 1 403 ? 22.141 -27.469 -16.812 1 95.38 403 LEU A CA 1
ATOM 3009 C C . LEU A 1 403 ? 23.453 -28.047 -16.297 1 95.38 403 LEU A C 1
ATOM 3011 O O . LEU A 1 403 ? 24.219 -27.359 -15.625 1 95.38 403 LEU A O 1
ATOM 3015 N N . GLY A 1 404 ? 23.641 -29.281 -16.562 1 96 404 GLY A N 1
ATOM 3016 C CA . GLY A 1 404 ? 24.859 -29.953 -16.156 1 96 404 GLY A CA 1
ATOM 3017 C C . GLY A 1 404 ? 24.75 -30.641 -14.805 1 96 404 GLY A C 1
ATOM 3018 O O . GLY A 1 404 ? 25.578 -31.469 -14.453 1 96 404 GLY A O 1
ATOM 3019 N N . PHE A 1 405 ? 23.672 -30.391 -14.109 1 96.06 405 PHE A N 1
ATOM 3020 C CA . PHE A 1 405 ? 23.469 -31 -12.805 1 96.06 405 PHE A CA 1
ATOM 3021 C C . PHE A 1 405 ? 22.812 -32.375 -12.961 1 96.06 405 PHE A C 1
ATOM 3023 O O . PHE A 1 405 ? 22.125 -32.625 -13.945 1 96.06 405 PHE A O 1
ATOM 3030 N N . GLU A 1 406 ? 23.078 -33.156 -11.984 1 97.25 406 GLU A N 1
ATOM 3031 C CA . GLU A 1 406 ? 22.344 -34.438 -11.844 1 97.25 406 GLU A CA 1
ATOM 3032 C C . GLU A 1 406 ? 21.234 -34.312 -10.812 1 97.25 406 GLU A C 1
ATOM 3034 O O . GLU A 1 406 ? 21.469 -33.875 -9.68 1 97.25 406 GLU A O 1
ATOM 3039 N N . LEU A 1 407 ? 20.062 -34.688 -11.25 1 97.12 407 LEU A N 1
ATOM 3040 C CA . LEU A 1 407 ? 18.906 -34.656 -10.367 1 97.12 407 LEU A CA 1
ATOM 3041 C C . LEU A 1 407 ? 18.328 -36.031 -10.164 1 97.12 407 LEU A C 1
ATOM 3043 O O . LEU A 1 407 ? 18.359 -36.875 -11.086 1 97.12 407 LEU A O 1
ATOM 3047 N N . ALA A 1 408 ? 17.859 -36.281 -8.977 1 97.56 408 ALA A N 1
ATOM 3048 C CA . ALA A 1 408 ? 17.141 -37.5 -8.695 1 97.56 408 ALA A CA 1
ATOM 3049 C C . ALA A 1 408 ? 15.648 -37.375 -8.945 1 97.56 408 ALA A C 1
ATOM 3051 O O . ALA A 1 408 ? 15.094 -36.281 -8.805 1 97.56 408 ALA A O 1
ATOM 3052 N N . GLY A 1 409 ? 14.992 -38.562 -9.188 1 97.62 409 GLY A N 1
ATOM 3053 C CA . GLY A 1 409 ? 13.57 -38.562 -9.484 1 97.62 409 GLY A CA 1
ATOM 3054 C C . GLY A 1 409 ? 13.273 -38.562 -10.977 1 97.62 409 GLY A C 1
ATOM 3055 O O . GLY A 1 409 ? 13.133 -37.5 -11.578 1 97.62 409 GLY A O 1
ATOM 3056 N N . ARG A 1 410 ? 13.141 -39.594 -11.562 1 97.19 410 ARG A N 1
ATOM 3057 C CA . ARG A 1 410 ? 12.891 -39.719 -12.992 1 97.19 410 ARG A CA 1
ATOM 3058 C C . ARG A 1 410 ? 11.516 -40.312 -13.258 1 97.19 410 ARG A C 1
ATOM 3060 O O . ARG A 1 410 ? 11.203 -41.406 -12.789 1 97.19 410 ARG A O 1
ATOM 3067 N N . VAL A 1 411 ? 10.766 -39.625 -13.969 1 98.5 411 VAL A N 1
ATOM 3068 C CA . VAL A 1 411 ? 9.445 -40.094 -14.344 1 98.5 411 VAL A CA 1
ATOM 3069 C C . VAL A 1 411 ? 9.578 -41.281 -15.312 1 98.5 411 VAL A C 1
ATOM 3071 O O . VAL A 1 411 ? 10.344 -41.219 -16.281 1 98.5 411 VAL A O 1
ATOM 3074 N N . ARG A 1 412 ? 8.789 -42.312 -15.062 1 98.31 412 ARG A N 1
ATOM 3075 C CA . ARG A 1 412 ? 8.836 -43.531 -15.891 1 98.31 412 ARG A CA 1
ATOM 3076 C C . ARG A 1 412 ? 7.57 -43.656 -16.734 1 98.31 412 ARG A C 1
ATOM 3078 O O . ARG A 1 412 ? 7.602 -44.219 -17.828 1 98.31 412 ARG A O 1
ATOM 3085 N N . ALA A 1 413 ? 6.512 -43.156 -16.172 1 98.31 413 ALA A N 1
ATOM 3086 C CA . ALA A 1 413 ? 5.25 -43.188 -16.906 1 98.31 413 ALA A CA 1
ATOM 3087 C C . ALA A 1 413 ? 4.316 -42.062 -16.453 1 98.31 413 ALA A C 1
ATOM 3089 O O . ALA A 1 413 ? 4.309 -41.719 -15.273 1 98.31 413 ALA A O 1
ATOM 3090 N N . THR A 1 414 ? 3.664 -41.531 -17.328 1 98.69 414 THR A N 1
ATOM 3091 C CA . THR A 1 414 ? 2.6 -40.562 -17.062 1 98.69 414 THR A CA 1
ATOM 3092 C C . THR A 1 414 ? 1.308 -40.969 -17.75 1 98.69 414 THR A C 1
ATOM 3094 O O . THR A 1 414 ? 1.298 -41.219 -18.953 1 98.69 414 THR A O 1
ATOM 3097 N N . LEU A 1 415 ? 0.265 -41.125 -17.016 1 98.31 415 LEU A N 1
ATOM 3098 C CA . LEU A 1 415 ? -1.05 -41.469 -17.562 1 98.31 415 LEU A CA 1
ATOM 3099 C C . LEU A 1 415 ? -2.008 -40.281 -17.422 1 98.31 415 LEU A C 1
ATOM 3101 O O . LEU A 1 415 ? -2.033 -39.625 -16.375 1 98.31 415 LEU A O 1
ATOM 3105 N N . VAL A 1 416 ? -2.732 -40 -18.484 1 98.06 416 VAL A N 1
ATOM 3106 C CA . VAL A 1 416 ? -3.775 -38.969 -18.469 1 98.06 416 VAL A CA 1
ATOM 3107 C C . VAL A 1 416 ? -5.117 -39.594 -18.828 1 98.06 416 VAL A C 1
ATOM 3109 O O . VAL A 1 416 ? -5.289 -40.125 -19.938 1 98.06 416 VAL A O 1
ATOM 3112 N N . ALA A 1 417 ? -6.016 -39.594 -17.906 1 96.88 417 ALA A N 1
ATOM 3113 C CA . ALA A 1 417 ? -7.32 -40.219 -18.078 1 96.88 417 ALA A CA 1
ATOM 3114 C C . ALA A 1 417 ? -7.164 -41.688 -18.5 1 96.88 417 ALA A C 1
ATOM 3116 O O . ALA A 1 417 ? -7.824 -42.125 -19.438 1 96.88 417 ALA A O 1
ATOM 3117 N N . GLY A 1 418 ? -6.258 -42.312 -17.891 1 95.62 418 GLY A N 1
ATOM 3118 C CA . GLY A 1 418 ? -6.074 -43.719 -18.109 1 95.62 418 GLY A CA 1
ATOM 3119 C C . GLY A 1 418 ? -5.238 -44.031 -19.344 1 95.62 418 GLY A C 1
ATOM 3120 O O . GLY A 1 418 ? -4.879 -45.188 -19.562 1 95.62 418 GLY A O 1
ATOM 3121 N N . HIS A 1 419 ? -4.902 -43.031 -20.109 1 94.75 419 HIS A N 1
ATOM 3122 C CA . HIS A 1 419 ? -4.086 -43.219 -21.297 1 94.75 419 HIS A CA 1
ATOM 3123 C C . HIS A 1 419 ? -2.607 -43.031 -21 1 94.75 419 HIS A C 1
ATOM 3125 O O . HIS A 1 419 ? -2.234 -42.062 -20.328 1 94.75 419 HIS A O 1
ATOM 3131 N N . LEU A 1 420 ? -1.765 -43.969 -21.391 1 96.12 420 LEU A N 1
ATOM 3132 C CA . LEU A 1 420 ? -0.323 -43.844 -21.219 1 96.12 420 LEU A CA 1
ATOM 3133 C C . LEU A 1 420 ? 0.241 -42.781 -22.156 1 96.12 420 LEU A C 1
ATOM 3135 O O . LEU A 1 420 ? 0.556 -43.062 -23.312 1 96.12 420 LEU A O 1
ATOM 3139 N N . ALA A 1 421 ? 0.442 -41.656 -21.703 1 96.25 421 ALA A N 1
ATOM 3140 C CA . ALA A 1 421 ? 0.865 -40.5 -22.5 1 96.25 421 ALA A CA 1
ATOM 3141 C C . ALA A 1 421 ? 2.387 -40.406 -22.562 1 96.25 421 ALA A C 1
ATOM 3143 O O . ALA A 1 421 ? 2.941 -39.781 -23.453 1 96.25 421 ALA A O 1
ATOM 3144 N N . TYR A 1 422 ? 3.068 -40.938 -21.609 1 96.75 422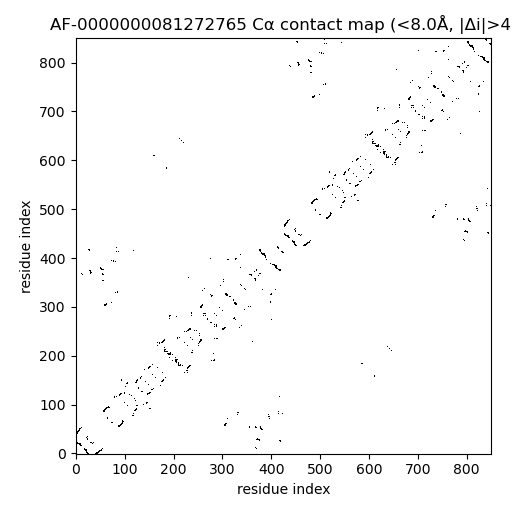 TYR A N 1
ATOM 3145 C CA . TYR A 1 422 ? 4.527 -40.969 -21.562 1 96.75 422 TYR A CA 1
ATOM 3146 C C . TYR A 1 422 ? 5.023 -42.312 -21.031 1 96.75 422 TYR A C 1
ATOM 3148 O O . TYR A 1 422 ? 4.539 -42.812 -20.016 1 96.75 422 TYR A O 1
ATOM 3156 N N . ASP A 1 423 ? 5.918 -42.875 -21.734 1 95.31 423 ASP A N 1
ATOM 3157 C CA . ASP A 1 423 ? 6.555 -44.125 -21.375 1 95.31 423 ASP A CA 1
ATOM 3158 C C . ASP A 1 423 ? 8.078 -44 -21.406 1 95.31 423 ASP A C 1
ATOM 3160 O O . ASP A 1 423 ? 8.688 -44.125 -22.469 1 95.31 423 ASP A O 1
ATOM 3164 N N . GLY A 1 424 ? 8.602 -43.75 -20.281 1 84.88 424 GLY A N 1
ATOM 3165 C CA . GLY A 1 424 ? 10.031 -43.531 -20.188 1 84.88 424 GLY A CA 1
ATOM 3166 C C . GLY A 1 424 ? 10.789 -44.781 -19.719 1 84.88 424 GLY A C 1
ATOM 3167 O O . GLY A 1 424 ? 11.883 -44.656 -19.172 1 84.88 424 GLY A O 1
ATOM 3168 N N . HIS A 1 425 ? 10.148 -45.969 -19.828 1 71.75 425 HIS A N 1
ATOM 3169 C CA . HIS A 1 425 ? 10.797 -47.219 -19.469 1 71.75 425 HIS A CA 1
ATOM 3170 C C . HIS A 1 425 ? 11.766 -47.688 -20.547 1 71.75 425 HIS A C 1
ATOM 3172 O O . HIS A 1 425 ? 11.57 -47.375 -21.734 1 71.75 425 HIS A O 1
ATOM 3178 N N . MET B 1 1 ? 9.93 46.969 25.062 1 82.81 1 MET B N 1
ATOM 3179 C CA . MET B 1 1 ? 8.68 47.156 25.781 1 82.81 1 MET B CA 1
ATOM 3180 C C . MET B 1 1 ? 8.5 46.094 26.859 1 82.81 1 MET B C 1
ATOM 3182 O O . MET B 1 1 ? 8.82 44.938 26.625 1 82.81 1 MET B O 1
ATOM 3186 N N . LYS B 1 2 ? 8.305 46.469 28.109 1 94.81 2 LYS B N 1
ATOM 3187 C CA . LYS B 1 2 ? 8.055 45.562 29.234 1 94.81 2 LYS B CA 1
ATOM 3188 C C . LYS B 1 2 ? 6.559 45.438 29.516 1 94.81 2 LYS B C 1
ATOM 3190 O O . LYS B 1 2 ? 5.863 46.469 29.641 1 94.81 2 LYS B O 1
ATOM 3195 N N . LEU B 1 3 ? 6.074 44.25 29.453 1 97 3 LEU B N 1
ATOM 3196 C CA . LEU B 1 3 ? 4.648 44 29.641 1 97 3 LEU B CA 1
ATOM 3197 C C . LEU B 1 3 ? 4.402 43.094 30.828 1 97 3 LEU B C 1
ATOM 3199 O O . LEU B 1 3 ? 5.133 42.125 31.047 1 97 3 LEU B O 1
ATOM 3203 N N . HIS B 1 4 ? 3.447 43.5 31.641 1 97.94 4 HIS B N 1
ATOM 3204 C CA . HIS B 1 4 ? 2.994 42.719 32.781 1 97.94 4 HIS B CA 1
ATOM 3205 C C . HIS B 1 4 ? 1.584 42.156 32.562 1 97.94 4 HIS B C 1
ATOM 3207 O O . HIS B 1 4 ? 0.644 42.938 32.375 1 97.94 4 HIS B O 1
ATOM 3213 N N . ILE B 1 5 ? 1.388 40.844 32.375 1 98.31 5 ILE B N 1
ATOM 3214 C CA . ILE B 1 5 ? 0.079 40.188 32.344 1 98.31 5 ILE B CA 1
ATOM 3215 C C . ILE B 1 5 ? -0.318 39.719 33.75 1 98.31 5 ILE B C 1
ATOM 3217 O O . ILE B 1 5 ? 0.279 38.812 34.281 1 98.31 5 ILE B O 1
ATOM 3221 N N . LYS B 1 6 ? -1.353 40.281 34.219 1 97.75 6 LYS B N 1
ATOM 3222 C CA . LYS B 1 6 ? -1.621 40.188 35.656 1 97.75 6 LYS B CA 1
ATOM 3223 C C . LYS B 1 6 ? -2.906 39.406 35.938 1 97.75 6 LYS B C 1
ATOM 3225 O O . LYS B 1 6 ? -3.928 39.656 35.281 1 97.75 6 LYS B O 1
ATOM 3230 N N . GLY B 1 7 ? -2.77 38.5 36.875 1 96.94 7 GLY B N 1
ATOM 3231 C CA . GLY B 1 7 ? -3.957 37.969 37.531 1 96.94 7 GLY B CA 1
ATOM 3232 C C . GLY B 1 7 ? -4.578 36.781 36.781 1 96.94 7 GLY B C 1
ATOM 3233 O O . GLY B 1 7 ? -5.621 36.281 37.188 1 96.94 7 GLY B O 1
ATOM 3234 N N . GLY B 1 8 ? -4.055 36.344 35.688 1 97.75 8 GLY B N 1
ATOM 3235 C CA . GLY B 1 8 ? -4.645 35.281 34.875 1 97.75 8 GLY B CA 1
ATOM 3236 C C . GLY B 1 8 ? -4.336 33.875 35.406 1 97.75 8 GLY B C 1
ATOM 3237 O O . GLY B 1 8 ? -3.445 33.719 36.25 1 97.75 8 GLY B O 1
ATOM 3238 N N . ARG B 1 9 ? -5.199 32.875 34.969 1 98.62 9 ARG B N 1
ATOM 3239 C CA . ARG B 1 9 ? -4.832 31.469 35.094 1 98.62 9 ARG B CA 1
ATOM 3240 C C . ARG B 1 9 ? -3.811 31.062 34.031 1 98.62 9 ARG B C 1
ATOM 3242 O O . ARG B 1 9 ? -4.156 30.906 32.875 1 98.62 9 ARG B O 1
ATOM 3249 N N . LEU B 1 10 ? -2.572 30.938 34.5 1 98.69 10 LEU B N 1
ATOM 3250 C CA . LEU B 1 10 ? -1.502 30.594 33.562 1 98.69 10 LEU B CA 1
ATOM 3251 C C . LEU B 1 10 ? -1.434 29.094 33.312 1 98.69 10 LEU B C 1
ATOM 3253 O O . LEU B 1 10 ? -1.276 28.328 34.281 1 98.69 10 LEU B O 1
ATOM 3257 N N . ILE B 1 11 ? -1.646 28.672 32.031 1 98.75 11 ILE B N 1
ATOM 3258 C CA . ILE B 1 11 ? -1.538 27.266 31.656 1 98.75 11 ILE B CA 1
ATOM 3259 C C . ILE B 1 11 ? -0.411 27.094 30.641 1 98.75 11 ILE B C 1
ATOM 3261 O O . ILE B 1 11 ? -0.488 27.609 29.516 1 98.75 11 ILE B O 1
ATOM 3265 N N . ASP B 1 12 ? 0.673 26.516 30.984 1 98.62 12 ASP B N 1
ATOM 3266 C CA . ASP B 1 12 ? 1.818 26.156 30.156 1 98.62 12 ASP B CA 1
ATOM 3267 C C . ASP B 1 12 ? 2.041 24.641 30.156 1 98.62 12 ASP B C 1
ATOM 3269 O O . ASP B 1 12 ? 2.814 24.125 30.969 1 98.62 12 ASP B O 1
ATOM 3273 N N . PRO B 1 13 ? 1.477 23.953 29.219 1 98.44 13 PRO B N 1
ATOM 3274 C CA . PRO B 1 13 ? 1.54 22.484 29.219 1 98.44 13 PRO B CA 1
ATOM 3275 C C . PRO B 1 13 ? 2.969 21.953 29.125 1 98.44 13 PRO B C 1
ATOM 3277 O O . PRO B 1 13 ? 3.295 20.938 29.75 1 98.44 13 PRO B O 1
ATOM 3280 N N . ALA B 1 14 ? 3.805 22.594 28.391 1 98.06 14 ALA B N 1
ATOM 3281 C CA . ALA B 1 14 ? 5.18 22.125 28.219 1 98.06 14 ALA B CA 1
ATOM 3282 C C . ALA B 1 14 ? 5.914 22.047 29.547 1 98.06 14 ALA B C 1
ATOM 3284 O O . ALA B 1 14 ? 6.797 21.203 29.734 1 98.06 14 ALA B O 1
ATOM 3285 N N . ASN B 1 15 ? 5.555 22.953 30.484 1 97.44 15 ASN B N 1
ATOM 3286 C CA . ASN B 1 15 ? 6.27 23.031 31.75 1 97.44 15 ASN B CA 1
ATOM 3287 C C . ASN B 1 15 ? 5.379 22.609 32.938 1 97.44 15 ASN B C 1
ATOM 3289 O O . ASN B 1 15 ? 5.719 22.859 34.094 1 97.44 15 ASN B O 1
ATOM 3293 N N . GLY B 1 16 ? 4.223 22.094 32.688 1 97.5 16 GLY B N 1
ATOM 3294 C CA . GLY B 1 16 ? 3.332 21.547 33.688 1 97.5 16 GLY B CA 1
ATOM 3295 C C . GLY B 1 16 ? 2.77 22.625 34.625 1 97.5 16 GLY B C 1
ATOM 3296 O O . GLY B 1 16 ? 2.529 22.359 35.781 1 97.5 16 GLY B O 1
ATOM 3297 N N . ILE B 1 17 ? 2.615 23.844 34.125 1 97.69 17 ILE B N 1
ATOM 3298 C CA . ILE B 1 17 ? 2.096 24.938 34.938 1 97.69 17 ILE B CA 1
ATOM 3299 C C . ILE B 1 17 ? 0.597 25.094 34.688 1 97.69 17 ILE B C 1
ATOM 3301 O O . ILE B 1 17 ? 0.148 25.156 33.531 1 97.69 17 ILE B O 1
ATOM 3305 N N . ASP B 1 18 ? -0.215 25.078 35.688 1 98.44 18 ASP B N 1
ATOM 3306 C CA . ASP B 1 18 ? -1.631 25.422 35.75 1 98.44 18 ASP B CA 1
ATOM 3307 C C . ASP B 1 18 ? -1.97 26.109 37.094 1 98.44 18 ASP B C 1
ATOM 3309 O O . ASP B 1 18 ? -2.348 25.438 38.062 1 98.44 18 ASP B O 1
ATOM 3313 N N . ALA B 1 19 ? -1.798 27.484 37.062 1 97.75 19 ALA B N 1
ATOM 3314 C CA . ALA B 1 19 ? -1.926 28.203 38.312 1 97.75 19 ALA B CA 1
ATOM 3315 C C . ALA B 1 19 ? -2.219 29.688 38.062 1 97.75 19 ALA B C 1
ATOM 3317 O O . ALA B 1 19 ? -1.992 30.188 36.969 1 97.75 19 ALA B O 1
ATOM 3318 N N . GLN B 1 20 ? -2.775 30.297 39.125 1 97.94 20 GLN B N 1
ATOM 3319 C CA . GLN B 1 20 ? -2.898 31.75 39.094 1 97.94 20 GLN B CA 1
ATOM 3320 C C . GLN B 1 20 ? -1.539 32.406 39.281 1 97.94 20 GLN B C 1
ATOM 3322 O O . GLN B 1 20 ? -0.994 32.469 40.375 1 97.94 20 GLN B O 1
ATOM 3327 N N . GLN B 1 21 ? -1.011 32.875 38.125 1 96.69 21 GLN B N 1
ATOM 3328 C CA . GLN B 1 21 ? 0.314 33.5 38.156 1 96.69 21 GLN B CA 1
ATOM 3329 C C . GLN B 1 21 ? 0.412 34.625 37.125 1 96.69 21 GLN B C 1
ATOM 3331 O O . GLN B 1 21 ? -0.198 34.562 36.062 1 96.69 21 GLN B O 1
ATOM 3336 N N . ASP B 1 22 ? 1.207 35.625 37.531 1 98 22 ASP B N 1
ATOM 3337 C CA . ASP B 1 22 ? 1.491 36.719 36.625 1 98 22 ASP B CA 1
ATOM 3338 C C . ASP B 1 22 ? 2.604 36.344 35.625 1 98 22 ASP B C 1
ATOM 3340 O O . ASP B 1 22 ? 3.412 35.469 35.906 1 98 22 ASP B O 1
ATOM 3344 N N . LEU B 1 23 ? 2.559 36.938 34.531 1 98.44 23 LEU B N 1
ATOM 3345 C CA . LEU B 1 23 ? 3.578 36.781 33.5 1 98.44 23 LEU B CA 1
ATOM 3346 C C . LEU B 1 23 ? 4.258 38.094 33.156 1 98.44 23 LEU B C 1
ATOM 3348 O O . LEU B 1 23 ? 3.592 39.125 33.031 1 98.44 23 LEU B O 1
ATOM 3352 N N . TYR B 1 24 ? 5.551 38.094 33.156 1 98.44 24 TYR B N 1
ATOM 3353 C CA . TYR B 1 24 ? 6.344 39.281 32.875 1 98.44 24 TYR B CA 1
ATOM 3354 C C . TYR B 1 24 ? 7.148 39.125 31.594 1 98.44 24 TYR B C 1
ATOM 3356 O O . TYR B 1 24 ? 7.887 38.156 31.422 1 98.44 24 TYR B O 1
ATOM 3364 N N . LEU B 1 25 ? 6.945 40.031 30.672 1 98.12 25 LEU B N 1
ATOM 3365 C CA . LEU B 1 25 ? 7.574 40 29.359 1 98.12 25 LEU B CA 1
ATOM 3366 C C . LEU B 1 25 ? 8.492 41.188 29.156 1 98.12 25 LEU B C 1
ATOM 3368 O O . LEU B 1 25 ? 8.172 42.312 29.578 1 98.12 25 LEU B O 1
ATOM 3372 N N . ALA B 1 26 ? 9.617 41 28.547 1 96.75 26 ALA B N 1
ATOM 3373 C CA . ALA B 1 26 ? 10.555 42.062 28.203 1 96.75 26 ALA B CA 1
ATOM 3374 C C . ALA B 1 26 ? 11.406 41.688 27 1 96.75 26 ALA B C 1
ATOM 3376 O O . ALA B 1 26 ? 11.844 40.531 26.875 1 96.75 26 ALA B O 1
ATOM 3377 N N . ALA B 1 27 ? 11.586 42.688 26.094 1 95.44 27 ALA B N 1
ATOM 3378 C CA . ALA B 1 27 ? 12.477 42.531 24.938 1 95.44 27 ALA B CA 1
ATOM 3379 C C . ALA B 1 27 ? 12.117 41.281 24.141 1 95.44 27 ALA B C 1
ATOM 3381 O O . ALA B 1 27 ? 12.992 40.469 23.781 1 95.44 27 ALA B O 1
ATOM 3382 N N . GLY B 1 28 ? 10.789 41.031 24.078 1 96.5 28 GLY B N 1
ATOM 3383 C CA . GLY B 1 28 ? 10.297 39.969 23.219 1 96.5 28 GLY B CA 1
ATOM 3384 C C . GLY B 1 28 ? 10.352 38.594 23.859 1 96.5 28 GLY B C 1
ATOM 3385 O O . GLY B 1 28 ? 10.039 37.594 23.203 1 96.5 28 GLY B O 1
ATOM 3386 N N . LYS B 1 29 ? 10.68 38.531 25.125 1 97.75 29 LYS B N 1
ATOM 3387 C CA . LYS B 1 29 ? 10.852 37.25 25.797 1 97.75 29 LYS B CA 1
ATOM 3388 C C . LYS B 1 29 ? 10.094 37.219 27.125 1 97.75 29 LYS B C 1
ATOM 3390 O O . LYS B 1 29 ? 9.719 38.281 27.656 1 97.75 29 LYS B O 1
ATOM 3395 N N . VAL B 1 30 ? 9.836 36.062 27.562 1 98.06 30 VAL B N 1
ATOM 3396 C CA . VAL B 1 30 ? 9.344 35.875 28.922 1 98.06 30 VAL B CA 1
ATOM 3397 C C . VAL B 1 30 ? 10.484 36.062 29.922 1 98.06 30 VAL B C 1
ATOM 3399 O O . VAL B 1 30 ? 11.516 35.406 29.828 1 98.06 30 VAL B O 1
ATOM 3402 N N . VAL B 1 31 ? 10.328 36.906 30.859 1 97.75 31 VAL B N 1
ATOM 3403 C CA . VAL B 1 31 ? 11.445 37.188 31.75 1 97.75 31 VAL B CA 1
ATOM 3404 C C . VAL B 1 31 ? 11.062 36.812 33.188 1 97.75 31 VAL B C 1
ATOM 3406 O O . VAL B 1 31 ? 11.922 36.75 34.062 1 97.75 31 VAL B O 1
ATOM 3409 N N . GLY B 1 32 ? 9.797 36.5 33.406 1 97.19 32 GLY B N 1
ATOM 3410 C CA . GLY B 1 32 ? 9.359 36.094 34.719 1 97.19 32 GLY B CA 1
ATOM 3411 C C . GLY B 1 32 ? 8.008 35.406 34.688 1 97.19 32 GLY B C 1
ATOM 3412 O O . GLY B 1 32 ? 7.102 35.812 33.969 1 97.19 32 GLY B O 1
ATOM 3413 N N . VAL B 1 33 ? 7.848 34.406 35.469 1 97.25 33 VAL B N 1
ATOM 3414 C CA . VAL B 1 33 ? 6.598 33.688 35.688 1 97.25 33 VAL B CA 1
ATOM 3415 C C . VAL B 1 33 ? 6.285 33.625 37.188 1 97.25 33 VAL B C 1
ATOM 3417 O O . VAL B 1 33 ? 7.078 33.125 37.969 1 97.25 33 VAL B O 1
ATOM 3420 N N . GLY B 1 34 ? 5.191 34.188 37.625 1 95.31 34 GLY B N 1
ATOM 3421 C CA . GLY B 1 34 ? 4.809 34.188 39.031 1 95.31 34 GLY B CA 1
ATOM 3422 C C . GLY B 1 34 ? 5.484 35.281 39.844 1 95.31 34 GLY B C 1
ATOM 3423 O O . GLY B 1 34 ? 4.871 35.875 40.719 1 95.31 34 GLY B O 1
ATOM 3424 N N . ARG B 1 35 ? 6.738 35.5 39.469 1 94.19 35 ARG B N 1
ATOM 3425 C CA . ARG B 1 35 ? 7.516 36.531 40.188 1 94.19 35 ARG B CA 1
ATOM 3426 C C . ARG B 1 35 ? 8.188 37.469 39.219 1 94.19 35 ARG B C 1
ATOM 3428 O O . ARG B 1 35 ? 8.812 37.062 38.25 1 94.19 35 ARG B O 1
ATOM 3435 N N . ALA B 1 36 ? 8.031 38.75 39.531 1 93.56 36 ALA B N 1
ATOM 3436 C CA . ALA B 1 36 ? 8.664 39.75 38.719 1 93.56 36 ALA B CA 1
ATOM 3437 C C . ALA B 1 36 ? 10.18 39.75 38.875 1 93.56 36 ALA B C 1
ATOM 3439 O O . ALA B 1 36 ? 10.68 39.562 40 1 93.56 36 ALA B O 1
ATOM 3440 N N . PRO B 1 37 ? 10.953 39.906 37.781 1 92.44 37 PRO B N 1
ATOM 3441 C CA . PRO B 1 37 ? 12.383 40.125 37.969 1 92.44 37 PRO B CA 1
ATOM 3442 C C . PRO B 1 37 ? 12.68 41.406 38.781 1 92.44 37 PRO B C 1
ATOM 3444 O O . PRO B 1 37 ? 11.812 42.25 38.906 1 92.44 37 PRO B O 1
ATOM 3447 N N . ALA B 1 38 ? 13.883 41.406 39.219 1 89.88 38 ALA B N 1
ATOM 3448 C CA . ALA B 1 38 ? 14.297 42.594 39.969 1 89.88 38 ALA B CA 1
ATOM 3449 C C . ALA B 1 38 ? 14.195 43.844 39.125 1 89.88 38 ALA B C 1
ATOM 3451 O O . ALA B 1 38 ? 14.531 43.812 37.938 1 89.88 38 ALA B O 1
ATOM 3452 N N . ASP B 1 39 ? 13.727 44.938 39.594 1 89.25 39 ASP B N 1
ATOM 3453 C CA . ASP B 1 39 ? 13.656 46.25 38.969 1 89.25 39 ASP B CA 1
ATOM 3454 C C . ASP B 1 39 ? 12.75 46.219 37.719 1 89.25 39 ASP B C 1
ATOM 3456 O O . ASP B 1 39 ? 12.984 46.906 36.75 1 89.25 39 ASP B O 1
ATOM 3460 N N . PHE B 1 40 ? 11.859 45.219 37.688 1 94.19 40 PHE B N 1
ATOM 3461 C CA . PHE B 1 40 ? 10.906 45.125 36.594 1 94.19 40 PHE B CA 1
ATOM 3462 C C . PHE B 1 40 ? 9.859 46.25 36.719 1 94.19 40 PHE B C 1
ATOM 3464 O O . PHE B 1 40 ? 9.148 46.312 37.719 1 94.19 40 PHE B O 1
ATOM 3471 N N . HIS B 1 41 ? 9.805 47.219 35.719 1 93.94 41 HIS B N 1
ATOM 3472 C CA . HIS B 1 41 ? 8.773 48.219 35.625 1 93.94 41 HIS B CA 1
ATOM 3473 C C . HIS B 1 41 ? 8.008 48.094 34.312 1 93.94 41 HIS B C 1
ATOM 3475 O O . HIS B 1 41 ? 8.539 48.406 33.219 1 93.94 41 HIS B O 1
ATOM 3481 N N . ALA B 1 42 ? 6.777 47.688 34.438 1 94.12 42 ALA B N 1
ATOM 3482 C CA . ALA B 1 42 ? 5.984 47.406 33.25 1 94.12 42 ALA B CA 1
ATOM 3483 C C . ALA B 1 42 ? 5.613 48.688 32.5 1 94.12 42 ALA B C 1
ATOM 3485 O O . ALA B 1 42 ? 5.25 49.688 33.156 1 94.12 42 ALA B O 1
ATOM 3486 N N . ASN B 1 43 ? 5.789 48.781 31.234 1 94.56 43 ASN B N 1
ATOM 3487 C CA . ASN B 1 43 ? 5.273 49.844 30.422 1 94.56 43 ASN B CA 1
ATOM 3488 C C . ASN B 1 43 ? 3.764 49.75 30.234 1 94.56 43 ASN B C 1
ATOM 3490 O O . ASN B 1 43 ? 3.086 50.75 30.047 1 94.56 43 ASN B O 1
ATOM 3494 N N . LYS B 1 44 ? 3.262 48.562 30.109 1 95.25 44 LYS B N 1
ATOM 3495 C CA . LYS B 1 44 ? 1.848 48.25 29.938 1 95.25 44 LYS B CA 1
ATOM 3496 C C . LYS B 1 44 ? 1.45 47.031 30.766 1 95.25 44 LYS B C 1
ATOM 3498 O O . LYS B 1 44 ? 2.252 46.094 30.953 1 95.25 44 LYS B O 1
ATOM 3503 N N . THR B 1 45 ? 0.346 47.062 31.375 1 96.25 45 THR B N 1
ATOM 3504 C CA . THR B 1 45 ? -0.2 45.938 32.125 1 96.25 45 THR B CA 1
ATOM 3505 C C . THR B 1 45 ? -1.49 45.438 31.484 1 96.25 45 THR B C 1
ATOM 3507 O O . THR B 1 45 ? -2.383 46.219 31.172 1 96.25 45 THR B O 1
ATOM 3510 N N . ILE B 1 46 ? -1.581 44.156 31.203 1 96.38 46 ILE B N 1
ATOM 3511 C CA . ILE B 1 46 ? -2.797 43.5 30.734 1 96.38 46 ILE B CA 1
ATOM 3512 C C . ILE B 1 46 ? -3.477 42.812 31.906 1 96.38 46 ILE B C 1
ATOM 3514 O O . ILE B 1 46 ? -2.883 41.906 32.531 1 96.38 46 ILE B O 1
ATOM 3518 N N . ASP B 1 47 ? -4.621 43.281 32.281 1 97.38 47 ASP B N 1
ATOM 3519 C CA . ASP B 1 47 ? -5.402 42.625 33.312 1 97.38 47 ASP B CA 1
ATOM 3520 C C . ASP B 1 47 ? -6.027 41.312 32.781 1 97.38 47 ASP B C 1
ATOM 3522 O O . ASP B 1 47 ? -6.977 41.344 32 1 97.38 47 ASP B O 1
ATOM 3526 N N . ALA B 1 48 ? -5.539 40.219 33.25 1 97.94 48 ALA B N 1
ATOM 3527 C CA . ALA B 1 48 ? -6.012 38.906 32.781 1 97.94 48 ALA B CA 1
ATOM 3528 C C . ALA B 1 48 ? -6.859 38.219 33.844 1 97.94 48 ALA B C 1
ATOM 3530 O O . ALA B 1 48 ? -7.008 37 33.844 1 97.94 48 ALA B O 1
ATOM 3531 N N . THR B 1 49 ? -7.371 39 34.812 1 97.19 49 THR B N 1
ATOM 3532 C CA . THR B 1 49 ? -8.219 38.438 35.844 1 97.19 49 THR B CA 1
ATOM 3533 C C . THR B 1 49 ? -9.422 37.719 35.219 1 97.19 49 THR B C 1
ATOM 3535 O O . THR B 1 49 ? -10.141 38.281 34.406 1 97.19 49 THR B O 1
ATOM 3538 N N . GLY B 1 50 ? -9.602 36.438 35.594 1 96.81 50 GLY B N 1
ATOM 3539 C CA . GLY B 1 50 ? -10.711 35.656 35.094 1 96.81 50 GLY B CA 1
ATOM 3540 C C . GLY B 1 50 ? -10.438 35.031 33.719 1 96.81 50 GLY B C 1
ATOM 3541 O O . GLY B 1 50 ? -11.273 34.281 33.188 1 96.81 50 GLY B O 1
ATOM 3542 N N . LEU B 1 51 ? -9.273 35.281 33.219 1 98.5 51 LEU B N 1
ATOM 3543 C CA . LEU B 1 51 ? -8.906 34.812 31.891 1 98.5 51 LEU B CA 1
ATOM 3544 C C . LEU B 1 51 ? -7.832 33.719 31.984 1 98.5 51 LEU B C 1
ATOM 3546 O O . LEU B 1 51 ? -7.227 33.531 33.062 1 98.5 51 LEU B O 1
ATOM 3550 N N . VAL B 1 52 ? -7.691 32.969 30.938 1 98.81 52 VAL B N 1
ATOM 3551 C CA . VAL B 1 52 ? -6.613 32 30.812 1 98.81 52 VAL B CA 1
ATOM 3552 C C . VAL B 1 52 ? -5.461 32.594 30 1 98.81 52 VAL B C 1
ATOM 3554 O O . VAL B 1 52 ? -5.688 33.281 29.016 1 98.81 52 VAL B O 1
ATOM 3557 N N . VAL B 1 53 ? -4.23 32.438 30.469 1 98.81 53 VAL B N 1
ATOM 3558 C CA . VAL B 1 53 ? -3.008 32.844 29.766 1 98.81 53 VAL B CA 1
ATOM 3559 C C . VAL B 1 53 ? -2.234 31.578 29.359 1 98.81 53 VAL B C 1
ATOM 3561 O O . VAL B 1 53 ? -1.872 30.766 30.203 1 98.81 53 VAL B O 1
ATOM 3564 N N . CYS B 1 54 ? -2.029 31.359 28.109 1 98.81 54 CYS B N 1
ATOM 3565 C CA . CYS B 1 54 ? -1.3 30.203 27.609 1 98.81 54 CYS B CA 1
ATOM 3566 C C . CYS B 1 54 ? -0.352 30.578 26.484 1 98.81 54 CYS B C 1
ATOM 3568 O O . CYS B 1 54 ? -0.345 31.734 26.047 1 98.81 54 CYS B O 1
ATOM 3570 N N . PRO B 1 55 ? 0.624 29.703 26.125 1 98.88 55 PRO B N 1
ATOM 3571 C CA . PRO B 1 55 ? 1.453 30.016 24.953 1 98.88 55 PRO B CA 1
ATOM 3572 C C . PRO B 1 55 ? 0.626 30.297 23.703 1 98.88 55 PRO B C 1
ATOM 3574 O O . PRO B 1 55 ? -0.477 29.766 23.547 1 98.88 55 PRO B O 1
ATOM 3577 N N . GLY B 1 56 ? 1.145 31.188 22.828 1 98.88 56 GLY B N 1
ATOM 3578 C CA . GLY B 1 56 ? 0.484 31.359 21.547 1 98.88 56 GLY B CA 1
ATOM 3579 C C . GLY B 1 56 ? 0.228 30.047 20.828 1 98.88 56 GLY B C 1
ATOM 3580 O O . GLY B 1 56 ? 1.07 29.141 20.859 1 98.88 56 GLY B O 1
ATOM 3581 N N . LEU B 1 57 ? -0.965 29.891 20.234 1 98.88 57 LEU B N 1
ATOM 3582 C CA . LEU B 1 57 ? -1.336 28.641 19.594 1 98.88 57 LEU B CA 1
ATOM 3583 C C . LEU B 1 57 ? -0.497 28.406 18.328 1 98.88 57 LEU B C 1
ATOM 3585 O O . LEU B 1 57 ? -0.05 29.359 17.703 1 98.88 57 LEU B O 1
ATOM 3589 N N . ILE B 1 58 ? -0.224 27.156 18.031 1 98.88 58 ILE B N 1
ATOM 3590 C CA . ILE B 1 58 ? 0.523 26.734 16.844 1 98.88 58 ILE B CA 1
ATOM 3591 C C . ILE B 1 58 ? -0.366 25.875 15.953 1 98.88 58 ILE B C 1
ATOM 3593 O O . ILE B 1 58 ? -0.872 24.844 16.375 1 98.88 58 ILE B O 1
ATOM 3597 N N . ASP B 1 59 ? -0.591 26.328 14.727 1 98.88 59 ASP B N 1
ATOM 3598 C CA . ASP B 1 59 ? -1.43 25.641 13.758 1 98.88 59 ASP B CA 1
ATOM 3599 C C . ASP B 1 59 ? -0.581 24.969 12.68 1 98.88 59 ASP B C 1
ATOM 3601 O O . ASP B 1 59 ? 0.096 25.641 11.906 1 98.88 59 ASP B O 1
ATOM 3605 N N . LEU B 1 60 ? -0.75 23.656 12.523 1 98.88 60 LEU B N 1
ATOM 3606 C CA . LEU B 1 60 ? 0.127 22.891 11.648 1 98.88 60 LEU B CA 1
ATOM 3607 C C . LEU B 1 60 ? -0.331 22.984 10.195 1 98.88 60 LEU B C 1
ATOM 3609 O O . LEU B 1 60 ? 0.365 22.516 9.289 1 98.88 60 LEU B O 1
ATOM 3613 N N . SER B 1 61 ? -1.432 23.625 9.953 1 98.81 61 SER B N 1
ATOM 3614 C CA . SER B 1 61 ? -1.884 23.766 8.57 1 98.81 61 SER B CA 1
ATOM 3615 C C . SER B 1 61 ? -2.82 24.953 8.398 1 98.81 61 SER B C 1
ATOM 3617 O O . SER B 1 61 ? -3.939 24.938 8.922 1 98.81 61 SER B O 1
ATOM 3619 N N . ALA B 1 62 ? -2.377 25.953 7.695 1 98.56 62 ALA B N 1
ATOM 3620 C CA . ALA B 1 62 ? -3.172 27.141 7.379 1 98.56 62 ALA B CA 1
ATOM 3621 C C . ALA B 1 62 ? -2.801 27.703 6.008 1 98.56 62 ALA B C 1
ATOM 3623 O O . ALA B 1 62 ? -1.669 28.141 5.797 1 98.56 62 ALA B O 1
ATOM 3624 N N . ARG B 1 63 ? -3.762 27.672 5.039 1 97.94 63 ARG B N 1
ATOM 3625 C CA . ARG B 1 63 ? -3.562 28.266 3.725 1 97.94 63 ARG B CA 1
ATOM 3626 C C . ARG B 1 63 ? -3.836 29.766 3.762 1 97.94 63 ARG B C 1
ATOM 3628 O O . ARG B 1 63 ? -4.953 30.203 4.07 1 97.94 63 ARG B O 1
ATOM 3635 N N . LEU B 1 64 ? -2.852 30.547 3.396 1 95.88 64 LEU B N 1
ATOM 3636 C CA . LEU B 1 64 ? -2.932 32 3.533 1 95.88 64 LEU B CA 1
ATOM 3637 C C . LEU B 1 64 ? -3.309 32.656 2.207 1 95.88 64 LEU B C 1
ATOM 3639 O O . LEU B 1 64 ? -3.531 33.875 2.148 1 95.88 64 LEU B O 1
ATOM 3643 N N . ARG B 1 65 ? -3.387 31.891 1.155 1 91.06 65 ARG B N 1
ATOM 3644 C CA . ARG B 1 65 ? -3.953 32.188 -0.157 1 91.06 65 ARG B CA 1
ATOM 3645 C C . ARG B 1 65 ? -3.139 33.25 -0.877 1 91.06 65 ARG B C 1
ATOM 3647 O O . ARG B 1 65 ? -3.609 33.844 -1.85 1 91.06 65 ARG B O 1
ATOM 3654 N N . GLU B 1 66 ? -1.996 33.625 -0.35 1 89.81 66 GLU B N 1
ATOM 3655 C CA . GLU B 1 66 ? -0.99 34.406 -1.049 1 89.81 66 GLU B CA 1
ATOM 3656 C C . GLU B 1 66 ? 0.361 33.719 -1.062 1 89.81 66 GLU B C 1
ATOM 3658 O O . GLU B 1 66 ? 0.819 33.219 -0.029 1 89.81 66 GLU B O 1
ATOM 3663 N N . PRO B 1 67 ? 0.907 33.656 -2.283 1 89.5 67 PRO B N 1
ATOM 3664 C CA . PRO B 1 67 ? 0.525 34.281 -3.561 1 89.5 67 PRO B CA 1
ATOM 3665 C C . PRO B 1 67 ? -0.543 33.469 -4.297 1 89.5 67 PRO B C 1
ATOM 3667 O O . PRO B 1 67 ? -0.732 32.281 -4.02 1 89.5 67 PRO B O 1
ATOM 3670 N N . GLY B 1 68 ? -1.297 34.094 -5.277 1 85.25 68 GLY B N 1
ATOM 3671 C CA . GLY B 1 68 ? -2.041 33.438 -6.352 1 85.25 68 GLY B CA 1
ATOM 3672 C C . GLY B 1 68 ? -3.535 33.406 -6.098 1 85.25 68 GLY B C 1
ATOM 3673 O O . GLY B 1 68 ? -4.328 33.344 -7.039 1 85.25 68 GLY B O 1
ATOM 3674 N N . TYR B 1 69 ? -3.953 33.406 -4.84 1 83.88 69 TYR B N 1
ATOM 3675 C CA . TYR B 1 69 ? -5.371 33.219 -4.547 1 83.88 69 TYR B CA 1
ATOM 3676 C C . TYR B 1 69 ? -5.902 34.406 -3.719 1 83.88 69 TYR B C 1
ATOM 3678 O O . TYR B 1 69 ? -6.691 34.188 -2.793 1 83.88 69 TYR B O 1
ATOM 3686 N N . GLU B 1 70 ? -5.543 35.531 -4.039 1 86.88 70 GLU B N 1
ATOM 3687 C CA . GLU B 1 70 ? -5.863 36.75 -3.262 1 86.88 70 GLU B CA 1
ATOM 3688 C C . GLU B 1 70 ? -7.363 37 -3.25 1 86.88 70 GLU B C 1
ATOM 3690 O O . GLU B 1 70 ? -7.875 37.656 -2.34 1 86.88 70 GLU B O 1
ATOM 3695 N N . TYR B 1 71 ? -8.078 36.469 -4.25 1 82.56 71 TYR B N 1
ATOM 3696 C CA . TYR B 1 71 ? -9.523 36.656 -4.293 1 82.56 71 TYR B CA 1
ATOM 3697 C C . TYR B 1 71 ? -10.219 35.781 -3.234 1 82.56 71 TYR B C 1
ATOM 3699 O O . TYR B 1 71 ? -11.352 36.094 -2.834 1 82.56 71 TYR B O 1
ATOM 3707 N N . LYS B 1 72 ? -9.562 34.719 -2.83 1 83.5 72 LYS B N 1
ATOM 3708 C CA . LYS B 1 72 ? -10.078 33.906 -1.751 1 83.5 72 LYS B CA 1
ATOM 3709 C C . LYS B 1 72 ? -9.766 34.5 -0.386 1 83.5 72 LYS B C 1
ATOM 3711 O O . LYS B 1 72 ? -10.602 34.469 0.519 1 83.5 72 LYS B O 1
ATOM 3716 N N . ALA B 1 73 ? -8.562 34.906 -0.241 1 88.38 73 ALA B N 1
ATOM 3717 C CA . ALA B 1 73 ? -8.047 35.531 0.974 1 88.38 73 ALA B CA 1
ATOM 3718 C C . ALA B 1 73 ? -6.703 36.219 0.713 1 88.38 73 ALA B C 1
ATOM 3720 O O . ALA B 1 73 ? -6.078 35.969 -0.325 1 88.38 73 ALA B O 1
ATOM 3721 N N . THR B 1 74 ? -6.352 37.125 1.601 1 92.81 74 THR B N 1
ATOM 3722 C CA . THR B 1 74 ? -5.055 37.812 1.529 1 92.81 74 THR B CA 1
ATOM 3723 C C . THR B 1 74 ? -4.207 37.469 2.752 1 92.81 74 THR B C 1
ATOM 3725 O O . THR B 1 74 ? -4.742 37.094 3.799 1 92.81 74 THR B O 1
ATOM 3728 N N . LEU B 1 75 ? -2.922 37.594 2.508 1 95.31 75 LEU B N 1
ATOM 3729 C CA . LEU B 1 75 ? -2.012 37.375 3.625 1 95.31 75 LEU B CA 1
ATOM 3730 C C . LEU B 1 75 ? -2.389 38.25 4.816 1 95.31 75 LEU B C 1
ATOM 3732 O O . LEU B 1 75 ? -2.4 37.781 5.957 1 95.31 75 LEU B O 1
ATOM 3736 N N . GLU B 1 76 ? -2.744 39.438 4.633 1 96.06 76 GLU B N 1
ATOM 3737 C CA . GLU B 1 76 ? -3.105 40.375 5.684 1 96.06 76 GLU B CA 1
ATOM 3738 C C . GLU B 1 76 ? -4.359 39.938 6.43 1 96.06 76 GLU B C 1
ATOM 3740 O O . GLU B 1 76 ? -4.391 39.938 7.66 1 96.06 76 GLU B O 1
ATOM 3745 N N . SER B 1 77 ? -5.367 39.594 5.664 1 96.5 77 SER B N 1
ATOM 3746 C CA . SER B 1 77 ? -6.621 39.156 6.285 1 96.5 77 SER B CA 1
ATOM 3747 C C . SER B 1 77 ? -6.422 37.906 7.133 1 96.5 77 SER B C 1
ATOM 3749 O O . SER B 1 77 ? -6.945 37.812 8.25 1 96.5 77 SER B O 1
ATOM 3751 N N . GLU B 1 78 ? -5.68 36.938 6.555 1 97.44 78 GLU B N 1
ATOM 3752 C CA . GLU B 1 78 ? -5.527 35.688 7.242 1 97.44 78 GLU B CA 1
ATOM 3753 C C . GLU B 1 78 ? -4.582 35.812 8.438 1 97.44 78 GLU B C 1
ATOM 3755 O O . GLU B 1 78 ? -4.754 35.125 9.445 1 97.44 78 GLU B O 1
ATOM 3760 N N . MET B 1 79 ? -3.604 36.719 8.375 1 97.81 79 MET B N 1
ATOM 3761 C CA . MET B 1 79 ? -2.762 37 9.531 1 97.81 79 MET B CA 1
ATOM 3762 C C . MET B 1 79 ? -3.568 37.656 10.648 1 97.81 79 MET B C 1
ATOM 3764 O O . MET B 1 79 ? -3.381 37.344 11.828 1 97.81 79 MET B O 1
ATOM 3768 N N . ALA B 1 80 ? -4.43 38.531 10.258 1 97.75 80 ALA B N 1
ATOM 3769 C CA . ALA B 1 80 ? -5.324 39.125 11.242 1 97.75 80 ALA B CA 1
ATOM 3770 C C . ALA B 1 80 ? -6.219 38.094 11.891 1 97.75 80 ALA B C 1
ATOM 3772 O O . ALA B 1 80 ? -6.48 38.156 13.094 1 97.75 80 ALA B O 1
ATOM 3773 N N . ALA B 1 81 ? -6.734 37.156 11.055 1 98.25 81 ALA B N 1
ATOM 3774 C CA . ALA B 1 81 ? -7.547 36.062 11.57 1 98.25 81 ALA B CA 1
ATOM 3775 C C . ALA B 1 81 ? -6.762 35.219 12.57 1 98.25 81 ALA B C 1
ATOM 3777 O O . ALA B 1 81 ? -7.305 34.781 13.586 1 98.25 81 ALA B O 1
ATOM 3778 N N . ALA B 1 82 ? -5.5 34.969 12.234 1 98.75 82 ALA B N 1
ATOM 3779 C CA . ALA B 1 82 ? -4.641 34.188 13.141 1 98.75 82 ALA B CA 1
ATOM 3780 C C . ALA B 1 82 ? -4.527 34.906 14.5 1 98.75 82 ALA B C 1
ATOM 3782 O O . ALA B 1 82 ? -4.664 34.25 15.539 1 98.75 82 ALA B O 1
ATOM 3783 N N . MET B 1 83 ? -4.32 36.188 14.523 1 98.5 83 MET B N 1
ATOM 3784 C CA . MET B 1 83 ? -4.199 36.969 15.758 1 98.5 83 MET B CA 1
ATOM 3785 C C . MET B 1 83 ? -5.5 36.938 16.547 1 98.5 83 MET B C 1
ATOM 3787 O O . MET B 1 83 ? -5.492 36.75 17.766 1 98.5 83 MET B O 1
ATOM 3791 N N . ALA B 1 84 ? -6.57 37.031 15.797 1 98.38 84 ALA B N 1
ATOM 3792 C CA . ALA B 1 84 ? -7.883 37.031 16.438 1 98.38 84 ALA B CA 1
ATOM 3793 C C . ALA B 1 84 ? -8.195 35.656 17.031 1 98.38 84 ALA B C 1
ATOM 3795 O O . ALA B 1 84 ? -9.008 35.531 17.938 1 98.38 84 ALA B O 1
ATOM 3796 N N . GLY B 1 85 ? -7.566 34.656 16.484 1 98.44 85 GLY B N 1
ATOM 3797 C CA . GLY B 1 85 ? -7.766 33.281 16.953 1 98.44 85 GLY B CA 1
ATOM 3798 C C . GLY B 1 85 ? -6.738 32.844 18 1 98.44 85 GLY B C 1
ATOM 3799 O O . GLY B 1 85 ? -6.805 31.734 18.516 1 98.44 85 GLY B O 1
ATOM 3800 N N . GLY B 1 86 ? -5.773 33.719 18.328 1 98.75 86 GLY B N 1
ATOM 3801 C CA . GLY B 1 86 ? -4.746 33.406 19.312 1 98.75 86 GLY B CA 1
ATOM 3802 C C . GLY B 1 86 ? -3.59 32.594 18.719 1 98.75 86 GLY B C 1
ATOM 3803 O O . GLY B 1 86 ? -2.727 32.125 19.453 1 98.75 86 GLY B O 1
ATOM 3804 N N . VAL B 1 87 ? -3.568 32.438 17.391 1 98.88 87 VAL B N 1
ATOM 3805 C CA . VAL B 1 87 ? -2.541 31.656 16.703 1 98.88 87 VAL B CA 1
ATOM 3806 C C . VAL B 1 87 ? -1.324 32.531 16.422 1 98.88 87 VAL B C 1
ATOM 3808 O O . VAL B 1 87 ? -1.419 33.531 15.695 1 98.88 87 VAL B O 1
ATOM 3811 N N . THR B 1 88 ? -0.195 32.188 17.016 1 98.69 88 THR B N 1
ATOM 3812 C CA . THR B 1 88 ? 0.992 33.031 16.875 1 98.69 88 THR B CA 1
ATOM 3813 C C . THR B 1 88 ? 1.991 32.375 15.914 1 98.69 88 THR B C 1
ATOM 3815 O O . THR B 1 88 ? 2.936 33.031 15.469 1 98.69 88 THR B O 1
ATOM 3818 N N . SER B 1 89 ? 1.843 31.109 15.648 1 98.62 89 SER B N 1
ATOM 3819 C CA . SER B 1 89 ? 2.668 30.375 14.695 1 98.62 89 SER B CA 1
ATOM 3820 C C . SER B 1 89 ? 1.813 29.469 13.805 1 98.62 89 SER B C 1
ATOM 3822 O O . SER B 1 89 ? 0.854 28.859 14.266 1 98.62 89 SER B O 1
ATOM 3824 N N . LEU B 1 90 ? 2.117 29.5 12.523 1 98.31 90 LEU B N 1
ATOM 3825 C CA . LEU B 1 90 ? 1.341 28.625 11.656 1 98.31 90 LEU B CA 1
ATOM 3826 C C . LEU B 1 90 ? 2.199 28.094 10.516 1 98.31 90 LEU B C 1
ATOM 3828 O O . LEU B 1 90 ? 3.135 28.766 10.07 1 98.31 90 LEU B O 1
ATOM 3832 N N . VAL B 1 91 ? 1.885 26.875 10.094 1 98.75 91 VAL B N 1
ATOM 3833 C CA . VAL B 1 91 ? 2.537 26.219 8.969 1 98.75 91 VAL B CA 1
ATOM 3834 C C . VAL B 1 91 ? 1.707 26.406 7.699 1 98.75 91 VAL B C 1
ATOM 3836 O O . VAL B 1 91 ? 0.49 26.219 7.711 1 98.75 91 VAL B O 1
ATOM 3839 N N . CYS B 1 92 ? 2.342 26.844 6.656 1 98.38 92 CYS B N 1
ATOM 3840 C CA . CYS B 1 92 ? 1.677 27.078 5.379 1 98.38 92 CYS B CA 1
ATOM 3841 C C . CYS B 1 92 ? 2.023 25.984 4.379 1 98.38 92 CYS B C 1
ATOM 3843 O O . CYS B 1 92 ? 3.188 25.812 4.008 1 98.38 92 CYS B O 1
ATOM 3845 N N . PRO B 1 93 ? 1.036 25.172 3.893 1 98.38 93 PRO B N 1
ATOM 3846 C CA . PRO B 1 93 ? 1.307 24.188 2.854 1 98.38 93 PRO B CA 1
ATOM 3847 C C . PRO B 1 93 ? 1.782 24.812 1.545 1 98.38 93 PRO B C 1
ATOM 3849 O O . PRO B 1 93 ? 1.571 26 1.313 1 98.38 93 PRO B O 1
ATOM 3852 N N . PRO B 1 94 ? 2.344 24 0.729 1 98.62 94 PRO B N 1
ATOM 3853 C CA . PRO B 1 94 ? 3.041 24.562 -0.431 1 98.62 94 PRO B CA 1
ATOM 3854 C C . PRO B 1 94 ? 2.123 24.75 -1.636 1 98.62 94 PRO B C 1
ATOM 3856 O O . PRO B 1 94 ? 2.576 25.188 -2.699 1 98.62 94 PRO B O 1
ATOM 3859 N N . ASP B 1 95 ? 0.84 24.422 -1.523 1 97.81 95 ASP B N 1
ATOM 3860 C CA . ASP B 1 95 ? -0.063 24.438 -2.67 1 97.81 95 ASP B CA 1
ATOM 3861 C C . ASP B 1 95 ? -0.588 25.859 -2.922 1 97.81 95 ASP B C 1
ATOM 3863 O O . ASP B 1 95 ? -1.792 26.047 -3.098 1 97.81 95 ASP B O 1
ATOM 3867 N N . THR B 1 96 ? 0.289 26.844 -2.91 1 96.5 96 THR B N 1
ATOM 3868 C CA . THR B 1 96 ? 0.013 28.203 -3.381 1 96.5 96 THR B CA 1
ATOM 3869 C C . THR B 1 96 ? 0.083 28.266 -4.902 1 96.5 96 THR B C 1
ATOM 3871 O O . THR B 1 96 ? 0.319 27.266 -5.566 1 96.5 96 THR B O 1
ATOM 3874 N N . ASP B 1 97 ? -0.253 29.438 -5.375 1 95.44 97 ASP B N 1
ATOM 3875 C CA . ASP B 1 97 ? -0.083 29.688 -6.805 1 95.44 97 ASP B CA 1
ATOM 3876 C C . ASP B 1 97 ? 0.771 30.938 -7.039 1 95.44 97 ASP B C 1
ATOM 3878 O O . ASP B 1 97 ? 0.292 32.062 -6.887 1 95.44 97 ASP B O 1
ATOM 3882 N N . PRO B 1 98 ? 2.041 30.797 -7.496 1 96.88 98 PRO B N 1
ATOM 3883 C CA . PRO B 1 98 ? 2.707 29.547 -7.848 1 96.88 98 PRO B CA 1
ATOM 3884 C C . PRO B 1 98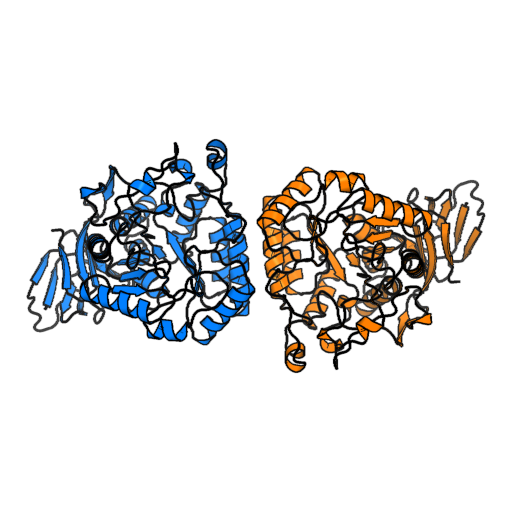 ? 3.002 28.672 -6.633 1 96.88 98 PRO B C 1
ATOM 3886 O O . PRO B 1 98 ? 3.006 29.156 -5.5 1 96.88 98 PRO B O 1
ATOM 3889 N N . VAL B 1 99 ? 3.258 27.375 -6.902 1 98.06 99 VAL B N 1
ATOM 3890 C CA . VAL B 1 99 ? 3.629 26.375 -5.906 1 98.06 99 VAL B CA 1
ATOM 3891 C C . VAL B 1 99 ? 4.949 26.781 -5.246 1 98.06 99 VAL B C 1
ATOM 3893 O O . VAL B 1 99 ? 5.848 27.312 -5.91 1 98.06 99 VAL B O 1
ATOM 3896 N N . LEU B 1 100 ? 5.141 26.531 -3.951 1 98.31 100 LEU B N 1
ATOM 3897 C CA . LEU B 1 100 ? 6.367 26.859 -3.236 1 98.31 100 LEU B CA 1
ATOM 3898 C C . LEU B 1 100 ? 7.453 25.828 -3.514 1 98.31 100 LEU B C 1
ATOM 3900 O O . LEU B 1 100 ? 7.914 25.141 -2.598 1 98.31 100 LEU B O 1
ATOM 3904 N N . ASP B 1 101 ? 7.926 25.75 -4.781 1 98.62 101 ASP B N 1
ATOM 3905 C CA . ASP B 1 101 ? 8.938 24.781 -5.18 1 98.62 101 ASP B CA 1
ATOM 3906 C C . ASP B 1 101 ? 10.227 25.484 -5.602 1 98.62 101 ASP B C 1
ATOM 3908 O O . ASP B 1 101 ? 11.148 24.844 -6.121 1 98.62 101 ASP B O 1
ATOM 3912 N N . GLU B 1 102 ? 10.297 26.812 -5.359 1 98.19 102 GLU B N 1
ATOM 3913 C CA . GLU B 1 102 ? 11.492 27.609 -5.617 1 98.19 102 GLU B CA 1
ATOM 3914 C C . GLU B 1 102 ? 11.852 28.469 -4.414 1 98.19 102 GLU B C 1
ATOM 3916 O O . GLU B 1 102 ? 10.969 29.031 -3.764 1 98.19 102 GLU B O 1
ATOM 3921 N N . PRO B 1 103 ? 13.156 28.609 -4.098 1 98.12 103 PRO B N 1
ATOM 3922 C CA . PRO B 1 103 ? 13.586 29.375 -2.93 1 98.12 103 PRO B CA 1
ATOM 3923 C C . PRO B 1 103 ? 13.086 30.812 -2.953 1 98.12 103 PRO B C 1
ATOM 3925 O O . PRO B 1 103 ? 12.672 31.344 -1.919 1 98.12 103 PRO B O 1
ATOM 3928 N N . GLY B 1 104 ? 13.117 31.391 -4.121 1 98.06 104 GLY B N 1
ATOM 3929 C CA . GLY B 1 104 ? 12.688 32.781 -4.238 1 98.06 104 GLY B CA 1
ATOM 3930 C C . GLY B 1 104 ? 11.266 33 -3.77 1 98.06 104 GLY B C 1
ATOM 3931 O O . GLY B 1 104 ? 10.969 34 -3.131 1 98.06 104 GLY B O 1
ATOM 3932 N N . LEU B 1 105 ? 10.398 32.125 -4.074 1 97.69 105 LEU B N 1
ATOM 3933 C CA . LEU B 1 105 ? 9 32.219 -3.676 1 97.69 105 LEU B CA 1
ATOM 3934 C C . LEU B 1 105 ? 8.852 32.094 -2.162 1 97.69 105 LEU B C 1
ATOM 3936 O O . LEU B 1 105 ? 8.039 32.781 -1.552 1 97.69 105 LEU B O 1
ATOM 3940 N N . VAL B 1 106 ? 9.641 31.219 -1.578 1 98.06 106 VAL B N 1
ATOM 3941 C CA . VAL B 1 106 ? 9.641 31 -0.135 1 98.06 106 VAL B CA 1
ATOM 3942 C C . VAL B 1 106 ? 10.117 32.281 0.58 1 98.06 106 VAL B C 1
ATOM 3944 O O . VAL B 1 106 ? 9.484 32.719 1.542 1 98.06 106 VAL B O 1
ATOM 3947 N N . GLU B 1 107 ? 11.164 32.812 0.096 1 98 107 GLU B N 1
ATOM 3948 C CA . GLU B 1 107 ? 11.727 34.031 0.675 1 98 107 GLU B CA 1
ATOM 3949 C C . GLU B 1 107 ? 10.742 35.188 0.586 1 98 107 GLU B C 1
ATOM 3951 O O . GLU B 1 107 ? 10.609 35.969 1.532 1 98 107 GLU B O 1
ATOM 3956 N N . MET B 1 108 ? 10.156 35.25 -0.52 1 96.88 108 MET B N 1
ATOM 3957 C CA . MET B 1 108 ? 9.18 36.312 -0.722 1 96.88 108 MET B CA 1
ATOM 3958 C C . MET B 1 108 ? 8.023 36.188 0.262 1 96.88 108 MET B C 1
ATOM 3960 O O . MET B 1 108 ? 7.594 37.156 0.861 1 96.88 108 MET B O 1
ATOM 3964 N N . LEU B 1 109 ? 7.492 35 0.449 1 96.75 109 LEU B N 1
ATOM 3965 C CA . LEU B 1 109 ? 6.406 34.75 1.392 1 96.75 109 LEU B CA 1
ATOM 3966 C C . LEU B 1 109 ? 6.828 35.125 2.812 1 96.75 109 LEU B C 1
ATOM 3968 O O . LEU B 1 109 ? 6.086 35.781 3.533 1 96.75 109 LEU B O 1
ATOM 3972 N N . LYS B 1 110 ? 7.969 34.688 3.205 1 96.38 110 LYS B N 1
ATOM 3973 C CA . LYS B 1 110 ? 8.477 34.938 4.547 1 96.38 110 LYS B CA 1
ATOM 3974 C C . LYS B 1 110 ? 8.68 36.438 4.758 1 96.38 110 LYS B C 1
ATOM 3976 O O . LYS B 1 110 ? 8.383 36.969 5.832 1 96.38 110 LYS B O 1
ATOM 3981 N N . PHE B 1 111 ? 9.219 37.062 3.729 1 96.38 111 PHE B N 1
ATOM 3982 C CA . PHE B 1 111 ? 9.453 38.5 3.797 1 96.38 111 PHE B CA 1
ATOM 3983 C C . PHE B 1 111 ? 8.148 39.281 3.994 1 96.38 111 PHE B C 1
ATOM 3985 O O . PHE B 1 111 ? 8.047 40.125 4.871 1 96.38 111 PHE B O 1
ATOM 3992 N N . ARG B 1 112 ? 7.188 38.969 3.207 1 95.75 112 ARG B N 1
ATOM 3993 C CA . ARG B 1 112 ? 5.887 39.625 3.295 1 95.75 112 ARG B CA 1
ATOM 3994 C C . ARG B 1 112 ? 5.234 39.344 4.648 1 95.75 112 ARG B C 1
ATOM 3996 O O . ARG B 1 112 ? 4.645 40.25 5.238 1 95.75 112 ARG B O 1
ATOM 4003 N N . ALA B 1 113 ? 5.305 38.156 5.102 1 95.5 113 ALA B N 1
ATOM 4004 C CA . ALA B 1 113 ? 4.734 37.781 6.395 1 95.5 113 ALA B CA 1
ATOM 4005 C C . ALA B 1 113 ? 5.41 38.562 7.527 1 95.5 113 ALA B C 1
ATOM 4007 O O . ALA B 1 113 ? 4.742 39.031 8.445 1 95.5 113 ALA B O 1
ATOM 4008 N N . ARG B 1 114 ? 6.723 38.625 7.453 1 94.25 114 ARG B N 1
ATOM 4009 C CA . ARG B 1 114 ? 7.484 39.344 8.484 1 94.25 114 ARG B CA 1
ATOM 4010 C C . ARG B 1 114 ? 7.109 40.812 8.547 1 94.25 114 ARG B C 1
ATOM 4012 O O . ARG B 1 114 ? 7.074 41.406 9.625 1 94.25 114 ARG B O 1
ATOM 4019 N N . ASN B 1 115 ? 6.816 41.344 7.438 1 94.75 115 ASN B N 1
ATOM 4020 C CA . ASN B 1 115 ? 6.496 42.75 7.352 1 94.75 115 ASN B CA 1
ATOM 4021 C C . ASN B 1 115 ? 5.176 43.062 8.047 1 94.75 115 ASN B C 1
ATOM 4023 O O . ASN B 1 115 ? 4.934 44.219 8.43 1 94.75 115 ASN B O 1
ATOM 4027 N N . LEU B 1 116 ? 4.359 42.125 8.211 1 93.5 116 LEU B N 1
ATOM 4028 C CA . LEU B 1 116 ? 3.076 42.344 8.867 1 93.5 116 LEU B CA 1
ATOM 4029 C C . LEU B 1 116 ? 3.23 42.344 10.383 1 93.5 116 LEU B C 1
ATOM 4031 O O . LEU B 1 116 ? 2.34 42.781 11.102 1 93.5 116 LEU B O 1
ATOM 4035 N N . ASN B 1 117 ? 4.332 41.844 10.93 1 92.62 117 ASN B N 1
ATOM 4036 C CA . ASN B 1 117 ? 4.652 41.812 12.352 1 92.62 117 ASN B CA 1
ATOM 4037 C C . ASN B 1 117 ? 3.535 41.125 13.148 1 92.62 117 ASN B C 1
ATOM 4039 O O . ASN B 1 117 ? 3.076 41.688 14.156 1 92.62 117 ASN B O 1
ATOM 4043 N N . GLN B 1 118 ? 3.02 40.062 12.641 1 95.69 118 GLN B N 1
ATOM 4044 C CA . GLN B 1 118 ? 1.982 39.25 13.281 1 95.69 118 GLN B CA 1
ATOM 4045 C C . GLN B 1 118 ? 2.459 37.812 13.508 1 95.69 118 GLN B C 1
ATOM 4047 O O . GLN B 1 118 ? 3.512 37.594 14.109 1 95.69 118 GLN B O 1
ATOM 4052 N N . ALA B 1 119 ? 1.779 36.844 13.016 1 97.31 119 ALA B N 1
ATOM 4053 C CA . ALA B 1 119 ? 2.113 35.469 13.32 1 97.31 119 ALA B CA 1
ATOM 4054 C C . ALA B 1 119 ? 3.4 35.031 12.617 1 97.31 119 ALA B C 1
ATOM 4056 O O . ALA B 1 119 ? 3.727 35.562 11.547 1 97.31 119 ALA B O 1
ATOM 4057 N N . HIS B 1 120 ? 4.18 34.156 13.242 1 97.81 120 HIS B N 1
ATOM 4058 C CA . HIS B 1 120 ? 5.293 33.469 12.586 1 97.81 120 HIS B CA 1
ATOM 4059 C C . HIS B 1 120 ? 4.797 32.469 11.547 1 97.81 120 HIS B C 1
ATOM 4061 O O . HIS B 1 120 ? 4.02 31.578 11.867 1 97.81 120 HIS B O 1
ATOM 4067 N N . VAL B 1 121 ? 5.273 32.688 10.312 1 98.12 121 VAL B N 1
ATOM 4068 C CA . VAL B 1 121 ? 4.844 31.812 9.234 1 98.12 121 VAL B CA 1
ATOM 4069 C C . VAL B 1 121 ? 5.965 30.828 8.891 1 98.12 121 VAL B C 1
ATOM 4071 O O . VAL B 1 121 ? 7.09 31.234 8.594 1 98.12 121 VAL B O 1
ATOM 4074 N N . TYR B 1 122 ? 5.668 29.578 8.93 1 98.31 122 TYR B N 1
ATOM 4075 C CA . TYR B 1 122 ? 6.594 28.5 8.602 1 98.31 122 TYR B CA 1
ATOM 4076 C C . TYR B 1 122 ? 6.141 27.75 7.352 1 98.31 122 TYR B C 1
ATOM 4078 O O . TYR B 1 122 ? 5.285 26.875 7.43 1 98.31 122 TYR B O 1
ATOM 4086 N N . PRO B 1 123 ? 6.773 28 6.207 1 98.5 123 PRO B N 1
ATOM 4087 C CA . PRO B 1 123 ? 6.332 27.359 4.965 1 98.5 123 PRO B CA 1
ATOM 4088 C C . PRO B 1 123 ? 6.84 25.922 4.82 1 98.5 123 PRO B C 1
ATOM 4090 O O . PRO B 1 123 ? 7.969 25.625 5.211 1 98.5 123 PRO B O 1
ATOM 4093 N N . LEU B 1 124 ? 5.988 25.078 4.297 1 98.75 124 LEU B N 1
ATOM 4094 C CA . LEU B 1 124 ? 6.441 23.812 3.738 1 98.75 124 LEU B CA 1
ATOM 4095 C C . LEU B 1 124 ? 6.84 23.969 2.275 1 98.75 124 LEU B C 1
ATOM 4097 O O . LEU B 1 124 ? 6.184 24.703 1.525 1 98.75 124 LEU B O 1
ATOM 4101 N N . GLY B 1 125 ? 7.91 23.359 1.937 1 98.81 125 GLY B N 1
ATOM 4102 C CA . GLY B 1 125 ? 8.258 23.281 0.526 1 98.81 125 GLY B CA 1
ATOM 4103 C C . GLY B 1 125 ? 7.547 22.172 -0.21 1 98.81 125 GLY B C 1
ATOM 4104 O O . GLY B 1 125 ? 7.168 21.156 0.394 1 98.81 125 GLY B O 1
ATOM 4105 N N . ALA B 1 126 ? 7.344 22.391 -1.52 1 98.88 126 ALA B N 1
ATOM 4106 C CA . ALA B 1 126 ? 6.785 21.312 -2.336 1 98.88 126 ALA B CA 1
ATOM 4107 C C . ALA B 1 126 ? 7.73 20.125 -2.383 1 98.88 126 ALA B C 1
ATOM 4109 O O . ALA B 1 126 ? 8.945 20.281 -2.535 1 98.88 126 ALA B O 1
ATOM 4110 N N . LEU B 1 127 ? 7.137 18.969 -2.215 1 98.81 127 LEU B N 1
ATOM 4111 C CA . LEU B 1 127 ? 7.918 17.734 -2.293 1 98.81 127 LEU B CA 1
ATOM 4112 C C . LEU B 1 127 ? 8.422 17.5 -3.713 1 98.81 127 LEU B C 1
ATOM 4114 O O . LEU B 1 127 ? 9.547 17.047 -3.91 1 98.81 127 LEU B O 1
ATOM 4118 N N . THR B 1 128 ? 7.586 17.75 -4.695 1 98.81 128 THR B N 1
ATOM 4119 C CA . THR B 1 128 ? 7.938 17.594 -6.102 1 98.81 128 THR B CA 1
ATOM 4120 C C . THR B 1 128 ? 7.648 18.891 -6.871 1 98.81 128 THR B C 1
ATOM 4122 O O . THR B 1 128 ? 6.828 19.703 -6.441 1 98.81 128 THR B O 1
ATOM 4125 N N . VAL B 1 129 ? 8.32 19.109 -7.973 1 98.69 129 VAL B N 1
ATOM 4126 C CA . VAL B 1 129 ? 8.164 20.297 -8.805 1 98.69 129 VAL B CA 1
ATOM 4127 C C . VAL B 1 129 ? 6.715 20.422 -9.266 1 98.69 129 VAL B C 1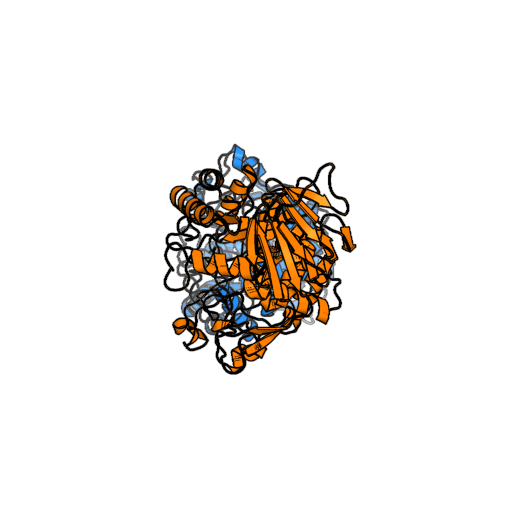
ATOM 4129 O O . VAL B 1 129 ? 6.18 19.516 -9.906 1 98.69 129 VAL B O 1
ATOM 4132 N N . GLY B 1 130 ? 6.098 21.562 -8.891 1 98.56 130 GLY B N 1
ATOM 4133 C CA . GLY B 1 130 ? 4.723 21.828 -9.281 1 98.56 130 GLY B CA 1
ATOM 4134 C C . GLY B 1 130 ? 3.723 20.906 -8.602 1 98.56 130 GLY B C 1
ATOM 4135 O O . GLY B 1 130 ? 2.549 20.875 -8.984 1 98.56 130 GLY B O 1
ATOM 4136 N N . LEU B 1 131 ? 4.156 20.078 -7.656 1 98.5 131 LEU B N 1
ATOM 4137 C CA . LEU B 1 131 ? 3.344 19.078 -6.957 1 98.5 131 LEU B CA 1
ATOM 4138 C C . LEU B 1 131 ? 2.803 18.047 -7.93 1 98.5 131 LEU B C 1
ATOM 4140 O O . LEU B 1 131 ? 1.68 17.562 -7.77 1 98.5 131 LEU B O 1
ATOM 4144 N N . LYS B 1 132 ? 3.594 17.719 -8.938 1 98.25 132 LYS B N 1
ATOM 4145 C CA . LYS B 1 132 ? 3.15 16.828 -10 1 98.25 132 LYS B CA 1
ATOM 4146 C C . LYS B 1 132 ? 3.463 15.367 -9.664 1 98.25 132 LYS B C 1
ATOM 4148 O O . LYS B 1 132 ? 2.998 14.453 -10.344 1 98.25 132 LYS B O 1
ATOM 4153 N N . GLY B 1 133 ? 4.309 15.109 -8.641 1 97.81 133 GLY B N 1
ATOM 4154 C CA . GLY B 1 133 ? 4.629 13.758 -8.203 1 97.81 133 GLY B CA 1
ATOM 4155 C C . GLY B 1 133 ? 5.648 13.07 -9.094 1 97.81 133 GLY B C 1
ATOM 4156 O O . GLY B 1 133 ? 5.742 11.844 -9.102 1 97.81 133 GLY B O 1
ATOM 4157 N N . LEU B 1 134 ? 6.512 13.82 -9.891 1 97.69 134 LEU B N 1
ATOM 4158 C CA . LEU B 1 134 ? 7.383 13.227 -10.898 1 97.69 134 LEU B CA 1
ATOM 4159 C C . LEU B 1 134 ? 8.852 13.5 -10.586 1 97.69 134 LEU B C 1
ATOM 4161 O O . LEU B 1 134 ? 9.688 12.609 -10.695 1 97.69 134 LEU B O 1
ATOM 4165 N N . VAL B 1 135 ? 9.164 14.766 -10.211 1 98.25 135 VAL B N 1
ATOM 4166 C CA . VAL B 1 135 ? 10.539 15.195 -9.984 1 98.25 135 VAL B CA 1
ATOM 4167 C C . VAL B 1 135 ? 10.648 15.883 -8.633 1 98.25 135 VAL B C 1
ATOM 4169 O O . VAL B 1 135 ? 9.867 16.781 -8.312 1 98.25 135 VAL B O 1
ATOM 4172 N N . LEU B 1 136 ? 11.633 15.477 -7.812 1 98.44 136 LEU B N 1
ATOM 4173 C CA . LEU B 1 136 ? 11.844 16.062 -6.496 1 98.44 136 LEU B CA 1
ATOM 4174 C C . LEU B 1 136 ? 12.258 17.531 -6.609 1 98.44 136 LEU B C 1
ATOM 4176 O O . LEU B 1 136 ? 12.953 17.906 -7.559 1 98.44 136 LEU B O 1
ATOM 4180 N N . THR B 1 137 ? 11.867 18.312 -5.727 1 98.69 137 THR B N 1
ATOM 4181 C CA . THR B 1 137 ? 12.359 19.688 -5.641 1 98.69 137 THR B CA 1
ATOM 4182 C C . THR B 1 137 ? 13.75 19.719 -5.023 1 98.69 137 THR B C 1
ATOM 4184 O O . THR B 1 137 ? 14.25 18.703 -4.539 1 98.69 137 THR B O 1
ATOM 4187 N N . GLU B 1 138 ? 14.414 20.906 -5.141 1 97.94 138 GLU B N 1
ATOM 4188 C CA . GLU B 1 138 ? 15.688 21.125 -4.457 1 97.94 138 GLU B CA 1
ATOM 4189 C C . GLU B 1 138 ? 15.469 21.375 -2.965 1 97.94 138 GLU B C 1
ATOM 4191 O O . GLU B 1 138 ? 15.602 22.5 -2.496 1 97.94 138 GLU B O 1
ATOM 4196 N N . MET B 1 139 ? 15.281 20.297 -2.193 1 98.25 139 MET B N 1
ATOM 4197 C CA . MET B 1 139 ? 14.844 20.359 -0.802 1 98.25 139 MET B CA 1
ATOM 4198 C C . MET B 1 139 ? 15.844 21.141 0.047 1 98.25 139 MET B C 1
ATOM 4200 O O . MET B 1 139 ? 15.445 21.922 0.919 1 98.25 139 MET B O 1
ATOM 4204 N N . ALA B 1 140 ? 17.078 20.953 -0.189 1 97.88 140 ALA B N 1
ATOM 4205 C CA . ALA B 1 140 ? 18.109 21.641 0.588 1 97.88 140 ALA B CA 1
ATOM 4206 C C . ALA B 1 140 ? 18 23.156 0.417 1 97.88 140 ALA B C 1
ATOM 4208 O O . ALA B 1 140 ? 18.031 23.891 1.399 1 97.88 140 ALA B O 1
ATOM 4209 N N . GLU B 1 141 ? 17.906 23.578 -0.846 1 98.12 141 GLU B N 1
ATOM 4210 C CA . GLU B 1 141 ? 17.781 25.016 -1.136 1 98.12 141 GLU B CA 1
ATOM 4211 C C . GLU B 1 141 ? 16.516 25.594 -0.538 1 98.12 141 GLU B C 1
ATOM 4213 O O . GLU B 1 141 ? 16.516 26.734 -0.061 1 98.12 141 GLU B O 1
ATOM 4218 N N . LEU B 1 142 ? 15.477 24.828 -0.626 1 98.69 142 LEU B N 1
ATOM 4219 C CA . LEU B 1 142 ? 14.211 25.281 -0.071 1 98.69 142 LEU B CA 1
ATOM 4220 C C . LEU B 1 142 ? 14.289 25.406 1.447 1 98.69 142 LEU B C 1
ATOM 4222 O O . LEU B 1 142 ? 13.695 26.312 2.037 1 98.69 142 LEU B O 1
ATOM 4226 N N . THR B 1 143 ? 14.953 24.484 2.064 1 98.25 143 THR B N 1
ATOM 4227 C CA . THR B 1 143 ? 15.164 24.547 3.506 1 98.25 143 THR B CA 1
ATOM 4228 C C . THR B 1 143 ? 15.969 25.781 3.883 1 98.25 143 THR B C 1
ATOM 4230 O O . THR B 1 143 ? 15.648 26.469 4.855 1 98.25 143 THR B O 1
ATOM 4233 N N . GLU B 1 144 ? 17.016 26.078 3.111 1 98 144 GLU B N 1
ATOM 4234 C CA . GLU B 1 144 ? 17.812 27.281 3.334 1 98 144 GLU B CA 1
ATOM 4235 C C . GLU B 1 144 ? 16.969 28.547 3.207 1 98 144 GLU B C 1
ATOM 4237 O O . GLU B 1 144 ? 17.203 29.531 3.906 1 98 144 GLU B O 1
ATOM 4242 N N . ALA B 1 145 ? 16.016 28.406 2.318 1 98.25 145 ALA B N 1
ATOM 4243 C CA . ALA B 1 145 ? 15.133 29.547 2.09 1 98.25 145 ALA B CA 1
ATOM 4244 C C . ALA B 1 145 ? 14.133 29.703 3.23 1 98.25 145 ALA B C 1
ATOM 4246 O O . ALA B 1 145 ? 13.516 30.766 3.381 1 98.25 145 ALA B O 1
ATOM 4247 N N . GLY B 1 146 ? 13.922 28.656 4.031 1 97.75 146 GLY B N 1
ATOM 4248 C CA . GLY B 1 146 ? 13.094 28.844 5.215 1 97.75 146 GLY B CA 1
ATOM 4249 C C . GLY B 1 146 ? 12.039 27.766 5.363 1 97.75 146 GLY B C 1
ATOM 4250 O O . GLY B 1 146 ? 11.242 27.797 6.309 1 97.75 146 GLY B O 1
ATOM 4251 N N . CYS B 1 147 ? 11.984 26.766 4.469 1 98.56 147 CYS B N 1
ATOM 4252 C CA . CYS B 1 147 ? 11.008 25.688 4.594 1 98.56 147 CYS B CA 1
ATOM 4253 C C . CYS B 1 147 ? 11.328 24.781 5.781 1 98.56 147 CYS B C 1
ATOM 4255 O O . CYS B 1 147 ? 12.5 24.484 6.035 1 98.56 147 CYS B O 1
ATOM 4257 N N . VAL B 1 148 ? 10.266 24.359 6.461 1 98.25 148 VAL B N 1
ATOM 4258 C CA . VAL B 1 148 ? 10.469 23.594 7.688 1 98.25 148 VAL B CA 1
ATOM 4259 C C . VAL B 1 148 ? 10.203 22.109 7.426 1 98.25 148 VAL B C 1
ATOM 4261 O O . VAL B 1 148 ? 10.367 21.281 8.32 1 98.25 148 VAL B O 1
ATOM 4264 N N . GLY B 1 149 ? 9.82 21.75 6.281 1 98.44 149 GLY B N 1
ATOM 4265 C CA . GLY B 1 149 ? 9.5 20.406 5.805 1 98.44 149 GLY B CA 1
ATOM 4266 C C . GLY B 1 149 ? 8.984 20.391 4.379 1 98.44 149 GLY B C 1
ATOM 4267 O O . GLY B 1 149 ? 8.977 21.422 3.705 1 98.44 149 GLY B O 1
ATOM 4268 N N . PHE B 1 150 ? 8.594 19.25 3.91 1 98.88 150 PHE B N 1
ATOM 4269 C CA . PHE B 1 150 ? 8.18 19.125 2.52 1 98.88 150 PHE B CA 1
ATOM 4270 C C . PHE B 1 150 ? 6.863 18.359 2.416 1 98.88 150 PHE B C 1
ATOM 4272 O O . PHE B 1 150 ? 6.633 17.406 3.162 1 98.88 150 PHE B O 1
ATOM 4279 N N . SER B 1 151 ? 6.047 18.797 1.485 1 98.75 151 SER B N 1
ATOM 4280 C CA . SER B 1 151 ? 4.711 18.203 1.394 1 98.75 151 SER B CA 1
ATOM 4281 C C . SER B 1 151 ? 4.23 18.156 -0.053 1 98.75 151 SER B C 1
ATOM 4283 O O . SER B 1 151 ? 4.703 18.922 -0.899 1 98.75 151 SER B O 1
ATOM 4285 N N . GLN B 1 152 ? 3.344 17.203 -0.256 1 98.12 152 GLN B N 1
ATOM 4286 C CA . GLN B 1 152 ? 2.588 17.156 -1.504 1 98.12 152 GLN B CA 1
ATOM 4287 C C . GLN B 1 152 ? 1.198 17.766 -1.331 1 98.12 152 GLN B C 1
ATOM 4289 O O . GLN B 1 152 ? 0.362 17.672 -2.234 1 98.12 152 GLN B O 1
ATOM 4294 N N . ALA B 1 153 ? 1.022 18.391 -0.186 1 97.5 153 ALA B N 1
ATOM 4295 C CA . ALA B 1 153 ? -0.304 18.922 0.117 1 97.5 153 ALA B CA 1
ATOM 4296 C C . ALA B 1 153 ? -1.392 17.891 -0.207 1 97.5 153 ALA B C 1
ATOM 4298 O O . ALA B 1 153 ? -1.325 16.75 0.234 1 97.5 153 ALA B O 1
ATOM 4299 N N . ASP B 1 154 ? -2.391 18.281 -1.03 1 95.56 154 ASP B N 1
ATOM 4300 C CA . ASP B 1 154 ? -3.49 17.375 -1.351 1 95.56 154 ASP B CA 1
ATOM 4301 C C . ASP B 1 154 ? -3.299 16.734 -2.729 1 95.56 154 ASP B C 1
ATOM 4303 O O . ASP B 1 154 ? -4.145 15.969 -3.189 1 95.56 154 ASP B O 1
ATOM 4307 N N . ALA B 1 155 ? -2.182 17.047 -3.387 1 96.62 155 ALA B N 1
ATOM 4308 C CA . ALA B 1 155 ? -1.924 16.484 -4.711 1 96.62 155 ALA B CA 1
ATOM 4309 C C . ALA B 1 155 ? -1.556 15.008 -4.617 1 96.62 155 ALA B C 1
ATOM 4311 O O . ALA B 1 155 ? -0.858 14.594 -3.689 1 96.62 155 ALA B O 1
ATOM 4312 N N . PRO B 1 156 ? -2.021 14.273 -5.602 1 93.81 156 PRO B N 1
ATOM 4313 C CA . PRO B 1 156 ? -1.766 12.836 -5.547 1 93.81 156 PRO B CA 1
ATOM 4314 C C . PRO B 1 156 ? -0.292 12.484 -5.754 1 93.81 156 PRO B C 1
ATOM 4316 O O . PRO B 1 156 ? 0.398 13.148 -6.531 1 93.81 156 PRO B O 1
ATOM 4319 N N . MET B 1 157 ? 0.167 11.477 -5.078 1 95.12 157 MET B N 1
ATOM 4320 C CA . MET B 1 157 ? 1.481 10.867 -5.262 1 95.12 157 MET B CA 1
ATOM 4321 C C . MET B 1 157 ? 1.35 9.445 -5.781 1 95.12 157 MET B C 1
ATOM 4323 O O . MET B 1 157 ? 1.38 8.484 -5 1 95.12 157 MET B O 1
ATOM 4327 N N . THR B 1 158 ? 1.394 9.281 -7.098 1 96.25 158 THR B N 1
ATOM 4328 C CA . THR B 1 158 ? 1.103 8 -7.727 1 96.25 158 THR B CA 1
ATOM 4329 C C . THR B 1 158 ? 2.34 7.105 -7.73 1 96.25 158 THR B C 1
ATOM 4331 O O . THR B 1 158 ? 2.256 5.918 -7.418 1 96.25 158 THR B O 1
ATOM 4334 N N . ASP B 1 159 ? 3.479 7.648 -8.055 1 97.62 159 ASP B N 1
ATOM 4335 C CA . ASP B 1 159 ? 4.719 6.898 -8.234 1 97.62 159 ASP B CA 1
ATOM 4336 C C . ASP B 1 159 ? 5.398 6.625 -6.895 1 97.62 159 ASP B C 1
ATOM 4338 O O . ASP B 1 159 ? 6.07 7.5 -6.344 1 97.62 159 ASP B O 1
ATOM 4342 N N . THR B 1 160 ? 5.312 5.422 -6.406 1 98.31 160 THR B N 1
ATOM 4343 C CA . THR B 1 160 ? 5.852 5.059 -5.098 1 98.31 160 THR B CA 1
ATOM 4344 C C . THR B 1 160 ? 7.379 5.094 -5.117 1 98.31 160 THR B C 1
ATOM 4346 O O . THR B 1 160 ? 8.016 5.23 -4.066 1 98.31 160 THR B O 1
ATOM 4349 N N . LEU B 1 161 ? 7.973 4.922 -6.297 1 97.75 161 LEU B N 1
ATOM 4350 C CA . LEU B 1 161 ? 9.422 5.031 -6.395 1 97.75 161 LEU B CA 1
ATOM 4351 C C . LEU B 1 161 ? 9.875 6.473 -6.16 1 97.75 161 LEU B C 1
ATOM 4353 O O . LEU B 1 161 ? 10.875 6.711 -5.477 1 97.75 161 LEU B O 1
ATOM 4357 N N . VAL B 1 162 ? 9.133 7.426 -6.703 1 98.19 162 VAL B N 1
ATOM 4358 C CA . VAL B 1 162 ? 9.438 8.836 -6.465 1 98.19 162 VAL B CA 1
ATOM 4359 C C . VAL B 1 162 ? 9.266 9.156 -4.984 1 98.19 162 VAL B C 1
ATOM 4361 O O . VAL B 1 162 ? 10.086 9.875 -4.398 1 98.19 162 VAL B O 1
ATOM 4364 N N . LEU B 1 163 ? 8.227 8.656 -4.395 1 98.62 163 LEU B N 1
ATOM 4365 C CA . LEU B 1 163 ? 8.008 8.867 -2.967 1 98.62 163 LEU B CA 1
ATOM 4366 C C . LEU B 1 163 ? 9.148 8.273 -2.148 1 98.62 163 LEU B C 1
ATOM 4368 O O . LEU B 1 163 ? 9.625 8.898 -1.2 1 98.62 163 LEU B O 1
ATOM 4372 N N . MET B 1 164 ? 9.594 7.066 -2.504 1 98.38 164 MET B N 1
ATOM 4373 C CA . MET B 1 164 ? 10.719 6.418 -1.829 1 98.38 164 MET B CA 1
ATOM 4374 C C . MET B 1 164 ? 11.977 7.277 -1.92 1 98.38 164 MET B C 1
ATOM 4376 O O . MET B 1 164 ? 12.664 7.488 -0.919 1 98.38 164 MET B O 1
ATOM 4380 N N . ARG B 1 165 ? 12.25 7.75 -3.07 1 97.88 165 ARG B N 1
ATOM 4381 C CA . ARG B 1 165 ? 13.422 8.594 -3.275 1 97.88 165 ARG B CA 1
ATOM 4382 C C . ARG B 1 165 ? 13.32 9.883 -2.463 1 97.88 165 ARG B C 1
ATOM 4384 O O . ARG B 1 165 ? 14.312 10.352 -1.908 1 97.88 165 ARG B O 1
ATOM 4391 N N . ALA B 1 166 ? 12.117 10.453 -2.422 1 98.69 166 ALA B N 1
ATOM 4392 C CA . ALA B 1 166 ? 11.891 11.648 -1.623 1 98.69 166 ALA B CA 1
ATOM 4393 C C . ALA B 1 166 ? 12.195 11.398 -0.15 1 98.69 166 ALA B C 1
ATOM 4395 O O . ALA B 1 166 ? 12.852 12.211 0.502 1 98.69 166 ALA B O 1
ATOM 4396 N N . LEU B 1 167 ? 11.734 10.305 0.351 1 98.69 167 LEU B N 1
ATOM 4397 C CA . LEU B 1 167 ? 11.953 9.961 1.753 1 98.69 167 LEU B CA 1
ATOM 4398 C C . LEU B 1 167 ? 13.43 9.695 2.023 1 98.69 167 LEU B C 1
ATOM 4400 O O . LEU B 1 167 ? 13.953 10.078 3.072 1 98.69 167 LEU B O 1
ATOM 4404 N N . GLN B 1 168 ? 14.086 9.016 1.074 1 98.12 168 GLN B N 1
ATOM 4405 C CA . GLN B 1 168 ? 15.516 8.773 1.214 1 98.12 168 GLN B CA 1
ATOM 4406 C C . GLN B 1 168 ? 16.297 10.086 1.291 1 98.12 168 GLN B C 1
ATOM 4408 O O . GLN B 1 168 ? 17.172 10.25 2.146 1 98.12 168 GLN B O 1
ATOM 4413 N N . TYR B 1 169 ? 15.953 10.961 0.36 1 97.94 169 TYR B N 1
ATOM 4414 C CA . TYR B 1 169 ? 16.609 12.266 0.339 1 97.94 169 TYR B CA 1
ATOM 4415 C C . TYR B 1 169 ? 16.344 13.031 1.63 1 97.94 169 TYR B C 1
ATOM 4417 O O . TYR B 1 169 ? 17.266 13.609 2.217 1 97.94 169 TYR B O 1
ATOM 4425 N N . ALA B 1 170 ? 15.125 13.062 2.053 1 98.5 170 ALA B N 1
ATOM 4426 C CA . ALA B 1 170 ? 14.75 13.758 3.283 1 98.5 170 ALA B CA 1
ATOM 4427 C C . ALA B 1 170 ? 15.516 13.203 4.48 1 98.5 170 ALA B C 1
ATOM 4429 O O . ALA B 1 170 ? 15.984 13.961 5.332 1 98.5 170 ALA B O 1
ATOM 4430 N N . GLN B 1 171 ? 15.609 11.906 4.535 1 98.12 171 GLN B N 1
ATOM 4431 C CA . GLN B 1 171 ? 16.328 11.266 5.629 1 98.12 171 GLN B CA 1
ATOM 4432 C C . GLN B 1 171 ? 17.797 11.695 5.656 1 98.12 171 GLN B C 1
ATOM 4434 O O . GLN B 1 171 ? 18.359 11.93 6.727 1 98.12 171 GLN B O 1
ATOM 4439 N N . THR B 1 172 ? 18.406 11.711 4.496 1 97.56 172 THR B N 1
ATOM 4440 C CA . THR B 1 172 ? 19.812 12.07 4.367 1 97.56 172 THR B CA 1
ATOM 4441 C C . THR B 1 172 ? 20.078 13.43 5.012 1 97.56 172 THR B C 1
ATOM 4443 O O . THR B 1 172 ? 21.109 13.625 5.656 1 97.56 172 THR B O 1
ATOM 4446 N N . PHE B 1 173 ? 19.172 14.328 4.922 1 97.25 173 PHE B N 1
ATOM 4447 C CA . PHE B 1 173 ? 19.391 15.695 5.371 1 97.25 173 PHE B CA 1
ATOM 4448 C C . PHE B 1 173 ? 18.625 15.977 6.656 1 97.25 173 PHE B C 1
ATOM 4450 O O . PHE B 1 173 ? 18.688 17.094 7.191 1 97.25 173 PHE B O 1
ATOM 4457 N N . GLY B 1 174 ? 17.859 14.992 7.105 1 97.31 174 GLY B N 1
ATOM 4458 C CA . GLY B 1 174 ? 17.125 15.133 8.359 1 97.31 174 GLY B CA 1
ATOM 4459 C C . GLY B 1 174 ? 15.859 15.945 8.211 1 97.31 174 GLY B C 1
ATOM 4460 O O . GLY B 1 174 ? 15.398 16.562 9.172 1 97.31 174 GLY B O 1
ATOM 4461 N N . PHE B 1 175 ? 15.32 16.031 7 1 98.12 175 PHE B N 1
ATOM 4462 C CA . PHE B 1 175 ? 14.078 16.766 6.754 1 98.12 175 PHE B CA 1
ATOM 4463 C C . PHE B 1 175 ? 12.875 15.891 7.102 1 98.12 175 PHE B C 1
ATOM 4465 O O . PHE B 1 175 ? 12.977 14.664 7.152 1 98.12 175 PHE B O 1
ATOM 4472 N N . THR B 1 176 ? 11.781 16.5 7.41 1 98.56 176 THR B N 1
ATOM 4473 C CA . THR B 1 176 ? 10.523 15.789 7.633 1 98.56 176 THR B CA 1
ATOM 4474 C C . THR B 1 176 ? 9.609 15.922 6.422 1 98.56 176 THR B C 1
ATOM 4476 O O . THR B 1 176 ? 9.484 17.016 5.848 1 98.56 176 THR B O 1
ATOM 4479 N N . VAL B 1 177 ? 9.023 14.82 6.004 1 98.88 177 VAL B N 1
ATOM 4480 C CA . VAL B 1 177 ? 8.07 14.836 4.902 1 98.88 177 VAL B CA 1
ATOM 4481 C C . VAL B 1 177 ? 6.645 14.781 5.453 1 98.88 177 VAL B C 1
ATOM 4483 O O . VAL B 1 177 ? 6.336 13.945 6.305 1 98.88 177 VAL B O 1
ATOM 4486 N N . TRP B 1 178 ? 5.844 15.727 5.023 1 98.88 178 TRP B N 1
ATOM 4487 C CA . TRP B 1 178 ? 4.445 15.828 5.43 1 98.88 178 TRP B CA 1
ATOM 4488 C C . TRP B 1 178 ? 3.521 15.258 4.359 1 98.88 178 TRP B C 1
ATOM 4490 O O . TRP B 1 178 ? 3.457 15.773 3.244 1 98.88 178 TRP B O 1
ATOM 4500 N N . LEU B 1 179 ? 2.768 14.188 4.746 1 98.75 179 LEU B N 1
ATOM 4501 C CA . LEU B 1 179 ? 1.975 13.492 3.742 1 98.75 179 LEU B CA 1
ATOM 4502 C C . LEU B 1 179 ? 0.531 13.32 4.207 1 98.75 179 LEU B C 1
ATOM 4504 O O . LEU B 1 179 ? 0.284 12.898 5.34 1 98.75 179 LEU B O 1
ATOM 4508 N N . ARG B 1 180 ? -0.452 13.727 3.393 1 98 180 ARG B N 1
ATOM 4509 C CA . ARG B 1 180 ? -1.809 13.219 3.551 1 98 180 ARG B CA 1
ATOM 4510 C C . ARG B 1 180 ? -1.923 11.797 3.006 1 98 180 ARG B C 1
ATOM 4512 O O . ARG B 1 180 ? -1.665 11.555 1.825 1 98 180 ARG B O 1
ATOM 4519 N N . PRO B 1 181 ? -2.252 10.891 3.883 1 98.12 181 PRO B N 1
ATOM 4520 C CA . PRO B 1 181 ? -2.264 9.492 3.436 1 98.12 181 PRO B CA 1
ATOM 4521 C C . PRO B 1 181 ? -3.525 9.141 2.654 1 98.12 181 PRO B C 1
ATOM 4523 O O . PRO B 1 181 ? -4.539 8.758 3.25 1 98.12 181 PRO B O 1
ATOM 4526 N N . GLU B 1 182 ? -3.455 9.18 1.396 1 97.75 182 GLU B N 1
ATOM 4527 C CA . GLU B 1 182 ? -4.551 8.781 0.52 1 97.75 182 GLU B CA 1
ATOM 4528 C C . GLU B 1 182 ? -4.023 8.148 -0.765 1 97.75 182 GLU B C 1
ATOM 4530 O O . GLU B 1 182 ? -3.154 8.711 -1.431 1 97.75 182 GLU B O 1
ATOM 4535 N N . ASP B 1 183 ? -4.504 6.969 -0.992 1 98.12 183 ASP B N 1
ATOM 4536 C CA . ASP B 1 183 ? -4.184 6.324 -2.26 1 98.12 183 ASP B CA 1
ATOM 4537 C C . ASP B 1 183 ? -4.594 7.199 -3.443 1 98.12 183 ASP B C 1
ATOM 4539 O O . ASP B 1 183 ? -5.656 7.824 -3.422 1 98.12 183 ASP B O 1
ATOM 4543 N N . ALA B 1 184 ? -3.801 7.191 -4.508 1 96.81 184 ALA B N 1
ATOM 4544 C CA . ALA B 1 184 ? -3.975 8.141 -5.605 1 96.81 184 ALA B CA 1
ATOM 4545 C C . ALA B 1 184 ? -5.188 7.777 -6.457 1 96.81 184 ALA B C 1
ATOM 4547 O O . ALA B 1 184 ? -5.699 8.609 -7.211 1 96.81 184 ALA B O 1
ATOM 4548 N N . PHE B 1 185 ? -5.75 6.531 -6.328 1 97.94 185 PHE B N 1
ATOM 4549 C CA . PHE B 1 185 ? -6.762 6.078 -7.273 1 97.94 185 PHE B CA 1
ATOM 4550 C C . PHE B 1 185 ? -8.07 5.758 -6.559 1 97.94 185 PHE B C 1
ATOM 4552 O O . PHE B 1 185 ? -9.148 6.121 -7.031 1 97.94 185 PHE B O 1
ATOM 4559 N N . LEU B 1 186 ? -8.078 5.211 -5.426 1 97.44 186 LEU B N 1
ATOM 4560 C CA . LEU B 1 186 ? -9.242 4.688 -4.727 1 97.44 186 LEU B CA 1
ATOM 4561 C C . LEU B 1 186 ? -10.203 5.812 -4.352 1 97.44 186 LEU B C 1
ATOM 4563 O O . LEU B 1 186 ? -11.422 5.605 -4.289 1 97.44 186 LEU B O 1
ATOM 4567 N N . GLY B 1 187 ? -9.648 7.008 -4.055 1 93.88 187 GLY B N 1
ATOM 4568 C CA . GLY B 1 187 ? -10.492 8.125 -3.668 1 93.88 187 GLY B CA 1
ATOM 4569 C C . GLY B 1 187 ? -10.719 9.125 -4.789 1 93.88 187 GLY B 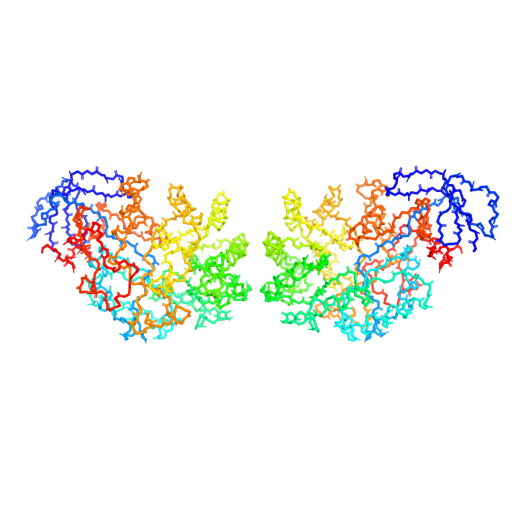C 1
ATOM 4570 O O . GLY B 1 187 ? -11.344 10.164 -4.586 1 93.88 187 GLY B O 1
ATOM 4571 N N . LYS B 1 188 ? -10.281 8.758 -5.988 1 93.69 188 LYS B N 1
ATOM 4572 C CA . LYS B 1 188 ? -10.328 9.703 -7.102 1 93.69 188 LYS B CA 1
ATOM 4573 C C . LYS B 1 188 ? -11.773 10.047 -7.469 1 93.69 188 LYS B C 1
ATOM 4575 O O . LYS B 1 188 ? -12.594 9.156 -7.676 1 93.69 188 LYS B O 1
ATOM 4580 N N . GLY B 1 189 ? -12.055 11.383 -7.438 1 92.94 189 GLY B N 1
ATOM 4581 C CA . GLY B 1 189 ? -13.367 11.867 -7.82 1 92.94 189 GLY B CA 1
ATOM 4582 C C . GLY B 1 189 ? -14.367 11.852 -6.676 1 92.94 189 GLY B C 1
ATOM 4583 O O . GLY B 1 189 ? -15.492 12.336 -6.82 1 92.94 189 GLY B O 1
ATOM 4584 N N . GLY B 1 190 ? -13.984 11.32 -5.508 1 96.69 190 GLY B N 1
ATOM 4585 C CA . GLY B 1 190 ? -14.867 11.281 -4.352 1 96.69 190 GLY B CA 1
ATOM 4586 C C . GLY B 1 190 ? -15.031 12.641 -3.686 1 96.69 190 GLY B C 1
ATOM 4587 O O . GLY B 1 190 ? -14.094 13.438 -3.65 1 96.69 190 GLY B O 1
ATOM 4588 N N . VAL B 1 191 ? -16.297 12.859 -3.158 1 97.5 191 VAL B N 1
ATOM 4589 C CA . VAL B 1 191 ? -16.562 14.164 -2.57 1 97.5 191 VAL B CA 1
ATOM 4590 C C . VAL B 1 191 ? -17.156 13.992 -1.169 1 97.5 191 VAL B C 1
ATOM 4592 O O . VAL B 1 191 ? -17.312 14.969 -0.431 1 97.5 191 VAL B O 1
ATOM 4595 N N . ALA B 1 192 ? -17.469 12.797 -0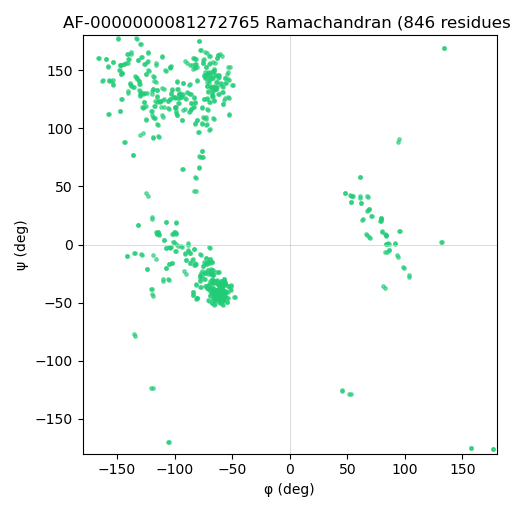.818 1 98.12 192 ALA B N 1
ATOM 4596 C CA . ALA B 1 192 ? -17.953 12.414 0.505 1 98.12 192 ALA B CA 1
ATOM 4597 C C . ALA B 1 192 ? -17.359 11.07 0.934 1 98.12 192 ALA B C 1
ATOM 4599 O O . ALA B 1 192 ? -16.719 10.383 0.136 1 98.12 192 ALA B O 1
ATOM 4600 N N . ALA B 1 193 ? -17.453 10.781 2.188 1 98.25 193 ALA B N 1
ATOM 4601 C CA . ALA B 1 193 ? -17 9.477 2.643 1 98.25 193 ALA B CA 1
ATOM 4602 C C . ALA B 1 193 ? -17.906 8.367 2.109 1 98.25 193 ALA B C 1
ATOM 4604 O O . ALA B 1 193 ? -19.125 8.5 2.117 1 98.25 193 ALA B O 1
ATOM 4605 N N . SER B 1 194 ? -17.281 7.285 1.625 1 97.25 194 SER B N 1
ATOM 4606 C CA . SER B 1 194 ? -18.094 6.137 1.228 1 97.25 194 SER B CA 1
ATOM 4607 C C . SER B 1 194 ? -18.922 5.621 2.395 1 97.25 194 SER B C 1
ATOM 4609 O O . SER B 1 194 ? -18.438 5.551 3.527 1 97.25 194 SER B O 1
ATOM 4611 N N . GLY B 1 195 ? -20.188 5.32 2.111 1 95.25 195 GLY B N 1
ATOM 4612 C CA . GLY B 1 195 ? -21.094 4.824 3.129 1 95.25 195 GLY B CA 1
ATOM 4613 C C . GLY B 1 195 ? -22.562 5.055 2.783 1 95.25 195 GLY B C 1
ATOM 4614 O O . GLY B 1 195 ? -22.875 5.496 1.678 1 95.25 195 GLY B O 1
ATOM 4615 N N . PRO B 1 196 ? -23.406 4.73 3.676 1 95.56 196 PRO B N 1
ATOM 4616 C CA . PRO B 1 196 ? -24.844 4.801 3.408 1 95.56 196 PRO B CA 1
ATOM 4617 C C . PRO B 1 196 ? -25.297 6.207 3.027 1 95.56 196 PRO B C 1
ATOM 4619 O O . PRO B 1 196 ? -26.125 6.367 2.123 1 95.56 196 PRO B O 1
ATOM 4622 N N . LEU B 1 197 ? -24.766 7.219 3.641 1 96.06 197 LEU B N 1
ATOM 4623 C CA . LEU B 1 197 ? -25.203 8.586 3.371 1 96.06 197 LEU B CA 1
ATOM 4624 C C . LEU B 1 197 ? -24.828 9.008 1.957 1 96.06 197 LEU B C 1
ATOM 4626 O O . LEU B 1 197 ? -25.656 9.555 1.225 1 96.06 197 LEU B O 1
ATOM 4630 N N . ALA B 1 198 ? -23.594 8.812 1.617 1 96.94 198 ALA B N 1
ATOM 4631 C CA . ALA B 1 198 ? -23.141 9.164 0.274 1 96.94 198 ALA B CA 1
ATOM 4632 C C . ALA B 1 198 ? -23.984 8.461 -0.79 1 96.94 198 ALA B C 1
ATOM 4634 O O . ALA B 1 198 ? -24.375 9.07 -1.789 1 96.94 198 ALA B O 1
ATOM 4635 N N . SER B 1 199 ? -24.234 7.199 -0.583 1 95.19 199 SER B N 1
ATOM 4636 C CA . SER B 1 199 ? -25.047 6.422 -1.512 1 95.19 199 SER B CA 1
ATOM 4637 C C . SER B 1 199 ? -26.438 7.02 -1.653 1 95.19 199 SER B C 1
ATOM 4639 O O . SER B 1 199 ? -26.953 7.176 -2.768 1 95.19 199 SER B O 1
ATOM 4641 N N . ARG B 1 200 ? -27.078 7.316 -0.558 1 95.88 200 ARG B N 1
ATOM 4642 C CA . ARG B 1 200 ? -28.422 7.875 -0.542 1 95.88 200 ARG B CA 1
ATOM 4643 C C . ARG B 1 200 ? -28.469 9.219 -1.268 1 95.88 200 ARG B C 1
ATOM 4645 O O . ARG B 1 200 ? -29.453 9.523 -1.955 1 95.88 200 ARG B O 1
ATOM 4652 N N . LEU B 1 201 ? -27.391 10 -1.121 1 96.38 201 LEU B N 1
ATOM 4653 C CA . LEU B 1 201 ? -27.344 11.336 -1.699 1 96.38 201 LEU B CA 1
ATOM 4654 C C . LEU B 1 201 ? -26.812 11.289 -3.129 1 96.38 201 LEU B C 1
ATOM 4656 O O . LEU B 1 201 ? -26.766 12.32 -3.809 1 96.38 201 LEU B O 1
ATOM 4660 N N . GLY B 1 202 ? -26.391 10.094 -3.574 1 96.19 202 GLY B N 1
ATOM 4661 C CA . GLY B 1 202 ? -25.844 9.953 -4.914 1 96.19 202 GLY B CA 1
ATOM 4662 C C . GLY B 1 202 ? -24.484 10.594 -5.078 1 96.19 202 GLY B C 1
ATOM 4663 O O . GLY B 1 202 ? -24.125 11.039 -6.168 1 96.19 202 GLY B O 1
ATOM 4664 N N . LEU B 1 203 ? -23.75 10.734 -4.008 1 97.25 203 LEU B 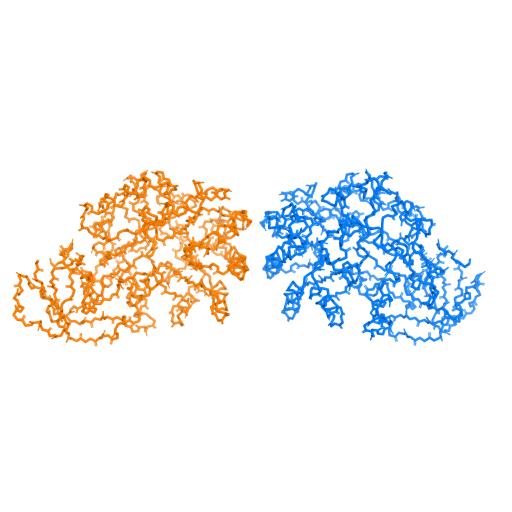N 1
ATOM 4665 C CA . LEU B 1 203 ? -22.422 11.344 -4.035 1 97.25 203 LEU B CA 1
ATOM 4666 C C . LEU B 1 203 ? -21.344 10.281 -4.203 1 97.25 203 LEU B C 1
ATOM 4668 O O . LEU B 1 203 ? -21.438 9.195 -3.627 1 97.25 203 LEU B O 1
ATOM 4672 N N . ALA B 1 204 ? -20.344 10.586 -5.023 1 96.75 204 ALA B N 1
ATOM 4673 C CA . ALA B 1 204 ? -19.172 9.719 -5.117 1 96.75 204 ALA B CA 1
ATOM 4674 C C . ALA B 1 204 ? -18.406 9.695 -3.801 1 96.75 204 ALA B C 1
ATOM 4676 O O . ALA B 1 204 ? -18.172 10.734 -3.184 1 96.75 204 ALA B O 1
ATOM 4677 N N . GLY B 1 205 ? -18 8.477 -3.396 1 97.19 205 GLY B N 1
ATOM 4678 C CA . GLY B 1 205 ? -17.438 8.328 -2.062 1 97.19 205 GLY B CA 1
ATOM 4679 C C . GLY B 1 205 ? -15.938 8.109 -2.064 1 97.19 205 GLY B C 1
ATOM 4680 O O . GLY B 1 205 ? -15.391 7.562 -3.023 1 97.19 205 GLY B O 1
ATOM 4681 N N . VAL B 1 206 ? -15.266 8.539 -1.06 1 98.06 206 VAL B N 1
ATOM 4682 C CA . VAL B 1 206 ? -13.891 8.18 -0.723 1 98.06 206 VAL B CA 1
ATOM 4683 C C . VAL B 1 206 ? -13.891 7.086 0.346 1 98.06 206 VAL B C 1
ATOM 4685 O O . VAL B 1 206 ? -14.297 7.328 1.486 1 98.06 206 VAL B O 1
ATOM 4688 N N . PRO B 1 207 ? -13.484 5.941 0.017 1 97.81 207 PRO B N 1
ATOM 4689 C CA . PRO B 1 207 ? -13.523 4.859 1.007 1 97.81 207 PRO B CA 1
ATOM 4690 C C . PRO B 1 207 ? -12.414 4.977 2.049 1 97.81 207 PRO B C 1
ATOM 4692 O O . PRO B 1 207 ? -11.359 5.559 1.774 1 97.81 207 PRO B O 1
ATOM 4695 N N . VAL B 1 208 ? -12.625 4.383 3.225 1 97.88 208 VAL B N 1
ATOM 4696 C CA . VAL B 1 208 ? -11.641 4.34 4.293 1 97.88 208 VAL B CA 1
ATOM 4697 C C . VAL B 1 208 ? -10.352 3.697 3.783 1 97.88 208 VAL B C 1
ATOM 4699 O O . VAL B 1 208 ? -9.25 4.113 4.152 1 97.88 208 VAL B O 1
ATOM 4702 N N . MET B 1 209 ? -10.477 2.77 2.895 1 97.69 209 MET B N 1
ATOM 4703 C CA . MET B 1 209 ? -9.32 2.01 2.414 1 97.69 209 MET B CA 1
ATOM 4704 C C . MET B 1 209 ? -8.367 2.902 1.628 1 97.69 209 MET B C 1
ATOM 4706 O O . MET B 1 209 ? -7.18 2.596 1.508 1 97.69 209 MET B O 1
ATOM 4710 N N . ALA B 1 210 ? -8.898 3.982 1.041 1 98.25 210 ALA B N 1
ATOM 4711 C CA . ALA B 1 210 ? -8 4.926 0.38 1 98.25 210 ALA B CA 1
ATOM 4712 C C . ALA B 1 210 ? -6.938 5.438 1.347 1 98.25 210 ALA B C 1
ATOM 4714 O O . ALA B 1 210 ? -5.801 5.688 0.948 1 98.25 210 ALA B O 1
ATOM 4715 N N . GLU B 1 211 ? -7.258 5.605 2.609 1 98.56 211 GLU B N 1
ATOM 4716 C CA . GLU B 1 211 ? -6.34 6.055 3.648 1 98.56 211 GLU B CA 1
ATOM 4717 C C . GLU B 1 211 ? -5.465 4.91 4.152 1 98.56 211 GLU B C 1
ATOM 4719 O O . GLU B 1 211 ? -4.242 5.047 4.238 1 98.56 211 GLU B O 1
ATOM 4724 N N . THR B 1 212 ? -6.035 3.715 4.441 1 98.62 212 THR B N 1
ATOM 4725 C CA . THR B 1 212 ? -5.285 2.631 5.062 1 98.62 212 THR B CA 1
ATOM 4726 C C . THR B 1 212 ? -4.27 2.049 4.086 1 98.62 212 THR B C 1
ATOM 4728 O O . THR B 1 212 ? -3.143 1.728 4.473 1 98.62 212 THR B O 1
ATOM 4731 N N . VAL B 1 213 ? -4.645 1.919 2.807 1 98.5 213 VAL B N 1
ATOM 4732 C CA . VAL B 1 213 ? -3.721 1.418 1.792 1 98.5 213 VAL B CA 1
ATOM 4733 C C . VAL B 1 213 ? -2.48 2.307 1.738 1 98.5 213 VAL B C 1
ATOM 4735 O O . VAL B 1 213 ? -1.352 1.808 1.737 1 98.5 213 VAL B O 1
ATOM 4738 N N . ARG B 1 214 ? -2.717 3.582 1.697 1 98.62 214 ARG B N 1
ATOM 4739 C CA . ARG B 1 214 ? -1.588 4.504 1.595 1 98.62 214 ARG B CA 1
ATOM 4740 C C . ARG B 1 214 ? -0.758 4.496 2.875 1 98.62 214 ARG B C 1
ATOM 4742 O O . ARG B 1 214 ? 0.469 4.602 2.824 1 98.62 214 ARG B O 1
ATOM 4749 N N . LEU B 1 215 ? -1.406 4.383 4.031 1 98.81 215 LEU B N 1
ATOM 4750 C CA . LEU B 1 215 ? -0.671 4.305 5.289 1 98.81 215 LEU B CA 1
ATOM 4751 C C . LEU B 1 215 ? 0.271 3.104 5.293 1 98.81 215 LEU B C 1
ATOM 4753 O O . LEU B 1 215 ? 1.436 3.225 5.676 1 98.81 215 LEU B O 1
ATOM 4757 N N . HIS B 1 216 ? -0.2 1.959 4.836 1 98.56 216 HIS B N 1
ATOM 4758 C CA . HIS B 1 216 ? 0.66 0.784 4.742 1 98.56 216 HIS B CA 1
ATOM 4759 C C . HIS B 1 216 ? 1.877 1.062 3.865 1 98.56 216 HIS B C 1
ATOM 4761 O O . HIS B 1 216 ? 2.998 0.686 4.219 1 98.56 216 HIS B O 1
ATOM 4767 N N . THR B 1 217 ? 1.628 1.656 2.738 1 98.5 217 THR B N 1
ATOM 4768 C CA . THR B 1 217 ? 2.717 1.998 1.828 1 98.5 217 THR B CA 1
ATOM 4769 C C . THR B 1 217 ? 3.734 2.902 2.52 1 98.5 217 THR B C 1
ATOM 4771 O O . THR B 1 217 ? 4.938 2.639 2.475 1 98.5 217 THR B O 1
ATOM 4774 N N . ILE B 1 218 ? 3.221 3.932 3.184 1 98.81 218 ILE B N 1
ATOM 4775 C CA . ILE B 1 218 ? 4.082 4.914 3.83 1 98.81 218 ILE B CA 1
ATOM 4776 C C . ILE B 1 218 ? 4.906 4.242 4.926 1 98.81 218 ILE B C 1
ATOM 4778 O O . ILE B 1 218 ? 6.113 4.465 5.027 1 98.81 218 ILE B O 1
ATOM 4782 N N . PHE B 1 219 ? 4.309 3.406 5.707 1 98.75 219 PHE B N 1
ATOM 4783 C CA . PHE B 1 219 ? 5.008 2.77 6.816 1 98.75 219 PHE B CA 1
ATOM 4784 C C . PHE B 1 219 ? 6.086 1.821 6.305 1 98.75 219 PHE B C 1
ATOM 4786 O O . PHE B 1 219 ? 7.168 1.734 6.883 1 98.75 219 PHE B O 1
ATOM 4793 N N . GLU B 1 220 ? 5.793 1.095 5.156 1 98.19 220 GLU B N 1
ATOM 4794 C CA . GLU B 1 220 ? 6.824 0.256 4.551 1 98.19 220 GLU B CA 1
ATOM 4795 C C . GLU B 1 220 ? 8.016 1.091 4.094 1 98.19 220 GLU B C 1
ATOM 4797 O O . GLU B 1 220 ? 9.172 0.689 4.277 1 98.19 220 GLU B O 1
ATOM 4802 N N . LEU B 1 221 ? 7.734 2.188 3.543 1 98.5 221 LEU B N 1
ATOM 4803 C CA . LEU B 1 221 ? 8.797 3.066 3.066 1 98.5 221 LEU B CA 1
ATOM 4804 C C . LEU B 1 221 ? 9.602 3.633 4.234 1 98.5 221 LEU B C 1
ATOM 4806 O O . LEU B 1 221 ? 10.82 3.752 4.152 1 98.5 221 LEU B O 1
ATOM 4810 N N . ILE B 1 222 ? 8.906 3.994 5.332 1 98.69 222 ILE B N 1
ATOM 4811 C CA . ILE B 1 222 ? 9.586 4.508 6.52 1 98.69 222 ILE B CA 1
ATOM 4812 C C . ILE B 1 222 ? 10.508 3.434 7.09 1 98.69 222 ILE B C 1
ATOM 4814 O O . ILE B 1 222 ? 11.656 3.717 7.434 1 98.69 222 ILE B O 1
ATOM 4818 N N . ARG B 1 223 ? 10.039 2.189 7.164 1 97.06 223 ARG B N 1
ATOM 4819 C CA . ARG B 1 223 ? 10.852 1.088 7.672 1 97.06 223 ARG B CA 1
ATOM 4820 C C . ARG B 1 223 ? 12.133 0.932 6.859 1 97.06 223 ARG B C 1
ATOM 4822 O O . ARG B 1 223 ? 13.188 0.621 7.414 1 97.06 223 ARG B O 1
ATOM 4829 N N . SER B 1 224 ? 12.023 1.174 5.605 1 95.44 224 SER B N 1
ATOM 4830 C CA . SER B 1 224 ? 13.141 0.97 4.695 1 95.44 224 SER B CA 1
ATOM 4831 C C . SER B 1 224 ? 14.102 2.156 4.723 1 95.44 224 SER B C 1
ATOM 4833 O O . SER B 1 224 ? 15.312 1.983 4.602 1 95.44 224 SER B O 1
ATOM 4835 N N . THR B 1 225 ? 13.594 3.387 4.914 1 97.06 225 THR B N 1
ATOM 4836 C CA . THR B 1 225 ? 14.414 4.578 4.727 1 97.06 225 THR B CA 1
ATOM 4837 C C . THR B 1 225 ? 14.797 5.195 6.07 1 97.06 225 THR B C 1
ATOM 4839 O O . THR B 1 225 ? 15.781 5.93 6.164 1 97.06 225 THR B O 1
ATOM 4842 N N . GLY B 1 226 ? 13.906 5.008 7.074 1 97.88 226 GLY B N 1
ATOM 4843 C CA . GLY B 1 226 ? 14.094 5.672 8.352 1 97.88 226 GLY B CA 1
ATOM 4844 C C . GLY B 1 226 ? 13.641 7.121 8.352 1 97.88 226 GLY B C 1
ATOM 4845 O O . GLY B 1 226 ? 13.875 7.852 9.312 1 97.88 226 GLY B O 1
ATOM 4846 N N . ALA B 1 227 ? 12.969 7.527 7.332 1 98.5 227 ALA B N 1
ATOM 4847 C CA . ALA B 1 227 ? 12.602 8.93 7.176 1 98.5 227 ALA B CA 1
ATOM 4848 C C . ALA B 1 227 ? 11.531 9.336 8.188 1 98.5 227 ALA B C 1
ATOM 4850 O O . ALA B 1 227 ? 10.672 8.523 8.555 1 98.5 227 ALA B O 1
ATOM 4851 N N . ARG B 1 228 ? 11.578 10.602 8.609 1 98.69 228 ARG B N 1
ATOM 4852 C CA . ARG B 1 228 ? 10.547 11.172 9.469 1 98.69 228 ARG B CA 1
ATOM 4853 C C . ARG B 1 228 ? 9.352 11.648 8.648 1 98.69 228 ARG B C 1
ATOM 4855 O O . ARG B 1 228 ? 9.516 12.391 7.676 1 98.69 228 ARG B O 1
ATOM 4862 N N . VAL B 1 229 ? 8.195 11.141 9.055 1 98.88 229 VAL B N 1
ATOM 4863 C CA . VAL B 1 229 ? 6.996 11.508 8.305 1 98.88 229 VAL B CA 1
ATOM 4864 C C . VAL B 1 229 ? 5.934 12.055 9.258 1 98.88 229 VAL B C 1
ATOM 4866 O O . VAL B 1 229 ? 5.73 11.508 10.344 1 98.88 229 VAL B O 1
ATOM 4869 N N . HIS B 1 230 ? 5.398 13.164 8.938 1 98.94 230 HIS B N 1
ATOM 4870 C CA . HIS B 1 230 ? 4.195 13.672 9.594 1 98.94 230 HIS B CA 1
ATOM 4871 C C . HIS B 1 230 ? 2.957 13.391 8.75 1 98.94 230 HIS B C 1
ATOM 4873 O O . HIS B 1 230 ? 2.859 13.844 7.605 1 98.94 230 HIS B O 1
ATOM 4879 N N . LEU B 1 231 ? 2.043 12.609 9.289 1 98.88 231 LEU B N 1
ATOM 4880 C CA . LEU B 1 231 ? 0.798 12.281 8.602 1 98.88 231 LEU B CA 1
ATOM 4881 C C . LEU B 1 231 ? -0.255 13.359 8.852 1 98.88 231 LEU B C 1
ATOM 4883 O O . LEU B 1 231 ? -0.62 13.625 9.992 1 98.88 231 LEU B O 1
ATOM 4887 N N . CYS B 1 232 ? -0.713 13.914 7.742 1 98.75 232 CYS B N 1
ATOM 4888 C CA . CYS B 1 232 ? -1.58 15.078 7.828 1 98.75 232 CYS B CA 1
ATOM 4889 C C . CYS B 1 232 ? -3.049 14.68 7.785 1 98.75 232 CYS B C 1
ATOM 4891 O O . CYS B 1 232 ? -3.473 13.953 6.883 1 98.75 232 CYS B O 1
ATOM 4893 N N . ARG B 1 233 ? -3.859 15.094 8.719 1 98.56 233 ARG B N 1
ATOM 4894 C CA . ARG B 1 233 ? -5.32 15.094 8.719 1 98.56 233 ARG B CA 1
ATOM 4895 C C . ARG B 1 233 ? -5.867 13.68 8.594 1 98.56 233 ARG B C 1
ATOM 4897 O O . ARG B 1 233 ? -6.672 13.391 7.703 1 98.56 233 ARG B O 1
ATOM 4904 N N . LEU B 1 234 ? -5.484 12.875 9.523 1 98.75 234 LEU B N 1
ATOM 4905 C CA . LEU B 1 234 ? -6.07 11.539 9.578 1 98.75 234 LEU B CA 1
ATOM 4906 C C . LEU B 1 234 ? -7.578 11.617 9.797 1 98.75 234 LEU B C 1
ATOM 4908 O O . LEU B 1 234 ? -8.062 12.492 10.516 1 98.75 234 LEU B O 1
ATOM 4912 N N . SER B 1 235 ? -8.32 10.664 9.188 1 98.56 235 SER B N 1
ATOM 4913 C CA . SER B 1 235 ? -9.773 10.844 9.18 1 98.56 235 SER B CA 1
ATOM 4914 C C . SER B 1 235 ? -10.492 9.555 9.539 1 98.56 235 SER B C 1
ATOM 4916 O O . SER B 1 235 ? -11.719 9.539 9.664 1 98.56 235 SER B O 1
ATOM 4918 N N . SER B 1 236 ? -9.812 8.398 9.672 1 98.62 236 SER B N 1
ATOM 4919 C CA . SER B 1 236 ? -10.516 7.133 9.867 1 98.62 236 SER B CA 1
ATOM 4920 C C . SER B 1 236 ? -10.016 6.418 11.125 1 98.62 236 SER B C 1
ATOM 4922 O O . SER B 1 236 ? -8.844 6.52 11.477 1 98.62 236 SER B O 1
ATOM 4924 N N . ALA B 1 237 ? -10.938 5.695 11.789 1 98.75 237 ALA B N 1
ATOM 4925 C CA . ALA B 1 237 ? -10.578 4.883 12.945 1 98.75 237 ALA B CA 1
ATOM 4926 C C . ALA B 1 237 ? -9.555 3.811 12.57 1 98.75 237 ALA B C 1
ATOM 4928 O O . ALA B 1 237 ? -8.594 3.576 13.305 1 98.75 237 ALA B O 1
ATOM 4929 N N . ALA B 1 238 ? -9.773 3.209 11.445 1 98.44 238 ALA B N 1
ATOM 4930 C CA . ALA B 1 238 ? -8.867 2.16 10.977 1 98.44 238 ALA B CA 1
ATOM 4931 C C . ALA B 1 238 ? -7.473 2.715 10.711 1 98.44 238 ALA B C 1
ATOM 4933 O O . ALA B 1 238 ? -6.473 2.061 11.023 1 98.44 238 ALA B O 1
ATOM 4934 N N . GLY B 1 239 ? -7.402 3.855 10.102 1 98.69 239 GLY B N 1
ATOM 4935 C CA . GLY B 1 239 ? -6.121 4.504 9.891 1 98.69 239 GLY B CA 1
ATOM 4936 C C . GLY B 1 239 ? -5.387 4.812 11.188 1 98.69 239 GLY B C 1
ATOM 4937 O O . GLY B 1 239 ? -4.176 4.605 11.281 1 98.69 239 GLY B O 1
ATOM 4938 N N . LEU B 1 240 ? -6.117 5.266 12.172 1 98.88 240 LEU B N 1
ATOM 4939 C CA . LEU B 1 240 ? -5.523 5.617 13.453 1 98.88 240 LEU B CA 1
ATOM 4940 C C . LEU B 1 240 ? -5.008 4.379 14.172 1 98.88 240 LEU B C 1
ATOM 4942 O O . LEU B 1 240 ? -4 4.441 14.883 1 98.88 240 LEU B O 1
ATOM 4946 N N . GLU B 1 241 ? -5.688 3.283 13.969 1 98.56 241 GLU B N 1
ATOM 4947 C CA . GLU B 1 241 ? -5.18 2.029 14.516 1 98.56 241 GLU B CA 1
ATOM 4948 C C . GLU B 1 241 ? -3.84 1.652 13.891 1 98.56 241 GLU B C 1
ATOM 4950 O O . GLU B 1 241 ? -2.939 1.177 14.586 1 98.56 241 GLU B O 1
ATOM 4955 N N . LEU B 1 242 ? -3.729 1.818 12.625 1 98.56 242 LEU B N 1
ATOM 4956 C CA . LEU B 1 242 ? -2.461 1.564 11.945 1 98.56 242 LEU B CA 1
ATOM 4957 C C . LEU B 1 242 ? -1.364 2.477 12.484 1 98.56 242 LEU B C 1
ATOM 4959 O O . LEU B 1 242 ? -0.225 2.043 12.672 1 98.56 242 LEU B O 1
ATOM 4963 N N . VAL B 1 243 ? -1.685 3.736 12.742 1 98.88 243 VAL B N 1
ATOM 4964 C CA . VAL B 1 243 ? -0.716 4.695 13.266 1 98.88 243 VAL B CA 1
ATOM 4965 C C . VAL B 1 243 ? -0.278 4.27 14.664 1 98.88 243 VAL B C 1
ATOM 4967 O O . VAL B 1 243 ? 0.906 4.344 15 1 98.88 243 VAL B O 1
ATOM 4970 N N . ARG B 1 244 ? -1.251 3.875 15.453 1 98.62 244 ARG B N 1
ATOM 4971 C CA . ARG B 1 244 ? -0.942 3.402 16.797 1 98.62 244 ARG B CA 1
ATOM 4972 C C . ARG B 1 244 ? 0.089 2.279 16.766 1 98.62 244 ARG B C 1
ATOM 4974 O O . ARG B 1 244 ? 1.053 2.287 17.531 1 98.62 244 ARG B O 1
ATOM 4981 N N . ARG B 1 245 ? -0.089 1.317 15.883 1 97.75 245 ARG B N 1
ATOM 4982 C CA . ARG B 1 245 ? 0.827 0.191 15.727 1 97.75 245 ARG B CA 1
ATOM 4983 C C . ARG B 1 245 ? 2.193 0.658 15.242 1 97.75 245 ARG B C 1
ATOM 4985 O O . ARG B 1 245 ? 3.225 0.164 15.703 1 97.75 245 ARG B O 1
ATOM 4992 N N . ALA B 1 246 ? 2.195 1.54 14.258 1 98.62 246 ALA B N 1
ATOM 4993 C CA . ALA B 1 246 ? 3.447 2.072 13.727 1 98.62 246 ALA B CA 1
ATOM 4994 C C . ALA B 1 246 ? 4.258 2.766 14.82 1 98.62 246 ALA B C 1
ATOM 4996 O O . ALA B 1 246 ? 5.473 2.582 14.914 1 98.62 246 ALA B O 1
ATOM 4997 N N . LYS B 1 247 ? 3.572 3.566 15.648 1 98.62 247 LYS B N 1
ATOM 4998 C CA . LYS B 1 247 ? 4.242 4.246 16.766 1 98.62 247 LYS B CA 1
ATOM 4999 C C . LYS B 1 247 ? 4.766 3.244 17.781 1 98.62 247 LYS B C 1
ATOM 5001 O O . LYS B 1 247 ? 5.859 3.412 18.312 1 98.62 247 LYS B O 1
ATOM 5006 N N . ALA B 1 248 ? 3.986 2.234 18.047 1 98.19 248 ALA B N 1
ATOM 5007 C CA . ALA B 1 248 ? 4.406 1.188 18.984 1 98.19 248 ALA B CA 1
ATOM 5008 C C . ALA B 1 248 ? 5.656 0.471 18.469 1 98.19 248 ALA B C 1
ATOM 5010 O O . ALA B 1 248 ? 6.5 0.044 19.25 1 98.19 248 ALA B O 1
ATOM 5011 N N . GLU B 1 249 ? 5.762 0.34 17.156 1 97.62 249 GLU B N 1
ATOM 5012 C CA . GLU B 1 249 ? 6.922 -0.27 16.531 1 97.62 249 GLU B CA 1
ATOM 5013 C C . GLU B 1 249 ? 8.141 0.652 16.594 1 97.62 249 GLU B C 1
ATOM 5015 O O . GLU B 1 249 ? 9.266 0.218 16.359 1 97.62 249 GLU B O 1
ATOM 5020 N N . GLY B 1 250 ? 7.969 1.92 16.859 1 98.31 250 GLY B N 1
ATOM 5021 C CA . GLY B 1 250 ? 9.047 2.883 16.984 1 98.31 250 GLY B CA 1
ATOM 5022 C C . GLY B 1 250 ? 9.32 3.648 15.711 1 98.31 250 GLY B C 1
ATOM 5023 O O . GLY B 1 250 ? 10.367 4.281 15.562 1 98.31 250 GLY B O 1
ATOM 5024 N N . LEU B 1 251 ? 8.414 3.545 14.727 1 98.62 251 LEU B N 1
ATOM 5025 C CA . LEU B 1 251 ? 8.602 4.301 13.5 1 98.62 251 LEU B CA 1
ATOM 5026 C C . LEU B 1 251 ? 8.555 5.801 13.766 1 98.62 251 LEU B C 1
ATOM 5028 O O . LEU B 1 251 ? 7.797 6.258 14.625 1 98.62 251 LEU B O 1
ATOM 5032 N N . PRO B 1 252 ? 9.383 6.586 13.148 1 98.62 252 PRO B N 1
ATOM 5033 C CA . PRO B 1 252 ? 9.414 8.031 13.344 1 98.62 252 PRO B CA 1
ATOM 5034 C C . PRO B 1 252 ? 8.258 8.75 12.648 1 98.62 252 PRO B C 1
ATOM 5036 O O . PRO B 1 252 ? 8.469 9.461 11.664 1 98.62 252 PRO B O 1
ATOM 5039 N N . VAL B 1 253 ? 7.066 8.648 13.227 1 98.69 253 VAL B N 1
ATOM 5040 C CA . VAL B 1 253 ? 5.863 9.195 12.609 1 98.69 253 VAL B CA 1
ATOM 5041 C C . VAL B 1 253 ? 5.094 10.039 13.625 1 98.69 253 VAL B C 1
ATOM 5043 O O . VAL B 1 253 ? 5.07 9.711 14.812 1 98.69 253 VAL B O 1
ATOM 5046 N N . THR B 1 254 ? 4.609 11.117 13.242 1 98.81 254 THR B N 1
ATOM 5047 C CA . THR B 1 254 ? 3.629 11.93 13.953 1 98.81 254 THR B CA 1
ATOM 5048 C C . THR B 1 254 ? 2.387 12.156 13.094 1 98.81 254 THR B C 1
ATOM 5050 O O . THR B 1 254 ? 2.381 11.828 11.906 1 98.81 254 THR B O 1
ATOM 5053 N N . CYS B 1 255 ? 1.308 12.602 13.711 1 98.88 255 CYS B N 1
ATOM 5054 C CA . CYS B 1 255 ? 0.12 12.844 12.898 1 98.88 255 CYS B CA 1
ATOM 5055 C C . CYS B 1 255 ? -0.763 13.914 13.531 1 98.88 255 CYS B C 1
ATOM 5057 O O . CYS B 1 255 ? -0.625 14.219 14.719 1 98.88 255 CYS B O 1
ATOM 5059 N N . ASP B 1 256 ? -1.534 14.5 12.719 1 98.88 256 ASP B N 1
ATOM 5060 C CA . ASP B 1 256 ? -2.508 15.484 13.195 1 98.88 256 ASP B CA 1
ATOM 5061 C C . ASP B 1 256 ? -3.9 15.18 12.648 1 98.88 256 ASP B C 1
ATOM 5063 O O . ASP B 1 256 ? -4.086 14.227 11.891 1 98.88 256 ASP B O 1
ATOM 5067 N N . VAL B 1 257 ? -4.871 15.922 13.148 1 98.81 257 VAL B N 1
ATOM 5068 C CA . VAL B 1 257 ? -6.258 15.828 12.711 1 98.81 257 VAL B CA 1
ATOM 5069 C C . VAL B 1 257 ? -6.82 17.234 12.484 1 98.81 257 VAL B C 1
ATOM 5071 O O . VAL B 1 257 ? -6.387 18.188 13.133 1 98.81 257 VAL B O 1
ATOM 5074 N N . ASN B 1 258 ? -7.66 17.328 11.492 1 98.44 258 ASN B N 1
ATOM 5075 C CA . ASN B 1 258 ? -8.469 18.531 11.328 1 98.44 258 ASN B CA 1
ATOM 5076 C C . ASN B 1 258 ? -9.492 18.688 12.445 1 98.44 258 ASN B C 1
ATOM 5078 O O . ASN B 1 258 ? -10.258 17.766 12.719 1 98.44 258 ASN B O 1
ATOM 5082 N N . VAL B 1 259 ? -9.562 19.797 13.086 1 98.5 259 VAL B N 1
ATOM 5083 C CA . VAL B 1 259 ? -10.391 20.047 14.258 1 98.5 259 VAL B CA 1
ATOM 5084 C C . VAL B 1 259 ? -11.852 19.766 13.938 1 98.5 259 VAL B C 1
ATOM 5086 O O . VAL B 1 259 ? -12.617 19.328 14.797 1 98.5 259 VAL B O 1
ATOM 5089 N N . HIS B 1 260 ? -12.289 19.938 12.672 1 98.12 260 HIS B N 1
ATOM 5090 C CA . HIS B 1 260 ? -13.672 19.719 12.266 1 98.12 260 HIS B CA 1
ATOM 5091 C C . HIS B 1 260 ? -14.055 18.25 12.352 1 98.12 260 HIS B C 1
ATOM 5093 O O . HIS B 1 260 ? -15.203 17.906 12.641 1 98.12 260 HIS B O 1
ATOM 5099 N N . HIS B 1 261 ? -13.086 17.406 12.164 1 98.5 261 HIS B N 1
ATOM 5100 C CA . HIS B 1 261 ? -13.32 15.961 12.133 1 98.5 261 HIS B CA 1
ATOM 5101 C C . HIS B 1 261 ? -13.492 15.398 13.539 1 98.5 261 HIS B C 1
ATOM 5103 O O . HIS B 1 261 ? -13.867 14.234 13.703 1 98.5 261 HIS B O 1
ATOM 5109 N N . ILE B 1 262 ? -13.242 16.219 14.531 1 98.31 262 ILE B N 1
ATOM 5110 C CA . ILE B 1 262 ? -13.383 15.797 15.922 1 98.31 262 ILE B CA 1
ATOM 5111 C C . ILE B 1 262 ? -14.859 15.797 16.312 1 98.31 262 ILE B C 1
ATOM 5113 O O . ILE B 1 262 ? -15.297 14.984 17.125 1 98.31 262 ILE B O 1
ATOM 5117 N N . SER B 1 263 ? -15.688 16.688 15.633 1 96 263 SER B N 1
ATOM 5118 C CA . SER B 1 263 ? -17.047 16.875 16.125 1 96 263 SER B CA 1
ATOM 5119 C C . SER B 1 263 ? -18.062 16.578 15.023 1 96 263 SER B C 1
ATOM 5121 O O . SER B 1 263 ? -19.25 16.359 15.312 1 96 263 SER B O 1
ATOM 5123 N N . LEU B 1 264 ? -17.609 16.641 13.781 1 98 264 LEU B N 1
ATOM 5124 C CA . LEU B 1 264 ? -18.547 16.516 12.672 1 98 264 LEU B CA 1
ATOM 5125 C C . LEU B 1 264 ? -18.453 15.125 12.039 1 98 264 LEU B C 1
ATOM 5127 O O . LEU B 1 264 ? -17.422 14.461 12.156 1 98 264 LEU B O 1
ATOM 5131 N N . THR B 1 265 ? -19.516 14.68 11.469 1 98.38 265 THR B N 1
ATOM 5132 C CA . THR B 1 265 ? -19.578 13.406 10.758 1 98.38 265 THR B CA 1
ATOM 5133 C C . THR B 1 265 ? -20.266 13.578 9.398 1 98.38 265 THR B C 1
ATOM 5135 O O . THR B 1 265 ? -20.672 14.68 9.047 1 98.38 265 THR B O 1
ATOM 5138 N N . ASP B 1 266 ? -20.312 12.5 8.656 1 98.06 266 ASP B N 1
ATOM 5139 C CA . ASP B 1 266 ? -20.938 12.539 7.336 1 98.06 266 ASP B CA 1
ATOM 5140 C C . ASP B 1 266 ? -22.406 12.906 7.43 1 98.06 266 ASP B C 1
ATOM 5142 O O . ASP B 1 266 ? -22.969 13.508 6.508 1 98.06 266 ASP B O 1
ATOM 5146 N N . VAL B 1 267 ? -23.047 12.688 8.555 1 97.62 267 VAL B N 1
ATOM 5147 C CA . VAL B 1 267 ? -24.469 12.984 8.719 1 97.62 267 VAL B CA 1
ATOM 5148 C C . VAL B 1 267 ? -24.672 14.492 8.688 1 97.62 267 VAL B C 1
ATOM 5150 O O . VAL B 1 267 ? -25.75 14.961 8.289 1 97.62 267 VAL B O 1
ATOM 5153 N N . ASP B 1 268 ? -23.703 15.266 9.016 1 97.75 268 ASP B N 1
ATOM 5154 C CA . ASP B 1 268 ? -23.797 16.719 9.086 1 97.75 268 ASP B CA 1
ATOM 5155 C C . ASP B 1 268 ? -23.906 17.344 7.695 1 97.75 268 ASP B C 1
ATOM 5157 O O . ASP B 1 268 ? -24.266 18.5 7.551 1 97.75 268 ASP B O 1
ATOM 5161 N N . ILE B 1 269 ? -23.578 16.5 6.711 1 96.81 269 ILE B N 1
ATOM 5162 C CA . ILE B 1 269 ? -23.734 16.969 5.34 1 96.81 269 ILE B CA 1
ATOM 5163 C C . ILE B 1 269 ? -25.219 17.266 5.07 1 96.81 269 ILE B C 1
ATOM 5165 O O . ILE B 1 269 ? -25.547 18.125 4.242 1 96.81 269 ILE B O 1
ATOM 5169 N N . GLY B 1 270 ? -26.125 16.484 5.77 1 95.31 270 GLY B N 1
ATOM 5170 C CA . GLY B 1 270 ? -27.562 16.703 5.625 1 95.31 270 GLY B CA 1
ATOM 5171 C C . GLY B 1 270 ? -28.016 16.719 4.18 1 95.31 270 GLY B C 1
ATOM 5172 O O . GLY B 1 270 ? -27.734 15.781 3.43 1 95.31 270 GLY B O 1
ATOM 5173 N N . TYR B 1 271 ? -28.75 17.797 3.834 1 93.62 271 TYR B N 1
ATOM 5174 C CA . TYR B 1 271 ? -29.219 17.938 2.457 1 93.62 271 TYR B CA 1
ATOM 5175 C C . TYR B 1 271 ? -28.234 18.766 1.632 1 93.62 271 TYR B C 1
ATOM 5177 O O . TYR B 1 271 ? -28.547 19.859 1.187 1 93.62 271 TYR B O 1
ATOM 5185 N N . PHE B 1 272 ? -27.094 18.266 1.452 1 95.69 272 PHE B N 1
ATOM 5186 C CA . PHE B 1 272 ? -26.047 18.766 0.572 1 95.69 272 PHE B CA 1
ATOM 5187 C C . PHE B 1 272 ? -25.5 20.094 1.077 1 95.69 272 PHE B C 1
ATOM 5189 O O . PHE B 1 272 ? -25.359 21.047 0.305 1 95.69 272 PHE B O 1
ATOM 5196 N N . ASN B 1 273 ? -25.328 20.203 2.375 1 95.94 273 ASN B N 1
ATOM 5197 C CA . ASN B 1 273 ? -24.719 21.406 2.939 1 95.94 273 ASN B CA 1
ATOM 5198 C C . ASN B 1 273 ? -23.25 21.547 2.518 1 95.94 273 ASN B C 1
ATOM 5200 O O . ASN B 1 273 ? -22.375 20.891 3.082 1 95.94 273 ASN B O 1
ATOM 5204 N N . SER B 1 274 ? -22.984 22.469 1.671 1 96.12 274 SER B N 1
ATOM 5205 C CA . SER B 1 274 ? -21.656 22.641 1.077 1 96.12 274 SER B CA 1
ATOM 5206 C C . SER B 1 274 ? -20.641 23.125 2.109 1 96.12 274 SER B C 1
ATOM 5208 O O . SER B 1 274 ? -19.438 23.031 1.891 1 96.12 274 SER B O 1
ATOM 5210 N N . GLN B 1 275 ? -21.109 23.625 3.262 1 95.75 275 GLN B N 1
ATOM 5211 C CA . GLN B 1 275 ? -20.203 24.031 4.336 1 95.75 275 GLN B CA 1
ATOM 5212 C C . GLN B 1 275 ? -19.516 22.828 4.973 1 95.75 275 GLN B C 1
ATOM 5214 O O . GLN B 1 275 ? -18.531 22.984 5.699 1 95.75 275 GLN B O 1
ATOM 5219 N N . MET B 1 276 ? -20.047 21.625 4.637 1 97.12 276 MET B N 1
ATOM 5220 C CA . MET B 1 276 ? -19.516 20.391 5.203 1 97.12 276 MET B CA 1
ATOM 5221 C C . MET B 1 276 ? -18.578 19.703 4.219 1 97.12 276 MET B C 1
ATOM 5223 O O . MET B 1 276 ? -18.172 18.562 4.441 1 97.12 276 MET B O 1
ATOM 5227 N N . ARG B 1 277 ? -18.219 20.422 3.113 1 97.19 277 ARG B N 1
ATOM 5228 C CA . ARG B 1 277 ? -17.312 19.891 2.117 1 97.19 277 ARG B CA 1
ATOM 5229 C C . ARG B 1 277 ? -15.859 20.031 2.572 1 97.19 277 ARG B C 1
ATOM 5231 O O . ARG B 1 277 ? -15.305 21.141 2.562 1 97.19 277 ARG B O 1
ATOM 5238 N N . PHE B 1 278 ? -15.266 18.906 2.936 1 97.12 278 PHE B N 1
ATOM 5239 C CA . PHE B 1 278 ? -13.898 18.891 3.43 1 97.12 278 PHE B CA 1
ATOM 5240 C C . PHE B 1 278 ? -13.062 17.859 2.68 1 97.12 278 PHE B C 1
ATOM 5242 O O . PHE B 1 278 ? -13.602 17 1.98 1 97.12 278 PHE B O 1
ATOM 5249 N N . MET B 1 279 ? -11.797 18.016 2.771 1 96.19 279 MET B N 1
ATOM 5250 C CA . MET B 1 279 ? -10.805 17.031 2.361 1 96.19 279 MET B CA 1
ATOM 5251 C C . MET B 1 279 ? -9.805 16.766 3.486 1 96.19 279 MET B C 1
ATOM 5253 O O . MET B 1 279 ? -9.07 17.672 3.895 1 96.19 279 MET B O 1
ATOM 5257 N N . PRO B 1 280 ? -9.688 15.555 4.031 1 97.56 280 PRO B N 1
ATOM 5258 C CA . PRO B 1 280 ? -10.555 14.414 3.717 1 97.56 280 PRO B CA 1
ATOM 5259 C C . PRO B 1 280 ? -12.016 14.656 4.102 1 97.56 280 PRO B C 1
ATOM 5261 O O . PRO B 1 280 ? -12.312 15.586 4.859 1 97.56 280 PRO B O 1
ATOM 5264 N N . PRO B 1 281 ? -12.906 13.883 3.504 1 98.38 281 PRO B N 1
ATOM 5265 C CA . PRO B 1 281 ? -14.32 14.102 3.824 1 98.38 281 PRO B CA 1
ATOM 5266 C C . PRO B 1 281 ? -14.672 13.68 5.25 1 98.38 281 PRO B C 1
ATOM 5268 O O . PRO B 1 281 ? -13.953 12.891 5.859 1 98.38 281 PRO B O 1
ATOM 5271 N N . LEU B 1 282 ? -15.734 14.281 5.758 1 98.56 282 LEU B N 1
ATOM 5272 C CA . LEU B 1 282 ? -16.281 13.844 7.035 1 98.56 282 LEU B CA 1
ATOM 5273 C C . LEU B 1 282 ? -16.766 12.398 6.949 1 98.56 282 LEU B C 1
ATOM 5275 O O . LEU B 1 282 ? -17.484 12.031 6.02 1 98.56 282 LEU B O 1
ATOM 5279 N N . ARG B 1 283 ? -16.312 11.609 7.902 1 98.5 283 ARG B N 1
ATOM 5280 C CA . ARG B 1 283 ? -16.672 10.188 7.852 1 98.5 283 ARG B CA 1
ATOM 5281 C C . ARG B 1 283 ? -17.734 9.852 8.891 1 98.5 283 ARG B C 1
ATOM 5283 O O . ARG B 1 283 ? -18.391 10.742 9.43 1 98.5 283 ARG B O 1
ATOM 5290 N N . ALA B 1 284 ? -18.016 8.523 9.117 1 98 284 ALA B N 1
ATOM 5291 C CA . ALA B 1 284 ? -19.078 8.039 9.977 1 98 284 ALA B CA 1
ATOM 5292 C C . ALA B 1 284 ? -18.75 8.258 11.453 1 98 284 ALA B C 1
ATOM 5294 O O . ALA B 1 284 ? -17.594 8.547 11.789 1 98 284 ALA B O 1
ATOM 5295 N N . GLY B 1 285 ? -19.734 8.156 12.305 1 98.25 285 GLY B N 1
ATOM 5296 C CA . GLY B 1 285 ? -19.578 8.328 13.742 1 98.25 285 GLY B CA 1
ATOM 5297 C C . GLY B 1 285 ? -18.453 7.492 14.32 1 98.25 285 GLY B C 1
ATOM 5298 O O . GLY B 1 285 ? -17.734 7.941 15.211 1 98.25 285 GLY B O 1
ATOM 5299 N N . ARG B 1 286 ? -18.312 6.309 13.844 1 97.94 286 ARG B N 1
ATOM 5300 C CA . ARG B 1 286 ? -17.266 5.426 14.352 1 97.94 286 ARG B CA 1
ATOM 5301 C C . ARG B 1 286 ? -15.891 6.023 14.109 1 97.94 286 ARG B C 1
ATOM 5303 O O . ARG B 1 286 ? -14.984 5.848 14.93 1 97.94 286 ARG B O 1
ATOM 5310 N N . ASP B 1 287 ? -15.703 6.633 13 1 98.5 287 ASP B N 1
ATOM 5311 C CA . ASP B 1 287 ? -14.43 7.27 12.688 1 98.5 287 ASP B CA 1
ATOM 5312 C C . ASP B 1 287 ? -14.195 8.492 13.57 1 98.5 287 ASP B C 1
ATOM 5314 O O . ASP B 1 287 ? -13.086 8.688 14.078 1 98.5 287 ASP B O 1
ATOM 5318 N N . ARG B 1 288 ? -15.211 9.281 13.734 1 98.44 288 ARG B N 1
ATOM 5319 C CA . ARG B 1 288 ? -15.125 10.414 14.656 1 98.44 288 ARG B CA 1
ATOM 5320 C C . ARG B 1 288 ? -14.781 9.938 16.062 1 98.44 288 ARG B C 1
ATOM 5322 O O . ARG B 1 288 ? -13.906 10.516 16.719 1 98.44 288 ARG B O 1
ATOM 5329 N N . ASP B 1 289 ? -15.398 8.875 16.516 1 98.5 289 ASP B N 1
ATOM 5330 C CA . ASP B 1 289 ? -15.109 8.32 17.844 1 98.5 289 ASP B CA 1
ATOM 5331 C C . ASP B 1 289 ? -13.672 7.836 17.922 1 98.5 289 ASP B C 1
ATOM 5333 O O . ASP B 1 289 ? -13.031 7.957 18.969 1 98.5 289 ASP B O 1
ATOM 5337 N N . GLY B 1 290 ? -13.242 7.238 16.797 1 98.69 290 GLY B N 1
ATOM 5338 C CA . GLY B 1 290 ? -11.844 6.836 16.734 1 98.69 290 GLY B CA 1
ATOM 5339 C C . GLY B 1 290 ? -10.883 7.996 16.891 1 98.69 290 GLY B C 1
ATOM 5340 O O . GLY B 1 290 ? -9.852 7.867 17.562 1 98.69 290 GLY B O 1
ATOM 5341 N N . ILE B 1 291 ? -11.195 9.094 16.328 1 98.81 291 ILE B N 1
ATOM 5342 C CA . ILE B 1 291 ? -10.383 10.305 16.422 1 98.81 291 ILE B CA 1
ATOM 5343 C C . ILE B 1 291 ? -10.352 10.789 17.875 1 98.81 291 ILE B C 1
ATOM 5345 O O . ILE B 1 291 ? -9.281 11.094 18.406 1 98.81 291 ILE B O 1
ATOM 5349 N N . VAL B 1 292 ? -11.492 10.781 18.484 1 98.38 292 VAL B N 1
ATOM 5350 C CA . VAL B 1 292 ? -11.602 11.242 19.859 1 98.38 292 VAL B CA 1
ATOM 5351 C C . VAL B 1 292 ? -10.758 10.352 20.781 1 98.38 292 VAL B C 1
ATOM 5353 O O . VAL B 1 292 ? -10.008 10.844 21.625 1 98.38 292 VAL B O 1
ATOM 5356 N N . ARG B 1 293 ? -10.836 9.055 20.562 1 97.75 293 ARG B N 1
ATOM 5357 C CA . ARG B 1 293 ? -10.047 8.109 21.359 1 97.75 293 ARG B CA 1
ATOM 5358 C C . ARG B 1 293 ? -8.555 8.305 21.125 1 97.75 293 ARG B C 1
ATOM 5360 O O . ARG B 1 293 ? -7.762 8.258 22.062 1 97.75 293 ARG B O 1
ATOM 5367 N N . ALA B 1 294 ? -8.227 8.531 19.859 1 98.56 294 ALA B N 1
ATOM 5368 C CA . ALA B 1 294 ? -6.816 8.68 19.484 1 98.56 294 ALA B CA 1
ATOM 5369 C C . ALA B 1 294 ? -6.238 9.977 20.047 1 98.56 294 ALA B C 1
ATOM 5371 O O . ALA B 1 294 ? -5.055 10.031 20.391 1 98.56 294 ALA B O 1
ATOM 5372 N N . LEU B 1 295 ? -7.012 11.008 20.156 1 98.12 295 LEU B N 1
ATOM 5373 C CA . LEU B 1 295 ? -6.578 12.25 20.797 1 98.12 295 LEU B CA 1
ATOM 5374 C C . LEU B 1 295 ? -6.34 12.031 22.281 1 98.12 295 LEU B C 1
ATOM 5376 O O . LEU B 1 295 ? -5.367 12.547 22.844 1 98.12 295 LEU B O 1
ATOM 5380 N N . ALA B 1 296 ? -7.191 11.242 22.859 1 95.12 296 ALA B N 1
ATOM 5381 C CA . ALA B 1 296 ? -7.129 11 24.297 1 95.12 296 ALA B CA 1
ATOM 5382 C C . ALA B 1 296 ? -5.91 10.156 24.672 1 95.12 296 ALA B C 1
ATOM 5384 O O . ALA B 1 296 ? -5.289 10.367 25.703 1 95.12 296 ALA B O 1
ATOM 5385 N N . ASP B 1 297 ? -5.551 9.234 23.781 1 95.44 297 ASP B N 1
ATOM 5386 C CA . ASP B 1 297 ? -4.496 8.305 24.172 1 95.44 297 ASP B CA 1
ATOM 5387 C C . ASP B 1 297 ? -3.145 8.742 23.609 1 95.44 297 ASP B C 1
ATOM 5389 O O . ASP B 1 297 ? -2.137 8.062 23.797 1 95.44 297 ASP B O 1
ATOM 5393 N N . GLY B 1 298 ? -3.137 9.844 22.891 1 95.44 298 GLY B N 1
ATOM 5394 C CA . GLY B 1 298 ? -1.879 10.422 22.453 1 95.44 298 GLY B CA 1
ATOM 5395 C C . GLY B 1 298 ? -1.437 9.922 21.094 1 95.44 298 GLY B C 1
ATOM 5396 O O . GLY B 1 298 ? -0.386 10.32 20.578 1 95.44 298 GLY B O 1
ATOM 5397 N N . THR B 1 299 ? -2.219 9.047 20.422 1 98.31 299 THR B N 1
ATOM 5398 C CA . THR B 1 299 ? -1.904 8.609 19.062 1 98.31 299 THR B CA 1
ATOM 5399 C C . THR B 1 299 ? -1.847 9.805 18.125 1 98.31 299 THR B C 1
ATOM 5401 O O . THR B 1 299 ? -0.946 9.898 17.281 1 98.31 299 THR B O 1
ATOM 5404 N N . ILE B 1 300 ? -2.805 10.664 18.266 1 98.81 300 ILE B N 1
ATOM 5405 C CA . ILE B 1 300 ? -2.783 11.914 17.5 1 98.81 300 ILE B CA 1
ATOM 5406 C C . ILE B 1 300 ? -1.966 12.961 18.266 1 98.81 300 ILE B C 1
ATOM 5408 O O . ILE B 1 300 ? -2.201 13.203 19.438 1 98.81 300 ILE B O 1
ATOM 5412 N N . ASP B 1 301 ? -1.063 13.547 17.562 1 98.81 301 ASP B N 1
ATOM 5413 C CA . ASP B 1 301 ? -0.129 14.469 18.203 1 98.81 301 ASP B CA 1
ATOM 5414 C C . ASP B 1 301 ? -0.734 15.867 18.328 1 98.81 301 ASP B C 1
ATOM 5416 O O . ASP B 1 301 ? -0.587 16.531 19.359 1 98.81 301 ASP B O 1
ATOM 5420 N N . ALA B 1 302 ? -1.419 16.297 17.297 1 98.81 302 ALA B N 1
ATOM 5421 C CA . ALA B 1 302 ? -1.811 17.703 17.281 1 98.81 302 ALA B CA 1
ATOM 5422 C C . ALA B 1 302 ? -3.16 17.891 16.594 1 98.81 302 ALA B C 1
ATOM 5424 O O . ALA B 1 302 ? -3.576 17.047 15.789 1 98.81 302 ALA B O 1
ATOM 5425 N N . ILE B 1 303 ? -3.818 18.938 16.953 1 98.81 303 ILE B N 1
ATOM 5426 C CA . ILE B 1 303 ? -5.023 19.422 16.297 1 98.81 303 ILE B CA 1
ATOM 5427 C C . ILE B 1 303 ? -4.684 20.625 15.422 1 98.81 303 ILE B C 1
ATOM 5429 O O . ILE B 1 303 ? -3.932 21.516 15.836 1 98.81 303 ILE B O 1
ATOM 5433 N N . CYS B 1 304 ? -5.105 20.594 14.211 1 98.5 304 CYS B N 1
ATOM 5434 C CA . CYS B 1 304 ? -4.91 21.781 13.375 1 98.5 304 CYS B CA 1
ATOM 5435 C C . CYS B 1 304 ? -6.238 22.266 12.812 1 98.5 304 CYS B C 1
ATOM 5437 O O . CYS B 1 304 ? -7.219 21.531 12.773 1 98.5 304 CYS B O 1
ATOM 5439 N N . SER B 1 305 ? -6.285 23.5 12.461 1 98.44 305 SER B N 1
ATOM 5440 C CA . SER B 1 305 ? -7.5 24.109 11.93 1 98.44 305 SER B CA 1
ATOM 5441 C C . SER B 1 305 ? -7.73 23.688 10.477 1 98.44 305 SER B C 1
ATOM 5443 O O . SER B 1 305 ? -8.867 23.688 10 1 98.44 305 SER B O 1
ATOM 5445 N N . ASP B 1 306 ? -6.598 23.359 9.781 1 98.25 306 ASP B N 1
ATOM 5446 C CA . ASP B 1 306 ? -6.613 23.172 8.336 1 98.25 306 ASP B CA 1
ATOM 5447 C C . ASP B 1 306 ? -7.336 24.328 7.641 1 98.25 306 ASP B C 1
ATOM 5449 O O . ASP B 1 306 ? -8.195 24.094 6.789 1 98.25 306 ASP B O 1
ATOM 5453 N N . HIS B 1 307 ? -7.008 25.562 8.094 1 98.5 307 HIS B N 1
ATOM 5454 C CA . HIS B 1 307 ? -7.602 26.797 7.578 1 98.5 307 HIS B CA 1
ATOM 5455 C C . HIS B 1 307 ? -7.48 26.875 6.059 1 98.5 307 HIS B C 1
ATOM 5457 O O . HIS B 1 307 ? -6.375 26.969 5.523 1 98.5 307 HIS B O 1
ATOM 5463 N N . THR B 1 308 ? -8.617 26.781 5.379 1 97.56 308 THR B N 1
ATOM 5464 C CA . THR B 1 308 ? -8.727 26.797 3.924 1 97.56 308 THR B CA 1
ATOM 5465 C C . THR B 1 308 ? -9.875 27.688 3.471 1 97.56 308 THR B C 1
ATOM 5467 O O . THR B 1 308 ? -10.945 27.203 3.104 1 97.56 308 THR B O 1
ATOM 5470 N N . PRO B 1 309 ? -9.586 29 3.523 1 95.62 309 PRO B N 1
ATOM 5471 C CA . PRO B 1 309 ? -10.633 29.922 3.082 1 95.62 309 PRO B CA 1
ATOM 5472 C C . PRO B 1 309 ? -10.984 29.766 1.606 1 95.62 309 PRO B C 1
ATOM 5474 O O . PRO B 1 309 ? -10.094 29.562 0.775 1 95.62 309 PRO B O 1
ATOM 5477 N N . VAL B 1 310 ? -12.227 29.719 1.335 1 93.12 310 VAL B N 1
ATOM 5478 C CA . VAL B 1 310 ? -12.758 29.609 -0.019 1 93.12 310 VAL B CA 1
ATOM 5479 C C . VAL B 1 310 ? -13.688 30.781 -0.299 1 93.12 310 VAL B C 1
ATOM 5481 O O . VAL B 1 310 ? -14.258 31.375 0.627 1 93.12 310 VAL B O 1
ATOM 5484 N N . ASP B 1 311 ? -13.742 31.156 -1.497 1 88.81 311 ASP B N 1
ATOM 5485 C CA . ASP B 1 311 ? -14.648 32.25 -1.873 1 88.81 311 ASP B CA 1
ATOM 5486 C C . ASP B 1 311 ? -16.109 31.828 -1.682 1 88.81 311 ASP B C 1
ATOM 5488 O O . ASP B 1 311 ? -16.453 30.656 -1.874 1 88.81 311 ASP B O 1
ATOM 5492 N N . ASP B 1 312 ? -16.922 32.781 -1.384 1 85.75 312 ASP B N 1
ATOM 5493 C CA . ASP B 1 312 ? -18.328 32.531 -1.115 1 85.75 312 ASP B CA 1
ATOM 5494 C C . ASP B 1 312 ? -19 31.859 -2.316 1 85.75 312 ASP B C 1
ATOM 5496 O O . ASP B 1 312 ? -19.844 30.984 -2.152 1 85.75 312 ASP B O 1
ATOM 5500 N N . ASP B 1 313 ? -18.625 32.25 -3.42 1 90.12 313 ASP B N 1
ATOM 5501 C CA . ASP B 1 313 ? -19.234 31.719 -4.641 1 90.12 313 ASP B CA 1
ATOM 5502 C C . ASP B 1 313 ? -18.953 30.234 -4.809 1 90.12 313 ASP B C 1
ATOM 5504 O O . ASP B 1 313 ? -19.781 29.5 -5.348 1 90.12 313 ASP B O 1
ATOM 5508 N N . GLU B 1 314 ? -17.797 29.859 -4.332 1 90.75 314 GLU B N 1
ATOM 5509 C CA . GLU B 1 314 ? -17.406 28.453 -4.473 1 90.75 314 GLU B CA 1
ATOM 5510 C C . GLU B 1 314 ? -18.234 27.562 -3.551 1 90.75 314 GLU B C 1
ATOM 5512 O O . GLU B 1 314 ? -18.438 26.375 -3.844 1 90.75 314 GLU B O 1
ATOM 5517 N N . LYS B 1 315 ? -18.719 28.125 -2.488 1 91.88 315 LYS B N 1
ATOM 5518 C CA . LYS B 1 315 ? -19.5 27.328 -1.538 1 91.88 315 LYS B CA 1
ATOM 5519 C C . LYS B 1 315 ? -20.984 27.375 -1.887 1 91.88 315 LYS B C 1
ATOM 5521 O O . LYS B 1 315 ? -21.781 26.594 -1.354 1 91.88 315 LYS B O 1
ATOM 5526 N N . LEU B 1 316 ? -21.328 28.172 -2.797 1 92.5 316 LEU B N 1
ATOM 5527 C CA . LEU B 1 316 ? -22.719 28.266 -3.236 1 92.5 316 LEU B CA 1
ATOM 5528 C C . LEU B 1 316 ? -23.016 27.234 -4.316 1 92.5 316 LEU B C 1
ATOM 5530 O O . LEU B 1 316 ? -24.172 27 -4.648 1 92.5 316 LEU B O 1
ATOM 5534 N N . LEU B 1 317 ? -21.984 26.578 -4.758 1 93.94 317 LEU B N 1
ATOM 5535 C CA . LEU B 1 317 ? -22.156 25.531 -5.75 1 93.94 317 LEU B CA 1
ATOM 5536 C C . LEU B 1 317 ? -22.734 24.266 -5.109 1 93.94 317 LEU B C 1
ATOM 5538 O O . LEU B 1 317 ? -22.703 24.125 -3.885 1 93.94 317 LEU B O 1
ATOM 5542 N N . PRO B 1 318 ? -23.328 23.438 -6.008 1 95.5 318 PRO B N 1
ATOM 5543 C CA . PRO B 1 318 ? -23.75 22.141 -5.473 1 95.5 318 PRO B CA 1
ATOM 5544 C C . PRO B 1 318 ? -22.641 21.422 -4.73 1 95.5 318 PRO B C 1
ATOM 5546 O O . PRO B 1 318 ? -21.453 21.594 -5.043 1 95.5 318 PRO B O 1
ATOM 5549 N N . PHE B 1 319 ? -23.047 20.625 -3.816 1 96.81 319 PHE B N 1
ATOM 5550 C CA . PHE B 1 319 ? -22.125 20 -2.877 1 96.81 319 PHE B CA 1
ATOM 5551 C C . PHE B 1 319 ? -20.938 19.375 -3.611 1 96.81 319 PHE B C 1
ATOM 5553 O O . PHE B 1 319 ? -19.781 19.609 -3.234 1 96.81 319 PHE B O 1
ATOM 5560 N N . ALA B 1 320 ? -21.125 18.688 -4.648 1 95.69 320 ALA B N 1
ATOM 5561 C CA . ALA B 1 320 ? -20.078 17.969 -5.367 1 95.69 320 ALA B CA 1
ATOM 5562 C C . ALA B 1 320 ? -19.156 18.922 -6.094 1 95.69 320 ALA B C 1
ATOM 5564 O O . ALA B 1 320 ? -18 18.578 -6.379 1 95.69 320 ALA B O 1
ATOM 5565 N N . GLU B 1 321 ? -19.594 20.078 -6.352 1 96.25 321 GLU B N 1
ATOM 5566 C CA . GLU B 1 321 ? -18.812 21.062 -7.109 1 96.25 321 GLU B CA 1
ATOM 5567 C C . GLU B 1 321 ? -18.188 22.109 -6.188 1 96.25 321 GLU B C 1
ATOM 5569 O O . GLU B 1 321 ? -17.297 22.844 -6.594 1 96.25 321 GLU B O 1
ATOM 5574 N N . ALA B 1 322 ? -18.688 22.156 -4.988 1 96.44 322 ALA B N 1
ATOM 5575 C CA . ALA B 1 322 ? -18.156 23.125 -4.031 1 96.44 322 ALA B CA 1
ATOM 5576 C C . ALA B 1 322 ? -16.719 22.797 -3.654 1 96.44 322 ALA B C 1
ATOM 5578 O O . ALA B 1 322 ? -16.344 21.641 -3.541 1 96.44 322 ALA B O 1
ATOM 5579 N N . SER B 1 323 ? -15.891 23.812 -3.471 1 95.81 323 SER B N 1
ATOM 5580 C CA . SER B 1 323 ? -14.508 23.625 -3.051 1 95.81 323 SER B CA 1
ATOM 5581 C C . SER B 1 323 ? -14.43 23.188 -1.59 1 95.81 323 SER B C 1
ATOM 5583 O O . SER B 1 323 ? -15.156 23.719 -0.744 1 95.81 323 SER B O 1
ATOM 5585 N N . PRO B 1 324 ? -13.602 22.234 -1.346 1 96.62 324 PRO B N 1
ATOM 5586 C CA . PRO B 1 324 ? -13.461 21.828 0.051 1 96.62 324 PRO B CA 1
ATOM 5587 C C . PRO B 1 324 ? -12.695 22.828 0.898 1 96.62 324 PRO B C 1
ATOM 5589 O O . PRO B 1 324 ? -11.75 23.469 0.41 1 96.62 324 PRO B O 1
ATOM 5592 N N . GLY B 1 325 ? -13.039 22.969 2.137 1 95.88 325 GLY B N 1
ATOM 5593 C CA . GLY B 1 325 ? -12.312 23.828 3.061 1 95.88 325 GLY B CA 1
ATOM 5594 C C . GLY B 1 325 ? -13.227 24.703 3.898 1 95.88 325 GLY B C 1
ATOM 5595 O O . GLY B 1 325 ? -14.43 24.766 3.658 1 95.88 325 GLY B O 1
ATOM 5596 N N . ALA B 1 326 ? -12.672 25.312 4.879 1 96.31 326 ALA B N 1
ATOM 5597 C CA . ALA B 1 326 ? -13.344 26.266 5.762 1 96.31 326 ALA B CA 1
ATOM 5598 C C . ALA B 1 326 ? -12.336 27.188 6.445 1 96.31 326 ALA B C 1
ATOM 5600 O O . ALA B 1 326 ? -11.156 26.844 6.57 1 96.31 326 ALA B O 1
ATOM 5601 N N . THR B 1 327 ? -12.836 28.359 6.785 1 96.62 327 THR B N 1
ATOM 5602 C CA . THR B 1 327 ? -12.039 29.172 7.695 1 96.62 327 THR B CA 1
ATOM 5603 C C . THR B 1 327 ? -11.922 28.516 9.062 1 96.62 327 THR B C 1
ATOM 5605 O O . THR B 1 327 ? -12.883 27.922 9.555 1 96.62 327 THR B O 1
ATOM 5608 N N . GLY B 1 328 ? -10.688 28.5 9.594 1 97.69 328 GLY B N 1
ATOM 5609 C CA . GLY B 1 328 ? -10.539 27.703 10.797 1 97.69 328 GLY B CA 1
ATOM 5610 C C . GLY B 1 328 ? -9.633 28.328 11.828 1 97.69 328 GLY B C 1
ATOM 5611 O O . GLY B 1 328 ? -9.609 27.922 12.984 1 97.69 328 GLY B O 1
ATOM 5612 N N . LEU B 1 329 ? -8.898 29.406 11.539 1 98.5 329 LEU B N 1
ATOM 5613 C CA . LEU B 1 329 ? -7.926 30 12.453 1 98.5 329 LEU B CA 1
ATOM 5614 C C . LEU B 1 329 ? -8.609 30.531 13.703 1 98.5 329 LEU B C 1
ATOM 5616 O O . LEU B 1 329 ? -8.156 30.297 14.82 1 98.5 329 LEU B O 1
ATOM 5620 N N . GLU B 1 330 ? -9.734 31.156 13.531 1 98.12 330 GLU B N 1
ATOM 5621 C CA . GLU B 1 330 ? -10.422 31.812 14.633 1 98.12 330 GLU B CA 1
ATOM 5622 C C . GLU B 1 330 ? -11.258 30.828 15.438 1 98.12 330 GLU B C 1
ATOM 5624 O O . GLU B 1 330 ? -11.672 31.125 16.562 1 98.12 330 GLU B O 1
ATOM 5629 N N . THR B 1 331 ? -11.523 29.688 14.836 1 98.06 331 THR B N 1
ATOM 5630 C CA . THR B 1 331 ? -12.375 28.719 15.523 1 98.06 331 THR B CA 1
ATOM 5631 C C . THR B 1 331 ? -11.547 27.578 16.109 1 98.06 331 THR B C 1
ATOM 5633 O O . THR B 1 331 ? -12.07 26.719 16.812 1 98.06 331 THR B O 1
ATOM 5636 N N . LEU B 1 332 ? -10.227 27.578 15.898 1 98.75 332 LEU B N 1
ATOM 5637 C CA . LEU B 1 332 ? -9.367 26.5 16.375 1 98.75 332 LEU B CA 1
ATOM 5638 C C . LEU B 1 332 ? -9.469 26.359 17.891 1 98.75 332 LEU B C 1
ATOM 5640 O O . LEU B 1 332 ? -9.758 25.281 18.406 1 98.75 332 LEU B O 1
ATOM 5644 N N . LEU B 1 333 ? -9.297 27.453 18.656 1 98.81 333 LEU B N 1
ATOM 5645 C CA . LEU B 1 333 ? -9.328 27.422 20.125 1 98.81 333 LEU B CA 1
ATOM 5646 C C . LEU B 1 333 ? -10.719 27.047 20.625 1 98.81 333 LEU B C 1
ATOM 5648 O O . LEU B 1 333 ? -10.867 26.078 21.375 1 98.81 333 LEU B O 1
ATOM 5652 N N . PRO B 1 334 ? -11.82 27.734 20.172 1 98.62 334 PRO B N 1
ATOM 5653 C CA . PRO B 1 334 ? -13.164 27.391 20.656 1 98.62 334 PRO B CA 1
ATOM 5654 C C . PRO B 1 334 ? -13.516 25.938 20.422 1 98.62 334 PRO B C 1
ATOM 5656 O O . PRO B 1 334 ? -14.094 25.281 21.312 1 98.62 334 PRO B O 1
ATOM 5659 N N . LEU B 1 335 ? -13.141 25.406 19.281 1 98.44 335 LEU B N 1
ATOM 5660 C CA . LEU B 1 335 ? -13.5 24.016 18.969 1 98.44 335 LEU B CA 1
ATOM 5661 C C . LEU B 1 335 ? -12.656 23.047 19.781 1 98.44 335 LEU B C 1
ATOM 5663 O O . LEU B 1 335 ? -13.133 21.969 20.156 1 98.44 335 LEU B O 1
ATOM 5667 N N . THR B 1 336 ? -11.398 23.359 20.031 1 98.62 336 THR B N 1
ATOM 5668 C CA . THR B 1 336 ? -10.562 22.562 20.922 1 98.62 336 THR B CA 1
ATOM 5669 C C . THR B 1 336 ? -11.141 22.531 22.328 1 98.62 336 THR B C 1
ATOM 5671 O O . THR B 1 336 ? -11.203 21.484 22.969 1 98.62 336 THR B O 1
ATOM 5674 N N . LEU B 1 337 ? -11.578 23.703 22.812 1 98.38 337 LEU B N 1
ATOM 5675 C CA . LEU B 1 337 ? -12.188 23.797 24.125 1 98.38 337 LEU B CA 1
ATOM 5676 C C . LEU B 1 337 ? -13.477 22.984 24.188 1 98.38 337 LEU B C 1
ATOM 5678 O O . LEU B 1 337 ? -13.75 22.328 25.203 1 98.38 337 LEU B O 1
ATOM 5682 N N . ARG B 1 338 ? -14.242 23.062 23.172 1 97.44 338 ARG B N 1
ATOM 5683 C CA . ARG B 1 338 ? -15.477 22.297 23.109 1 97.44 338 ARG B CA 1
ATOM 5684 C C . ARG B 1 338 ? -15.195 20.797 23.219 1 97.44 338 ARG B C 1
ATOM 5686 O O . ARG B 1 338 ? -15.875 20.094 23.969 1 97.44 338 ARG B O 1
ATOM 5693 N N . TRP B 1 339 ? -14.242 20.359 22.438 1 97.44 339 TRP B N 1
ATOM 5694 C CA . TRP B 1 339 ? -13.82 18.969 22.516 1 97.44 339 TRP B CA 1
ATOM 5695 C C . TRP B 1 339 ? -13.43 18.594 23.938 1 97.44 339 TRP B C 1
ATOM 5697 O O . TRP B 1 339 ? -13.852 17.547 24.453 1 97.44 339 TRP B O 1
ATOM 5707 N N . ALA B 1 340 ? -12.602 19.422 24.547 1 97.25 340 ALA B N 1
ATOM 5708 C CA . ALA B 1 340 ? -12.125 19.156 25.891 1 97.25 340 ALA B CA 1
ATOM 5709 C C . ALA B 1 340 ? -13.289 19.047 26.875 1 97.25 340 ALA B C 1
ATOM 5711 O O . ALA B 1 340 ? -13.336 18.125 27.688 1 97.25 340 ALA B O 1
ATOM 5712 N N . ALA B 1 341 ? -14.203 19.938 26.75 1 96.81 341 ALA B N 1
ATOM 5713 C CA . ALA B 1 341 ? -15.359 19.953 27.641 1 96.81 341 ALA B CA 1
ATOM 5714 C C . ALA B 1 341 ? -16.234 18.734 27.422 1 96.81 341 ALA B C 1
ATOM 5716 O O . ALA B 1 341 ? -16.641 18.062 28.391 1 96.81 341 ALA B O 1
ATOM 5717 N N . GLU B 1 342 ? -16.516 18.438 26.203 1 96.44 342 GLU B N 1
ATOM 5718 C CA . GLU B 1 342 ? -17.422 17.344 25.844 1 96.44 342 GLU B CA 1
ATOM 5719 C C . GLU B 1 342 ? -16.844 15.992 26.25 1 96.44 342 GLU B C 1
ATOM 5721 O O . GLU B 1 342 ? -17.578 15.078 26.609 1 96.44 342 GLU B O 1
ATOM 5726 N N . HIS B 1 343 ? -15.586 15.898 26.234 1 96.5 343 HIS B N 1
ATOM 5727 C CA . HIS B 1 343 ? -14.984 14.594 26.453 1 96.5 343 HIS B CA 1
ATOM 5728 C C . HIS B 1 343 ? -14.18 14.57 27.75 1 96.5 343 HIS B C 1
ATOM 5730 O O . HIS B 1 343 ? -13.359 13.672 27.953 1 96.5 343 HIS B O 1
ATOM 5736 N N . LYS B 1 344 ? -14.328 15.578 28.531 1 96.31 344 LYS B N 1
ATOM 5737 C CA . LYS B 1 344 ? -13.766 15.672 29.875 1 96.31 344 LYS B CA 1
ATOM 5738 C C . LYS B 1 344 ? -12.242 15.594 29.844 1 96.31 344 LYS B C 1
ATOM 5740 O O . LYS B 1 344 ? -11.641 14.844 30.609 1 96.31 344 LYS B O 1
ATOM 5745 N N . VAL B 1 345 ? -11.711 16.234 28.891 1 96.69 345 VAL B N 1
ATOM 5746 C CA . VAL B 1 345 ? -10.266 16.406 28.812 1 96.69 345 VAL B CA 1
ATOM 5747 C C . VAL B 1 345 ? -9.852 17.656 29.578 1 96.69 345 VAL B C 1
ATOM 5749 O O . VAL B 1 345 ? -10.469 18.719 29.453 1 96.69 345 VAL B O 1
ATOM 5752 N N . ASP B 1 346 ? -8.867 17.453 30.422 1 96.81 346 ASP B N 1
ATOM 5753 C CA . ASP B 1 346 ? -8.445 18.641 31.172 1 96.81 346 ASP B CA 1
ATOM 5754 C C . ASP B 1 346 ? -7.828 19.688 30.25 1 96.81 346 ASP B C 1
ATOM 5756 O O . ASP B 1 346 ? -7.238 19.344 29.219 1 96.81 346 ASP B O 1
ATOM 5760 N N . LEU B 1 347 ? -7.934 20.922 30.609 1 97.81 347 LEU B N 1
ATOM 5761 C CA . LEU B 1 347 ? -7.609 22.062 29.75 1 97.81 347 LEU B CA 1
ATOM 5762 C C . LEU B 1 347 ? -6.129 22.047 29.375 1 97.81 347 LEU B C 1
ATOM 5764 O O . LEU B 1 347 ? -5.777 22.297 28.219 1 97.81 347 LEU B O 1
ATOM 5768 N N . PRO B 1 348 ? -5.141 21.766 30.297 1 98.44 348 PRO B N 1
ATOM 5769 C CA . PRO B 1 348 ? -3.732 21.719 29.906 1 98.44 348 PRO B CA 1
ATOM 5770 C C . PRO B 1 348 ? -3.465 20.703 28.797 1 98.44 348 PRO B C 1
ATOM 5772 O O . PRO B 1 348 ? -2.699 20.984 27.875 1 98.44 348 PRO B O 1
ATOM 5775 N N . ARG B 1 349 ? -4.109 19.547 28.953 1 97.12 349 ARG B N 1
ATOM 5776 C CA . ARG B 1 349 ? -3.93 18.516 27.938 1 97.12 349 ARG B CA 1
ATOM 5777 C C . ARG B 1 349 ? -4.508 18.969 26.594 1 97.12 349 ARG B C 1
ATOM 5779 O O . ARG B 1 349 ? -3.93 18.688 25.547 1 97.12 349 ARG B O 1
ATOM 5786 N N . ALA B 1 350 ? -5.629 19.562 26.609 1 98.25 350 ALA B N 1
ATOM 5787 C CA . ALA B 1 350 ? -6.262 20.047 25.391 1 98.25 350 ALA B CA 1
ATOM 5788 C C . ALA B 1 350 ? -5.41 21.125 24.734 1 98.25 350 ALA B C 1
ATOM 5790 O O . ALA B 1 350 ? -5.184 21.094 23.516 1 98.25 350 ALA B O 1
ATOM 5791 N N . LEU B 1 351 ? -4.922 22.062 25.516 1 98.69 351 LEU B N 1
ATOM 5792 C CA . LEU B 1 351 ? -4.121 23.172 24.984 1 98.69 351 LEU B CA 1
ATOM 5793 C C . LEU B 1 351 ? -2.789 22.656 24.438 1 98.69 351 LEU B C 1
ATOM 5795 O O . LEU B 1 351 ? -2.25 23.219 23.484 1 98.69 351 LEU B O 1
ATOM 5799 N N . ALA B 1 352 ? -2.266 21.578 25.047 1 98.75 352 ALA B N 1
ATOM 5800 C CA . ALA B 1 352 ? -1.022 20.984 24.562 1 98.75 352 ALA B CA 1
ATOM 5801 C C . ALA B 1 352 ? -1.142 20.609 23.094 1 98.75 352 ALA B C 1
ATOM 5803 O O . ALA B 1 352 ? -0.177 20.719 22.328 1 98.75 352 ALA B O 1
ATOM 5804 N N . ARG B 1 353 ? -2.318 20.219 22.609 1 98.75 353 ARG B N 1
ATOM 5805 C CA . ARG B 1 353 ? -2.551 19.719 21.266 1 98.75 353 ARG B CA 1
ATOM 5806 C C . ARG B 1 353 ? -2.473 20.844 20.25 1 98.75 353 ARG B C 1
ATOM 5808 O O . ARG B 1 353 ? -2.375 20.594 19.047 1 98.75 353 ARG B O 1
ATOM 5815 N N . ILE B 1 354 ? -2.459 22.125 20.766 1 98.88 354 ILE B N 1
ATOM 5816 C CA . ILE B 1 354 ? -2.387 23.25 19.844 1 98.88 354 ILE B CA 1
ATOM 5817 C C . ILE B 1 354 ? -1.301 24.219 20.312 1 98.88 354 ILE B C 1
ATOM 5819 O O . ILE B 1 354 ? -1.297 25.391 19.906 1 98.88 354 ILE B O 1
ATOM 5823 N N . THR B 1 355 ? -0.36 23.828 21.219 1 98.75 355 THR B N 1
ATOM 5824 C CA . THR B 1 355 ? 0.757 24.672 21.641 1 98.75 355 THR B CA 1
ATOM 5825 C C . THR B 1 355 ? 2.057 23.859 21.656 1 98.75 355 THR B C 1
ATOM 5827 O O . THR B 1 355 ? 2.717 23.734 20.625 1 98.75 355 THR B O 1
ATOM 5830 N N . SER B 1 356 ? 2.252 23.016 22.703 1 98.69 356 SER B N 1
ATOM 5831 C CA . SER B 1 356 ? 3.533 22.344 22.891 1 98.69 356 SER B CA 1
ATOM 5832 C C . SER B 1 356 ? 3.689 21.156 21.953 1 98.69 356 SER B C 1
ATOM 5834 O O . SER B 1 356 ? 4.793 20.875 21.469 1 98.69 356 SER B O 1
ATOM 5836 N N . GLU B 1 357 ? 2.625 20.422 21.672 1 98.56 357 GLU B N 1
ATOM 5837 C CA . GLU B 1 357 ? 2.729 19.234 20.844 1 98.56 357 GLU B CA 1
ATOM 5838 C C . GLU B 1 357 ? 3.01 19.594 19.375 1 98.56 357 GLU B C 1
ATOM 5840 O O . GLU B 1 357 ? 3.896 19.016 18.75 1 98.56 357 GLU B O 1
ATOM 5845 N N . PRO B 1 358 ? 2.256 20.547 18.812 1 98.75 358 PRO B N 1
ATOM 5846 C CA . PRO B 1 358 ? 2.66 20.953 17.469 1 98.75 358 PRO B CA 1
ATOM 5847 C C . PRO B 1 358 ? 4.066 21.547 17.422 1 98.75 358 PRO B C 1
ATOM 5849 O O . PRO B 1 358 ? 4.773 21.406 16.422 1 98.75 358 PRO B O 1
ATOM 5852 N N . ALA B 1 359 ? 4.504 22.266 18.453 1 98.62 359 ALA B N 1
ATOM 5853 C CA . ALA B 1 359 ? 5.883 22.734 18.531 1 98.62 359 ALA B CA 1
ATOM 5854 C C . ALA B 1 359 ? 6.867 21.562 18.453 1 98.62 359 ALA B C 1
ATOM 5856 O O . ALA B 1 359 ? 7.875 21.641 17.75 1 98.62 359 ALA B O 1
ATOM 5857 N N . ARG B 1 360 ? 6.551 20.516 19.172 1 98.19 360 ARG B N 1
ATOM 5858 C CA . ARG B 1 360 ? 7.367 19.312 19.172 1 98.19 360 ARG B CA 1
ATOM 5859 C C . ARG B 1 360 ? 7.41 18.703 17.766 1 98.19 360 ARG B C 1
ATOM 5861 O O . ARG B 1 360 ? 8.477 18.312 17.297 1 98.19 360 ARG B O 1
ATOM 5868 N N . VAL B 1 361 ? 6.289 18.641 17.109 1 98.06 361 VAL B N 1
ATOM 5869 C CA . VAL B 1 361 ? 6.191 18.078 15.766 1 98.06 361 VAL B CA 1
ATOM 5870 C C . VAL B 1 361 ? 7.09 18.859 14.812 1 98.06 361 VAL B C 1
ATOM 5872 O O . VAL B 1 361 ? 7.754 18.281 13.953 1 98.06 361 VAL B O 1
ATOM 5875 N N . LEU B 1 362 ? 7.164 20.172 15.023 1 97.69 362 LEU B N 1
ATOM 5876 C CA . LEU B 1 362 ? 7.902 21.062 14.141 1 97.69 362 LEU B CA 1
ATOM 5877 C C . LEU B 1 362 ? 9.367 21.141 14.547 1 97.69 362 LEU B C 1
ATOM 5879 O O . LEU B 1 362 ? 10.211 21.641 13.789 1 97.69 362 LEU B O 1
ATOM 5883 N N . GLY B 1 363 ? 9.68 20.719 15.695 1 95.81 363 GLY B N 1
ATOM 5884 C CA . GLY B 1 363 ? 11.016 20.906 16.219 1 95.81 363 GLY B CA 1
ATOM 5885 C C . GLY B 1 363 ? 11.336 22.359 16.531 1 95.81 363 GLY B C 1
ATOM 5886 O O . GLY B 1 363 ? 12.469 22.812 16.328 1 95.81 363 GLY B O 1
ATOM 5887 N N . LEU B 1 364 ? 10.328 23.094 16.891 1 94.12 364 LEU B N 1
ATOM 5888 C CA . LEU B 1 364 ? 10.477 24.516 17.188 1 94.12 364 LEU B CA 1
ATOM 5889 C C . LEU B 1 364 ? 10.594 24.75 18.688 1 94.12 364 LEU B C 1
ATOM 5891 O O . LEU B 1 364 ? 9.93 24.078 19.484 1 94.12 364 LEU B O 1
ATOM 5895 N N . GLN B 1 365 ? 11.438 25.656 19.016 1 93.38 365 GLN B N 1
ATOM 5896 C CA . GLN B 1 365 ? 11.422 26.156 20.391 1 93.38 365 GLN B CA 1
ATOM 5897 C C . GLN B 1 365 ? 10.297 27.156 20.594 1 93.38 365 GLN B C 1
ATOM 5899 O O . GLN B 1 365 ? 10.539 28.359 20.672 1 93.38 365 GLN B O 1
ATOM 5904 N N . ALA B 1 366 ? 9.125 26.719 20.703 1 96.06 366 ALA B N 1
ATOM 5905 C CA . ALA B 1 366 ? 7.895 27.484 20.844 1 96.06 366 ALA B CA 1
ATOM 5906 C C . ALA B 1 366 ? 6.863 26.719 21.656 1 96.06 366 ALA B C 1
ATOM 5908 O O . ALA B 1 366 ? 7.145 25.625 22.156 1 96.06 366 ALA B O 1
ATOM 5909 N N . GLY B 1 367 ? 5.773 27.297 21.891 1 97.31 367 GLY B N 1
ATOM 5910 C CA . GLY B 1 367 ? 4.672 26.625 22.562 1 97.31 367 GLY B CA 1
ATOM 5911 C C . GLY B 1 367 ? 4.852 26.531 24.062 1 97.31 367 GLY B C 1
ATOM 5912 O O . GLY B 1 367 ? 4.273 25.641 24.703 1 97.31 367 GLY B O 1
ATOM 5913 N N . SER B 1 368 ? 5.688 27.359 24.578 1 98.06 368 SER B N 1
ATOM 5914 C CA . SER B 1 368 ? 5.953 27.375 26.016 1 98.06 368 SER B CA 1
ATOM 5915 C C . SER B 1 368 ? 6.094 28.812 26.531 1 98.06 368 SER B C 1
ATOM 5917 O O . SER B 1 368 ? 6.281 29.75 25.734 1 98.06 368 SER B O 1
ATOM 5919 N N . LEU B 1 369 ? 5.922 28.984 27.859 1 98.31 369 LEU B N 1
ATOM 5920 C CA . LEU B 1 369 ? 6.039 30.297 28.484 1 98.31 369 LEU B CA 1
ATOM 5921 C C . LEU B 1 369 ? 7.145 30.297 29.531 1 98.31 369 LEU B C 1
ATOM 5923 O O . LEU B 1 369 ? 7.105 31.078 30.484 1 98.31 369 LEU B O 1
ATOM 5927 N N . GLU B 1 370 ? 8.031 29.406 29.406 1 97.06 370 GLU B N 1
ATOM 5928 C CA . GLU B 1 370 ? 9.148 29.375 30.344 1 97.06 370 GLU B CA 1
ATOM 5929 C C . GLU B 1 370 ? 10.016 30.625 30.203 1 97.06 370 GLU B C 1
ATOM 5931 O O . GLU B 1 370 ? 10.031 31.266 29.156 1 97.06 370 GLU B O 1
ATOM 5936 N N . GLU B 1 371 ? 10.711 30.922 31.266 1 97.12 371 GLU B N 1
ATOM 5937 C CA . GLU B 1 371 ? 11.617 32.062 31.219 1 97.12 371 GLU B CA 1
ATOM 5938 C C . GLU B 1 371 ? 12.648 31.891 30.109 1 97.12 371 GLU B C 1
ATOM 5940 O O . GLU B 1 371 ? 13.242 30.812 29.953 1 97.12 371 GLU B O 1
ATOM 5945 N N . GLY B 1 372 ? 12.797 32.938 29.328 1 97.06 372 GLY B N 1
ATOM 5946 C CA . GLY B 1 372 ? 13.727 32.875 28.219 1 97.06 372 GLY B CA 1
ATOM 5947 C C . GLY B 1 372 ? 13.047 32.594 26.891 1 97.06 372 GLY B C 1
ATOM 5948 O O . GLY B 1 372 ? 13.586 32.906 25.828 1 97.06 372 GLY B O 1
ATOM 5949 N N . ALA B 1 373 ? 11.859 32.062 26.938 1 97.69 373 ALA B N 1
ATOM 5950 C CA . ALA B 1 373 ? 11.117 31.734 25.719 1 97.69 373 ALA B CA 1
ATOM 5951 C C . ALA B 1 373 ? 10.609 33 25.031 1 97.69 373 ALA B C 1
ATOM 5953 O O . ALA B 1 373 ? 10.477 34.062 25.656 1 97.69 373 ALA B O 1
ATOM 5954 N N . MET B 1 374 ? 10.438 32.906 23.734 1 97.81 374 MET B N 1
ATOM 5955 C CA . MET B 1 374 ? 9.781 34 23.016 1 97.81 374 MET B CA 1
ATOM 5956 C C . MET B 1 374 ? 8.414 34.281 23.609 1 97.81 374 MET B C 1
ATOM 5958 O O . MET B 1 374 ? 7.652 33.375 23.922 1 97.81 374 MET B O 1
ATOM 5962 N N . ALA B 1 375 ? 8.094 35.531 23.719 1 98.12 375 ALA B N 1
ATOM 5963 C CA . ALA B 1 375 ? 6.855 35.969 24.359 1 98.12 375 ALA B CA 1
ATOM 5964 C C . ALA B 1 375 ? 5.676 35.875 23.391 1 98.12 375 ALA B C 1
ATOM 5966 O O . ALA B 1 375 ? 5.031 36.875 23.109 1 98.12 375 ALA B O 1
ATOM 5967 N N . ASP B 1 376 ? 5.43 34.75 22.875 1 98.62 376 ASP B N 1
ATOM 5968 C CA . ASP B 1 376 ? 4.199 34.438 22.156 1 98.62 376 ASP B CA 1
ATOM 5969 C C . ASP B 1 376 ? 3.115 33.969 23.125 1 98.62 376 ASP B C 1
ATOM 5971 O O . ASP B 1 376 ? 3.229 32.875 23.703 1 98.62 376 ASP B O 1
ATOM 5975 N N . VAL B 1 377 ? 2.051 34.75 23.25 1 98.69 377 VAL B N 1
ATOM 5976 C CA . VAL B 1 377 ? 1.09 34.5 24.312 1 98.69 377 VAL B CA 1
ATOM 5977 C C . VAL B 1 377 ? -0.332 34.656 23.781 1 98.69 377 VAL B C 1
ATOM 5979 O O . VAL B 1 377 ? -0.603 35.562 23 1 98.69 377 VAL B O 1
ATOM 5982 N N . CYS B 1 378 ? -1.154 33.781 24.141 1 98.88 378 CYS B N 1
ATOM 5983 C CA . CYS B 1 378 ? -2.59 33.906 23.906 1 98.88 378 CYS B CA 1
ATOM 5984 C C . CYS B 1 378 ? -3.34 34.062 25.219 1 98.88 378 CYS B C 1
ATOM 5986 O O . CYS B 1 378 ? -3.145 33.281 26.156 1 98.88 378 CYS B O 1
ATOM 5988 N N . VAL B 1 379 ? -4.113 35.125 25.391 1 98.81 379 VAL B N 1
ATOM 5989 C CA . VAL B 1 379 ? -4.996 35.344 26.516 1 98.81 379 VAL B CA 1
ATOM 5990 C C . VAL B 1 379 ? -6.453 35.219 26.078 1 98.81 379 VAL B C 1
ATOM 5992 O O . VAL B 1 379 ? -6.883 35.906 25.141 1 98.81 379 VAL B O 1
ATOM 5995 N N . PHE B 1 380 ? -7.207 34.344 26.75 1 98.75 380 PHE B N 1
ATOM 5996 C CA . PHE B 1 380 ? -8.57 34.156 26.281 1 98.75 380 PHE B CA 1
ATOM 5997 C C . PHE B 1 380 ? -9.523 33.938 27.453 1 98.75 380 PHE B C 1
ATOM 5999 O O . PHE B 1 380 ? -9.094 33.594 28.562 1 98.75 380 PHE B O 1
ATOM 6006 N N . ASP B 1 381 ? -10.797 34.25 27.234 1 98.62 381 ASP B N 1
ATOM 6007 C CA . ASP B 1 381 ? -11.891 33.969 28.156 1 98.62 381 ASP B CA 1
ATOM 6008 C C . ASP B 1 381 ? -12.555 32.625 27.812 1 98.62 381 ASP B C 1
ATOM 6010 O O . ASP B 1 381 ? -13.266 32.531 26.797 1 98.62 381 ASP B O 1
ATOM 6014 N N . PRO B 1 382 ? -12.312 31.625 28.641 1 97.56 382 PRO B N 1
ATOM 6015 C CA . PRO B 1 382 ? -12.836 30.297 28.297 1 97.56 382 PRO B CA 1
ATOM 6016 C C . PRO B 1 382 ? -14.359 30.234 28.359 1 97.56 382 PRO B C 1
ATOM 6018 O O . PRO B 1 382 ? -14.969 29.359 27.734 1 97.56 382 PRO B O 1
ATOM 6021 N N . ASP B 1 383 ? -15.016 31.188 28.969 1 96.25 383 ASP B N 1
ATOM 6022 C CA . ASP B 1 383 ? -16.453 31.109 29.203 1 96.25 383 ASP B CA 1
ATOM 6023 C C . ASP B 1 383 ? -17.219 32.062 28.297 1 96.25 383 ASP B C 1
ATOM 6025 O O . ASP B 1 383 ? -18.422 31.922 28.094 1 96.25 383 ASP B O 1
ATOM 6029 N N . ALA B 1 384 ? -16.547 33.062 27.781 1 97.31 384 ALA B N 1
ATOM 6030 C CA . ALA B 1 384 ? -17.219 34.031 26.906 1 97.31 384 ALA B CA 1
ATOM 6031 C C . ALA B 1 384 ? -17.656 33.344 25.609 1 97.31 384 ALA B C 1
ATOM 6033 O O . ALA B 1 384 ? -16.875 32.656 24.969 1 97.31 384 ALA B O 1
ATOM 6034 N N . THR B 1 385 ? -18.906 33.594 25.266 1 97 385 THR B N 1
ATOM 6035 C CA . THR B 1 385 ? -19.453 33 24.047 1 97 385 THR B CA 1
ATOM 6036 C C . THR B 1 385 ? -19.531 34.062 22.938 1 97 385 THR B C 1
ATOM 6038 O O . THR B 1 385 ? -19.547 35.25 23.219 1 97 385 THR B O 1
ATOM 6041 N N . TRP B 1 386 ? -19.469 33.656 21.812 1 96 386 TRP B N 1
ATOM 6042 C CA . TRP B 1 386 ? -19.641 34.5 20.641 1 96 386 TRP B CA 1
ATOM 6043 C C . TRP B 1 386 ? -20.297 33.719 19.5 1 96 386 TRP B C 1
ATOM 6045 O O . TRP B 1 386 ? -20.141 32.5 19.391 1 96 386 TRP B O 1
ATOM 6055 N N . LYS B 1 387 ? -21.016 34.375 18.688 1 96.88 387 LYS B N 1
ATOM 6056 C CA . LYS B 1 387 ? -21.688 33.781 17.547 1 96.88 387 LYS B CA 1
ATOM 6057 C C . LYS B 1 387 ? -20.812 33.812 16.297 1 96.88 387 LYS B C 1
ATOM 6059 O O . LYS B 1 387 ? -20.297 34.875 15.93 1 96.88 387 LYS B O 1
ATOM 6064 N N . VAL B 1 388 ? -20.609 32.719 15.703 1 96.94 388 VAL B N 1
ATOM 6065 C CA . VAL B 1 388 ? -19.859 32.656 14.453 1 96.94 388 VAL B CA 1
ATOM 6066 C C . VAL B 1 388 ? -20.719 33.188 13.312 1 96.94 388 VAL B C 1
ATOM 6068 O O . VAL B 1 388 ? -21.688 32.562 12.898 1 96.94 388 VAL B O 1
ATOM 6071 N N . GLU B 1 389 ? -20.375 34.375 12.805 1 96.5 389 GLU B N 1
ATOM 6072 C CA . GLU B 1 389 ? -21.016 35.031 11.68 1 96.5 389 GLU B CA 1
ATOM 6073 C C . GLU B 1 389 ? -19.984 35.75 10.797 1 96.5 389 GLU B C 1
ATOM 6075 O O . GLU B 1 389 ? -18.875 36.031 11.25 1 96.5 389 GLU B O 1
ATOM 6080 N N . PRO B 1 390 ? -20.375 35.938 9.547 1 94 390 PRO B N 1
ATOM 6081 C CA . PRO B 1 390 ? -19.406 36.531 8.633 1 94 390 PRO B CA 1
ATOM 6082 C C . PRO B 1 390 ? -18.781 37.812 9.203 1 94 390 PRO B C 1
ATOM 6084 O O . PRO B 1 390 ? -17.562 38 9.094 1 94 390 PRO B O 1
ATOM 6087 N N . ARG B 1 391 ? -19.469 38.562 9.875 1 94.25 391 ARG B N 1
ATOM 6088 C CA . ARG B 1 391 ? -18.984 39.844 10.367 1 94.25 391 ARG B CA 1
ATOM 6089 C C . ARG B 1 391 ? -18.047 39.656 11.555 1 94.25 391 ARG B C 1
ATOM 6091 O O . ARG B 1 391 ? -17.219 40.531 11.844 1 94.25 391 ARG B O 1
ATOM 6098 N N . SER B 1 392 ? -18.188 38.531 12.219 1 94.5 392 SER B N 1
ATOM 6099 C CA . SER B 1 392 ? -17.359 38.281 13.398 1 94.5 392 SER B CA 1
ATOM 6100 C C . SER B 1 392 ? -16.016 37.688 13.016 1 94.5 392 SER B C 1
ATOM 6102 O O . SER B 1 392 ? -15.094 37.594 13.828 1 94.5 392 SER B O 1
ATOM 6104 N N . LEU B 1 393 ? -15.898 37.25 11.82 1 95.5 393 LEU B N 1
ATOM 6105 C CA . LEU B 1 393 ? -14.68 36.625 11.352 1 95.5 393 LEU B CA 1
ATOM 6106 C C . LEU B 1 393 ? -13.781 37.625 10.641 1 95.5 393 LEU B C 1
ATOM 6108 O O . LEU B 1 393 ? -14.234 38.375 9.766 1 95.5 393 LEU B O 1
ATOM 6112 N N . ARG B 1 394 ? -12.555 37.656 11.016 1 96.44 394 ARG B N 1
ATOM 6113 C CA . ARG B 1 394 ? -11.578 38.531 10.383 1 96.44 394 ARG B CA 1
ATOM 6114 C C . ARG B 1 394 ? -11.102 37.969 9.047 1 96.44 394 ARG B C 1
ATOM 6116 O O . ARG B 1 394 ? -10.758 38.719 8.133 1 96.44 394 ARG B O 1
ATOM 6123 N N . SER B 1 395 ? -11.07 36.656 8.938 1 96.5 395 SER B N 1
ATOM 6124 C CA . SER B 1 395 ? -10.719 36 7.668 1 96.5 395 SER B CA 1
ATOM 6125 C C . SER B 1 395 ? -11.586 36.531 6.527 1 96.5 395 SER B C 1
ATOM 6127 O O . SER B 1 395 ? -12.766 36.812 6.723 1 96.5 395 SER B O 1
ATOM 6129 N N . GLN B 1 396 ? -10.969 36.688 5.375 1 95.06 396 GLN B N 1
ATOM 6130 C CA . GLN B 1 396 ? -11.727 37.094 4.199 1 95.06 396 GLN B CA 1
ATOM 6131 C C . GLN B 1 396 ? -12.719 36.031 3.777 1 95.06 396 GLN B C 1
ATOM 6133 O O . GLN B 1 396 ? -13.836 36.312 3.357 1 95.06 396 GLN B O 1
ATOM 6138 N N . GLY B 1 397 ? -12.242 34.781 3.773 1 93.56 397 GLY B N 1
ATOM 6139 C CA . GLY B 1 397 ? -13.172 33.656 3.578 1 93.56 397 GLY B CA 1
ATOM 6140 C C . GLY B 1 397 ? -14.133 33.5 4.738 1 93.56 397 GLY B C 1
ATOM 6141 O O . GLY B 1 397 ? -13.711 33.375 5.891 1 93.56 397 GLY B O 1
ATOM 6142 N N . LYS B 1 398 ? -15.445 33.438 4.48 1 94.38 398 LYS B N 1
ATOM 6143 C CA . LYS B 1 398 ? -16.453 33.406 5.543 1 94.38 398 LYS B CA 1
ATOM 6144 C C . LYS B 1 398 ? -17.109 32.031 5.648 1 94.38 398 LYS B C 1
ATOM 6146 O O . LYS B 1 398 ? -18.031 31.859 6.453 1 94.38 398 LYS B O 1
ATOM 6151 N N . ASN B 1 399 ? -16.656 31.109 4.871 1 94 399 ASN B N 1
ATOM 6152 C CA . ASN B 1 399 ? -17.25 29.766 4.863 1 94 399 ASN B CA 1
ATOM 6153 C C . ASN B 1 399 ? -16.891 29 6.133 1 94 399 ASN B C 1
ATOM 6155 O O . ASN B 1 399 ? -15.719 28.906 6.496 1 94 399 ASN B O 1
ATOM 6159 N N . SER B 1 400 ? -17.844 28.484 6.855 1 95.44 400 SER B N 1
ATOM 6160 C CA . SER B 1 400 ? -17.641 27.688 8.07 1 95.44 400 SER B CA 1
ATOM 6161 C C . SER B 1 400 ? -18.844 26.797 8.336 1 95.44 400 SER B C 1
ATOM 6163 O O . SER B 1 400 ? -20 27.203 8.141 1 95.44 400 SER B O 1
ATOM 6165 N N . PRO B 1 401 ? -18.594 25.578 8.797 1 95.81 401 PRO B N 1
ATOM 6166 C CA . PRO B 1 401 ? -19.703 24.703 9.195 1 95.81 401 PRO B CA 1
ATOM 6167 C C . PRO B 1 401 ? -20.406 25.188 10.469 1 95.81 401 PRO B C 1
ATOM 6169 O O . PRO B 1 401 ? -21.469 24.672 10.82 1 95.81 401 PRO B O 1
ATOM 6172 N N . TYR B 1 402 ? -19.922 26.266 11.078 1 96.81 402 TYR B N 1
ATOM 6173 C CA . TYR B 1 402 ? -20.422 26.672 12.383 1 96.81 402 TYR B CA 1
ATOM 6174 C C . TYR B 1 402 ? -21.125 28.016 12.289 1 96.81 402 TYR B C 1
ATOM 6176 O O . TYR B 1 402 ? -21.406 28.656 13.312 1 96.81 402 TYR B O 1
ATOM 6184 N N . LEU B 1 403 ? -21.328 28.438 11.102 1 95.44 403 LEU B N 1
ATOM 6185 C CA . LEU B 1 403 ? -22.047 29.703 10.945 1 95.44 403 LEU B CA 1
ATOM 6186 C C . LEU B 1 403 ? -23.375 29.656 11.695 1 95.44 403 LEU B C 1
ATOM 6188 O O . LEU B 1 403 ? -24.156 28.703 11.547 1 95.44 403 LEU B O 1
ATOM 6192 N N . GLY B 1 404 ? -23.578 30.609 12.5 1 96.06 404 GLY B N 1
ATOM 6193 C CA . GLY B 1 404 ? -24.812 30.703 13.266 1 96.06 404 GLY B CA 1
ATOM 6194 C C . GLY B 1 404 ? -24.703 30.078 14.641 1 96.06 404 GLY B C 1
ATOM 6195 O O . GLY B 1 404 ? -25.562 30.312 15.5 1 96.06 404 GLY B O 1
ATOM 6196 N N . PHE B 1 405 ? -23.641 29.359 14.875 1 96.06 405 PHE B N 1
ATOM 6197 C CA . PHE B 1 405 ? -23.453 28.719 16.172 1 96.06 405 PHE B CA 1
ATOM 6198 C C . PHE B 1 405 ? -22.812 29.672 17.156 1 96.06 405 PHE B C 1
ATOM 6200 O O . PHE B 1 405 ? -22.109 30.609 16.766 1 96.06 405 PHE B O 1
ATOM 6207 N N . GLU B 1 406 ? -23.078 29.391 18.375 1 97.25 406 GLU B N 1
ATOM 6208 C CA . GLU B 1 406 ? -22.375 30.047 19.469 1 97.25 406 GLU B CA 1
ATOM 6209 C C . GLU B 1 406 ? -21.266 29.156 20.031 1 97.25 406 GLU B C 1
ATOM 6211 O O . GLU B 1 406 ? -21.516 27.984 20.375 1 97.25 406 GLU B O 1
ATOM 6216 N N . LEU B 1 407 ? -20.094 29.703 20.078 1 97.12 407 LEU B N 1
ATOM 6217 C CA . LEU B 1 407 ? -18.953 28.969 20.594 1 97.12 407 LEU B CA 1
ATOM 6218 C C . LEU B 1 407 ? -18.375 29.672 21.828 1 97.12 407 LEU B C 1
ATOM 6220 O O . LEU B 1 407 ? -18.391 30.891 21.922 1 97.12 407 LEU B O 1
ATOM 6224 N N . ALA B 1 408 ? -17.906 28.875 22.734 1 97.5 408 ALA B N 1
ATOM 6225 C CA . ALA B 1 408 ? -17.203 29.406 23.891 1 97.5 408 ALA B CA 1
ATOM 6226 C C . ALA B 1 408 ? -15.703 29.5 23.641 1 97.5 408 ALA B C 1
ATOM 6228 O O . ALA B 1 408 ? -15.156 28.734 22.844 1 97.5 408 ALA B O 1
ATOM 6229 N N . GLY B 1 409 ? -15.047 30.406 24.453 1 97.62 409 GLY B N 1
ATOM 6230 C CA . GLY B 1 409 ? -13.617 30.625 24.266 1 97.62 409 GLY B CA 1
ATOM 6231 C C . GLY B 1 409 ? -13.305 31.797 23.359 1 97.62 409 GLY B C 1
ATOM 6232 O O . GLY B 1 409 ? -13.125 31.625 22.156 1 97.62 409 GLY B O 1
ATOM 6233 N N . ARG B 1 410 ? -13.195 32.906 23.828 1 97.25 410 ARG B N 1
ATOM 6234 C CA . ARG B 1 410 ? -12.93 34.125 23.062 1 97.25 410 ARG B CA 1
ATOM 6235 C C . ARG B 1 410 ? -11.555 34.688 23.375 1 97.25 410 ARG B C 1
ATOM 6237 O O . ARG B 1 410 ? -11.25 35 24.531 1 97.25 410 ARG B O 1
ATOM 6244 N N . VAL B 1 411 ? -10.797 34.812 22.391 1 98.5 411 VAL B N 1
ATOM 6245 C CA . VAL B 1 411 ? -9.469 35.406 22.562 1 98.5 411 VAL B CA 1
ATOM 6246 C C . VAL B 1 411 ? -9.602 36.875 22.891 1 98.5 411 VAL B C 1
ATOM 6248 O O . VAL B 1 411 ? -10.359 37.625 22.234 1 98.5 411 VAL B O 1
ATOM 6251 N N . ARG B 1 412 ? -8.812 37.344 23.891 1 98.31 412 ARG B N 1
ATOM 6252 C CA . ARG B 1 412 ? -8.859 38.719 24.328 1 98.31 412 ARG B CA 1
ATOM 6253 C C . ARG B 1 412 ? -7.586 39.469 23.938 1 98.31 412 ARG B C 1
ATOM 6255 O O . ARG B 1 412 ? -7.613 40.688 23.703 1 98.31 412 ARG B O 1
ATOM 6262 N N . ALA B 1 413 ? -6.539 38.719 23.875 1 98.31 413 ALA B N 1
ATOM 6263 C CA . ALA B 1 413 ? -5.266 39.312 23.484 1 98.31 413 ALA B CA 1
ATOM 6264 C C . ALA B 1 413 ? -4.332 38.25 22.891 1 98.31 413 ALA B C 1
ATOM 6266 O O . ALA B 1 413 ? -4.336 37.125 23.312 1 98.31 413 ALA B O 1
ATOM 6267 N N . THR B 1 414 ? -3.668 38.625 21.922 1 98.69 414 THR B N 1
ATOM 6268 C CA . THR B 1 414 ? -2.602 37.812 21.328 1 98.69 414 THR B CA 1
ATOM 6269 C C . THR B 1 414 ? -1.305 38.594 21.25 1 98.69 414 THR B C 1
ATOM 6271 O O . THR B 1 414 ? -1.284 39.719 20.703 1 98.69 414 THR B O 1
ATOM 6274 N N . LEU B 1 415 ? -0.27 38.125 21.828 1 98.31 415 LEU B N 1
ATOM 6275 C CA . LEU B 1 415 ? 1.05 38.719 21.766 1 98.31 415 LEU B CA 1
ATOM 6276 C C . LEU B 1 415 ? 2.01 37.906 20.938 1 98.31 415 LEU B C 1
ATOM 6278 O O . LEU B 1 415 ? 2.025 36.656 21.047 1 98.31 415 LEU B O 1
ATOM 6282 N N . VAL B 1 416 ? 2.744 38.531 20.078 1 98.06 416 VAL B N 1
ATOM 6283 C CA . VAL B 1 416 ? 3.793 37.906 19.281 1 98.06 416 VAL B CA 1
ATOM 6284 C C . VAL B 1 416 ? 5.137 38.562 19.578 1 98.06 416 VAL B C 1
ATOM 6286 O O . VAL B 1 416 ? 5.312 39.781 19.328 1 98.06 416 VAL B O 1
ATOM 6289 N N . ALA B 1 417 ? 6.031 37.844 20.125 1 96.88 417 ALA B N 1
ATOM 6290 C CA . ALA B 1 417 ? 7.328 38.344 20.531 1 96.88 417 ALA B CA 1
ATOM 6291 C C . ALA B 1 417 ? 7.168 39.594 21.438 1 96.88 417 ALA B C 1
ATOM 6293 O O . ALA B 1 417 ? 7.84 40.594 21.234 1 96.88 417 ALA B O 1
ATOM 6294 N N . GLY B 1 418 ? 6.246 39.5 22.281 1 95.62 418 GLY B N 1
ATOM 6295 C CA . GLY B 1 418 ? 6.059 40.531 23.266 1 95.62 418 GLY B CA 1
ATOM 6296 C C . GLY B 1 418 ? 5.234 41.688 22.766 1 95.62 418 GLY B C 1
ATOM 6297 O O . GLY B 1 418 ? 4.871 42.594 23.531 1 95.62 418 GLY B O 1
ATOM 6298 N N . HIS B 1 419 ? 4.91 41.688 21.5 1 94.81 419 HIS B N 1
ATOM 6299 C CA . HIS B 1 419 ? 4.109 42.75 20.906 1 94.81 419 HIS B CA 1
ATOM 6300 C C . HIS B 1 419 ? 2.627 42.406 20.906 1 94.81 419 HIS B C 1
ATOM 6302 O O . HIS B 1 419 ? 2.25 41.281 20.547 1 94.81 419 HIS B O 1
ATOM 6308 N N . LEU B 1 420 ? 1.784 43.312 21.422 1 96.06 420 LEU B N 1
ATOM 6309 C CA . LEU B 1 420 ? 0.341 43.094 21.391 1 96.06 420 LEU B CA 1
ATOM 6310 C C . LEU B 1 420 ? -0.206 43.188 19.984 1 96.06 420 LEU B C 1
ATOM 6312 O O . LEU B 1 420 ? -0.513 44.281 19.5 1 96.06 420 LEU B O 1
ATOM 6316 N N . ALA B 1 421 ? -0.409 42.125 19.375 1 96.25 421 ALA B N 1
ATOM 6317 C CA . ALA B 1 421 ? -0.815 42.062 17.969 1 96.25 421 ALA B CA 1
ATOM 6318 C C . ALA B 1 421 ? -2.336 42.031 17.844 1 96.25 421 ALA B C 1
ATOM 6320 O O . ALA B 1 421 ? -2.879 42.344 16.781 1 96.25 421 ALA B O 1
ATOM 6321 N N . TYR B 1 422 ? -3.021 41.625 18.828 1 96.69 422 TYR B N 1
ATOM 6322 C CA . TYR B 1 422 ? -4.48 41.625 18.875 1 96.69 422 TYR B CA 1
ATOM 6323 C C . TYR B 1 422 ? -4.988 42.031 20.25 1 96.69 422 TYR B C 1
ATOM 6325 O O . TYR B 1 422 ? -4.512 41.531 21.281 1 96.69 422 TYR B O 1
ATOM 6333 N N . ASP B 1 423 ? -5.887 42.906 20.234 1 95.38 423 ASP B N 1
ATOM 6334 C CA . ASP B 1 423 ? -6.531 43.406 21.453 1 95.38 423 ASP B CA 1
ATOM 6335 C C . ASP B 1 423 ? -8.055 43.375 21.328 1 95.38 423 ASP B C 1
ATOM 6337 O O . ASP B 1 423 ? -8.656 44.281 20.75 1 95.38 423 ASP B O 1
ATOM 6341 N N . GLY B 1 424 ? -8.586 42.312 21.812 1 85.19 424 GLY B N 1
ATOM 6342 C CA . GLY B 1 424 ? -10.023 42.125 21.688 1 85.19 424 GLY B CA 1
ATOM 6343 C C . GLY B 1 424 ? -10.781 42.5 22.938 1 85.19 424 GLY B C 1
ATOM 6344 O O . GLY B 1 424 ? -11.891 42 23.188 1 85.19 424 GLY B O 1
ATOM 6345 N N . HIS B 1 425 ? -10.148 43.312 23.812 1 71.94 425 HIS B N 1
ATOM 6346 C CA . HIS B 1 425 ? -10.805 43.781 25.031 1 71.94 425 HIS B CA 1
ATOM 6347 C C . HIS B 1 425 ? -11.766 44.938 24.719 1 71.94 425 HIS B C 1
ATOM 6349 O O . HIS B 1 425 ? -11.562 45.688 23.766 1 71.94 425 HIS B O 1
#

pLDDT: mean 96.94, std 2.81, range [71.75, 98.94]

Secondary structure (DSSP, 8-state):
-EEEEES-EEEEGGGTEEEE--EEEETTEEEEESSPPTT---SEEEE-TTSEEEEPEEES-B---TTT-TTT--HHHHHHHHHHTTEEEEEE-S-SSS-S-SHHHHHHHHHHHHHTTSSEEEEPEESBGGG-SSSB--HHHHHHHT---EE-TTS----HHHHHHHHHHHHHHTPEEEE----TTTTTT--EESSHHHHHHT--EE-THHHHHHHHHHHHHHHHH--EEEEP----HHHHHHHHHHHHHT--EEEEEETHHHH--GGGGTTT-GGG--SSPP--HHHHHHHHHHHHHTSS-EEE--B----HHHHSS-TTTSPP----TTTHHHHHHHHHHHTT--HHHHHHTTTHHHHHHHT-S-S---TTSB--EEEEEEEEEEE--GGG--SS----TTTT-EEEEEEEEEEETTEEEEE--/-EEEEES-EEEEGGGTEEEE--EEEETTEEEEESSPPTT---SEEEE-TTSEEEEPEEES-B---TTT-TTT--HHHHHHHHHHTTEEEEEE-S-SSS-S-SHHHHHHHHHHHHHTTSSEEEEPEESBGGG-SSSB--HHHHHHHT---EE-TTS----HHHHHHHHHHHHHHTPEEEE----TTTTTT--EESSHHHHHHT--EE-THHHHHHHHHHHHHHHHH--EEEEP----HHHHHHHHHHHHHT--EEEEEETHHHH--GGGGTTT-GGG--SSPP--HHHHHHHHHHHHHTSS-EEE--B----HHHHSS-TTTSPP----TTTHHHHHHHHHHHTT--HHHHHHTTTHHHHHHHT-S-S---TTSB--EEEEEEEEEEE--GGG--SS----TTTT-EEEEEEEEEEETTEEEEE--

Solvent-accessible surface area (backbone atoms only — not comparable to full-atom values): 40695 Å² total; per-residue (Å²): 108,29,37,32,39,35,60,11,39,27,38,26,50,69,75,72,42,77,43,83,30,34,40,28,30,39,79,27,16,20,63,18,68,64,47,76,50,86,92,68,71,60,77,44,72,45,81,27,65,87,22,38,35,30,30,14,24,30,30,74,29,36,56,41,34,59,54,71,33,56,86,26,21,34,53,68,34,39,41,50,14,21,28,58,23,19,28,30,32,35,22,27,62,19,80,40,42,73,50,32,48,45,38,68,57,41,39,50,49,48,50,57,45,55,72,65,66,51,41,48,74,40,37,27,22,24,42,14,49,79,42,64,40,77,44,72,34,61,58,68,56,29,38,74,38,52,27,75,31,26,24,42,52,88,46,54,62,72,42,55,38,50,53,46,52,49,37,41,53,28,36,75,73,66,40,38,39,39,40,51,53,49,33,57,43,50,31,60,86,35,58,30,27,50,52,71,66,22,58,75,70,70,43,47,36,2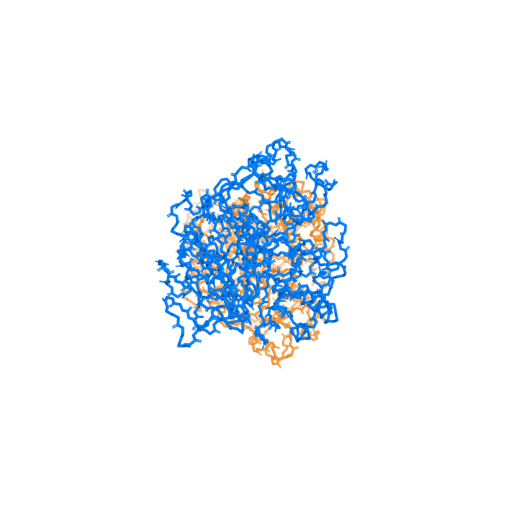7,41,69,59,19,32,40,41,28,42,50,38,51,54,54,46,29,72,74,50,66,20,37,35,36,36,45,46,62,62,40,32,69,44,50,50,52,50,45,52,41,47,73,71,62,50,59,63,49,30,30,28,38,53,62,48,59,80,43,31,43,72,69,26,68,90,57,40,24,50,55,25,36,80,70,38,35,30,54,65,67,19,21,52,33,46,50,51,29,50,72,72,54,60,36,44,25,46,19,38,49,16,26,46,40,39,72,72,41,45,69,34,59,43,83,70,21,57,60,37,23,46,18,49,58,48,38,53,22,53,48,50,47,50,20,62,77,66,72,41,57,64,52,65,48,47,23,24,27,12,28,38,36,17,58,76,68,70,46,94,52,25,31,67,50,70,71,28,54,22,30,30,19,30,27,29,68,75,44,67,47,61,38,42,63,86,71,44,61,34,64,16,64,44,38,76,50,61,75,36,74,43,41,39,38,49,33,31,13,24,44,49,54,38,78,63,26,75,61,115,108,30,36,31,39,35,61,11,38,28,36,24,50,69,75,73,42,78,43,82,31,33,39,30,30,41,81,26,16,21,63,19,67,65,46,77,48,85,92,67,70,62,76,43,73,46,82,28,64,87,20,38,33,30,30,14,23,29,30,74,29,36,55,41,34,60,54,70,33,55,87,26,21,33,51,66,32,41,41,48,14,21,27,57,25,20,29,31,32,36,22,26,62,19,81,41,42,73,49,31,48,46,39,68,57,41,40,50,52,47,50,57,44,57,71,66,67,49,41,47,72,40,37,26,21,24,42,14,50,80,43,65,40,76,46,72,33,63,59,68,57,29,38,73,39,52,28,74,32,26,23,43,51,90,46,56,62,71,43,56,38,50,52,44,52,50,35,40,54,27,34,75,72,67,40,38,38,38,40,52,52,50,34,57,42,51,32,62,85,34,60,31,26,52,50,72,66,21,57,77,71,69,43,48,37,28,41,68,58,18,32,40,42,28,43,48,40,51,52,54,46,28,73,73,50,66,21,37,35,35,37,44,45,61,63,41,31,68,43,50,51,52,49,44,52,40,50,73,72,62,50,57,62,50,30,30,28,37,53,62,46,58,80,42,32,42,70,70,26,67,90,58,41,25,51,54,25,35,80,68,38,36,30,53,65,68,20,22,51,33,45,49,51,29,51,72,71,54,61,36,45,24,44,18,37,49,17,25,45,40,39,69,71,42,44,70,33,60,43,82,70,21,57,59,37,23,44,15,46,57,46,38,54,22,53,47,50,47,50,18,61,77,68,71,43,57,64,53,66,47,49,22,24,27,12,28,38,36,17,57,75,68,71,45,95,52,26,33,65,50,70,71,29,54,23,28,30,17,30,27,29,67,75,44,66,48,62,40,42,62,87,70,45,60,34,65,17,61,45,38,74,49,62,77,36,74,42,38,37,38,50,33,31,14,24,42,50,55,38,79,62,26,76,60,116

Sequence (850 aa):
MKLHIKGGRLIDPANGIDAQQDLYLAAGKVVGVGRAPADFHANKTIDATGLVVCPGLIDLSARLREPGYEYKATLESEMAAAMAGGVTSLVCPPDTDPVLDEPGLVEMLKFRARNLNQAHVYPLGALTVGLKGLVLTEMAELTEAGCVGFSQADAPMTDTLVLMRALQYAQTFGFTVWLRPEDAFLGKGGVAASGPLASRLGLAGVPVMAETVRLHTIFELIRSTGARVHLCRLSSAAGLELVRRAKAEGLPVTCDVNVHHISLTDVDIGYFNSQMRFMPPLRAGRDRDGIVRALADGTIDAICSDHTPVDDDEKLLPFAEASPGATGLETLLPLTLRWAAEHKVDLPRALARITSEPARVLGLQAGSLEEGAMADVCVFDPDATWKVEPRSLRSQGKNSPYLGFELAGRVRATLVAGHLAYDGHMKLHIKGGRLIDPANGIDAQQDLYLAAGKVVGVGRAPADFHANKTIDATGLVVCPGLIDLSARLREPGYEYKATLESEMAAAMAGGVTSLVCPPDTDPVLDEPGLVEMLKFRARNLNQAHVYPLGALTVGLKGLVLTEMAELTEAGCVGFSQADAPMTDTLVLMRALQYAQTFGFTVWLRPEDAFLGKGGVAASGPLASRLGLAGVPVMAETVRLHTIFELIRSTGARVHLCRLSSAAGLELVRRAKAEGLPVTCDVNVHHISLTDVDIGYFNSQMRFMPPLRAGRDRDGIVRALADGTIDAICSDHTPVDDDEKLLPFAEASPGATGLETLLPLTLRWAAEHKVDLPRALARITSEPARVLGLQAGSLEEGAMADVCVFDPDATWKVEPRSLRSQGKNSPYLGFELAGRVRATLVAGHLAYDGH

Nearest PDB structures (foldseek):
  2z00-assembly1_A  TM=9.593E-01  e=1.425E-50  Thermus thermophilus HB8
  8hfd-assembly1_B  TM=8.717E-01  e=4.600E-40  Escherichia coli
  8hfd-assembly1_C  TM=8.730E-01  e=9.150E-40  Escherichia coli
  3e74-assembly1_B  TM=8.919E-01  e=7.283E-38  Escherichia coli K-12
  3e74-assembly1_C  TM=8.916E-01  e=1.449E-37  Escherichia coli K-12